Protein AF-0000000085928286 (afdb_homodimer)

Secondary structure (DSSP, 8-state):
---TTHHHHBSSS-B--GGGGSHHHHTT----SB-EEEE-HHHHGGGSTT----HHHHHHHHHHHHHHT-SEEEE-GGG-HHHHHHHHHHHHHT-SSEEEEEE-SSHHHHHHHHHTT-SEEEEEEE--HHHHHHHH---HHHHHHHHHHHHHHHHHTT-EEEEEEE-GGGS-HHHHHHHHHHHHHTT-SEEEEEETT----HHHHHHHHHHHHHHHTTSPEEEEEB-TTS-HHHHHHHHHHTT--EEEEBGGG-SSTT-B-BHHHHHHHIIIII--B-S--GGGHHHHHHHHHHHH--PPPTT-TTTSGGGGEE--HHHHHHHHHHHHTT-GGGGSSS-GGGGT---EE-B-TT--HHHHHHHHHHTT-----HHHHHHHHHHHHHHHHHHTS-B-HHHHHHHHHHHHHHTT-/---TTHHHHBSSS-B--GGGGSHHHHTT----SB-EEEE-HHHHGGGSTT----HHHHHHHHHHHHHHT-SEEEE-GGG-HHHHHHHHHHHHHT-SSEEEEEE-SSHHHHHHHHHTT-SEEEEEEE--HHHHHHHH---HHHHHHHHHHHHHHHHHTT-EEEEEEE-GGGS-HHHHHHHHHHHHHTT-SEEEEEETT----HHHHHHHHHHHHHHHTTSPEEEEEB-TTS-HHHHHHHHHHTT--EEEEBGGG-SSTT-B-BHHHHHHHIIIII--B-S--GGGHHHHHHHHHHHH--PPPTT-TTTSGGGGEE--HHHHHHHHHHHHTT-GGGGSSS-GGGGT---EE-B-TT--HHHHHHHHHHTT-----HHHHHHHHHHHHHHHHHHTS-B-HHHHHHHHHHHHHHTT-

pLDDT: mean 94.61, std 6.46, range [52.06, 98.94]

InterPro domains:
  IPR000891 Pyruvate carboxyltransferase [PF00682] (35-292)
  IPR000891 Pyruvate carboxyltransferase [PS50991] (35-286)
  IPR002034 Alpha-isopropylmalate/homocitrate synthase, conserved site [PS00816] (221-234)
  IPR013785 Aldolase-type TIM barrel [G3DSA:3.20.20.70] (26-298)

Organism: NCBI:txid2866384

Solvent-accessible surface area (backbone atoms only — not comparable to full-atom values): 39982 Å² total; per-residue (Å²): 132,93,54,72,63,44,78,67,26,50,54,98,52,22,39,46,37,50,52,48,59,35,66,88,34,44,73,75,49,56,54,49,70,53,43,46,45,33,33,27,40,75,34,43,20,39,49,16,74,29,26,44,69,49,33,69,54,44,48,52,51,51,50,50,39,41,76,33,30,42,49,28,40,36,38,37,40,86,79,40,70,39,36,34,52,29,47,46,53,50,57,72,65,65,64,88,30,45,46,25,29,55,23,53,66,49,65,67,47,52,48,49,32,55,75,52,62,47,58,20,34,35,39,37,44,75,36,22,51,68,57,34,31,63,75,68,69,38,52,62,67,52,45,45,49,46,50,35,52,36,46,36,54,44,46,74,69,68,34,46,34,34,39,31,35,38,37,33,47,68,25,61,65,69,57,47,41,52,44,42,39,47,38,50,74,43,62,45,61,30,41,33,47,16,32,61,41,16,61,61,43,62,58,25,38,33,53,52,42,40,54,43,46,63,54,30,59,86,45,45,36,26,40,37,32,15,19,45,52,46,27,20,51,46,40,50,53,37,29,26,29,43,54,35,36,28,38,42,24,8,63,82,19,36,12,51,33,21,5,28,18,33,36,60,39,43,56,49,43,33,41,62,58,70,65,24,42,62,62,59,44,48,44,46,42,36,60,51,41,50,54,49,29,67,65,45,65,52,69,75,31,47,43,34,41,75,65,14,71,23,49,47,35,46,23,39,26,69,56,53,52,50,44,51,43,27,44,74,71,72,40,47,30,77,76,36,74,43,44,43,58,60,36,49,46,63,81,41,80,46,45,20,51,55,30,35,51,67,44,48,50,51,52,33,41,76,70,70,42,81,72,82,51,66,68,59,40,46,52,39,32,50,52,49,23,50,47,8,49,72,65,39,23,55,46,51,69,70,55,50,51,48,50,44,49,54,52,32,51,76,70,74,89,131,95,55,71,64,45,80,69,25,49,54,97,51,22,41,45,36,50,51,48,59,35,66,88,35,43,72,76,49,55,54,48,71,54,43,48,46,34,34,28,39,77,34,43,20,40,49,16,75,27,24,44,71,49,32,69,54,44,48,51,51,50,50,51,40,39,74,34,29,42,50,27,41,35,39,37,39,86,79,40,70,39,37,34,52,30,48,46,54,51,56,73,66,64,62,86,32,45,46,25,29,54,23,52,65,49,66,69,46,52,50,50,32,57,74,52,63,47,60,21,34,35,40,37,44,75,36,20,50,69,55,35,31,64,76,69,69,38,51,62,66,53,46,45,49,47,52,35,52,36,46,36,55,43,45,75,70,68,36,46,35,35,40,30,36,38,36,34,48,68,26,61,64,69,57,47,40,52,42,42,40,48,38,51,72,43,63,47,62,30,40,31,47,16,32,64,42,17,62,60,44,64,58,24,38,32,53,52,42,39,54,44,45,61,53,31,60,86,45,45,37,26,41,38,33,16,20,45,53,44,27,20,50,46,40,49,52,37,30,26,31,42,53,34,37,27,38,43,24,8,62,84,19,35,12,52,33,21,6,28,18,34,36,61,39,44,57,50,43,32,43,61,58,69,64,25,44,63,64,59,45,48,43,45,42,37,58,51,41,51,53,48,28,67,66,45,65,50,68,75,31,47,44,33,40,74,65,14,71,24,48,47,34,44,23,39,26,69,56,53,52,51,44,50,42,26,46,74,71,73,40,45,30,75,75,35,72,44,44,42,57,60,35,49,45,63,81,42,78,47,46,19,52,54,31,34,50,68,44,49,50,51,51,33,41,76,73,71,43,80,72,82,51,65,68,59,40,46,52,38,29,48,50,48,23,49,46,8,49,70,63,39,22,55,46,51,67,69,54,48,51,49,49,43,51,53,52,31,52,75,70,74,90

Radius of gyration: 27.41 Å; Cα contacts (8 Å, |Δi|>4): 1819; chains: 2; bounding box: 52×85×77 Å

Foldseek 3Di:
DPQPPCVQQPDPWFRHDSVLPDCVNLVVFDFDQAFAEEEEAQPQLCQAPQFDFFLVLLLVLVVLCLVQQHAAYEFALVPDVRRVVSLLVVVVVPGNHAYEYEAELDPVSLVSCVVSVGQAYEYEFAQAQVCCCVPPNDHLVVRLVSLLVSLLVNVVVPHQYEYEHEPNVVHDLVSNLVSLLSVVVSVHQEYEYEQPQQPDDLVRLLVSLLVSCVSNPPRAYEYKYACNPPCQLVSRLSNSRSPHRYYYEYDLQRRNPSHTHHPLSNQCCCCNSVVHDYRGQQLCNLVSNVSSCVRRVPDRDLPDPLHRVCLQEDAAQVLVVVCVVCVVVVHSSVSHRTANSSRNGHHHYFHALRHDLVRLQVLCVVVVDHDDDSVLSRVLSVVLNVVRVVVVHTQDPVRSVVSSVVSCVVVVD/DPQPPCVQQPDPWFRHDSVLPDCVNLVVFDFDQAFAEEEEAQPQLCQAPQFDFFLVLLLVLVVLCLVQQHAAYEFALVPDVRRVVSLLVVVVVPGNHAYEYEDELDPVSLVSCVVSVGQAYEYEFAQAQVCCCVPPNDHLVVRLVSLLVSLLVNVVVPHQYEYEHEPNVVHDLVSNLVSLLSVVVSVHQEYEYEQPQQPDDLVRLLVSLLVSCVSNPPRAYEYKYACNPPCQLVSRLSNSRSPHRYYYEYDLQRRNPSHTHHPLSNQCCCCNSVVHDYRGQQLCNLVSNVSSCVRRVPDRDLPDPLHRVCLQEDAAQVLVVVCVVCVVVVHSSVSHRTANSSRNGHHHYFHALRHDLVRLQVLCVVVVDHDDDSVLSRVLSVVLNVVRVVVVHTQDPVNSVVSSVVSCVVVVD

Nearest PDB structures (foldseek):
  6ktq-assembly1_B  TM=9.173E-01  e=3.512E-33  Sulfolobus acidocaldarius DSM 639
  3bli-assembly1_A-2  TM=8.932E-01  e=7.908E-24  Leptospira interrogans
  3blf-assembly1_A-2  TM=8.910E-01  e=2.932E-23  Leptospira interrogans
  3ble-assembly1_A-2  TM=8.754E-01  e=2.205E-23  Leptospira interrogans
  3ivt-assembly1_A  TM=7.345E-01  e=5.182E-23  Schizosaccharomyces pombe

Structure (mmCIF, N/CA/C/O backbone):
data_AF-0000000085928286-model_v1
#
loop_
_entity.id
_entity.type
_entity.pdbx_description
1 polymer 'Pyruvate carboxyltransferase domain-containing protein'
#
loop_
_atom_site.group_PDB
_atom_site.id
_atom_site.type_symbol
_atom_site.label_atom_id
_atom_site.label_alt_id
_atom_site.label_comp_id
_atom_site.label_asym_id
_atom_site.label_entity_id
_atom_site.label_seq_id
_atom_site.pdbx_PDB_ins_code
_atom_site.Cartn_x
_atom_site.Cartn_y
_atom_site.Cartn_z
_atom_site.occupancy
_atom_site.B_iso_or_equiv
_atom_site.auth_seq_id
_atom_site.auth_comp_id
_atom_site.auth_asym_id
_atom_site.auth_atom_id
_atom_site.pdbx_PDB_model_num
ATOM 1 N N . MET A 1 1 ? -21.359 23.406 -2.891 1 52.06 1 MET A N 1
ATOM 2 C CA . MET A 1 1 ? -20.438 23.141 -3.99 1 52.06 1 MET A CA 1
ATOM 3 C C . MET A 1 1 ? -21.047 22.156 -4.98 1 52.06 1 MET A C 1
ATOM 5 O O . MET A 1 1 ? -21.359 21.016 -4.621 1 52.06 1 MET A O 1
ATOM 9 N N . ASP A 1 2 ? -21.703 22.75 -5.836 1 63.94 2 ASP A N 1
ATOM 10 C CA . ASP A 1 2 ? -22.422 21.984 -6.855 1 63.94 2 ASP A CA 1
ATOM 11 C C . ASP A 1 2 ? -21.453 21.328 -7.832 1 63.94 2 ASP A C 1
ATOM 13 O O . ASP A 1 2 ? -21.125 21.906 -8.875 1 63.94 2 ASP A O 1
ATOM 17 N N . LEU A 1 3 ? -20.719 20.312 -7.418 1 74.31 3 LEU A N 1
ATOM 18 C CA . LEU A 1 3 ? -19.844 19.547 -8.289 1 74.31 3 LEU A CA 1
ATOM 19 C C . LEU A 1 3 ? -20.609 18.422 -8.992 1 74.31 3 LEU A C 1
ATOM 21 O O . LEU A 1 3 ? -21.609 17.922 -8.461 1 74.31 3 LEU A O 1
ATOM 25 N N . PRO A 1 4 ? -20.375 18.219 -10.227 1 74.12 4 PRO A N 1
ATOM 26 C CA . PRO A 1 4 ? -21.125 17.203 -10.977 1 74.12 4 PRO A CA 1
ATOM 27 C C . PRO A 1 4 ? -21.016 15.82 -10.352 1 74.12 4 PRO A C 1
ATOM 29 O O . PRO A 1 4 ? -20.047 15.523 -9.641 1 74.12 4 PRO A O 1
ATOM 32 N N . ASN A 1 5 ? -22 15.062 -10.562 1 87.06 5 ASN A N 1
ATOM 33 C CA . ASN A 1 5 ? -22.016 13.664 -10.148 1 87.06 5 ASN A CA 1
ATOM 34 C C . ASN A 1 5 ? -21.891 13.523 -8.633 1 87.06 5 ASN A C 1
ATOM 36 O O . ASN A 1 5 ? -21.141 12.672 -8.148 1 87.06 5 ASN A O 1
ATOM 40 N N . LYS A 1 6 ? -22.531 14.406 -7.953 1 91.94 6 LYS A N 1
ATOM 41 C CA . LYS A 1 6 ? -22.453 14.461 -6.496 1 91.94 6 LYS A CA 1
ATOM 42 C C . LYS A 1 6 ? -22.828 13.117 -5.879 1 91.94 6 LYS A C 1
ATOM 44 O O . LYS A 1 6 ? -22.25 12.703 -4.871 1 91.94 6 LYS A O 1
ATOM 49 N N . GLU A 1 7 ? -23.766 12.422 -6.484 1 91.75 7 GLU A N 1
ATOM 50 C CA . GLU A 1 7 ? -24.25 11.148 -5.961 1 91.75 7 GLU A CA 1
ATOM 51 C C . GLU A 1 7 ? -23.156 10.086 -5.969 1 91.75 7 GLU A C 1
ATOM 53 O O . GLU A 1 7 ? -23.266 9.07 -5.281 1 91.75 7 GLU A O 1
ATOM 58 N N . LYS A 1 8 ? -22.094 10.32 -6.711 1 94.38 8 LYS A N 1
ATOM 59 C CA . LYS A 1 8 ? -21.031 9.328 -6.863 1 94.38 8 LYS A CA 1
ATOM 60 C C . LYS A 1 8 ? -19.969 9.492 -5.785 1 94.38 8 LYS A C 1
ATOM 62 O O . LYS A 1 8 ? -19.266 8.539 -5.445 1 94.38 8 LYS A O 1
ATOM 67 N N . TRP A 1 9 ? -19.859 10.703 -5.234 1 96 9 TRP A N 1
ATOM 68 C CA . TRP A 1 9 ? -18.734 10.93 -4.332 1 96 9 TRP A CA 1
ATOM 69 C C . TRP A 1 9 ? -19.219 11.492 -2.996 1 96 9 TRP A C 1
ATOM 71 O O . TRP A 1 9 ? -18.422 11.648 -2.064 1 96 9 TRP A O 1
ATOM 81 N N . ASP A 1 10 ? -20.422 11.836 -2.818 1 96.25 10 ASP A N 1
ATOM 82 C CA . ASP A 1 10 ? -21.031 12.344 -1.591 1 96.25 10 ASP A CA 1
ATOM 83 C C . ASP A 1 10 ? -22.281 11.555 -1.24 1 96.25 10 ASP A C 1
ATOM 85 O O . ASP A 1 10 ? -23.359 11.805 -1.797 1 96.25 10 ASP A O 1
ATOM 89 N N . THR A 1 11 ? -22.188 10.633 -0.357 1 96.25 11 THR A N 1
ATOM 90 C CA . THR A 1 11 ? -23.266 9.766 0.089 1 96.25 11 THR A CA 1
ATOM 91 C C . THR A 1 11 ? -23.328 9.719 1.613 1 96.25 11 THR A C 1
ATOM 93 O O . THR A 1 11 ? -22.609 10.461 2.293 1 96.25 11 THR A O 1
ATOM 96 N N . GLU A 1 12 ? -24.219 8.898 2.143 1 95 12 GLU A N 1
ATOM 97 C CA . GLU A 1 12 ? -24.297 8.688 3.584 1 95 12 GLU A CA 1
ATOM 98 C C . GLU A 1 12 ? -23.078 7.914 4.098 1 95 12 GLU A C 1
ATOM 100 O O . GLU A 1 12 ? -22.734 8.016 5.273 1 95 12 GLU A O 1
ATOM 105 N N . LYS A 1 13 ? -22.359 7.273 3.16 1 96.12 13 LYS A N 1
ATOM 106 C CA . LYS A 1 13 ? -21.25 6.41 3.551 1 96.12 13 LYS A CA 1
ATOM 107 C C . LYS A 1 13 ? -19.922 7.148 3.453 1 96.12 13 LYS A C 1
ATOM 109 O O . LYS A 1 13 ? -18.953 6.805 4.141 1 96.12 13 LYS A O 1
ATOM 114 N N . TYR A 1 14 ? -19.906 8.133 2.508 1 97.88 14 TYR A N 1
ATOM 115 C CA . TYR A 1 14 ? -18.609 8.773 2.289 1 97.88 14 TYR A CA 1
ATOM 116 C C . TYR A 1 14 ? -18.781 10.117 1.596 1 97.88 14 TYR A C 1
ATOM 118 O O . TYR A 1 14 ? -19.797 10.375 0.958 1 97.88 14 TYR A O 1
ATOM 126 N N . TRP A 1 15 ? -17.906 11.031 1.822 1 97.62 15 TRP A N 1
ATOM 127 C CA . TRP A 1 15 ? -17.594 12.195 1.004 1 97.62 15 TRP A CA 1
ATOM 128 C C . TRP A 1 15 ? -16.172 12.094 0.432 1 97.62 15 TRP A C 1
ATOM 130 O O . TRP A 1 15 ? -15.203 12.445 1.102 1 97.62 15 TRP A O 1
ATOM 140 N N . LEU A 1 16 ? -16.062 11.586 -0.811 1 98.25 16 LEU A N 1
ATOM 141 C CA . LEU A 1 16 ? -14.789 11.344 -1.485 1 98.25 16 LEU A CA 1
ATOM 142 C C . LEU A 1 16 ? -14.461 12.477 -2.453 1 98.25 16 LEU A C 1
ATOM 144 O O . LEU A 1 16 ? -15.266 13.391 -2.643 1 98.25 16 LEU A O 1
ATOM 148 N N . THR A 1 17 ? -13.242 12.43 -2.986 1 98.06 17 THR A N 1
ATOM 149 C CA . THR A 1 17 ? -12.844 13.484 -3.912 1 98.06 17 THR A CA 1
ATOM 150 C C . THR A 1 17 ? -13.75 13.5 -5.141 1 98.06 17 THR A C 1
ATOM 152 O O . THR A 1 17 ? -13.898 12.477 -5.816 1 98.06 17 THR A O 1
ATOM 155 N N . PRO A 1 18 ? -14.336 14.633 -5.48 1 97.25 18 PRO A N 1
ATOM 156 C CA . PRO A 1 18 ? -15.172 14.727 -6.68 1 97.25 18 PRO A CA 1
ATOM 157 C C . PRO A 1 18 ? -14.367 14.609 -7.973 1 97.25 18 PRO A C 1
ATOM 159 O O . PRO A 1 18 ? -14.938 14.414 -9.047 1 97.25 18 PRO A O 1
ATOM 162 N N . TYR A 1 19 ? -13.023 14.711 -7.855 1 97.62 19 TYR A N 1
ATOM 163 C CA . TYR A 1 19 ? -12.172 14.773 -9.039 1 97.62 19 TYR A CA 1
ATOM 164 C C . TYR A 1 19 ? -12.188 13.438 -9.781 1 97.62 19 TYR A C 1
ATOM 166 O O . TYR A 1 19 ? -11.906 13.391 -10.984 1 97.62 19 TYR A O 1
ATOM 174 N N . ASN A 1 20 ? -12.508 12.352 -9.102 1 97.75 20 ASN A N 1
ATOM 175 C CA . ASN A 1 20 ? -12.602 11.047 -9.742 1 97.75 20 ASN A CA 1
ATOM 176 C C . ASN A 1 20 ? -13.734 11 -10.758 1 97.75 20 ASN A C 1
ATOM 178 O O . ASN A 1 20 ? -13.781 10.102 -11.602 1 97.75 20 ASN A O 1
ATOM 182 N N . TRP A 1 21 ? -14.641 11.992 -10.711 1 96.75 21 TRP A N 1
ATOM 183 C CA . TRP A 1 21 ? -15.883 11.852 -11.453 1 96.75 21 TRP A CA 1
ATOM 184 C C . TRP A 1 21 ? -16.094 13.031 -12.398 1 96.75 21 TRP A C 1
ATOM 186 O O . TRP A 1 21 ? -17.141 13.148 -13.039 1 96.75 21 TRP A O 1
ATOM 196 N N . ILE A 1 22 ? -15.086 13.922 -12.445 1 95.38 22 ILE A N 1
ATOM 197 C CA . ILE A 1 22 ? -15.227 15.016 -13.406 1 95.38 22 ILE A CA 1
ATOM 198 C C . ILE A 1 22 ? -15.031 14.484 -14.82 1 95.38 22 ILE A C 1
ATOM 200 O O . ILE A 1 22 ? -14.359 13.469 -15.023 1 95.38 22 ILE A O 1
ATOM 204 N N . GLU A 1 23 ? -15.57 15.117 -15.789 1 94.5 23 GLU A N 1
ATOM 205 C CA . GLU A 1 23 ? -15.609 14.648 -17.172 1 94.5 23 GLU A CA 1
ATOM 206 C C . GLU A 1 23 ? -14.211 14.453 -17.734 1 94.5 23 GLU A C 1
ATOM 208 O O . GLU A 1 23 ? -13.938 13.469 -18.422 1 94.5 23 GLU A O 1
ATOM 213 N N . GLU A 1 24 ? -13.273 15.359 -17.406 1 94.06 24 GLU A N 1
ATOM 214 C CA . GLU A 1 24 ? -11.906 15.328 -17.922 1 94.06 24 GLU A CA 1
ATOM 215 C C . GLU A 1 24 ? -11.18 14.062 -17.484 1 94.06 24 GLU A C 1
ATOM 217 O O . GLU A 1 24 ? -10.266 13.594 -18.172 1 94.06 24 GLU A O 1
ATOM 222 N N . VAL A 1 25 ? -11.609 13.5 -16.359 1 94.88 25 VAL A N 1
ATOM 223 C CA . VAL A 1 25 ? -10.992 12.312 -15.797 1 94.88 25 VAL A CA 1
ATOM 224 C C . VAL A 1 25 ? -11.742 11.062 -16.266 1 94.88 25 VAL A C 1
ATOM 226 O O . VAL A 1 25 ? -11.133 10.133 -16.797 1 94.88 25 VAL A O 1
ATOM 229 N N . ARG A 1 26 ? -13.078 11.094 -16.188 1 94.44 26 ARG A N 1
ATOM 230 C CA . ARG A 1 26 ? -13.914 9.922 -16.438 1 94.44 26 ARG A CA 1
ATOM 231 C C . ARG A 1 26 ? -13.93 9.547 -17.906 1 94.44 26 ARG A C 1
ATOM 233 O O . ARG A 1 26 ? -14.055 8.375 -18.266 1 94.44 26 ARG A O 1
ATOM 240 N N . SER A 1 27 ? -13.734 10.516 -18.766 1 94.62 27 SER A N 1
ATOM 241 C CA . SER A 1 27 ? -13.797 10.273 -20.203 1 94.62 27 SER A CA 1
ATOM 242 C C . SER A 1 27 ? -12.578 9.5 -20.688 1 94.62 27 SER A C 1
ATOM 244 O O . SER A 1 27 ? -12.586 8.945 -21.781 1 94.62 27 SER A O 1
ATOM 246 N N . LYS A 1 28 ? -11.586 9.352 -19.812 1 91.88 28 LYS A N 1
ATOM 247 C CA . LYS A 1 28 ? -10.328 8.727 -20.203 1 91.88 28 LYS A CA 1
ATOM 248 C C . LYS A 1 28 ? -10.328 7.234 -19.906 1 91.88 28 LYS A C 1
ATOM 250 O O . LYS A 1 28 ? -9.422 6.508 -20.297 1 91.88 28 LYS A O 1
ATOM 255 N N . ILE A 1 29 ? -11.336 6.828 -19.156 1 92.56 29 ILE A N 1
ATOM 256 C CA . ILE A 1 29 ? -11.312 5.438 -18.719 1 92.56 29 ILE A CA 1
ATOM 257 C C . ILE A 1 29 ? -12.602 4.738 -19.141 1 92.56 29 ILE A C 1
ATOM 259 O O . ILE A 1 29 ? -13.602 5.398 -19.453 1 92.56 29 ILE A O 1
ATOM 263 N N . THR A 1 30 ? -12.547 3.381 -19.234 1 90.56 30 THR A N 1
ATOM 264 C CA . THR A 1 30 ? -13.68 2.553 -19.625 1 90.56 30 THR A CA 1
ATOM 265 C C . THR A 1 30 ? -13.805 1.34 -18.703 1 90.56 30 THR A C 1
ATOM 267 O O . THR A 1 30 ? -13.672 0.199 -19.156 1 90.56 30 THR A O 1
ATOM 270 N N . PRO A 1 31 ? -14.07 1.556 -17.453 1 94.25 31 PRO A N 1
ATOM 271 C CA . PRO A 1 31 ? -14.18 0.408 -16.547 1 94.25 31 PRO A CA 1
ATOM 272 C C . PRO A 1 31 ? -15.422 -0.444 -16.828 1 94.25 31 PRO A C 1
ATOM 274 O O . PRO A 1 31 ? -16.453 0.078 -17.266 1 94.25 31 PRO A O 1
ATOM 277 N N . PRO A 1 32 ? -15.32 -1.787 -16.641 1 96.25 32 PRO A N 1
ATOM 278 C CA . PRO A 1 32 ? -16.531 -2.615 -16.688 1 96.25 32 PRO A CA 1
ATOM 279 C C . PRO A 1 32 ? -17.5 -2.305 -15.562 1 96.25 32 PRO A C 1
ATOM 281 O O . PRO A 1 32 ? -17.172 -1.584 -14.625 1 96.25 32 PRO A O 1
ATOM 284 N N . GLU A 1 33 ? -18.703 -2.82 -15.719 1 96.06 33 GLU A N 1
ATOM 285 C CA . GLU A 1 33 ? -19.703 -2.625 -14.68 1 96.06 33 GLU A CA 1
ATOM 286 C C . GLU A 1 33 ? -19.375 -3.428 -13.43 1 96.06 33 GLU A C 1
ATOM 288 O O . GLU A 1 33 ? -19.641 -2.984 -12.305 1 96.06 33 GLU A O 1
ATOM 293 N N . ARG A 1 34 ? -18.812 -4.613 -13.711 1 97.5 34 ARG A N 1
ATOM 294 C CA . ARG A 1 34 ? -18.484 -5.527 -12.617 1 97.5 34 ARG A CA 1
ATOM 295 C C . ARG A 1 34 ? -17.172 -6.25 -12.875 1 97.5 34 ARG A C 1
ATOM 297 O O . ARG A 1 34 ? -16.766 -6.434 -14.031 1 97.5 34 ARG A O 1
ATOM 304 N N . VAL A 1 35 ? -16.531 -6.586 -11.836 1 98.19 35 VAL A N 1
ATOM 305 C CA . VAL A 1 35 ? -15.312 -7.375 -11.953 1 98.19 35 VAL A CA 1
ATOM 306 C C . VAL A 1 35 ? -15.398 -8.602 -11.047 1 98.19 35 VAL A C 1
ATOM 308 O O . VAL A 1 35 ? -16.031 -8.555 -9.984 1 98.19 35 VAL A O 1
ATOM 311 N N . VAL A 1 36 ? -14.773 -9.711 -11.5 1 98.62 36 VAL A N 1
ATOM 312 C CA . VAL A 1 36 ? -14.648 -10.945 -10.734 1 98.62 36 VAL A CA 1
ATOM 313 C C . VAL A 1 36 ? -13.461 -10.844 -9.773 1 98.62 36 VAL A C 1
ATOM 315 O O . VAL A 1 36 ? -12.375 -10.406 -10.164 1 98.62 36 VAL A O 1
ATOM 318 N N . LEU A 1 37 ? -13.734 -11.18 -8.5 1 98.94 37 LEU A N 1
ATOM 319 C CA . LEU A 1 37 ? -12.625 -11.289 -7.555 1 98.94 37 LEU A CA 1
ATOM 320 C C . LEU A 1 37 ? -12.312 -12.75 -7.258 1 98.94 37 LEU A C 1
ATOM 322 O O . LEU A 1 37 ? -13.172 -13.5 -6.785 1 98.94 37 LEU A O 1
ATOM 326 N N . HIS A 1 38 ? -11.117 -13.133 -7.613 1 98.88 38 HIS A N 1
ATOM 327 C CA . HIS A 1 38 ? -10.539 -14.461 -7.457 1 98.88 38 HIS A CA 1
ATOM 328 C C . HIS A 1 38 ? -9.602 -14.523 -6.258 1 98.88 38 HIS A C 1
ATOM 330 O O . HIS A 1 38 ? -8.531 -13.906 -6.273 1 98.88 38 HIS A O 1
ATOM 336 N N . ASP A 1 39 ? -9.969 -15.32 -5.215 1 98.94 39 ASP A N 1
ATOM 337 C CA . ASP A 1 39 ? -9.164 -15.312 -3.996 1 98.94 39 ASP A CA 1
ATOM 338 C C . ASP A 1 39 ? -8.164 -16.469 -3.986 1 98.94 39 ASP A C 1
ATOM 340 O O . ASP A 1 39 ? -8.539 -17.625 -4.219 1 98.94 39 ASP A O 1
ATOM 344 N N . ALA A 1 40 ? -6.969 -16.078 -3.684 1 98.88 40 ALA A N 1
ATOM 345 C CA . ALA A 1 40 ? -5.898 -17.062 -3.621 1 98.88 40 ALA A CA 1
ATOM 346 C C . ALA A 1 40 ? -5.312 -17.156 -2.213 1 98.88 40 ALA A C 1
ATOM 348 O O . ALA A 1 40 ? -4.152 -17.516 -2.041 1 98.88 40 ALA A O 1
ATOM 349 N N . THR A 1 41 ? -6.027 -16.859 -1.15 1 98.81 41 THR A N 1
ATOM 350 C CA . THR A 1 41 ? -5.547 -16.797 0.225 1 98.81 41 THR A CA 1
ATOM 351 C C . THR A 1 41 ? -5 -18.156 0.663 1 98.81 41 THR A C 1
ATOM 353 O O . THR A 1 41 ? -3.887 -18.234 1.189 1 98.81 41 THR A O 1
ATOM 356 N N . VAL A 1 42 ? -5.695 -19.219 0.398 1 97.94 42 VAL A N 1
ATOM 357 C CA . VAL A 1 42 ? -5.305 -20.516 0.939 1 97.94 42 VAL A CA 1
ATOM 358 C C . VAL A 1 42 ? -4.246 -21.156 0.044 1 97.94 42 VAL A C 1
ATOM 360 O O . VAL A 1 42 ? -3.561 -22.094 0.453 1 97.94 42 VAL A O 1
ATOM 363 N N . ARG A 1 43 ? -4.113 -20.609 -1.153 1 96.62 43 ARG A N 1
ATOM 364 C CA . ARG A 1 43 ? -3.086 -21.109 -2.061 1 96.62 43 ARG A CA 1
ATOM 365 C C . ARG A 1 43 ? -1.833 -20.25 -2.004 1 96.62 43 ARG A C 1
ATOM 367 O O . ARG A 1 43 ? -0.811 -20.656 -1.45 1 96.62 43 ARG A O 1
ATOM 374 N N . GLU A 1 44 ? -1.94 -18.984 -2.484 1 94.5 44 GLU A N 1
ATOM 375 C CA . GLU A 1 44 ? -0.829 -18.031 -2.529 1 94.5 44 GLU A CA 1
ATOM 376 C C . GLU A 1 44 ? -0.362 -17.656 -1.125 1 94.5 44 GLU A C 1
ATOM 378 O O . GLU A 1 44 ? 0.826 -17.422 -0.905 1 94.5 44 GLU A O 1
ATOM 383 N N . GLY A 1 45 ? -1.3 -17.594 -0.232 1 94.44 45 GLY A N 1
ATOM 384 C CA . GLY A 1 45 ? -0.968 -17.266 1.144 1 94.44 45 GLY A CA 1
ATOM 385 C C . GLY A 1 45 ? 0.036 -18.219 1.764 1 94.44 45 GLY A C 1
ATOM 386 O O . GLY A 1 45 ? 0.885 -17.812 2.557 1 94.44 45 GLY A O 1
ATOM 387 N N . GLN A 1 46 ? -0.032 -19.453 1.369 1 90.31 46 GLN A N 1
ATOM 388 C CA . GLN A 1 46 ? 0.837 -20.484 1.951 1 90.31 46 GLN A CA 1
ATOM 389 C C . GLN A 1 46 ? 2.248 -20.391 1.376 1 90.31 46 GLN A C 1
ATOM 391 O O . GLN A 1 46 ? 3.15 -21.109 1.818 1 90.31 46 GLN A O 1
ATOM 396 N N . GLN A 1 47 ? 2.42 -19.5 0.417 1 87.88 47 GLN A N 1
ATOM 397 C CA . GLN A 1 47 ? 3.766 -19.25 -0.089 1 87.88 47 GLN A CA 1
ATOM 398 C C . GLN A 1 47 ? 4.492 -18.219 0.771 1 87.88 47 GLN A C 1
ATOM 400 O O . GLN A 1 47 ? 5.688 -17.984 0.586 1 87.88 47 GLN A O 1
ATOM 405 N N . MET A 1 48 ? 3.789 -17.609 1.646 1 91.31 48 MET A N 1
ATOM 406 C CA . MET A 1 48 ? 4.418 -16.688 2.582 1 91.31 48 MET A CA 1
ATOM 407 C C . MET A 1 48 ? 5.18 -17.438 3.666 1 91.31 48 MET A C 1
ATOM 409 O O . MET A 1 48 ? 4.656 -18.391 4.25 1 91.31 48 MET A O 1
ATOM 413 N N . PRO A 1 49 ? 6.383 -16.984 3.934 1 87.75 49 PRO A N 1
ATOM 414 C CA . PRO A 1 49 ? 7.137 -17.656 5.004 1 87.75 49 PRO A CA 1
ATOM 415 C C . PRO A 1 49 ? 6.379 -17.672 6.332 1 87.75 49 PRO A C 1
ATOM 417 O O . PRO A 1 49 ? 5.891 -16.641 6.785 1 87.75 49 PRO A O 1
ATOM 420 N N . GLY A 1 50 ? 6.215 -18.859 6.84 1 84.31 50 GLY A N 1
ATOM 421 C CA . GLY A 1 50 ? 5.613 -19 8.156 1 84.31 50 GLY A CA 1
ATOM 422 C C . GLY A 1 50 ? 4.125 -19.281 8.102 1 84.31 50 GLY A C 1
ATOM 423 O O . GLY A 1 50 ? 3.498 -19.531 9.133 1 84.31 50 GLY A O 1
ATOM 424 N N . VAL A 1 51 ? 3.555 -19.297 6.941 1 91.06 51 VAL A N 1
ATOM 425 C CA . VAL A 1 51 ? 2.119 -19.516 6.816 1 91.06 51 VAL A CA 1
ATOM 426 C C . VAL A 1 51 ? 1.856 -20.953 6.355 1 91.06 51 VAL A C 1
ATOM 428 O O . VAL A 1 51 ? 2.416 -21.391 5.352 1 91.06 51 VAL A O 1
ATOM 431 N N . ALA A 1 52 ? 1.119 -21.641 7.113 1 89.94 52 ALA A N 1
ATOM 432 C CA . ALA A 1 52 ? 0.657 -22.984 6.82 1 89.94 52 ALA A CA 1
ATOM 433 C C . ALA A 1 52 ? -0.76 -23.203 7.34 1 89.94 52 ALA A C 1
ATOM 435 O O . ALA A 1 52 ? -1.089 -22.797 8.453 1 89.94 52 ALA A O 1
ATOM 436 N N . PHE A 1 53 ? -1.564 -23.781 6.484 1 93.19 53 PHE A N 1
ATOM 437 C CA . PHE A 1 53 ? -2.949 -24 6.887 1 93.19 53 PHE A CA 1
ATOM 438 C C . PHE A 1 53 ? -3.244 -25.5 7.012 1 93.19 53 PHE A C 1
ATOM 440 O O . PHE A 1 53 ? -2.822 -26.281 6.168 1 93.19 53 PHE A O 1
ATOM 447 N N . LYS A 1 54 ? -3.857 -25.859 8.062 1 92.19 54 LYS A N 1
ATOM 448 C CA . LYS A 1 54 ? -4.398 -27.203 8.211 1 92.19 54 LYS A CA 1
ATOM 449 C C . LYS A 1 54 ? -5.746 -27.344 7.508 1 92.19 54 LYS A C 1
ATOM 451 O O . LYS A 1 54 ? -6.344 -26.344 7.105 1 92.19 54 LYS A O 1
ATOM 456 N N . ARG A 1 55 ? -6.172 -28.547 7.395 1 95.19 55 ARG A N 1
ATOM 457 C CA . ARG A 1 55 ? -7.41 -28.844 6.684 1 95.19 55 ARG A CA 1
ATOM 458 C C . ARG A 1 55 ? -8.562 -28 7.215 1 95.19 55 ARG A C 1
ATOM 460 O O . ARG A 1 55 ? -9.227 -27.297 6.453 1 95.19 55 ARG A O 1
ATOM 467 N N . ASP A 1 56 ? -8.742 -27.953 8.562 1 95.5 56 ASP A N 1
ATOM 468 C CA . ASP A 1 56 ? -9.859 -27.25 9.172 1 95.5 56 ASP A CA 1
ATOM 469 C C . ASP A 1 56 ? -9.742 -25.75 8.961 1 95.5 56 ASP A C 1
ATOM 471 O O . ASP A 1 56 ? -10.75 -25.047 8.812 1 95.5 56 ASP A O 1
ATOM 475 N N . GLU A 1 57 ? -8.578 -25.281 8.977 1 96.25 57 GLU A N 1
ATOM 476 C CA . GLU A 1 57 ? -8.328 -23.859 8.789 1 96.25 57 GLU A CA 1
ATOM 477 C C . GLU A 1 57 ? -8.625 -23.438 7.352 1 96.25 57 GLU A C 1
ATOM 479 O O . GLU A 1 57 ? -9.195 -22.359 7.121 1 96.25 57 GLU A O 1
ATOM 484 N N . ILE A 1 58 ? -8.234 -24.312 6.391 1 97.94 58 ILE A N 1
ATOM 485 C CA . ILE A 1 58 ? -8.547 -24.047 4.988 1 97.94 58 ILE A CA 1
ATOM 486 C C . ILE A 1 58 ? -10.062 -23.969 4.805 1 97.94 58 ILE A C 1
ATOM 488 O O . ILE A 1 58 ? -10.562 -23.047 4.152 1 97.94 58 ILE A O 1
ATOM 492 N N . VAL A 1 59 ? -10.734 -24.859 5.383 1 98.12 59 VAL A N 1
ATOM 493 C CA . VAL A 1 59 ? -12.188 -24.922 5.266 1 98.12 59 VAL A CA 1
ATOM 494 C C . VAL A 1 59 ? -12.82 -23.688 5.91 1 98.12 59 VAL A C 1
ATOM 496 O O . VAL A 1 59 ? -13.742 -23.094 5.355 1 98.12 59 VAL A O 1
ATOM 499 N N . MET A 1 60 ? -12.273 -23.281 7.059 1 97.62 60 MET A N 1
ATOM 500 C CA . MET A 1 60 ? -12.789 -22.109 7.762 1 97.62 60 MET A CA 1
ATOM 501 C C . MET A 1 60 ? -12.609 -20.844 6.918 1 97.62 60 MET A C 1
ATOM 503 O O . MET A 1 60 ? -13.523 -20.031 6.816 1 97.62 60 MET A O 1
ATOM 507 N N . ILE A 1 61 ? -11.492 -20.688 6.309 1 98.69 61 ILE A N 1
ATOM 508 C CA . ILE A 1 61 ? -11.203 -19.516 5.473 1 98.69 61 ILE A CA 1
ATOM 509 C C . ILE A 1 61 ? -12.117 -19.531 4.246 1 98.69 61 ILE A C 1
ATOM 511 O O . ILE A 1 61 ? -12.703 -18.5 3.895 1 98.69 61 ILE A O 1
ATOM 515 N N . ALA A 1 62 ? -12.273 -20.719 3.652 1 98.75 62 ALA A N 1
ATOM 516 C CA . ALA A 1 62 ? -13.102 -20.828 2.453 1 98.75 62 ALA A CA 1
ATOM 517 C C . ALA A 1 62 ? -14.555 -20.453 2.75 1 98.75 62 ALA A C 1
ATOM 519 O O . ALA A 1 62 ? -15.195 -19.766 1.959 1 98.75 62 ALA A O 1
ATOM 520 N N . LYS A 1 63 ? -15.031 -20.891 3.855 1 98.38 63 LYS A N 1
ATOM 521 C CA . LYS A 1 63 ? -16.406 -20.578 4.246 1 98.38 63 LYS A CA 1
ATOM 522 C C . LYS A 1 63 ? -16.578 -19.078 4.48 1 98.38 63 LYS A C 1
ATOM 524 O O . LYS A 1 63 ? -17.578 -18.484 4.07 1 98.38 63 LYS A O 1
ATOM 529 N N . ALA A 1 64 ? -15.641 -18.484 5.16 1 98.44 64 ALA A N 1
ATOM 530 C CA . ALA A 1 64 ? -15.68 -17.047 5.406 1 98.44 64 ALA A CA 1
ATOM 531 C C . ALA A 1 64 ? -15.68 -16.266 4.094 1 98.44 64 ALA A C 1
ATOM 533 O O . ALA A 1 64 ? -16.406 -15.281 3.951 1 98.44 64 ALA A O 1
ATOM 534 N N . LEU A 1 65 ? -14.867 -16.734 3.152 1 98.88 65 LEU A N 1
ATOM 535 C CA . LEU A 1 65 ? -14.781 -16.094 1.843 1 98.88 65 LEU A CA 1
ATOM 536 C C . LEU A 1 65 ? -16.094 -16.25 1.079 1 98.88 65 LEU A C 1
ATOM 538 O O . LEU A 1 65 ? -16.531 -15.312 0.405 1 98.88 65 LEU A O 1
ATOM 542 N N . ASP A 1 66 ? -16.656 -17.422 1.169 1 98.81 66 ASP A N 1
ATOM 543 C CA . ASP A 1 66 ? -17.922 -17.672 0.506 1 98.81 66 ASP A CA 1
ATOM 544 C C . ASP A 1 66 ? -19.016 -16.75 1.055 1 98.81 66 ASP A C 1
ATOM 546 O O . ASP A 1 66 ? -19.797 -16.172 0.289 1 98.81 66 ASP A O 1
ATOM 550 N N . GLU A 1 67 ? -19.062 -16.625 2.344 1 98 67 GLU A N 1
ATOM 551 C CA . GLU A 1 67 ? -20.031 -15.75 2.992 1 98 67 GLU A CA 1
ATOM 552 C C . GLU A 1 67 ? -19.797 -14.289 2.617 1 98 67 GLU A C 1
ATOM 554 O O . GLU A 1 67 ? -20.734 -13.508 2.514 1 98 67 GLU A O 1
ATOM 559 N N . LEU A 1 68 ? -18.547 -13.961 2.406 1 98.81 68 LEU A N 1
ATOM 560 C CA . LEU A 1 68 ? -18.156 -12.609 2.025 1 98.81 68 LEU A CA 1
ATOM 561 C C . LEU A 1 68 ? -18.672 -12.273 0.627 1 98.81 68 LEU A C 1
ATOM 563 O O . LEU A 1 68 ? -18.938 -11.109 0.324 1 98.81 68 LEU A O 1
ATOM 567 N N . GLY A 1 69 ? -18.766 -13.242 -0.216 1 98.88 69 GLY A N 1
ATOM 568 C CA . GLY A 1 69 ? -19.266 -13.039 -1.563 1 98.88 69 GLY A CA 1
ATOM 569 C C . GLY A 1 69 ? -18.203 -13.195 -2.631 1 98.88 69 GLY A C 1
ATOM 570 O O . GLY A 1 69 ? -18.391 -12.758 -3.77 1 98.88 69 GLY A O 1
ATOM 571 N N . ILE A 1 70 ? -17.062 -13.883 -2.309 1 98.88 70 ILE A N 1
ATOM 572 C CA . ILE A 1 70 ? -16 -14.086 -3.279 1 98.88 70 ILE A CA 1
ATOM 573 C C . ILE A 1 70 ? -16.516 -14.93 -4.445 1 98.88 70 ILE A C 1
ATOM 575 O O . ILE A 1 70 ? -17.391 -15.773 -4.273 1 98.88 70 ILE A O 1
ATOM 579 N N . ASP A 1 71 ? -16.016 -14.617 -5.641 1 98.88 71 ASP A N 1
ATOM 580 C CA . ASP A 1 71 ? -16.5 -15.312 -6.824 1 98.88 71 ASP A CA 1
ATOM 581 C C . ASP A 1 71 ? -15.836 -16.672 -6.977 1 98.88 71 ASP A C 1
ATOM 583 O O . ASP A 1 71 ? -16.484 -17.656 -7.379 1 98.88 71 ASP A O 1
ATOM 587 N N . ARG A 1 72 ? -14.547 -16.719 -6.688 1 98.88 72 ARG A N 1
ATOM 588 C CA . ARG A 1 72 ? -13.766 -17.938 -6.891 1 98.88 72 ARG A CA 1
ATOM 589 C C . ARG A 1 72 ? -12.734 -18.125 -5.777 1 98.88 72 ARG A C 1
ATOM 591 O O . ARG A 1 72 ? -12.172 -17.141 -5.285 1 98.88 72 ARG A O 1
ATOM 598 N N . ILE A 1 73 ? -12.469 -19.328 -5.375 1 98.94 73 ILE A N 1
ATOM 599 C CA . ILE A 1 73 ? -11.445 -19.703 -4.402 1 98.94 73 ILE A CA 1
ATOM 600 C C . ILE A 1 73 ? -10.438 -20.641 -5.047 1 98.94 73 ILE A C 1
ATOM 602 O O . ILE A 1 73 ? -10.812 -21.672 -5.617 1 98.94 73 ILE A O 1
ATOM 606 N N . GLU A 1 74 ? -9.25 -20.297 -4.992 1 98.88 74 GLU A N 1
ATOM 607 C CA . GLU A 1 74 ? -8.156 -21.094 -5.535 1 98.88 74 GLU A CA 1
ATOM 608 C C . GLU A 1 74 ? -7.559 -22 -4.465 1 98.88 74 GLU A C 1
ATOM 610 O O . GLU A 1 74 ? -7.078 -21.531 -3.436 1 98.88 74 GLU A O 1
ATOM 615 N N . LEU A 1 75 ? -7.594 -23.234 -4.719 1 98.62 75 LEU A N 1
ATOM 616 C CA . LEU A 1 75 ? -7.027 -24.266 -3.84 1 98.62 75 LEU A CA 1
ATOM 617 C C . LEU A 1 75 ? -5.738 -24.828 -4.426 1 98.62 75 LEU A C 1
ATOM 619 O O . LEU A 1 75 ? -5.367 -24.5 -5.555 1 98.62 75 LEU A O 1
ATOM 623 N N . ILE A 1 76 ? -5.047 -25.609 -3.635 1 96.5 76 ILE A N 1
ATOM 624 C CA . ILE A 1 76 ? -3.824 -26.25 -4.102 1 96.5 76 ILE A CA 1
ATOM 625 C C . ILE A 1 76 ? -3.74 -27.672 -3.531 1 96.5 76 ILE A C 1
ATOM 627 O O . ILE A 1 76 ? -2.848 -27.969 -2.736 1 96.5 76 ILE A O 1
ATOM 631 N N . PRO A 1 77 ? -4.512 -28.562 -4.023 1 95.81 77 PRO A N 1
ATOM 632 C CA . PRO A 1 77 ? -4.664 -29.891 -3.424 1 95.81 77 PRO A CA 1
ATOM 633 C C . PRO A 1 77 ? -3.359 -30.688 -3.41 1 95.81 77 PRO A C 1
ATOM 635 O O . PRO A 1 77 ? -3.15 -31.516 -2.525 1 95.81 77 PRO A O 1
ATOM 638 N N . PHE A 1 78 ? -2.441 -30.469 -4.316 1 90.56 78 PHE A N 1
ATOM 639 C CA . PHE A 1 78 ? -1.245 -31.297 -4.422 1 90.56 78 PHE A CA 1
ATOM 640 C C . PHE A 1 78 ? -0.193 -30.859 -3.41 1 90.56 78 PHE A C 1
ATOM 642 O O . PHE A 1 78 ? 0.833 -31.531 -3.248 1 90.56 78 PHE A O 1
ATOM 649 N N . LEU A 1 79 ? -0.398 -29.719 -2.678 1 87.31 79 LEU A N 1
ATOM 650 C CA . LEU A 1 79 ? 0.609 -29.172 -1.776 1 87.31 79 LEU A CA 1
ATOM 651 C C . LEU A 1 79 ? 0.825 -30.094 -0.579 1 87.31 79 LEU A C 1
ATOM 653 O O . LEU A 1 79 ? 1.958 -30.281 -0.129 1 87.31 79 LEU A O 1
ATOM 657 N N . SER A 1 80 ? -0.23 -30.641 -0.022 1 86.56 80 SER A N 1
ATOM 658 C CA . SER A 1 80 ? -0.173 -31.516 1.144 1 86.56 80 SER A CA 1
ATOM 659 C C . SER A 1 80 ? -1.461 -32.312 1.296 1 86.56 80 SER A C 1
ATOM 661 O O . SER A 1 8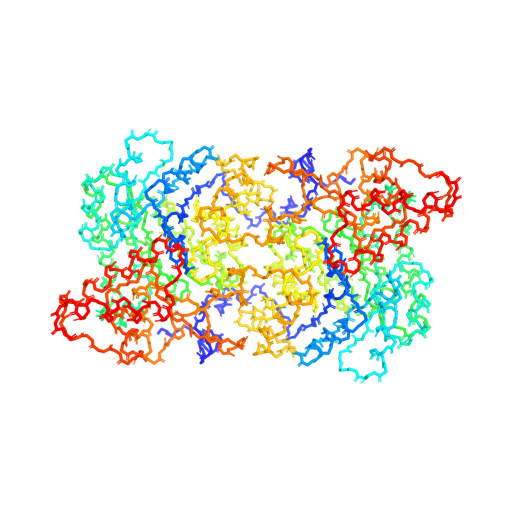0 ? -2.455 -32.031 0.621 1 86.56 80 SER A O 1
ATOM 663 N N . LYS A 1 81 ? -1.446 -33.281 2.203 1 91.06 81 LYS A N 1
ATOM 664 C CA . LYS A 1 81 ? -2.641 -34.062 2.494 1 91.06 81 LYS A CA 1
ATOM 665 C C . LYS A 1 81 ? -3.76 -33.188 3.039 1 91.06 81 LYS A C 1
ATOM 667 O O . LYS A 1 81 ? -4.93 -33.375 2.707 1 91.06 81 LYS A O 1
ATOM 672 N N . ASP A 1 82 ? -3.41 -32.219 3.883 1 92.44 82 ASP A N 1
ATOM 673 C CA . ASP A 1 82 ? -4.383 -31.266 4.414 1 92.44 82 ASP A CA 1
ATOM 674 C C . ASP A 1 82 ? -5.078 -30.5 3.289 1 92.44 82 ASP A C 1
ATOM 676 O O . ASP A 1 82 ? -6.297 -30.328 3.314 1 92.44 82 ASP A O 1
ATOM 680 N N . ASP A 1 83 ? -4.34 -30.156 2.326 1 94.94 83 ASP A N 1
ATOM 681 C CA . ASP A 1 83 ? -4.879 -29.391 1.205 1 94.94 83 ASP A CA 1
ATOM 682 C C . ASP A 1 83 ? -5.805 -30.25 0.35 1 94.94 83 ASP A C 1
ATOM 684 O O . ASP A 1 83 ? -6.863 -29.797 -0.085 1 94.94 83 ASP A O 1
ATOM 688 N N . GLU A 1 84 ? -5.355 -31.484 0.089 1 96.69 84 GLU A N 1
ATOM 689 C CA . GLU A 1 84 ? -6.168 -32.406 -0.703 1 96.69 84 GLU A CA 1
ATOM 690 C C . GLU A 1 84 ? -7.488 -32.688 -0.004 1 96.69 84 GLU A C 1
ATOM 692 O O . GLU A 1 84 ? -8.555 -32.656 -0.628 1 96.69 84 GLU A O 1
ATOM 697 N N . GLU A 1 85 ? -7.391 -32.969 1.276 1 97.56 85 GLU A N 1
ATOM 698 C CA . GLU A 1 85 ? -8.578 -33.312 2.061 1 97.56 85 GLU A CA 1
ATOM 699 C C . GLU A 1 85 ? -9.516 -32.125 2.164 1 97.56 85 GLU A C 1
ATOM 701 O O . GLU A 1 85 ? -10.742 -32.281 2.123 1 97.56 85 GLU A O 1
ATOM 706 N N . ALA A 1 86 ? -8.992 -30.953 2.344 1 97.88 86 ALA A N 1
ATOM 707 C CA . ALA A 1 86 ? -9.805 -29.75 2.385 1 97.88 86 ALA A CA 1
ATOM 708 C C . ALA A 1 86 ? -10.562 -29.547 1.076 1 97.88 86 ALA A C 1
ATOM 710 O O . ALA A 1 86 ? -11.75 -29.203 1.082 1 97.88 86 ALA A O 1
ATOM 711 N N . ALA A 1 87 ? -9.875 -29.797 -0.019 1 98.44 87 ALA A N 1
ATOM 712 C CA . ALA A 1 87 ? -10.516 -29.656 -1.326 1 98.44 87 ALA A CA 1
ATOM 713 C C . ALA A 1 87 ? -11.695 -30.609 -1.468 1 98.44 87 ALA A C 1
ATOM 715 O O . ALA A 1 87 ? -12.766 -30.219 -1.938 1 98.44 87 ALA A O 1
ATOM 716 N N . LYS A 1 88 ? -11.477 -31.828 -1.077 1 97.5 88 LYS A N 1
ATOM 717 C CA . LYS A 1 88 ? -12.539 -32.812 -1.132 1 97.5 88 LYS A CA 1
ATOM 718 C C . LYS A 1 88 ? -13.742 -32.406 -0.303 1 97.5 88 LYS A C 1
ATOM 720 O O . LYS A 1 88 ? -14.883 -32.469 -0.762 1 97.5 88 LYS A O 1
ATOM 725 N N . GLU A 1 89 ? -13.438 -31.953 0.858 1 97.88 89 GLU A N 1
ATOM 726 C CA . GLU A 1 89 ? -14.492 -31.531 1.768 1 97.88 89 GLU A CA 1
ATOM 727 C C . GLU A 1 89 ? -15.258 -30.328 1.207 1 97.88 89 GLU A C 1
ATOM 729 O O . GLU A 1 89 ? -16.484 -30.281 1.291 1 97.88 89 GLU A O 1
ATOM 734 N N . LEU A 1 90 ? -14.586 -29.391 0.671 1 98.56 90 LEU A N 1
ATOM 735 C CA . LEU A 1 90 ? -15.188 -28.172 0.161 1 98.56 90 LEU A CA 1
ATOM 736 C C . LEU A 1 90 ? -16.078 -28.453 -1.039 1 98.56 90 LEU A C 1
ATOM 738 O O . LEU A 1 90 ? -17.125 -27.828 -1.203 1 98.56 90 LEU A O 1
ATOM 742 N N . VAL A 1 91 ? -15.688 -29.375 -1.883 1 98.12 91 VAL A N 1
ATOM 743 C CA . VAL A 1 91 ? -16.484 -29.75 -3.041 1 98.12 91 VAL A CA 1
ATOM 744 C C . VAL A 1 91 ? -17.844 -30.297 -2.58 1 98.12 91 VAL A C 1
ATOM 746 O O . VAL A 1 91 ? -18.875 -30 -3.186 1 98.12 91 VAL A O 1
ATOM 749 N N . ASP A 1 92 ? -17.859 -30.984 -1.521 1 96.81 92 ASP A N 1
ATOM 750 C CA . ASP A 1 92 ? -19.062 -31.609 -0.997 1 96.81 92 ASP A CA 1
ATOM 751 C C . ASP A 1 92 ? -19.969 -30.578 -0.322 1 96.81 92 ASP A C 1
ATOM 753 O O . ASP A 1 92 ? -21.172 -30.828 -0.141 1 96.81 92 ASP A O 1
ATOM 757 N N . MET A 1 93 ? -19.5 -29.438 0.007 1 96.19 93 MET A N 1
ATOM 758 C CA . MET A 1 93 ? -20.234 -28.438 0.77 1 96.19 93 MET A CA 1
ATOM 759 C C . MET A 1 93 ? -21.141 -27.609 -0.145 1 96.19 93 MET A C 1
ATOM 761 O O . MET A 1 93 ? -22.094 -27 0.316 1 96.19 93 MET A O 1
ATOM 765 N N . GLY A 1 94 ? -20.812 -27.531 -1.417 1 93.69 94 GLY A N 1
ATOM 766 C CA . GLY A 1 94 ? -21.641 -26.781 -2.344 1 93.69 94 GLY A CA 1
ATOM 767 C C . GLY A 1 94 ? -21.578 -25.281 -2.121 1 93.69 94 GLY A C 1
ATOM 768 O O . GLY A 1 94 ? -22.625 -24.625 -2.037 1 93.69 94 GLY A O 1
ATOM 769 N N . LEU A 1 95 ? -20.453 -24.703 -1.966 1 97.44 95 LEU A N 1
ATOM 770 C CA . LEU A 1 95 ? -20.266 -23.266 -1.817 1 97.44 95 LEU A CA 1
ATOM 771 C C . LEU A 1 95 ? -20.766 -22.516 -3.051 1 97.44 95 LEU A C 1
ATOM 773 O O . LEU A 1 95 ? -20.922 -23.109 -4.117 1 97.44 95 LEU A O 1
ATOM 777 N N . ASN A 1 96 ? -21.109 -21.219 -2.871 1 98.31 96 ASN A N 1
ATOM 778 C CA . ASN A 1 96 ? -21.453 -20.375 -4.004 1 98.31 96 ASN A CA 1
ATOM 779 C C . ASN A 1 96 ? -20.234 -20.062 -4.875 1 98.31 96 ASN A C 1
ATOM 781 O O . ASN A 1 96 ? -20.344 -20 -6.102 1 98.31 96 ASN A O 1
ATOM 785 N N . ALA A 1 97 ? -19.078 -19.906 -4.254 1 98.69 97 ALA A N 1
ATOM 786 C CA . ALA A 1 97 ? -17.844 -19.609 -4.973 1 98.69 97 ALA A CA 1
ATOM 787 C C . ALA A 1 97 ? -17.391 -20.812 -5.789 1 98.69 97 ALA A C 1
ATOM 789 O O . ALA A 1 97 ? -17.5 -21.953 -5.336 1 98.69 97 ALA A O 1
ATOM 790 N N . LYS A 1 98 ? -16.906 -20.547 -6.941 1 98.62 98 LYS A N 1
ATOM 791 C CA . LYS A 1 98 ? -16.297 -21.594 -7.75 1 98.62 98 LYS A CA 1
ATOM 792 C C . LYS A 1 98 ? -14.961 -22.047 -7.16 1 98.62 98 LYS A C 1
ATOM 794 O O . LYS A 1 98 ? -14.141 -21.219 -6.766 1 98.62 98 LYS A O 1
ATOM 799 N N . LEU A 1 99 ? -14.789 -23.328 -7.074 1 98.81 99 LEU A N 1
ATOM 800 C CA . LEU A 1 99 ? -13.547 -23.875 -6.555 1 98.81 99 LEU A CA 1
ATOM 801 C C . LEU A 1 99 ? -12.609 -24.281 -7.691 1 98.81 99 LEU A C 1
ATOM 803 O O . LEU A 1 99 ? -12.977 -25.094 -8.547 1 98.81 99 LEU A O 1
ATOM 807 N N . LEU A 1 100 ? -11.43 -23.688 -7.719 1 98.88 100 LEU A N 1
ATOM 808 C CA . LEU A 1 100 ? -10.445 -23.969 -8.758 1 98.88 100 LEU A CA 1
ATOM 809 C C . LEU A 1 100 ? -9.164 -24.547 -8.164 1 98.88 100 LEU A C 1
ATOM 811 O O . LEU A 1 100 ? -8.75 -24.141 -7.074 1 98.88 100 LEU A O 1
ATOM 815 N N . SER A 1 101 ? -8.523 -25.422 -8.867 1 98.81 101 SER A N 1
ATOM 816 C CA . SER A 1 101 ? -7.25 -26 -8.453 1 98.81 101 SER A CA 1
ATOM 817 C C . SER A 1 101 ? -6.082 -25.312 -9.148 1 98.81 101 SER A C 1
ATOM 819 O O . SER A 1 101 ? -6.062 -25.203 -10.375 1 98.81 101 SER A O 1
ATOM 821 N N . PHE A 1 102 ? -5.184 -24.875 -8.367 1 98.56 102 PHE A N 1
ATOM 822 C CA . PHE A 1 102 ? -3.91 -24.422 -8.914 1 98.56 102 PHE A CA 1
ATOM 823 C C . PHE A 1 102 ? -3.129 -25.609 -9.492 1 98.56 102 PHE A C 1
ATOM 825 O O . PHE A 1 102 ? -2.883 -26.594 -8.797 1 98.56 102 PHE A O 1
ATOM 832 N N . VAL A 1 103 ? -2.684 -25.5 -10.742 1 98.12 103 VAL A N 1
ATOM 833 C CA . VAL A 1 103 ? -2.002 -26.625 -11.375 1 98.12 103 VAL A CA 1
ATOM 834 C C . VAL A 1 103 ? -0.857 -26.109 -12.242 1 98.12 103 VAL A C 1
ATOM 836 O O . VAL A 1 103 ? -0.919 -25 -12.766 1 98.12 103 VAL A O 1
ATOM 839 N N . SER A 1 104 ? 0.187 -26.891 -12.359 1 95.81 104 SER A N 1
ATOM 840 C CA . SER A 1 104 ? 1.205 -26.672 -13.383 1 95.81 104 SER A CA 1
ATOM 841 C C . SER A 1 104 ? 0.77 -27.234 -14.734 1 95.81 104 SER A C 1
ATOM 843 O O . SER A 1 104 ? -0.37 -27.688 -14.891 1 95.81 104 SER A O 1
ATOM 845 N N . TRP A 1 105 ? 1.635 -27.156 -15.742 1 95.12 105 TRP A N 1
ATOM 846 C CA . TRP A 1 105 ? 1.287 -27.672 -17.062 1 95.12 105 TRP A CA 1
ATOM 847 C C . TRP A 1 105 ? 1.486 -29.188 -17.125 1 95.12 105 TRP A C 1
ATOM 849 O O . TRP A 1 105 ? 1.343 -29.797 -18.188 1 95.12 105 TRP A O 1
ATOM 859 N N . LYS A 1 106 ? 1.766 -29.844 -15.945 1 93.56 106 LYS A N 1
ATOM 860 C CA . LYS A 1 106 ? 1.827 -31.297 -15.867 1 93.56 106 LYS A CA 1
ATOM 861 C C . LYS A 1 106 ? 0.428 -31.906 -15.844 1 93.56 106 LYS A C 1
ATOM 863 O O . LYS A 1 106 ? -0.425 -31.469 -15.062 1 93.56 106 LYS A O 1
ATOM 868 N N . LYS A 1 107 ? 0.294 -32.906 -16.562 1 95.69 107 LYS A N 1
ATOM 869 C CA . LYS A 1 107 ? -1.004 -33.562 -16.703 1 95.69 107 LYS A CA 1
ATOM 870 C C . LYS A 1 107 ? -1.498 -34.094 -15.359 1 95.69 107 LYS A C 1
ATOM 872 O O . LYS A 1 107 ? -2.699 -34.062 -15.078 1 95.69 107 LYS A O 1
ATOM 877 N N . GLU A 1 108 ? -0.625 -34.562 -14.539 1 95.81 108 GLU A N 1
ATOM 878 C CA . GLU A 1 108 ? -0.958 -35.156 -13.25 1 95.81 108 GLU A CA 1
ATOM 879 C C . GLU A 1 108 ? -1.674 -34.156 -12.336 1 95.81 108 GLU A C 1
ATOM 881 O O . GLU A 1 108 ? -2.535 -34.562 -11.547 1 95.81 108 GLU A O 1
ATOM 886 N N . ASP A 1 109 ? -1.308 -32.906 -12.406 1 95.5 109 ASP A N 1
ATOM 887 C CA . ASP A 1 109 ? -1.948 -31.891 -11.586 1 95.5 109 ASP A CA 1
ATOM 888 C C . ASP A 1 109 ? -3.404 -31.688 -12.008 1 95.5 109 ASP A C 1
ATOM 890 O O . ASP A 1 109 ? -4.285 -31.547 -11.156 1 95.5 109 ASP A O 1
ATOM 894 N N . THR A 1 110 ? -3.623 -31.656 -13.312 1 98 110 THR A N 1
ATOM 895 C CA . THR A 1 110 ? -4.977 -31.516 -13.836 1 98 110 THR A CA 1
ATOM 896 C C . THR A 1 110 ? -5.801 -32.781 -13.523 1 98 110 THR A C 1
ATOM 898 O O . THR A 1 110 ? -6.98 -32.656 -13.188 1 98 110 THR A O 1
ATOM 901 N N . ASP A 1 111 ? -5.16 -33.969 -13.609 1 98.44 111 ASP A N 1
ATOM 902 C CA . ASP A 1 111 ? -5.836 -35.219 -13.281 1 98.44 111 ASP A CA 1
ATOM 903 C C . ASP A 1 111 ? -6.324 -35.188 -11.828 1 98.44 111 ASP A C 1
ATOM 905 O O . ASP A 1 111 ? -7.402 -35.719 -11.531 1 98.44 111 ASP A O 1
ATOM 909 N N . LEU A 1 112 ? -5.523 -34.656 -10.945 1 98 112 LEU A N 1
ATOM 910 C CA . LEU A 1 112 ? -5.918 -34.594 -9.547 1 98 112 LEU A CA 1
ATOM 911 C C . LEU A 1 112 ? -7.137 -33.688 -9.375 1 98 112 LEU A C 1
ATOM 913 O O . LEU A 1 112 ? -8.031 -34 -8.586 1 98 112 LEU A O 1
ATOM 917 N N . ALA A 1 113 ? -7.156 -32.594 -10.062 1 98.31 113 ALA A N 1
ATOM 918 C CA . ALA A 1 113 ? -8.32 -31.703 -10.023 1 98.31 113 ALA A CA 1
ATOM 919 C C . ALA A 1 113 ? -9.578 -32.438 -10.477 1 98.31 113 ALA A C 1
ATOM 921 O O . ALA A 1 113 ? -10.641 -32.281 -9.875 1 98.31 113 ALA A O 1
ATOM 922 N N . LEU A 1 114 ? -9.438 -33.219 -11.57 1 98.5 114 LEU A N 1
ATOM 923 C CA . LEU A 1 114 ? -10.547 -34 -12.102 1 98.5 114 LEU A CA 1
ATOM 924 C C . LEU A 1 114 ? -11 -35.062 -11.086 1 98.5 114 LEU A C 1
ATOM 926 O O . LEU A 1 114 ? -12.195 -35.219 -10.844 1 98.5 114 LEU A O 1
ATOM 930 N N . LYS A 1 115 ? -10.039 -35.719 -10.508 1 98.25 115 LYS A N 1
ATOM 931 C CA . LYS A 1 115 ? -10.32 -36.75 -9.523 1 98.25 115 LYS A CA 1
ATOM 932 C C . LYS A 1 115 ? -11.094 -36.188 -8.336 1 98.25 115 LYS A C 1
ATOM 934 O O . LYS A 1 115 ? -11.953 -36.875 -7.766 1 98.25 115 LYS A O 1
ATOM 939 N N . LEU A 1 116 ? -10.828 -34.969 -7.957 1 98.12 116 LEU A N 1
ATOM 940 C CA . LEU A 1 116 ? -11.43 -34.312 -6.793 1 98.12 116 LEU A CA 1
ATOM 941 C C . LEU A 1 116 ? -12.734 -33.625 -7.168 1 98.12 116 LEU A C 1
ATOM 943 O O . LEU A 1 116 ? -13.375 -33 -6.324 1 98.12 116 LEU A O 1
ATOM 947 N N . ASP A 1 117 ? -13.094 -33.656 -8.461 1 97.88 117 ASP A N 1
ATOM 948 C CA . ASP A 1 117 ? -14.336 -33.094 -9 1 97.88 117 ASP A CA 1
ATOM 949 C C . ASP A 1 117 ? -14.367 -31.562 -8.82 1 97.88 117 ASP A C 1
ATOM 951 O O . ASP A 1 117 ? -15.406 -31 -8.469 1 97.88 117 ASP A O 1
ATOM 955 N N . LEU A 1 118 ? -13.242 -30.938 -8.867 1 98.31 118 LEU A N 1
ATOM 956 C CA . LEU A 1 118 ? -13.203 -29.469 -8.867 1 98.31 118 LEU A CA 1
ATOM 957 C C . LEU A 1 118 ? -13.75 -28.922 -10.18 1 98.31 118 LEU A C 1
ATOM 959 O O . LEU A 1 118 ? -13.719 -29.594 -11.211 1 98.31 118 LEU A O 1
ATOM 963 N N . GLU A 1 119 ? -14.242 -27.672 -10.156 1 97.88 119 GLU A N 1
ATOM 964 C CA . GLU A 1 119 ? -14.961 -27.078 -11.281 1 97.88 119 GLU A CA 1
ATOM 965 C C . GLU A 1 119 ? -14 -26.609 -12.367 1 97.88 119 GLU A C 1
ATOM 967 O O . GLU A 1 119 ? -14.375 -26.5 -13.531 1 97.88 119 GLU A O 1
ATOM 972 N N . GLY A 1 120 ? -12.797 -26.312 -11.945 1 98.69 120 GLY A N 1
ATOM 973 C CA . GLY A 1 120 ? -11.836 -25.781 -12.898 1 98.69 120 GLY A CA 1
ATOM 974 C C . GLY A 1 120 ? -10.422 -25.719 -12.352 1 98.69 120 GLY A C 1
ATOM 975 O O . GLY A 1 120 ? -10.133 -26.297 -11.297 1 98.69 120 GLY A O 1
ATOM 976 N N . ILE A 1 121 ? -9.531 -25.078 -13.156 1 98.88 121 ILE A N 1
ATOM 977 C CA . ILE A 1 121 ? -8.125 -25 -12.789 1 98.88 121 ILE A CA 1
ATOM 978 C C . ILE A 1 121 ? -7.59 -23.594 -13.07 1 98.88 121 ILE A C 1
ATOM 980 O O . ILE A 1 121 ? -8.148 -22.859 -13.898 1 98.88 121 ILE A O 1
ATOM 984 N N . VAL A 1 122 ? -6.664 -23.172 -12.281 1 98.94 122 VAL A N 1
ATOM 985 C CA . VAL A 1 122 ? -5.734 -22.109 -12.625 1 98.94 122 VAL A CA 1
ATOM 986 C C . VAL A 1 122 ? -4.438 -22.703 -13.172 1 98.94 122 VAL A C 1
ATOM 988 O O . VAL A 1 122 ? -3.641 -23.25 -12.414 1 98.94 122 VAL A O 1
ATOM 991 N N . LEU A 1 123 ? -4.254 -22.578 -14.445 1 98.88 123 LEU A N 1
ATOM 992 C CA . LEU A 1 123 ? -3.1 -23.172 -15.117 1 98.88 123 LEU A CA 1
ATOM 993 C C . LEU A 1 123 ? -1.902 -22.219 -15.062 1 98.88 123 LEU A C 1
ATOM 995 O O . LEU A 1 123 ? -1.855 -21.219 -15.789 1 98.88 123 LEU A O 1
ATOM 999 N N . ASP A 1 124 ? -1.006 -22.578 -14.242 1 98 124 ASP A N 1
ATOM 1000 C CA . ASP A 1 124 ? 0.187 -21.766 -14 1 98 124 ASP A CA 1
ATOM 1001 C C . ASP A 1 124 ? 1.38 -22.297 -14.789 1 98 124 ASP A C 1
ATOM 1003 O O . ASP A 1 124 ? 1.736 -23.469 -14.672 1 98 124 ASP A O 1
ATOM 1007 N N . PHE A 1 125 ? 2.006 -21.453 -15.555 1 97.69 125 PHE A N 1
ATOM 1008 C CA . PHE A 1 125 ? 3.195 -21.844 -16.312 1 97.69 125 PHE A CA 1
ATOM 1009 C C . PHE A 1 125 ? 4.039 -20.609 -16.641 1 97.69 125 PHE A C 1
ATOM 1011 O O . PHE A 1 125 ? 3.615 -19.484 -16.406 1 97.69 125 PHE A O 1
ATOM 1018 N N . VAL A 1 126 ? 5.262 -20.859 -17.109 1 97.44 126 VAL A N 1
ATOM 1019 C CA . VAL A 1 126 ? 6.23 -19.797 -17.328 1 97.44 126 VAL A CA 1
ATOM 1020 C C . VAL A 1 126 ? 5.766 -18.891 -18.469 1 97.44 126 VAL A C 1
ATOM 1022 O O . VAL A 1 126 ? 5.363 -19.391 -19.531 1 97.44 126 VAL A O 1
ATOM 1025 N N . GLY A 1 127 ? 5.695 -17.609 -18.234 1 97.56 127 GLY A N 1
ATOM 1026 C CA . GLY A 1 127 ? 5.293 -16.625 -19.234 1 97.56 127 GLY A CA 1
ATOM 1027 C C . GLY A 1 127 ? 6.438 -15.75 -19.688 1 97.56 127 GLY A C 1
ATOM 1028 O O . GLY A 1 127 ? 6.242 -14.852 -20.516 1 97.56 127 GLY A O 1
ATOM 1029 N N . ASN A 1 128 ? 7.621 -15.922 -19.188 1 97.5 128 ASN A N 1
ATOM 1030 C CA . ASN A 1 128 ? 8.836 -15.195 -19.531 1 97.5 128 ASN A CA 1
ATOM 1031 C C . ASN A 1 128 ? 9.852 -16.078 -20.234 1 97.5 128 ASN A C 1
ATOM 1033 O O . ASN A 1 128 ? 10.406 -17 -19.625 1 97.5 128 ASN A O 1
ATOM 1037 N N . PRO A 1 129 ? 10.172 -15.805 -21.516 1 97.38 129 PRO A N 1
ATOM 1038 C CA . PRO A 1 129 ? 11.047 -16.688 -22.297 1 97.38 129 PRO A CA 1
ATOM 1039 C C . PRO A 1 129 ? 12.43 -16.844 -21.672 1 97.38 129 PRO A C 1
ATOM 1041 O O . PRO A 1 129 ? 13.047 -17.906 -21.797 1 97.38 129 PRO A O 1
ATOM 1044 N N . TRP A 1 130 ? 12.961 -15.852 -21.031 1 96.69 130 TRP A N 1
ATOM 1045 C CA . TRP A 1 130 ? 14.25 -15.992 -20.359 1 96.69 130 TRP A CA 1
ATOM 1046 C C . TRP A 1 130 ? 14.188 -17.078 -19.281 1 96.69 130 TRP A C 1
ATOM 1048 O O . TRP A 1 130 ? 15.086 -17.922 -19.188 1 96.69 130 TRP A O 1
ATOM 1058 N N . GLN A 1 131 ? 13.148 -17.062 -18.516 1 97.75 131 GLN A N 1
ATOM 1059 C CA . GLN A 1 131 ? 12.984 -18.062 -17.469 1 97.75 131 GLN A CA 1
ATOM 1060 C C . GLN A 1 131 ? 12.797 -19.453 -18.062 1 97.75 131 GLN A C 1
ATOM 1062 O O . GLN A 1 131 ? 13.344 -20.438 -17.547 1 97.75 131 GLN A O 1
ATOM 1067 N N . GLY A 1 132 ? 11.969 -19.547 -19.141 1 97.94 132 GLY A N 1
ATOM 1068 C CA . GLY A 1 132 ? 11.797 -20.812 -19.812 1 97.94 132 GLY A CA 1
ATOM 1069 C C . GLY A 1 132 ? 13.109 -21.438 -20.266 1 97.94 132 GLY A C 1
ATOM 1070 O O . GLY A 1 132 ? 13.32 -22.641 -20.109 1 97.94 132 GLY A O 1
ATOM 1071 N N . LYS A 1 133 ? 13.938 -20.578 -20.781 1 97.81 133 LYS A N 1
ATOM 1072 C CA . LYS A 1 133 ? 15.25 -21.031 -21.219 1 97.81 133 LYS A CA 1
ATOM 1073 C C . LYS A 1 133 ? 16.125 -21.453 -20.031 1 97.81 133 LYS A C 1
ATOM 1075 O O . LYS A 1 133 ? 16.688 -22.531 -20.031 1 97.81 133 LYS A O 1
ATOM 1080 N N . VAL A 1 134 ? 16.188 -20.625 -19 1 97 134 VAL A N 1
ATOM 1081 C CA . VAL A 1 134 ? 17.078 -20.812 -17.875 1 97 134 VAL A CA 1
ATOM 1082 C C . VAL A 1 134 ? 16.656 -22.047 -17.062 1 97 134 VAL A C 1
ATOM 1084 O O . VAL A 1 134 ? 17.516 -22.812 -16.609 1 97 134 VAL A O 1
ATOM 1087 N N . PHE A 1 135 ? 15.352 -22.297 -16.938 1 95.94 135 PHE A N 1
ATOM 1088 C CA . PHE A 1 135 ? 14.867 -23.344 -16.047 1 95.94 135 PHE A CA 1
ATOM 1089 C C . PHE A 1 135 ? 14.719 -24.672 -16.797 1 95.94 135 PHE A C 1
ATOM 1091 O O . PHE A 1 135 ? 14.969 -25.734 -16.219 1 95.94 135 PHE A O 1
ATOM 1098 N N . TRP A 1 136 ? 14.336 -24.672 -18.109 1 95.94 136 TRP A N 1
ATOM 1099 C CA . TRP A 1 136 ? 13.977 -25.906 -18.797 1 95.94 136 TRP A CA 1
ATOM 1100 C C . TRP A 1 136 ? 14.57 -25.953 -20.188 1 95.94 136 TRP A C 1
ATOM 1102 O O . TRP A 1 136 ? 14.289 -26.875 -20.953 1 95.94 136 TRP A O 1
ATOM 1112 N N . ASN A 1 137 ? 15.367 -25.016 -20.531 1 97.38 137 ASN A N 1
ATOM 1113 C CA . ASN A 1 137 ? 15.984 -24.953 -21.844 1 97.38 137 ASN A CA 1
ATOM 1114 C C . ASN A 1 137 ? 14.938 -24.969 -22.953 1 97.38 137 ASN A C 1
ATOM 1116 O O . ASN A 1 137 ? 15.086 -25.688 -23.938 1 97.38 137 ASN A O 1
ATOM 1120 N N . LEU A 1 138 ? 13.938 -24.156 -22.781 1 98.12 138 LEU A N 1
ATOM 1121 C CA . LEU A 1 138 ? 12.852 -24.078 -23.75 1 98.12 138 LEU A CA 1
ATOM 1122 C C . LEU A 1 138 ? 13.023 -22.859 -24.656 1 98.12 138 LEU A C 1
ATOM 1124 O O . LEU A 1 138 ? 13.445 -21.797 -24.203 1 98.12 138 LEU A O 1
ATOM 1128 N N . LYS A 1 139 ? 12.617 -23.062 -25.891 1 97.81 139 LYS A N 1
ATOM 1129 C CA . LYS A 1 139 ? 12.43 -21.938 -26.797 1 97.81 139 LYS A CA 1
ATOM 1130 C C . LYS A 1 139 ? 11.078 -21.266 -26.562 1 97.81 139 LYS A C 1
ATOM 1132 O O . LYS A 1 139 ? 10.156 -21.891 -26.031 1 97.81 139 LYS A O 1
ATOM 1137 N N . PRO A 1 140 ? 10.992 -19.984 -26.953 1 97.62 140 PRO A N 1
ATOM 1138 C CA . PRO A 1 140 ? 9.727 -19.266 -26.75 1 97.62 140 PRO A CA 1
ATOM 1139 C C . PRO A 1 140 ? 8.531 -20.016 -27.328 1 97.62 140 PRO A C 1
ATOM 1141 O O . PRO A 1 140 ? 7.484 -20.109 -26.672 1 97.62 140 PRO A O 1
ATOM 1144 N N . GLU A 1 141 ? 8.688 -20.594 -28.453 1 97.94 141 GLU A N 1
ATOM 1145 C CA . GLU A 1 141 ? 7.586 -21.297 -29.109 1 97.94 141 GLU A CA 1
ATOM 1146 C C . GLU A 1 141 ? 7.184 -22.547 -28.328 1 97.94 141 GLU A C 1
ATOM 1148 O O . GLU A 1 141 ? 6.008 -22.906 -28.297 1 97.94 141 GLU A O 1
ATOM 1153 N N . GLU A 1 142 ? 8.102 -23.141 -27.719 1 98.31 142 GLU A N 1
ATOM 1154 C CA . GLU A 1 142 ? 7.828 -24.344 -26.938 1 98.31 142 GLU A CA 1
ATOM 1155 C C . GLU A 1 142 ? 7.043 -24 -25.672 1 98.31 142 GLU A C 1
ATOM 1157 O O . GLU A 1 142 ? 6.23 -24.797 -25.203 1 98.31 142 GLU A O 1
ATOM 1162 N N . ILE A 1 143 ? 7.32 -22.859 -25.078 1 98.38 143 ILE A N 1
ATOM 1163 C CA . ILE A 1 143 ? 6.57 -22.391 -23.922 1 98.38 143 ILE A CA 1
ATOM 1164 C C . ILE A 1 143 ? 5.094 -22.234 -24.281 1 98.38 143 ILE A C 1
ATOM 1166 O O . ILE A 1 143 ? 4.219 -22.734 -23.578 1 98.38 143 ILE A O 1
ATOM 1170 N N . ILE A 1 144 ? 4.875 -21.578 -25.422 1 98.5 144 ILE A N 1
ATOM 1171 C CA . ILE A 1 144 ? 3.516 -21.328 -25.875 1 98.5 144 ILE A CA 1
ATOM 1172 C C . ILE A 1 144 ? 2.82 -22.656 -26.172 1 98.5 144 ILE A C 1
ATOM 1174 O O . ILE A 1 144 ? 1.674 -22.875 -25.766 1 98.5 144 ILE A O 1
ATOM 1178 N N . GLU A 1 145 ? 3.523 -23.578 -26.812 1 98.12 145 GLU A N 1
ATOM 1179 C CA . GLU A 1 145 ? 2.971 -24.875 -27.172 1 98.12 145 GLU A CA 1
ATOM 1180 C C . GLU A 1 145 ? 2.6 -25.688 -25.938 1 98.12 145 GLU A C 1
ATOM 1182 O O . GLU A 1 145 ? 1.534 -26.312 -25.891 1 98.12 145 GLU A O 1
ATOM 1187 N N . ARG A 1 146 ? 3.412 -25.703 -24.984 1 97.56 146 ARG A N 1
ATOM 1188 C CA . ARG A 1 146 ? 3.162 -26.469 -23.75 1 97.56 146 ARG A CA 1
ATOM 1189 C C . ARG A 1 146 ? 1.953 -25.906 -23.016 1 97.56 146 ARG A C 1
ATOM 1191 O O . ARG A 1 146 ? 1.131 -26.672 -22.5 1 97.56 146 ARG A O 1
ATOM 1198 N N . GLY A 1 147 ? 1.893 -24.594 -22.891 1 97.81 147 GLY A N 1
ATOM 1199 C CA . GLY A 1 147 ? 0.725 -23.969 -22.281 1 97.81 147 GLY A CA 1
ATOM 1200 C C . GLY A 1 147 ? -0.565 -24.281 -23.016 1 97.81 147 GLY A C 1
ATOM 1201 O O . GLY A 1 147 ? -1.576 -24.609 -22.406 1 97.81 147 GLY A O 1
ATOM 1202 N N . LEU A 1 148 ? -0.483 -24.172 -24.328 1 98 148 LEU A N 1
ATOM 1203 C CA . LEU A 1 148 ? -1.628 -24.453 -25.188 1 98 148 LEU A CA 1
ATOM 1204 C C . LEU A 1 148 ? -2.1 -25.891 -25 1 98 148 LEU A C 1
ATOM 1206 O O . LEU A 1 148 ? -3.297 -26.141 -24.844 1 98 148 LEU A O 1
ATOM 1210 N N . ASN A 1 149 ? -1.19 -26.828 -25 1 98 149 ASN A N 1
ATOM 1211 C CA . ASN A 1 149 ? -1.522 -28.25 -24.859 1 98 149 ASN A CA 1
ATOM 1212 C C . ASN A 1 149 ? -2.146 -28.547 -23.5 1 98 149 ASN A C 1
ATOM 1214 O O . ASN A 1 149 ? -3.102 -29.312 -23.406 1 98 149 ASN A O 1
ATOM 1218 N N . ALA A 1 150 ? -1.579 -27.953 -22.484 1 98.38 150 ALA A N 1
ATOM 1219 C CA . ALA A 1 150 ? -2.129 -28.141 -21.141 1 98.38 150 ALA A CA 1
ATOM 1220 C C . ALA A 1 150 ? -3.543 -27.578 -21.047 1 98.38 150 ALA A C 1
ATOM 1222 O O . ALA A 1 150 ? -4.426 -28.188 -20.438 1 98.38 150 ALA A O 1
ATOM 1223 N N . ALA A 1 151 ? -3.781 -26.406 -21.625 1 98.69 151 ALA A N 1
ATOM 1224 C CA . ALA A 1 151 ? -5.102 -25.766 -21.641 1 98.69 151 ALA A CA 1
ATOM 1225 C C . ALA A 1 151 ? -6.113 -26.641 -22.391 1 98.69 151 ALA A C 1
ATOM 1227 O O . ALA A 1 151 ? -7.234 -26.844 -21.906 1 98.69 151 ALA A O 1
ATOM 1228 N N . LEU A 1 152 ? -5.691 -27.141 -23.531 1 98.5 152 LEU A N 1
ATOM 1229 C CA . LEU A 1 152 ? -6.566 -27.969 -24.344 1 98.5 152 LEU A CA 1
ATOM 1230 C C . LEU A 1 152 ? -6.945 -29.25 -23.609 1 98.5 152 LEU A C 1
ATOM 1232 O O . LEU A 1 152 ? -8.094 -29.688 -23.656 1 98.5 152 LEU A O 1
ATOM 1236 N N . TYR A 1 153 ? -5.965 -29.812 -22.953 1 98.44 153 TYR A N 1
ATOM 1237 C CA . TYR A 1 153 ? -6.234 -31.016 -22.172 1 98.44 153 TYR A CA 1
ATOM 1238 C C . TYR A 1 153 ? -7.312 -30.75 -21.125 1 98.44 153 TYR A C 1
ATOM 1240 O O . TYR A 1 153 ? -8.25 -31.547 -20.984 1 98.44 153 TYR A O 1
ATOM 1248 N N . ALA A 1 154 ? -7.164 -29.688 -20.375 1 98.62 154 ALA A N 1
ATOM 1249 C CA . ALA A 1 154 ? -8.133 -29.328 -19.344 1 98.62 154 ALA A CA 1
ATOM 1250 C C . ALA A 1 154 ? -9.508 -29.047 -19.953 1 98.62 154 ALA A C 1
ATOM 1252 O O . ALA A 1 154 ? -10.523 -29.531 -19.438 1 98.62 154 ALA A O 1
ATOM 1253 N N . LYS A 1 155 ? -9.555 -28.281 -21.062 1 98.5 155 LYS A N 1
ATOM 1254 C CA . LYS A 1 155 ? -10.805 -27.938 -21.734 1 98.5 155 LYS A CA 1
ATOM 1255 C C . LYS A 1 155 ? -11.5 -29.188 -22.281 1 98.5 155 LYS A C 1
ATOM 1257 O O . LYS A 1 155 ? -12.727 -29.312 -22.188 1 98.5 155 LYS A O 1
ATOM 1262 N N . ASP A 1 156 ? -10.719 -30.094 -22.812 1 98 156 ASP A N 1
ATOM 1263 C CA . ASP A 1 156 ? -11.25 -31.344 -23.375 1 98 156 ASP A CA 1
ATOM 1264 C C . ASP A 1 156 ? -11.922 -32.188 -22.297 1 98 156 ASP A C 1
ATOM 1266 O O . ASP A 1 156 ? -12.766 -33.031 -22.594 1 98 156 ASP A O 1
ATOM 1270 N N . HIS A 1 157 ? -11.57 -31.969 -21.125 1 98.19 157 HIS A N 1
ATOM 1271 C CA . HIS A 1 157 ? -12.141 -32.719 -20.031 1 98.19 157 HIS A CA 1
ATOM 1272 C C . HIS A 1 157 ? -13.227 -31.922 -19.312 1 98.19 157 HIS A C 1
ATOM 1274 O O . HIS A 1 157 ? -13.633 -32.281 -18.203 1 98.19 157 HIS A O 1
ATOM 1280 N N . GLY A 1 158 ? -13.602 -30.719 -19.844 1 98.12 158 GLY A N 1
ATOM 1281 C CA . GLY A 1 158 ? -14.773 -29.984 -19.391 1 98.12 158 GLY A CA 1
ATOM 1282 C C . GLY A 1 158 ? -14.484 -29.031 -18.266 1 98.12 158 GLY A C 1
ATOM 1283 O O . GLY A 1 158 ? -15.398 -28.484 -17.641 1 98.12 158 GLY A O 1
ATOM 1284 N N . LEU A 1 159 ? -13.234 -28.75 -17.969 1 98.69 159 LEU A N 1
ATOM 1285 C CA . LEU A 1 159 ? -12.867 -27.891 -16.844 1 98.69 159 LEU A CA 1
ATOM 1286 C C . LEU A 1 159 ? -12.945 -26.422 -17.234 1 98.69 159 LEU A C 1
ATOM 1288 O O . LEU A 1 159 ? -12.695 -26.062 -18.391 1 98.69 159 LEU A O 1
ATOM 1292 N N . TYR A 1 160 ? -13.398 -25.547 -16.281 1 98.81 160 TYR A N 1
ATOM 1293 C CA . TYR A 1 160 ? -13.211 -24.109 -16.375 1 98.81 160 TYR A CA 1
ATOM 1294 C C . TYR A 1 160 ? -11.734 -23.734 -16.25 1 98.81 160 TYR A C 1
ATOM 1296 O O . TYR A 1 160 ? -11.078 -24.094 -15.273 1 98.81 160 TYR A O 1
ATOM 1304 N N . VAL A 1 161 ? -11.148 -23.031 -17.25 1 98.94 161 VAL A N 1
ATOM 1305 C CA . VAL A 1 161 ? -9.703 -22.859 -17.281 1 98.94 161 VAL A CA 1
ATOM 1306 C C . VAL A 1 161 ? -9.359 -21.375 -17.172 1 98.94 161 VAL A C 1
ATOM 1308 O O . VAL A 1 161 ? -9.75 -20.578 -18.047 1 98.94 161 VAL A O 1
ATOM 1311 N N . VAL A 1 162 ? -8.703 -20.969 -16.125 1 98.94 162 VAL A N 1
ATOM 1312 C CA . VAL A 1 162 ? -8.008 -19.688 -16.016 1 98.94 162 VAL A CA 1
ATOM 1313 C C . VAL A 1 162 ? -6.523 -19.875 -16.312 1 98.94 162 VAL A C 1
ATOM 1315 O O . VAL A 1 162 ? -5.785 -20.422 -15.484 1 98.94 162 VAL A O 1
ATOM 1318 N N . ALA A 1 163 ? -6.055 -19.453 -17.453 1 98.94 163 ALA A N 1
ATOM 1319 C CA . ALA A 1 163 ? -4.645 -19.578 -17.812 1 98.94 163 ALA A CA 1
ATOM 1320 C C . ALA A 1 163 ? -3.83 -18.422 -17.219 1 98.94 163 ALA A C 1
ATOM 1322 O O . ALA A 1 163 ? -4.211 -17.266 -17.344 1 98.94 163 ALA A O 1
ATOM 1323 N N . MET A 1 164 ? -2.719 -18.734 -16.594 1 98.81 164 MET A N 1
ATOM 1324 C CA . MET A 1 164 ? -1.966 -17.719 -15.867 1 98.81 164 MET A CA 1
ATOM 1325 C C . MET A 1 164 ? -0.466 -17.891 -16.078 1 98.81 164 MET A C 1
ATOM 1327 O O . MET A 1 164 ? 0.235 -18.391 -15.203 1 98.81 164 MET A O 1
ATOM 1331 N N . PRO A 1 165 ? 0.039 -17.484 -17.25 1 98.56 165 PRO A N 1
ATOM 1332 C CA . PRO A 1 165 ? 1.495 -17.422 -17.391 1 98.56 165 PRO A CA 1
ATOM 1333 C C . PRO A 1 165 ? 2.131 -16.406 -16.422 1 98.56 165 PRO A C 1
ATOM 1335 O O . PRO A 1 165 ? 1.665 -15.273 -16.328 1 98.56 165 PRO A O 1
ATOM 1338 N N . TRP A 1 166 ? 3.141 -16.828 -15.719 1 96.94 166 TRP A N 1
ATOM 1339 C CA . TRP A 1 166 ? 3.689 -15.914 -14.719 1 96.94 166 TRP A CA 1
ATOM 1340 C C . TRP A 1 166 ? 4.824 -15.078 -15.312 1 96.94 166 TRP A C 1
ATOM 1342 O O . TRP A 1 166 ? 5.363 -15.414 -16.375 1 96.94 166 TRP A O 1
ATOM 1352 N N . ASP A 1 167 ? 5.098 -13.914 -14.742 1 97.75 167 ASP A N 1
ATOM 1353 C CA . ASP A 1 167 ? 6.188 -12.977 -15 1 97.75 167 ASP A CA 1
ATOM 1354 C C . ASP A 1 167 ? 6.043 -12.328 -16.375 1 97.75 167 ASP A C 1
ATOM 1356 O O . ASP A 1 167 ? 7.043 -12.055 -17.047 1 97.75 167 ASP A O 1
ATOM 1360 N N . ASP A 1 168 ? 4.836 -12.078 -16.781 1 98.38 168 ASP A N 1
ATOM 1361 C CA . ASP A 1 168 ? 4.531 -11.453 -18.062 1 98.38 168 ASP A CA 1
ATOM 1362 C C . ASP A 1 168 ? 5.16 -10.062 -18.172 1 98.38 168 ASP A C 1
ATOM 1364 O O . ASP A 1 168 ? 5.629 -9.664 -19.234 1 98.38 168 ASP A O 1
ATOM 1368 N N . PHE A 1 169 ? 5.234 -9.375 -17.125 1 98.06 169 PHE A N 1
ATOM 1369 C CA . PHE A 1 169 ? 5.625 -7.969 -17.156 1 98.06 169 PHE A CA 1
ATOM 1370 C C . PHE A 1 169 ? 7.133 -7.828 -17.312 1 98.06 169 PHE A C 1
ATOM 1372 O O . PHE A 1 169 ? 7.641 -6.734 -17.562 1 98.06 169 PHE A O 1
ATOM 1379 N N . LYS A 1 170 ? 7.871 -8.93 -17.234 1 96.25 170 LYS A N 1
ATOM 1380 C CA . LYS A 1 170 ? 9.297 -8.914 -17.547 1 96.25 170 LYS A CA 1
ATOM 1381 C C . LYS A 1 170 ? 9.57 -9.484 -18.938 1 96.25 170 LYS A C 1
ATOM 1383 O O . LYS A 1 170 ? 10.703 -9.445 -19.422 1 96.25 170 LYS A O 1
ATOM 1388 N N . ALA A 1 171 ? 8.586 -9.977 -19.578 1 96.88 171 ALA A N 1
ATOM 1389 C CA . ALA A 1 171 ? 8.727 -10.602 -20.891 1 96.88 171 ALA A CA 1
ATOM 1390 C C . ALA A 1 171 ? 8.562 -9.578 -22.016 1 96.88 171 ALA A C 1
ATOM 1392 O O . ALA A 1 171 ? 7.965 -8.516 -21.812 1 96.88 171 ALA A O 1
ATOM 1393 N N . PRO A 1 172 ? 9.141 -9.883 -23.25 1 96.12 172 PRO A N 1
ATOM 1394 C CA . PRO A 1 172 ? 8.805 -9.016 -24.391 1 96.12 172 PRO A CA 1
ATOM 1395 C C . PRO A 1 172 ? 7.309 -8.977 -24.672 1 96.12 172 PRO A C 1
ATOM 1397 O O . PRO A 1 172 ? 6.656 -10.023 -24.734 1 96.12 172 PRO A O 1
ATOM 1400 N N . LEU A 1 173 ? 6.797 -7.793 -24.828 1 96.94 173 LEU A N 1
ATOM 1401 C CA . LEU A 1 173 ? 5.355 -7.609 -24.938 1 96.94 173 LEU A CA 1
ATOM 1402 C C . LEU A 1 173 ? 4.805 -8.375 -26.141 1 96.94 173 LEU A C 1
ATOM 1404 O O . LEU A 1 173 ? 3.689 -8.891 -26.094 1 96.94 173 LEU A O 1
ATOM 1408 N N . ASP A 1 174 ? 5.559 -8.445 -27.234 1 96.75 174 ASP A N 1
ATOM 1409 C CA . ASP A 1 174 ? 5.129 -9.195 -28.422 1 96.75 174 ASP A CA 1
ATOM 1410 C C . ASP A 1 174 ? 4.957 -10.672 -28.094 1 96.75 174 ASP A C 1
ATOM 1412 O O . ASP A 1 174 ? 4.062 -11.336 -28.641 1 96.75 174 ASP A O 1
ATOM 1416 N N . PHE A 1 175 ? 5.871 -11.141 -27.266 1 97.69 175 PHE A N 1
ATOM 1417 C CA . PHE A 1 175 ? 5.754 -12.531 -26.844 1 97.69 175 PHE A CA 1
ATOM 1418 C C . PHE A 1 175 ? 4.496 -12.75 -26.016 1 97.69 175 PHE A C 1
ATOM 1420 O O . PHE A 1 175 ? 3.775 -13.727 -26.203 1 97.69 175 PHE A O 1
ATOM 1427 N N . VAL A 1 176 ? 4.223 -11.867 -25.047 1 98.56 176 VAL A N 1
ATOM 1428 C CA . VAL A 1 176 ? 3.041 -11.969 -24.203 1 98.56 176 VAL A CA 1
ATOM 1429 C C . VAL A 1 176 ? 1.782 -11.945 -25.062 1 98.56 176 VAL A C 1
ATOM 1431 O O . VAL A 1 176 ? 0.857 -12.727 -24.844 1 98.56 176 VAL A O 1
ATOM 1434 N N . GLU A 1 177 ? 1.77 -11.078 -26.016 1 98.5 177 GLU A N 1
ATOM 1435 C CA . GLU A 1 177 ? 0.636 -10.977 -26.938 1 98.5 177 GLU A CA 1
ATOM 1436 C C . GLU A 1 177 ? 0.426 -12.281 -27.703 1 98.5 177 GLU A C 1
ATOM 1438 O O . GLU A 1 177 ? -0.707 -12.734 -27.859 1 98.5 177 GLU A O 1
ATOM 1443 N N . LYS A 1 178 ? 1.501 -12.859 -28.25 1 98.5 178 LYS A N 1
ATOM 1444 C CA . LYS A 1 178 ? 1.424 -14.133 -28.953 1 98.5 178 LYS A CA 1
ATOM 1445 C C . LYS A 1 178 ? 0.865 -15.234 -28.062 1 98.5 178 LYS A C 1
ATOM 1447 O O . LYS A 1 178 ? 0.069 -16.062 -28.5 1 98.5 178 LYS A O 1
ATOM 1452 N N . ASN A 1 179 ? 1.353 -15.242 -26.859 1 98.69 179 ASN A N 1
ATOM 1453 C CA . ASN A 1 179 ? 0.867 -16.234 -25.906 1 98.69 179 ASN A CA 1
ATOM 1454 C C . ASN A 1 179 ? -0.626 -16.062 -25.625 1 98.69 179 ASN A C 1
ATOM 1456 O O . ASN A 1 179 ? -1.363 -17.047 -25.562 1 98.69 179 ASN A O 1
ATOM 1460 N N . VAL A 1 180 ? -1.09 -14.82 -25.438 1 98.81 180 VAL A N 1
ATOM 1461 C CA . VAL A 1 180 ? -2.5 -14.516 -25.203 1 98.81 180 VAL A CA 1
ATOM 1462 C C . VAL A 1 180 ? -3.334 -15.031 -26.375 1 98.81 180 VAL A C 1
ATOM 1464 O O . VAL A 1 180 ? -4.355 -15.688 -26.188 1 98.81 180 VAL A O 1
ATOM 1467 N N . LYS A 1 181 ? -2.906 -14.781 -27.594 1 98.69 181 LYS A N 1
ATOM 1468 C CA . LYS A 1 181 ? -3.629 -15.219 -28.797 1 98.69 181 LYS A CA 1
ATOM 1469 C C . LYS A 1 181 ? -3.709 -16.75 -28.859 1 98.69 181 LYS A C 1
ATOM 1471 O O . LYS A 1 181 ? -4.742 -17.297 -29.234 1 98.69 181 LYS A O 1
ATOM 1476 N N . ALA A 1 182 ? -2.631 -17.391 -28.5 1 98.56 182 ALA A N 1
ATOM 1477 C CA . ALA A 1 182 ? -2.619 -18.859 -28.484 1 98.56 182 ALA A CA 1
ATOM 1478 C C . ALA A 1 182 ? -3.629 -19.406 -27.469 1 98.56 182 ALA A C 1
ATOM 1480 O O . ALA A 1 182 ? -4.312 -20.391 -27.75 1 98.56 182 ALA A O 1
ATOM 1481 N N . LEU A 1 183 ? -3.717 -18.781 -26.344 1 98.75 183 LEU A N 1
ATOM 1482 C CA . LEU A 1 183 ? -4.625 -19.219 -25.281 1 98.75 183 LEU A CA 1
ATOM 1483 C C . LEU A 1 183 ? -6.078 -18.969 -25.688 1 98.75 183 LEU A C 1
ATOM 1485 O O . LEU A 1 183 ? -6.965 -19.75 -25.328 1 98.75 183 LEU A O 1
ATOM 1489 N N . VAL A 1 184 ? -6.316 -17.844 -26.375 1 98.56 184 VAL A N 1
ATOM 1490 C CA . VAL A 1 184 ? -7.645 -17.578 -26.938 1 98.56 184 VAL A CA 1
ATOM 1491 C C . VAL A 1 184 ? -8.039 -18.703 -27.891 1 98.56 184 VAL A C 1
ATOM 1493 O O . VAL A 1 184 ? -9.18 -19.172 -27.859 1 98.56 184 VAL A O 1
ATOM 1496 N N . GLU A 1 185 ? -7.082 -19.156 -28.672 1 96.31 185 GLU A N 1
ATOM 1497 C CA . GLU A 1 185 ? -7.328 -20.25 -29.625 1 96.31 185 GLU A CA 1
ATOM 1498 C C . GLU A 1 185 ? -7.645 -21.547 -28.891 1 96.31 185 GLU A C 1
ATOM 1500 O O . GLU A 1 185 ? -8.383 -22.391 -29.422 1 96.31 185 GLU A O 1
ATOM 1505 N N . ALA A 1 186 ? -7.102 -21.656 -27.734 1 97.12 186 ALA A N 1
ATOM 1506 C CA . ALA A 1 186 ? -7.359 -22.844 -26.922 1 97.12 186 ALA A CA 1
ATOM 1507 C C . ALA A 1 186 ? -8.711 -22.734 -26.219 1 97.12 186 ALA A C 1
ATOM 1509 O O . ALA A 1 186 ? -9.125 -23.672 -25.516 1 97.12 186 ALA A O 1
ATOM 1510 N N . HIS A 1 187 ? -9.406 -21.641 -26.344 1 97.62 187 HIS A N 1
ATOM 1511 C CA . HIS A 1 187 ? -10.734 -21.391 -25.812 1 97.62 187 HIS A CA 1
ATOM 1512 C C . HIS A 1 187 ? -10.734 -21.438 -24.281 1 97.62 187 HIS A C 1
ATOM 1514 O O . HIS A 1 187 ? -11.672 -21.953 -23.672 1 97.62 187 HIS A O 1
ATOM 1520 N N . VAL A 1 188 ? -9.641 -21 -23.656 1 98.81 188 VAL A N 1
ATOM 1521 C CA . VAL A 1 188 ? -9.641 -20.891 -22.203 1 98.81 188 VAL A CA 1
ATOM 1522 C C . VAL A 1 188 ? -10.734 -19.922 -21.766 1 98.81 188 VAL A C 1
ATOM 1524 O O . VAL A 1 188 ? -11.188 -19.078 -22.547 1 98.81 188 VAL A O 1
ATOM 1527 N N . ASP A 1 189 ? -11.203 -20.031 -20.531 1 98.88 189 ASP A N 1
ATOM 1528 C CA . ASP A 1 189 ? -12.305 -19.203 -20.047 1 98.88 189 ASP A CA 1
ATOM 1529 C C . ASP A 1 189 ? -11.812 -17.812 -19.656 1 98.88 189 ASP A C 1
ATOM 1531 O O . ASP A 1 189 ? -12.539 -16.828 -19.797 1 98.88 189 ASP A O 1
ATOM 1535 N N . ARG A 1 190 ? -10.625 -17.719 -19.078 1 98.81 190 ARG A N 1
ATOM 1536 C CA . ARG A 1 190 ? -9.992 -16.469 -18.672 1 98.81 190 ARG A CA 1
ATOM 1537 C C . ARG A 1 190 ? -8.484 -16.531 -18.891 1 98.81 190 ARG A C 1
ATOM 1539 O O . ARG A 1 190 ? -7.883 -17.609 -18.859 1 98.81 190 ARG A O 1
ATOM 1546 N N . ILE A 1 191 ? -7.879 -15.398 -19.109 1 98.94 191 ILE A N 1
ATOM 1547 C CA . ILE A 1 191 ? -6.426 -15.266 -19.156 1 98.94 191 ILE A CA 1
ATOM 1548 C C . ILE A 1 191 ? -5.961 -14.242 -18.125 1 98.94 191 ILE A C 1
ATOM 1550 O O . ILE A 1 191 ? -6.41 -13.094 -18.141 1 98.94 191 ILE A O 1
ATOM 1554 N N . THR A 1 192 ? -5.113 -14.656 -17.219 1 98.88 192 THR A N 1
ATOM 1555 C CA . THR A 1 192 ? -4.559 -13.789 -16.188 1 98.88 192 THR A CA 1
ATOM 1556 C C . THR A 1 192 ? -3.164 -13.312 -16.578 1 98.88 192 THR A C 1
ATOM 1558 O O . THR A 1 192 ? -2.277 -14.125 -16.844 1 98.88 192 THR A O 1
ATOM 1561 N N . ILE A 1 193 ? -2.988 -12.031 -16.625 1 98.94 193 ILE A N 1
ATOM 1562 C CA . ILE A 1 193 ? -1.672 -11.438 -16.844 1 98.94 193 ILE A CA 1
ATOM 1563 C C . ILE A 1 193 ? -0.993 -11.188 -15.5 1 98.94 193 ILE A C 1
ATOM 1565 O O . ILE A 1 193 ? -1.61 -10.664 -14.57 1 98.94 193 ILE A O 1
ATOM 1569 N N . CYS A 1 194 ? 0.286 -11.516 -15.398 1 98.81 194 CYS A N 1
ATOM 1570 C CA . CYS A 1 194 ? 0.949 -11.484 -14.102 1 98.81 194 CYS A CA 1
ATOM 1571 C C . CYS A 1 194 ? 2.01 -10.391 -14.062 1 98.81 194 CYS A C 1
ATOM 1573 O O . CYS A 1 194 ? 2.984 -10.438 -14.812 1 98.81 194 CYS A O 1
ATOM 1575 N N . ASP A 1 195 ? 1.787 -9.43 -13.258 1 98.62 195 ASP A N 1
ATOM 1576 C CA . ASP A 1 195 ? 2.863 -8.57 -12.781 1 98.62 195 ASP A CA 1
ATOM 1577 C C . ASP A 1 195 ? 3.488 -9.125 -11.508 1 98.62 195 ASP A C 1
ATOM 1579 O O . ASP A 1 195 ? 3.178 -8.664 -10.406 1 98.62 195 ASP A O 1
ATOM 1583 N N . THR A 1 196 ? 4.418 -9.969 -11.68 1 98.12 196 THR A N 1
ATOM 1584 C CA . THR A 1 196 ? 4.934 -10.844 -10.641 1 98.12 196 THR A CA 1
ATOM 1585 C C . THR A 1 196 ? 5.613 -10.039 -9.531 1 98.12 196 THR A C 1
ATOM 1587 O O . THR A 1 196 ? 5.656 -10.469 -8.383 1 98.12 196 THR A O 1
ATOM 1590 N N . TYR A 1 197 ? 6.094 -8.867 -9.844 1 98 197 TYR A N 1
ATOM 1591 C CA . TYR A 1 197 ? 6.824 -8.117 -8.828 1 98 197 TYR A CA 1
ATOM 1592 C C . TYR A 1 197 ? 6.148 -6.781 -8.539 1 98 197 TYR A C 1
ATOM 1594 O O . TYR A 1 197 ? 6.613 -6.012 -7.699 1 98 197 TYR A O 1
ATOM 1602 N N . GLY A 1 198 ? 5.02 -6.48 -9.227 1 98.5 198 GLY A N 1
ATOM 1603 C CA . GLY A 1 198 ? 4.262 -5.266 -8.969 1 98.5 198 GLY A CA 1
ATOM 1604 C C . GLY A 1 198 ? 5.059 -4 -9.227 1 98.5 198 GLY A C 1
ATOM 1605 O O . GLY A 1 198 ? 5.023 -3.062 -8.43 1 98.5 198 GLY A O 1
ATOM 1606 N N . ASP A 1 199 ? 5.875 -3.977 -10.367 1 98.44 199 ASP A N 1
ATOM 1607 C CA . ASP A 1 199 ? 6.766 -2.842 -10.578 1 98.44 199 ASP A CA 1
ATOM 1608 C C . ASP A 1 199 ? 6.34 -2.027 -11.797 1 98.44 199 ASP A C 1
ATOM 1610 O O . ASP A 1 199 ? 7.09 -1.18 -12.281 1 98.44 199 ASP A O 1
ATOM 1614 N N . ALA A 1 200 ? 5.125 -2.268 -12.352 1 98.69 200 ALA A N 1
ATOM 1615 C CA . ALA A 1 200 ? 4.621 -1.449 -13.453 1 98.69 200 ALA A CA 1
ATOM 1616 C C . ALA A 1 200 ? 4.07 -0.123 -12.938 1 98.69 200 ALA A C 1
ATOM 1618 O O . ALA A 1 200 ? 3.27 -0.097 -12 1 98.69 200 ALA A O 1
ATOM 1619 N N . LEU A 1 201 ? 4.5 0.928 -13.555 1 98.38 201 LEU A N 1
ATOM 1620 C CA . LEU A 1 201 ? 3.875 2.223 -13.312 1 98.38 201 LEU A CA 1
ATOM 1621 C C . LEU A 1 201 ? 2.453 2.252 -13.867 1 98.38 201 LEU A C 1
ATOM 1623 O O . LEU A 1 201 ? 2.111 1.467 -14.75 1 98.38 201 LEU A O 1
ATOM 1627 N N . PRO A 1 202 ? 1.6 3.176 -13.367 1 98.06 202 PRO A N 1
ATOM 1628 C CA . PRO A 1 202 ? 0.205 3.236 -13.812 1 98.06 202 PRO A CA 1
ATOM 1629 C C . PRO A 1 202 ? 0.073 3.365 -15.328 1 98.06 202 PRO A C 1
ATOM 1631 O O . PRO A 1 202 ? -0.758 2.688 -15.938 1 98.06 202 PRO A O 1
ATOM 1634 N N . TRP A 1 203 ? 0.937 4.113 -16.031 1 97.81 203 TRP A N 1
ATOM 1635 C CA . TRP A 1 203 ? 0.852 4.32 -17.469 1 97.81 203 TRP A CA 1
ATOM 1636 C C . TRP A 1 203 ? 1.26 3.061 -18.219 1 97.81 203 TRP A C 1
ATOM 1638 O O . TRP A 1 203 ? 0.704 2.756 -19.281 1 97.81 203 TRP A O 1
ATOM 1648 N N . ALA A 1 204 ? 2.25 2.414 -17.656 1 98.25 204 ALA A N 1
ATOM 1649 C CA . ALA A 1 204 ? 2.674 1.155 -18.266 1 98.25 204 ALA A CA 1
ATOM 1650 C C . ALA A 1 204 ? 1.581 0.096 -18.141 1 98.25 204 ALA A C 1
ATOM 1652 O O . ALA A 1 204 ? 1.294 -0.615 -19.109 1 98.25 204 ALA A O 1
ATOM 1653 N N . MET A 1 205 ? 0.991 -0.007 -17 1 98.69 205 MET A N 1
ATOM 1654 C CA . MET A 1 205 ? -0.115 -0.937 -16.781 1 98.69 205 MET A CA 1
ATOM 1655 C C . MET A 1 205 ? -1.253 -0.661 -17.75 1 98.69 205 MET A C 1
ATOM 1657 O O . MET A 1 205 ? -1.782 -1.584 -18.375 1 98.69 205 MET A O 1
ATOM 1661 N N . GLU A 1 206 ? -1.621 0.609 -17.875 1 98 206 GLU A N 1
ATOM 1662 C CA . GLU A 1 206 ? -2.686 1.001 -18.797 1 98 206 GLU A CA 1
ATOM 1663 C C . GLU A 1 206 ? -2.365 0.578 -20.219 1 98 206 GLU A C 1
ATOM 1665 O O . GLU A 1 206 ? -3.186 -0.057 -20.891 1 98 206 GLU A O 1
ATOM 1670 N N . TYR A 1 207 ? -1.188 0.913 -20.672 1 97.88 207 TYR A N 1
ATOM 1671 C CA . TYR A 1 207 ? -0.785 0.623 -22.047 1 97.88 207 TYR A CA 1
ATOM 1672 C C . TYR A 1 207 ? -0.798 -0.877 -22.312 1 97.88 207 TYR A C 1
ATOM 1674 O O . TYR A 1 207 ? -1.36 -1.331 -23.312 1 97.88 207 TYR A O 1
ATOM 1682 N N . VAL A 1 208 ? -0.186 -1.624 -21.406 1 98.31 208 VAL A N 1
ATOM 1683 C CA . VAL A 1 208 ? -0.018 -3.062 -21.578 1 98.31 208 VAL A CA 1
ATOM 1684 C C . VAL A 1 208 ? -1.383 -3.748 -21.562 1 98.31 208 VAL A C 1
ATOM 1686 O O . VAL A 1 208 ? -1.68 -4.574 -22.422 1 98.31 208 VAL A O 1
ATOM 1689 N N . MET A 1 209 ? -2.223 -3.4 -20.609 1 98.38 209 MET A N 1
ATOM 1690 C CA . MET A 1 209 ? -3.502 -4.09 -20.484 1 98.38 209 MET A CA 1
ATOM 1691 C C . MET A 1 209 ? -4.422 -3.77 -21.656 1 98.38 209 MET A C 1
ATOM 1693 O O . MET A 1 209 ? -5.176 -4.633 -22.109 1 98.38 209 MET A O 1
ATOM 1697 N N . LYS A 1 210 ? -4.391 -2.543 -22.172 1 97.81 210 LYS A N 1
ATOM 1698 C CA . LYS A 1 210 ? -5.191 -2.199 -23.344 1 97.81 210 LYS A CA 1
ATOM 1699 C C . LYS A 1 210 ? -4.746 -2.994 -24.562 1 97.81 210 LYS A C 1
ATOM 1701 O O . LYS A 1 210 ? -5.578 -3.506 -25.312 1 97.81 210 LYS A O 1
ATOM 1706 N N . ARG A 1 211 ? -3.469 -3.082 -24.703 1 98.19 211 ARG A N 1
ATOM 1707 C CA . ARG A 1 211 ? -2.928 -3.84 -25.828 1 98.19 211 ARG A CA 1
ATOM 1708 C C . ARG A 1 211 ? -3.312 -5.312 -25.734 1 98.19 211 ARG A C 1
ATOM 1710 O O . ARG A 1 211 ? -3.709 -5.922 -26.719 1 98.19 211 ARG A O 1
ATOM 1717 N N . LEU A 1 212 ? -3.148 -5.855 -24.562 1 98.69 212 LEU A N 1
ATOM 1718 C CA . LEU A 1 212 ? -3.424 -7.277 -24.375 1 98.69 212 LEU A CA 1
ATOM 1719 C C . LEU A 1 212 ? -4.922 -7.555 -24.453 1 98.69 212 LEU A C 1
ATOM 1721 O O . LEU A 1 212 ? -5.34 -8.633 -24.875 1 98.69 212 LEU A O 1
ATOM 1725 N N . LYS A 1 213 ? -5.766 -6.59 -24.031 1 97.94 213 LYS A N 1
ATOM 1726 C CA . LYS A 1 213 ? -7.211 -6.73 -24.172 1 97.94 213 LYS A CA 1
ATOM 1727 C C . LYS A 1 213 ? -7.613 -6.848 -25.625 1 97.94 213 LYS A C 1
ATOM 1729 O O . LYS A 1 213 ? -8.5 -7.633 -25.969 1 97.94 213 LYS A O 1
ATOM 1734 N N . GLU A 1 214 ? -7.012 -6.059 -26.453 1 97.88 214 GLU A N 1
ATOM 1735 C CA . GLU A 1 214 ? -7.254 -6.156 -27.891 1 97.88 214 GLU A CA 1
ATOM 1736 C C . GLU A 1 214 ? -6.879 -7.535 -28.422 1 97.88 214 GLU A C 1
ATOM 1738 O O . GLU A 1 214 ? -7.613 -8.117 -29.234 1 97.88 214 GLU A O 1
ATOM 1743 N N . ALA A 1 215 ? -5.785 -8.039 -27.969 1 98.44 215 ALA A N 1
ATOM 1744 C CA . ALA A 1 215 ? -5.305 -9.344 -28.406 1 98.44 215 ALA A CA 1
ATOM 1745 C C . ALA A 1 215 ? -6.234 -10.461 -27.922 1 98.44 215 ALA A C 1
ATOM 1747 O O . ALA A 1 215 ? -6.414 -11.469 -28.609 1 98.44 215 ALA A O 1
ATOM 1748 N N . ALA A 1 216 ? -6.781 -10.289 -26.75 1 98.56 216 ALA A N 1
ATOM 1749 C CA . ALA A 1 216 ? -7.602 -11.32 -26.125 1 98.56 216 ALA A CA 1
ATOM 1750 C C . ALA A 1 216 ? -8.992 -11.375 -26.75 1 98.56 216 ALA A C 1
ATOM 1752 O O . ALA A 1 216 ? -9.695 -12.383 -26.625 1 98.56 216 ALA A O 1
ATOM 1753 N N . GLY A 1 217 ? -9.469 -10.242 -27.391 1 97.25 217 GLY A N 1
ATOM 1754 C CA . GLY A 1 217 ? -10.805 -10.195 -27.969 1 97.25 217 GLY A CA 1
ATOM 1755 C C . GLY A 1 217 ? -11.906 -10.359 -26.953 1 97.25 217 GLY A C 1
ATOM 1756 O O . GLY A 1 217 ? -11.984 -9.602 -25.984 1 97.25 217 GLY A O 1
ATOM 1757 N N . LYS A 1 218 ? -12.656 -11.391 -27.078 1 97.31 218 LYS A N 1
ATOM 1758 C CA . LYS A 1 218 ? -13.82 -11.602 -26.219 1 97.31 218 LYS A CA 1
ATOM 1759 C C . LYS A 1 218 ? -13.43 -12.359 -24.953 1 97.31 218 LYS A C 1
ATOM 1761 O O . LYS A 1 218 ? -14.195 -12.406 -23.984 1 97.31 218 LYS A O 1
ATOM 1766 N N . THR A 1 219 ? -12.305 -12.992 -24.969 1 98.56 219 THR A N 1
ATOM 1767 C CA . THR A 1 219 ? -11.859 -13.711 -23.766 1 98.56 219 THR A CA 1
ATOM 1768 C C . THR A 1 219 ? -11.508 -12.734 -22.656 1 98.56 219 THR A C 1
ATOM 1770 O O . THR A 1 219 ? -10.656 -11.859 -22.828 1 98.56 219 THR A O 1
ATOM 1773 N N . PRO A 1 220 ? -12.148 -12.828 -21.469 1 98.56 220 PRO A N 1
ATOM 1774 C CA . PRO A 1 220 ? -11.867 -11.891 -20.375 1 98.56 220 PRO A CA 1
ATOM 1775 C C . PRO A 1 220 ? -10.43 -11.984 -19.875 1 98.56 220 PRO A C 1
ATOM 1777 O O . PRO A 1 220 ? -9.875 -13.086 -19.781 1 98.56 220 PRO A O 1
ATOM 1780 N N . LEU A 1 221 ? -9.828 -10.844 -19.5 1 98.62 221 LEU A N 1
ATOM 1781 C CA . LEU A 1 221 ? -8.508 -10.773 -18.891 1 98.62 221 LEU A CA 1
ATOM 1782 C C . LEU A 1 221 ? -8.625 -10.562 -17.391 1 98.62 221 LEU A C 1
ATOM 1784 O O . LEU A 1 221 ? -9.578 -9.945 -16.906 1 98.62 221 LEU A O 1
ATOM 1788 N N . GLU A 1 222 ? -7.719 -11.102 -16.703 1 98.81 222 GLU A N 1
ATOM 1789 C CA . GLU A 1 222 ? -7.555 -10.883 -15.273 1 98.81 222 GLU A CA 1
ATOM 1790 C C . GLU A 1 222 ? -6.137 -10.43 -14.938 1 98.81 222 GLU A C 1
ATOM 1792 O O . GLU A 1 222 ? -5.254 -10.461 -15.797 1 98.81 222 GLU A O 1
ATOM 1797 N N . LEU A 1 223 ? -5.941 -9.906 -13.75 1 98.94 223 LEU A N 1
ATOM 1798 C CA . LEU A 1 223 ? -4.625 -9.453 -13.312 1 98.94 223 LEU A CA 1
ATOM 1799 C C . LEU A 1 223 ? -4.223 -10.133 -12.008 1 98.94 223 LEU A C 1
ATOM 1801 O O . LEU A 1 223 ? -5.027 -10.234 -11.078 1 98.94 223 LEU A O 1
ATOM 1805 N N . HIS A 1 224 ? -3.062 -10.719 -11.969 1 98.94 224 HIS A N 1
ATOM 1806 C CA . HIS A 1 224 ? -2.332 -11.195 -10.797 1 98.94 224 HIS A CA 1
ATOM 1807 C C . HIS A 1 224 ? -1.105 -10.328 -10.523 1 98.94 224 HIS A C 1
ATOM 1809 O O . HIS A 1 224 ? -0.116 -10.398 -11.258 1 98.94 224 HIS A O 1
ATOM 1815 N N . ILE A 1 225 ? -1.188 -9.531 -9.469 1 98.88 225 ILE A N 1
ATOM 1816 C CA . ILE A 1 225 ? -0.15 -8.531 -9.242 1 98.88 225 ILE A CA 1
ATOM 1817 C C . ILE A 1 225 ? 0.317 -8.586 -7.793 1 98.88 225 ILE A C 1
ATOM 1819 O O . ILE A 1 225 ? -0.502 -8.633 -6.871 1 98.88 225 ILE A O 1
ATOM 1823 N N . HIS A 1 226 ? 1.615 -8.664 -7.582 1 98.69 226 HIS A N 1
ATOM 1824 C CA . HIS A 1 226 ? 2.178 -8.609 -6.238 1 98.69 226 HIS A CA 1
ATOM 1825 C C . HIS A 1 226 ? 2.465 -7.172 -5.82 1 98.69 226 HIS A C 1
ATOM 1827 O O . HIS A 1 226 ? 2.371 -6.254 -6.637 1 98.69 226 HIS A O 1
ATOM 1833 N N . ASN A 1 227 ? 2.83 -6.945 -4.555 1 98.75 227 ASN A N 1
ATOM 1834 C CA . ASN A 1 227 ? 2.84 -5.605 -3.98 1 98.75 227 ASN A CA 1
ATOM 1835 C C . ASN A 1 227 ? 4.254 -5.168 -3.602 1 98.75 227 ASN A C 1
ATOM 1837 O O . ASN A 1 227 ? 4.43 -4.305 -2.74 1 98.75 227 ASN A O 1
ATOM 1841 N N . ASP A 1 228 ? 5.285 -5.637 -4.238 1 98.69 228 ASP A N 1
ATOM 1842 C CA . ASP A 1 228 ? 6.676 -5.465 -3.83 1 98.69 228 ASP A CA 1
ATOM 1843 C C . ASP A 1 228 ? 7.059 -3.988 -3.787 1 98.69 228 ASP A C 1
ATOM 1845 O O . ASP A 1 228 ? 7.961 -3.596 -3.043 1 98.69 228 ASP A O 1
ATOM 1849 N N . PHE A 1 229 ? 6.359 -3.137 -4.555 1 98.81 229 PHE A N 1
ATOM 1850 C CA . PHE A 1 229 ? 6.695 -1.718 -4.578 1 98.81 229 PHE A CA 1
ATOM 1851 C C . PHE A 1 229 ? 5.543 -0.879 -4.039 1 98.81 229 PHE A C 1
ATOM 1853 O O . PHE A 1 229 ? 5.543 0.346 -4.168 1 98.81 229 PHE A O 1
ATOM 1860 N N . GLY A 1 230 ? 4.504 -1.543 -3.482 1 98.5 230 GLY A N 1
ATOM 1861 C CA . GLY A 1 230 ? 3.361 -0.821 -2.943 1 98.5 230 GLY A CA 1
ATOM 1862 C C . GLY A 1 230 ? 2.418 -0.312 -4.016 1 98.5 230 GLY A C 1
ATOM 1863 O O . GLY A 1 230 ? 1.736 0.697 -3.822 1 98.5 230 GLY A O 1
ATOM 1864 N N . LEU A 1 231 ? 2.344 -0.974 -5.188 1 98.81 231 LEU A N 1
ATOM 1865 C CA . LEU A 1 231 ? 1.6 -0.434 -6.32 1 98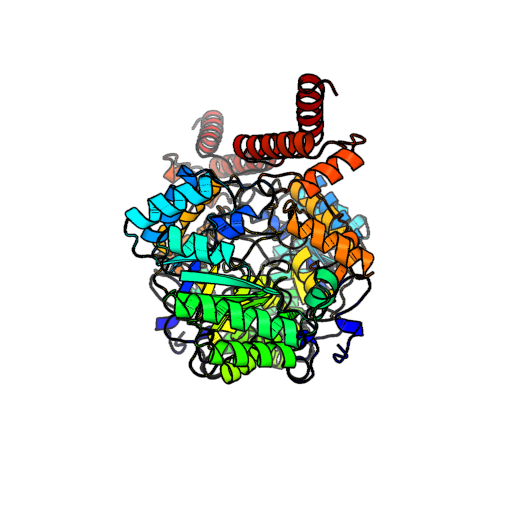.81 231 LEU A CA 1
ATOM 1866 C C . LEU A 1 231 ? 0.452 -1.361 -6.707 1 98.81 231 LEU A C 1
ATOM 1868 O O . LEU A 1 231 ? -0.272 -1.091 -7.672 1 98.81 231 LEU A O 1
ATOM 1872 N N . ALA A 1 232 ? 0.225 -2.434 -5.957 1 98.88 232 ALA A N 1
ATOM 1873 C CA . ALA A 1 232 ? -0.713 -3.471 -6.375 1 98.88 232 ALA A CA 1
ATOM 1874 C C . ALA A 1 232 ? -2.127 -2.914 -6.504 1 98.88 232 ALA A C 1
ATOM 1876 O O . ALA A 1 232 ? -2.807 -3.152 -7.508 1 98.88 232 ALA A O 1
ATOM 1877 N N . THR A 1 233 ? -2.602 -2.135 -5.52 1 98.88 233 THR A N 1
ATOM 1878 C CA . THR A 1 233 ? -3.963 -1.614 -5.539 1 98.88 233 THR A CA 1
ATOM 1879 C C . THR A 1 233 ? -4.156 -0.648 -6.707 1 98.88 233 THR A C 1
ATOM 1881 O O . THR A 1 233 ? -5.129 -0.758 -7.457 1 98.88 233 THR A O 1
ATOM 1884 N N . ALA A 1 234 ? -3.236 0.277 -6.871 1 98.88 234 ALA A N 1
ATOM 1885 C CA . ALA A 1 234 ? -3.328 1.229 -7.973 1 98.88 234 ALA A CA 1
ATOM 1886 C C . ALA A 1 234 ? -3.254 0.515 -9.32 1 98.88 234 ALA A C 1
ATOM 1888 O O . ALA A 1 234 ? -4 0.841 -10.242 1 98.88 234 ALA A O 1
ATOM 1889 N N . GLY A 1 235 ? -2.281 -0.465 -9.445 1 98.88 235 GLY A N 1
ATOM 1890 C CA . GLY A 1 235 ? -2.18 -1.243 -10.664 1 98.88 235 GLY A CA 1
ATOM 1891 C C . GLY A 1 235 ? -3.469 -1.955 -11.031 1 98.88 235 GLY A C 1
ATOM 1892 O O . GLY A 1 235 ? -3.875 -1.961 -12.195 1 98.88 235 GLY A O 1
ATOM 1893 N N . ALA A 1 236 ? -4.086 -2.529 -10.055 1 98.94 236 ALA A N 1
ATOM 1894 C CA . ALA A 1 236 ? -5.348 -3.238 -10.266 1 98.94 236 ALA A CA 1
ATOM 1895 C C . ALA A 1 236 ? -6.441 -2.283 -10.727 1 98.94 236 ALA A C 1
ATOM 1897 O O . ALA A 1 236 ? -7.215 -2.605 -11.633 1 98.94 236 ALA A O 1
ATOM 1898 N N . LEU A 1 237 ? -6.551 -1.098 -10.086 1 98.88 237 LEU A N 1
ATOM 1899 C CA . LEU A 1 237 ? -7.551 -0.109 -10.477 1 98.88 237 LEU A CA 1
ATOM 1900 C C . LEU A 1 237 ? -7.336 0.337 -11.922 1 98.88 237 LEU A C 1
ATOM 1902 O O . LEU A 1 237 ? -8.297 0.463 -12.688 1 98.88 237 LEU A O 1
ATOM 1906 N N . VAL A 1 238 ? -6.102 0.546 -12.297 1 98.69 238 VAL A N 1
ATOM 1907 C CA . VAL A 1 238 ? -5.77 0.966 -13.656 1 98.69 238 VAL A CA 1
ATOM 1908 C C . VAL A 1 238 ? -6.113 -0.149 -14.641 1 98.69 238 VAL A C 1
ATOM 1910 O O . VAL A 1 238 ? -6.652 0.111 -15.719 1 98.69 238 VAL A O 1
ATOM 1913 N N . ALA A 1 239 ? -5.781 -1.382 -14.25 1 98.81 239 ALA A N 1
ATOM 1914 C CA . ALA A 1 239 ? -6.098 -2.518 -15.109 1 98.81 239 ALA A CA 1
ATOM 1915 C C . ALA A 1 239 ? -7.602 -2.615 -15.359 1 98.81 239 ALA A C 1
ATOM 1917 O O . ALA A 1 239 ? -8.039 -2.77 -16.5 1 98.81 239 ALA A O 1
ATOM 1918 N N . VAL A 1 240 ? -8.391 -2.461 -14.336 1 98.81 240 VAL A N 1
ATOM 1919 C CA . VAL A 1 240 ? -9.844 -2.545 -14.445 1 98.81 240 VAL A CA 1
ATOM 1920 C C . VAL A 1 240 ? -10.359 -1.389 -15.297 1 98.81 240 VAL A C 1
ATOM 1922 O O . VAL A 1 240 ? -11.203 -1.586 -16.172 1 98.81 240 VAL A O 1
ATOM 1925 N N . ALA A 1 241 ? -9.836 -0.218 -15.023 1 98.25 241 ALA A N 1
ATOM 1926 C CA . ALA A 1 241 ? -10.227 0.949 -15.812 1 98.25 241 ALA A CA 1
ATOM 1927 C C . ALA A 1 241 ? -9.875 0.762 -17.281 1 98.25 241 ALA A C 1
ATOM 1929 O O . ALA A 1 241 ? -10.438 1.43 -18.156 1 98.25 241 ALA A O 1
ATOM 1930 N N . SER A 1 242 ? -8.93 -0.168 -17.578 1 97 242 SER A N 1
ATOM 1931 C CA . SER A 1 242 ? -8.469 -0.432 -18.938 1 97 242 SER A CA 1
ATOM 1932 C C . SER A 1 242 ? -9.203 -1.62 -19.547 1 97 242 SER A C 1
ATOM 1934 O O . SER A 1 242 ? -8.844 -2.092 -20.625 1 97 242 SER A O 1
ATOM 1936 N N . GLY A 1 243 ? -10.164 -2.176 -18.828 1 96.38 243 GLY A N 1
ATOM 1937 C CA . GLY A 1 243 ? -11.039 -3.178 -19.422 1 96.38 243 GLY A CA 1
ATOM 1938 C C . GLY A 1 243 ? -10.859 -4.559 -18.812 1 96.38 243 GLY A C 1
ATOM 1939 O O . GLY A 1 243 ? -11.555 -5.504 -19.203 1 96.38 243 GLY A O 1
ATOM 1940 N N . VAL A 1 244 ? -9.953 -4.715 -17.891 1 98.12 244 VAL A N 1
ATOM 1941 C CA . VAL A 1 244 ? -9.711 -5.996 -17.234 1 98.12 244 VAL A CA 1
ATOM 1942 C C . VAL A 1 244 ? -10.938 -6.402 -16.438 1 98.12 244 VAL A C 1
ATOM 1944 O O . VAL A 1 244 ? -11.578 -5.562 -15.789 1 98.12 244 VAL A O 1
ATOM 1947 N N . GLU A 1 245 ? -11.242 -7.691 -16.375 1 98.44 245 GLU A N 1
ATOM 1948 C CA . GLU A 1 245 ? -12.539 -8.133 -15.875 1 98.44 245 GLU A CA 1
ATOM 1949 C C . GLU A 1 245 ? -12.391 -8.977 -14.609 1 98.44 245 GLU A C 1
ATOM 1951 O O . GLU A 1 245 ? -13.383 -9.383 -14 1 98.44 245 GLU A O 1
ATOM 1956 N N . GLY A 1 246 ? -11.172 -9.242 -14.203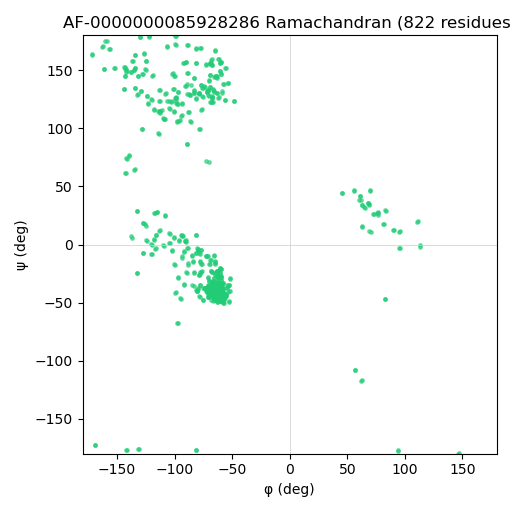 1 98.81 246 GLY A N 1
ATOM 1957 C CA . GLY A 1 246 ? -10.953 -10.023 -12.992 1 98.81 246 GLY A CA 1
ATOM 1958 C C . GLY A 1 246 ? -9.648 -9.688 -12.289 1 98.81 246 GLY A C 1
ATOM 1959 O O . GLY A 1 246 ? -8.695 -9.25 -12.93 1 98.81 246 GLY A O 1
ATOM 1960 N N . LEU A 1 247 ? -9.664 -9.891 -11 1 98.94 247 LEU A N 1
ATOM 1961 C CA . LEU A 1 247 ? -8.484 -9.633 -10.172 1 98.94 247 LEU A CA 1
ATOM 1962 C C . LEU A 1 247 ? -8.234 -10.781 -9.211 1 98.94 247 LEU A C 1
ATOM 1964 O O . LEU A 1 247 ? -9.172 -11.336 -8.633 1 98.94 247 LEU A O 1
ATOM 1968 N N . HIS A 1 248 ? -6.996 -11.211 -9.094 1 98.94 248 HIS A N 1
ATOM 1969 C CA . HIS A 1 248 ? -6.582 -12.164 -8.07 1 98.94 248 HIS A CA 1
ATOM 1970 C C . HIS A 1 248 ? -6.207 -11.445 -6.777 1 98.94 248 HIS A C 1
ATOM 1972 O O . HIS A 1 248 ? -5.418 -10.5 -6.789 1 98.94 248 HIS A O 1
ATOM 1978 N N . VAL A 1 249 ? -6.789 -11.883 -5.668 1 98.94 249 VAL A N 1
ATOM 1979 C CA . VAL A 1 249 ? -6.617 -11.18 -4.402 1 98.94 249 VAL A CA 1
ATOM 1980 C C . VAL A 1 249 ? -6.309 -12.18 -3.289 1 98.94 249 VAL A C 1
ATOM 1982 O O . VAL A 1 249 ? -6.492 -13.391 -3.463 1 98.94 249 VAL A O 1
ATOM 1985 N N . THR A 1 250 ? -5.812 -11.711 -2.217 1 98.94 250 THR A N 1
ATOM 1986 C CA . THR A 1 250 ? -5.727 -12.445 -0.958 1 98.94 250 THR A CA 1
ATOM 1987 C C . THR A 1 250 ? -6.164 -11.562 0.209 1 98.94 250 THR A C 1
ATOM 1989 O O . THR A 1 250 ? -5.996 -10.344 0.172 1 98.94 250 THR A O 1
ATOM 1992 N N . VAL A 1 251 ? -6.699 -12.18 1.208 1 98.88 251 VAL A N 1
ATOM 1993 C CA . VAL A 1 251 ? -7.062 -11.469 2.428 1 98.88 251 VAL A CA 1
ATOM 1994 C C . VAL A 1 251 ? -5.801 -10.961 3.121 1 98.88 251 VAL A C 1
ATOM 1996 O O . VAL A 1 251 ? -4.809 -11.688 3.23 1 98.88 251 VAL A O 1
ATOM 1999 N N . ASN A 1 252 ? -5.805 -9.719 3.533 1 98.62 252 ASN A N 1
ATOM 2000 C CA . ASN A 1 252 ? -4.711 -9.07 4.254 1 98.62 252 ASN A CA 1
ATOM 2001 C C . ASN A 1 252 ? -3.439 -9.016 3.412 1 98.62 252 ASN A C 1
ATOM 2003 O O . ASN A 1 252 ? -2.348 -8.82 3.945 1 98.62 252 ASN A O 1
ATOM 2007 N N . GLY A 1 253 ? -3.539 -9.25 2.104 1 98.38 253 GLY A N 1
ATOM 2008 C CA . GLY A 1 253 ? -2.383 -9.188 1.224 1 98.38 253 GLY A CA 1
ATOM 2009 C C . GLY A 1 253 ? -1.394 -10.312 1.463 1 98.38 253 GLY A C 1
ATOM 2010 O O . GLY A 1 253 ? -0.181 -10.109 1.372 1 98.38 253 GLY A O 1
ATOM 2011 N N . LEU A 1 254 ? -1.807 -11.492 1.809 1 98.12 254 LEU A N 1
ATOM 2012 C CA . LEU A 1 254 ? -0.916 -12.633 1.994 1 98.12 254 LEU A CA 1
ATOM 2013 C C . LEU A 1 254 ? -0.312 -13.07 0.664 1 98.12 254 LEU A C 1
ATOM 2015 O O . LEU A 1 254 ? -0.899 -12.836 -0.396 1 98.12 254 LEU A O 1
ATOM 2019 N N . GLY A 1 255 ? 0.858 -13.703 0.759 1 96.56 255 GLY A N 1
ATOM 2020 C CA . GLY A 1 255 ? 1.468 -14.25 -0.44 1 96.56 255 GLY A CA 1
ATOM 2021 C C . GLY A 1 255 ? 2.984 -14.203 -0.417 1 96.56 255 GLY A C 1
ATOM 2022 O O . GLY A 1 255 ? 3.578 -13.734 0.555 1 96.56 255 GLY A O 1
ATOM 2023 N N . GLU A 1 256 ? 3.572 -14.672 -1.459 1 94.06 256 GLU A N 1
ATOM 2024 C CA . GLU A 1 256 ? 5.023 -14.68 -1.606 1 94.06 256 GLU A CA 1
ATOM 2025 C C . GLU A 1 256 ? 5.609 -13.281 -1.403 1 94.06 256 GLU A C 1
ATOM 2027 O O . GLU A 1 256 ? 5.039 -12.289 -1.868 1 94.06 256 GLU A O 1
ATOM 2032 N N . ARG A 1 257 ? 6.809 -13.258 -0.653 1 95.62 257 ARG A N 1
ATOM 2033 C CA . ARG A 1 257 ? 7.473 -12 -0.323 1 95.62 257 ARG A CA 1
ATOM 2034 C C . ARG A 1 257 ? 6.531 -11.07 0.434 1 95.62 257 ARG A C 1
ATOM 2036 O O . ARG A 1 257 ? 6.238 -11.297 1.609 1 95.62 257 ARG A O 1
ATOM 2043 N N . VAL A 1 258 ? 6.02 -9.938 -0.24 1 96.88 258 VAL A N 1
ATOM 2044 C CA . VAL A 1 258 ? 5.184 -8.984 0.48 1 96.88 258 VAL A CA 1
ATOM 2045 C C . VAL A 1 258 ? 3.725 -9.156 0.075 1 96.88 258 VAL A C 1
ATOM 2047 O O . VAL A 1 258 ? 2.871 -8.344 0.432 1 96.88 258 VAL A O 1
ATOM 2050 N N . GLY A 1 259 ? 3.441 -10.203 -0.647 1 97.12 259 GLY A N 1
ATOM 2051 C CA . GLY A 1 259 ? 2.068 -10.641 -0.848 1 97.12 259 GLY A CA 1
ATOM 2052 C C . GLY A 1 259 ? 1.447 -10.094 -2.119 1 97.12 259 GLY A C 1
ATOM 2053 O O . GLY A 1 259 ? 2.131 -9.461 -2.926 1 97.12 259 GLY A O 1
ATOM 2054 N N . LEU A 1 260 ? 0.152 -10.438 -2.305 1 98.12 260 LEU A N 1
ATOM 2055 C CA . LEU A 1 260 ? -0.648 -10.117 -3.482 1 98.12 260 LEU A CA 1
ATOM 2056 C C . LEU A 1 260 ? -1.531 -8.898 -3.225 1 98.12 260 LEU A C 1
ATOM 2058 O O . LEU A 1 260 ? -1.454 -8.289 -2.158 1 98.12 260 LEU A O 1
ATOM 2062 N N . LEU A 1 261 ? -2.256 -8.531 -4.211 1 98.81 261 LEU A N 1
ATOM 2063 C CA . LEU A 1 261 ? -3.316 -7.539 -4.121 1 98.81 261 LEU A CA 1
ATOM 2064 C C . LEU A 1 261 ? -4.238 -7.832 -2.941 1 98.81 261 LEU A C 1
ATOM 2066 O O . LEU A 1 261 ? -4.781 -8.93 -2.834 1 98.81 261 LEU A O 1
ATOM 2070 N N . SER A 1 262 ? -4.355 -6.848 -2.068 1 98.81 262 SER A N 1
ATOM 2071 C CA . SER A 1 262 ? -5.195 -6.973 -0.88 1 98.81 262 SER A CA 1
ATOM 2072 C C . SER A 1 262 ? -6.676 -6.98 -1.244 1 98.81 262 SER A C 1
ATOM 2074 O O . SER A 1 262 ? -7.164 -6.051 -1.891 1 98.81 262 SER A O 1
ATOM 2076 N N . LEU A 1 263 ? -7.375 -7.965 -0.769 1 98.94 263 LEU A N 1
ATOM 2077 C CA . LEU A 1 263 ? -8.797 -8.102 -1.062 1 98.94 263 LEU A CA 1
ATOM 2078 C C . LEU A 1 263 ? -9.586 -6.914 -0.516 1 98.94 263 LEU A C 1
ATOM 2080 O O . LEU A 1 263 ? -10.375 -6.301 -1.238 1 98.94 263 LEU A O 1
ATOM 2084 N N . GLU A 1 264 ? -9.367 -6.57 0.772 1 98.81 264 GLU A N 1
ATOM 2085 C CA . GLU A 1 264 ? -10.148 -5.52 1.416 1 98.81 264 GLU A CA 1
ATOM 2086 C C . GLU A 1 264 ? -9.891 -4.16 0.773 1 98.81 264 GLU A C 1
ATOM 2088 O O . GLU A 1 264 ? -10.812 -3.369 0.574 1 98.81 264 GLU A O 1
ATOM 2093 N N . GLU A 1 265 ? -8.617 -3.904 0.405 1 98.81 265 GLU A N 1
ATOM 2094 C CA . GLU A 1 265 ? -8.273 -2.623 -0.207 1 98.81 265 GLU A CA 1
ATOM 2095 C C . GLU A 1 265 ? -8.945 -2.465 -1.569 1 98.81 265 GLU A C 1
ATOM 2097 O O . GLU A 1 265 ? -9.594 -1.453 -1.832 1 98.81 265 GLU A O 1
ATOM 2102 N N . ILE A 1 266 ? -8.859 -3.502 -2.379 1 98.94 266 ILE A N 1
ATOM 2103 C CA . ILE A 1 266 ? -9.312 -3.342 -3.758 1 98.94 266 ILE A CA 1
ATOM 2104 C C . ILE A 1 266 ? -10.836 -3.398 -3.811 1 98.94 266 ILE A C 1
ATOM 2106 O O . ILE A 1 266 ? -11.461 -2.715 -4.625 1 98.94 266 ILE A O 1
ATOM 2110 N N . ALA A 1 267 ? -11.484 -4.211 -2.959 1 98.88 267 ALA A N 1
ATOM 2111 C CA . ALA A 1 267 ? -12.938 -4.277 -2.941 1 98.88 267 ALA A CA 1
ATOM 2112 C C . ALA A 1 267 ? -13.547 -2.912 -2.633 1 98.88 267 ALA A C 1
ATOM 2114 O O . ALA A 1 267 ? -14.477 -2.473 -3.312 1 98.88 267 ALA A O 1
ATOM 2115 N N . VAL A 1 268 ? -13.008 -2.221 -1.651 1 98.88 268 VAL A N 1
ATOM 2116 C CA . VAL A 1 268 ? -13.516 -0.911 -1.258 1 98.88 268 VAL A CA 1
ATOM 2117 C C . VAL A 1 268 ? -13.195 0.115 -2.342 1 98.88 268 VAL A C 1
ATOM 2119 O O . VAL A 1 268 ? -14.055 0.911 -2.727 1 98.88 268 VAL A O 1
ATOM 2122 N N . ALA A 1 269 ? -11.977 0.097 -2.877 1 98.88 269 ALA A N 1
ATOM 2123 C CA . ALA A 1 269 ? -11.555 1.08 -3.871 1 98.88 269 ALA A CA 1
ATOM 2124 C C . ALA A 1 269 ? -12.375 0.95 -5.152 1 98.88 269 ALA A C 1
ATOM 2126 O O . ALA A 1 269 ? -12.742 1.954 -5.766 1 98.88 269 ALA A O 1
ATOM 2127 N N . LEU A 1 270 ? -12.656 -0.285 -5.582 1 98.81 270 LEU A N 1
ATOM 2128 C CA . LEU A 1 270 ? -13.453 -0.499 -6.781 1 98.81 270 LEU A CA 1
ATOM 2129 C C . LEU A 1 270 ? -14.836 0.137 -6.637 1 98.81 270 LEU A C 1
ATOM 2131 O O . LEU A 1 270 ? -15.273 0.879 -7.516 1 98.81 270 LEU A O 1
ATOM 2135 N N . GLU A 1 271 ? -15.469 -0.103 -5.535 1 98.19 271 GLU A N 1
ATOM 2136 C CA . GLU A 1 271 ? -16.828 0.366 -5.336 1 98.19 271 GLU A CA 1
ATOM 2137 C C . GLU A 1 271 ? -16.875 1.864 -5.051 1 98.19 271 GLU A C 1
ATOM 2139 O O . GLU A 1 271 ? -17.656 2.6 -5.652 1 98.19 271 GLU A O 1
ATOM 2144 N N . PHE A 1 272 ? -16.031 2.344 -4.148 1 98.31 272 PHE A N 1
ATOM 2145 C CA . PHE A 1 272 ? -16.125 3.709 -3.645 1 98.31 272 PHE A CA 1
ATOM 2146 C C . PHE A 1 272 ? -15.484 4.695 -4.613 1 98.31 272 PHE A C 1
ATOM 2148 O O . PHE A 1 272 ? -15.992 5.801 -4.812 1 98.31 272 PHE A O 1
ATOM 2155 N N . LEU A 1 273 ? -14.359 4.34 -5.219 1 98.38 273 LEU A N 1
ATOM 2156 C CA . LEU A 1 273 ? -13.57 5.312 -5.977 1 98.38 273 LEU A CA 1
ATOM 2157 C C . LEU A 1 273 ? -13.852 5.188 -7.473 1 98.38 273 LEU A C 1
ATOM 2159 O O . LEU A 1 273 ? -13.961 6.195 -8.172 1 98.38 273 LEU A O 1
ATOM 2163 N N . LEU A 1 274 ? -13.953 3.928 -7.949 1 98.12 274 LEU A N 1
ATOM 2164 C CA . LEU A 1 274 ? -14.055 3.695 -9.383 1 98.12 274 LEU A CA 1
ATOM 2165 C C . LEU A 1 274 ? -15.5 3.449 -9.797 1 98.12 274 LEU A C 1
ATOM 2167 O O . LEU A 1 274 ? -15.836 3.539 -10.984 1 98.12 274 LEU A O 1
ATOM 2171 N N . GLY A 1 275 ? -16.422 3.113 -8.828 1 97.25 275 GLY A N 1
ATOM 2172 C CA . GLY A 1 275 ? -17.828 2.848 -9.125 1 97.25 275 GLY A CA 1
ATOM 2173 C C . GLY A 1 275 ? -18.047 1.518 -9.82 1 97.25 275 GLY A C 1
ATOM 2174 O O . GLY A 1 275 ? -18.969 1.374 -10.617 1 97.25 275 GLY A O 1
ATOM 2175 N N . VAL A 1 276 ? -17.156 0.551 -9.625 1 98.44 276 VAL A N 1
ATOM 2176 C CA . VAL A 1 276 ? -17.25 -0.787 -10.195 1 98.44 276 VAL A CA 1
ATOM 2177 C C . VAL A 1 276 ? -17.781 -1.763 -9.141 1 98.44 276 VAL A C 1
ATOM 2179 O O . VAL A 1 276 ? -17.281 -1.795 -8.016 1 98.44 276 VAL A O 1
ATOM 2182 N N . LYS A 1 277 ? -18.703 -2.578 -9.453 1 97.75 277 LYS A N 1
ATOM 2183 C CA . LYS A 1 277 ? -19.359 -3.469 -8.508 1 97.75 277 LYS A CA 1
ATOM 2184 C C . LYS A 1 277 ? -18.625 -4.801 -8.398 1 97.75 277 LYS A C 1
ATOM 2186 O O . LYS A 1 277 ? -17.953 -5.219 -9.336 1 97.75 277 LYS A O 1
ATOM 2191 N N . THR A 1 278 ? -18.672 -5.359 -7.266 1 98.38 278 THR A N 1
ATOM 2192 C CA . THR A 1 278 ? -18.266 -6.727 -6.969 1 98.38 278 THR A CA 1
ATOM 2193 C C . THR A 1 278 ? -19.359 -7.449 -6.188 1 98.38 278 THR A C 1
ATOM 2195 O O . THR A 1 278 ? -20.422 -6.883 -5.93 1 98.38 278 THR A O 1
ATOM 2198 N N . ASN A 1 279 ? -19.188 -8.656 -5.871 1 98.56 279 ASN A N 1
ATOM 2199 C CA . ASN A 1 279 ? -20.141 -9.398 -5.062 1 98.56 279 ASN A CA 1
ATOM 2200 C C . ASN A 1 279 ? -19.781 -9.352 -3.58 1 98.56 279 ASN A C 1
ATOM 2202 O O . ASN A 1 279 ? -20.453 -9.969 -2.752 1 98.56 279 ASN A O 1
ATOM 2206 N N . ILE A 1 280 ? -18.812 -8.578 -3.254 1 98.88 280 ILE A N 1
ATOM 2207 C CA . ILE A 1 280 ? -18.266 -8.578 -1.899 1 98.88 280 ILE A CA 1
ATOM 2208 C C . ILE A 1 280 ? -19.188 -7.773 -0.979 1 98.88 280 ILE A C 1
ATOM 2210 O O . ILE A 1 280 ? -19.578 -6.648 -1.309 1 98.88 280 ILE A O 1
ATOM 2214 N N . LYS A 1 281 ? -19.531 -8.359 0.123 1 98.81 281 LYS A N 1
ATOM 2215 C CA . LYS A 1 281 ? -20.188 -7.645 1.216 1 98.81 281 LYS A CA 1
ATOM 2216 C C . LYS A 1 281 ? -19.172 -6.848 2.031 1 98.81 281 LYS A C 1
ATOM 2218 O O . LYS A 1 281 ? -18.609 -7.359 3.004 1 98.81 281 LYS A O 1
ATOM 2223 N N . LEU A 1 282 ? -19.094 -5.609 1.771 1 98.75 282 LEU A N 1
ATOM 2224 C CA . LEU A 1 282 ? -18.016 -4.785 2.32 1 98.75 282 LEU A CA 1
ATOM 2225 C C . LEU A 1 282 ? -18.094 -4.746 3.844 1 98.75 282 LEU A C 1
ATOM 2227 O O . LEU A 1 282 ? -17.047 -4.699 4.516 1 98.75 282 LEU A O 1
ATOM 2231 N N . GLU A 1 283 ? -19.25 -4.754 4.438 1 98.31 283 GLU A N 1
ATOM 2232 C CA . GLU A 1 283 ? -19.438 -4.629 5.879 1 98.31 283 GLU A CA 1
ATOM 2233 C C . GLU A 1 283 ? -18.859 -5.836 6.617 1 98.31 283 GLU A C 1
ATOM 2235 O O . GLU A 1 283 ? -18.703 -5.805 7.84 1 98.31 283 GLU A O 1
ATOM 2240 N N . LYS A 1 284 ? -18.469 -6.898 5.871 1 98.31 284 LYS A N 1
ATOM 2241 C CA . LYS A 1 284 ? -17.953 -8.109 6.484 1 98.31 284 LYS A CA 1
ATOM 2242 C C . LYS A 1 284 ? -16.422 -8.195 6.328 1 98.31 284 LYS A C 1
ATOM 2244 O O . LYS A 1 284 ? -15.797 -9.133 6.82 1 98.31 284 LYS A O 1
ATOM 2249 N N . LEU A 1 285 ? -15.836 -7.199 5.715 1 98.81 285 LEU A N 1
ATOM 2250 C CA . LEU A 1 285 ? -14.422 -7.238 5.379 1 98.81 285 LEU A CA 1
ATOM 2251 C C . LEU A 1 285 ? -13.562 -7.34 6.637 1 98.81 285 LEU A C 1
ATOM 2253 O O . LEU A 1 285 ? -12.609 -8.117 6.68 1 98.81 285 LEU A O 1
ATOM 2257 N N . TYR A 1 286 ? -13.891 -6.566 7.66 1 98.38 286 TYR A N 1
ATOM 2258 C CA . TYR A 1 286 ? -13.07 -6.551 8.867 1 98.38 286 TYR A CA 1
ATOM 2259 C C . TYR A 1 286 ? -13.109 -7.898 9.57 1 98.38 286 TYR A C 1
ATOM 2261 O O . TYR A 1 286 ? -12.078 -8.398 10.023 1 98.38 286 TYR A O 1
ATOM 2269 N N . GLU A 1 287 ? -14.266 -8.477 9.625 1 96.81 287 GLU A N 1
ATOM 2270 C CA . GLU A 1 287 ? -14.43 -9.781 10.25 1 96.81 287 GLU A CA 1
ATOM 2271 C C . GLU A 1 287 ? -13.578 -10.844 9.555 1 96.81 287 GLU A C 1
ATOM 2273 O O . GLU A 1 287 ? -12.867 -11.602 10.203 1 96.81 287 GLU A O 1
ATOM 2278 N N . VAL A 1 288 ? -13.594 -10.867 8.25 1 98.5 288 VAL A N 1
ATOM 2279 C CA . VAL A 1 288 ? -12.844 -11.844 7.477 1 98.5 288 VAL A CA 1
ATOM 2280 C C . VAL A 1 288 ? -11.344 -11.602 7.637 1 98.5 288 VAL A C 1
ATOM 2282 O O . VAL A 1 288 ? -10.562 -12.547 7.754 1 98.5 288 VAL A O 1
ATOM 2285 N N . SER A 1 289 ? -10.945 -10.328 7.641 1 98.69 289 SER A N 1
ATOM 2286 C CA . SER A 1 289 ? -9.555 -9.969 7.887 1 98.69 289 SER A CA 1
ATOM 2287 C C . SER A 1 289 ? -9.062 -10.547 9.211 1 98.69 289 SER A C 1
ATOM 2289 O O . SER A 1 289 ? -7.973 -11.125 9.281 1 98.69 289 SER A O 1
ATOM 2291 N N . LYS A 1 290 ? -9.844 -10.445 10.242 1 97.12 290 LYS A N 1
ATOM 2292 C CA . LYS A 1 290 ? -9.461 -10.914 11.578 1 97.12 290 LYS A CA 1
ATOM 2293 C C . LYS A 1 290 ? -9.383 -12.438 11.625 1 97.12 290 LYS A C 1
ATOM 2295 O O . LYS A 1 290 ? -8.492 -12.992 12.266 1 97.12 290 LYS A O 1
ATOM 2300 N N . ILE A 1 291 ? -10.297 -13.109 10.961 1 97.62 291 ILE A N 1
ATOM 2301 C CA . ILE A 1 291 ? -10.273 -14.562 10.891 1 97.62 291 ILE A CA 1
ATOM 2302 C C . ILE A 1 291 ? -8.961 -15.031 10.273 1 97.62 291 ILE A C 1
ATOM 2304 O O . ILE A 1 291 ? -8.266 -15.883 10.828 1 97.62 291 ILE A O 1
ATOM 2308 N N . VAL A 1 292 ? -8.562 -14.422 9.195 1 98.31 292 VAL A N 1
ATOM 2309 C CA . VAL A 1 292 ? -7.371 -14.844 8.469 1 98.31 292 VAL A CA 1
ATOM 2310 C C . VAL A 1 292 ? -6.121 -14.461 9.25 1 98.31 292 VAL A C 1
ATOM 2312 O O . VAL A 1 292 ? -5.129 -15.188 9.242 1 98.31 292 VAL A O 1
ATOM 2315 N N . GLU A 1 293 ? -6.164 -13.281 9.898 1 97.44 293 GLU A N 1
ATOM 2316 C CA . GLU A 1 293 ? -5.055 -12.883 10.766 1 97.44 293 GLU A CA 1
ATOM 2317 C C . GLU A 1 293 ? -4.801 -13.93 11.844 1 97.44 293 GLU A C 1
ATOM 2319 O O . GLU A 1 293 ? -3.656 -14.32 12.086 1 97.44 293 GLU A O 1
ATOM 2324 N N . GLU A 1 294 ? -5.855 -14.391 12.469 1 94.5 294 GLU A N 1
ATOM 2325 C CA . GLU A 1 294 ? -5.742 -15.352 13.562 1 94.5 294 GLU A CA 1
ATOM 2326 C C . GLU A 1 294 ? -5.238 -16.703 13.055 1 94.5 294 GLU A C 1
ATOM 2328 O O . GLU A 1 294 ? -4.414 -17.344 13.703 1 94.5 294 GLU A O 1
ATOM 2333 N N . ILE A 1 295 ? -5.691 -17.078 11.906 1 93.88 295 ILE A N 1
ATOM 2334 C CA . ILE A 1 295 ? -5.375 -18.406 11.375 1 93.88 295 ILE A CA 1
ATOM 2335 C C . ILE A 1 295 ? -3.961 -18.406 10.797 1 93.88 295 ILE A C 1
ATOM 2337 O O . ILE A 1 295 ? -3.186 -19.328 11.031 1 93.88 295 ILE A O 1
ATOM 2341 N N . SER A 1 296 ? -3.586 -17.375 10.031 1 95.62 296 SER A N 1
ATOM 2342 C CA . SER A 1 296 ? -2.295 -17.297 9.359 1 95.62 296 SER A CA 1
ATOM 2343 C C . SER A 1 296 ? -1.185 -16.906 10.328 1 95.62 296 SER A C 1
ATOM 2345 O O . SER A 1 296 ? -0.003 -17.109 10.039 1 95.62 296 SER A O 1
ATOM 2347 N N . LYS A 1 297 ? -1.557 -16.203 11.414 1 92.69 297 LYS A N 1
ATOM 2348 C CA . LYS A 1 297 ? -0.651 -15.688 12.438 1 92.69 297 LYS A CA 1
ATOM 2349 C C . LYS A 1 297 ? 0.184 -14.531 11.891 1 92.69 297 LYS A C 1
ATOM 2351 O O . LYS A 1 297 ? 1.159 -14.117 12.516 1 92.69 297 LYS A O 1
ATOM 2356 N N . VAL A 1 298 ? -0.193 -14.086 10.75 1 95.62 298 VAL A N 1
ATOM 2357 C CA . VAL A 1 298 ? 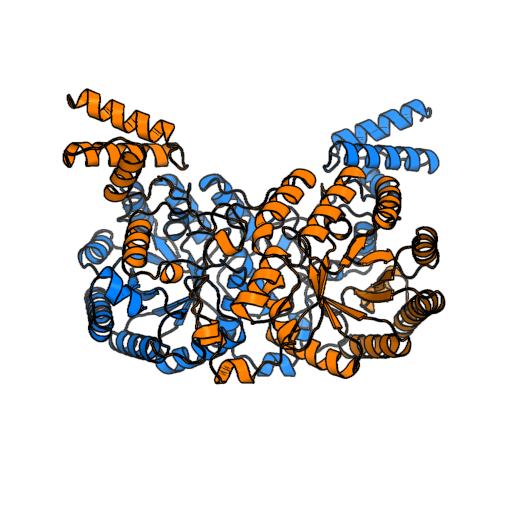0.423 -12.875 10.219 1 95.62 298 VAL A CA 1
ATOM 2358 C C . VAL A 1 298 ? -0.33 -11.648 10.727 1 95.62 298 VAL A C 1
ATOM 2360 O O . VAL A 1 298 ? -1.47 -11.398 10.328 1 95.62 298 VAL A O 1
ATOM 2363 N N . LYS A 1 299 ? 0.331 -10.891 11.516 1 96.06 299 LYS A N 1
ATOM 2364 C CA . LYS A 1 299 ? -0.317 -9.742 12.148 1 96.06 299 LYS A CA 1
ATOM 2365 C C . LYS A 1 299 ? -0.593 -8.641 11.133 1 96.06 299 LYS A C 1
ATOM 2367 O O . LYS A 1 299 ? 0.283 -8.281 10.344 1 96.06 299 LYS A O 1
ATOM 2372 N N . VAL A 1 300 ? -1.796 -8.141 11.156 1 97.25 300 VAL A N 1
ATOM 2373 C CA . VAL A 1 300 ? -2.17 -6.992 10.344 1 97.25 300 VAL A CA 1
ATOM 2374 C C . VAL A 1 300 ? -1.596 -5.715 10.953 1 97.25 300 VAL A C 1
ATOM 2376 O O . VAL A 1 300 ? -1.743 -5.473 12.156 1 97.25 300 VAL A O 1
ATOM 2379 N N . ALA A 1 301 ? -0.893 -4.957 10.148 1 97.12 301 ALA A N 1
ATOM 2380 C CA . ALA A 1 301 ? -0.332 -3.697 10.641 1 97.12 301 ALA A CA 1
ATOM 2381 C C . ALA A 1 301 ? -1.432 -2.764 11.133 1 97.12 301 ALA A C 1
ATOM 2383 O O . ALA A 1 301 ? -2.502 -2.676 10.531 1 97.12 301 ALA A O 1
ATOM 2384 N N . VAL A 1 302 ? -1.164 -1.963 12.141 1 96.38 302 VAL A N 1
ATOM 2385 C CA . VAL A 1 302 ? -2.164 -1.067 12.711 1 96.38 302 VAL A CA 1
ATOM 2386 C C . VAL A 1 302 ? -2.52 0.02 11.703 1 96.38 302 VAL A C 1
ATOM 2388 O O . VAL A 1 302 ? -3.617 0.582 11.742 1 96.38 302 VAL A O 1
ATOM 2391 N N . ASN A 1 303 ? -1.594 0.263 10.781 1 97.44 303 ASN A N 1
ATOM 2392 C CA . ASN A 1 303 ? -1.817 1.305 9.781 1 97.44 303 ASN A CA 1
ATOM 2393 C C . ASN A 1 303 ? -2.078 0.711 8.398 1 97.44 303 ASN A C 1
ATOM 2395 O O . ASN A 1 303 ? -1.767 1.336 7.383 1 97.44 303 ASN A O 1
ATOM 2399 N N . LYS A 1 304 ? -2.559 -0.52 8.32 1 98.12 304 LYS A N 1
ATOM 2400 C CA . LYS A 1 304 ? -3.002 -1.068 7.043 1 98.12 304 LYS A CA 1
ATOM 2401 C C . LYS A 1 304 ? -4.27 -0.37 6.559 1 98.12 304 LYS A C 1
ATOM 2403 O O . LYS A 1 304 ? -5.211 -0.17 7.328 1 98.12 304 LYS A O 1
ATOM 2408 N N . PRO A 1 305 ? -4.371 -0.006 5.297 1 98.62 305 PRO A N 1
ATOM 2409 C CA . PRO A 1 305 ? -5.594 0.604 4.766 1 98.62 305 PRO A CA 1
ATOM 2410 C C . PRO A 1 305 ? -6.824 -0.281 4.953 1 98.62 305 PRO A C 1
ATOM 2412 O O . PRO A 1 305 ? -6.738 -1.502 4.801 1 98.62 305 PRO A O 1
ATOM 2415 N N . ILE A 1 306 ? -7.973 0.248 5.328 1 98.69 306 ILE A N 1
ATOM 2416 C CA . ILE A 1 306 ? -9.312 -0.328 5.398 1 98.69 306 ILE A CA 1
ATOM 2417 C C . ILE A 1 306 ? -9.469 -1.104 6.703 1 98.69 306 ILE A C 1
ATOM 2419 O O . ILE A 1 306 ? -10.406 -0.856 7.469 1 98.69 306 ILE A O 1
ATOM 2423 N N . VAL A 1 307 ? -8.445 -1.995 7.07 1 98.31 307 VAL A N 1
ATOM 2424 C CA . VAL A 1 307 ? -8.75 -2.934 8.148 1 98.31 307 VAL A CA 1
ATOM 2425 C C . VAL A 1 307 ? -7.777 -2.723 9.305 1 98.31 307 VAL A C 1
ATOM 2427 O O . VAL A 1 307 ? -7.918 -3.342 10.359 1 98.31 307 VAL A O 1
ATOM 2430 N N . GLY A 1 308 ? -6.746 -1.894 9.141 1 97.88 308 GLY A N 1
ATOM 2431 C CA . GLY A 1 308 ? -5.855 -1.606 10.258 1 97.88 308 GLY A CA 1
ATOM 2432 C C . GLY A 1 308 ? -6.559 -0.961 11.438 1 97.88 308 GLY A C 1
ATOM 2433 O O . GLY A 1 308 ? -7.477 -0.16 11.25 1 97.88 308 GLY A O 1
ATOM 2434 N N . GLU A 1 309 ? -6.066 -1.229 12.562 1 95.38 309 GLU A N 1
ATOM 2435 C CA . GLU A 1 309 ? -6.703 -0.773 13.797 1 95.38 309 GLU A CA 1
ATOM 2436 C C . GLU A 1 309 ? -6.801 0.749 13.836 1 95.38 309 GLU A C 1
ATOM 2438 O O . GLU A 1 309 ? -7.746 1.302 14.398 1 95.38 309 GLU A O 1
ATOM 2443 N N . ASN A 1 310 ? -5.93 1.415 13.195 1 95.62 310 ASN A N 1
ATOM 2444 C CA . ASN A 1 310 ? -5.836 2.865 13.32 1 95.62 310 ASN A CA 1
ATOM 2445 C C . ASN A 1 310 ? -6.672 3.574 12.258 1 95.62 310 ASN A C 1
ATOM 2447 O O . ASN A 1 310 ? -6.816 4.797 12.289 1 95.62 310 ASN A O 1
ATOM 2451 N N . GLN A 1 311 ? -7.254 2.848 11.32 1 96.75 311 GLN A N 1
ATOM 2452 C CA . GLN A 1 311 ? -7.996 3.434 10.211 1 96.75 311 GLN A CA 1
ATOM 2453 C C . GLN A 1 311 ? -9.062 4.402 10.711 1 96.75 311 GLN A C 1
ATOM 2455 O O . GLN A 1 311 ? -9.328 5.426 10.078 1 96.75 311 GLN A O 1
ATOM 2460 N N . PHE A 1 312 ? -9.695 4.133 11.875 1 95.75 312 PHE A N 1
ATOM 2461 C CA . PHE A 1 312 ? -10.789 4.941 12.414 1 95.75 312 PHE A CA 1
ATOM 2462 C C . PHE A 1 312 ? -10.562 5.242 13.891 1 95.75 312 PHE A C 1
ATOM 2464 O O . PHE A 1 312 ? -11.523 5.383 14.648 1 95.75 312 PHE A O 1
ATOM 2471 N N . LYS A 1 313 ? -9.352 5.293 14.273 1 92.56 313 LYS A N 1
ATOM 2472 C CA . LYS A 1 313 ? -8.953 5.637 15.633 1 92.56 313 LYS A CA 1
ATOM 2473 C C . LYS A 1 313 ? -8.32 7.023 15.688 1 92.56 313 LYS A C 1
ATOM 2475 O O . LYS A 1 313 ? -7.398 7.32 14.922 1 92.56 313 LYS A O 1
ATOM 2480 N N . TYR A 1 314 ? -8.812 7.82 16.609 1 89.56 314 TYR A N 1
ATOM 2481 C CA . TYR A 1 314 ? -8.352 9.203 16.672 1 89.56 314 TYR A CA 1
ATOM 2482 C C . TYR A 1 314 ? -7.988 9.586 18.109 1 89.56 314 TYR A C 1
ATOM 2484 O O . TYR A 1 314 ? -8.617 9.117 19.062 1 89.56 314 TYR A O 1
ATOM 2492 N N . THR A 1 315 ? -6.992 10.398 18.219 1 81.19 315 THR A N 1
ATOM 2493 C CA . THR A 1 315 ? -6.527 10.773 19.547 1 81.19 315 THR A CA 1
ATOM 2494 C C . THR A 1 315 ? -6.344 12.289 19.641 1 81.19 315 THR A C 1
ATOM 2496 O O . THR A 1 315 ? -6.34 12.852 20.75 1 81.19 315 THR A O 1
ATOM 2499 N N . ALA A 1 316 ? -6.125 12.953 18.562 1 71.44 316 ALA A N 1
ATOM 2500 C CA . ALA A 1 316 ? -5.832 14.383 18.594 1 71.44 316 ALA A CA 1
ATOM 2501 C C . ALA A 1 316 ? -7.082 15.188 18.953 1 71.44 316 ALA A C 1
ATOM 2503 O O . ALA A 1 316 ? -8.148 14.969 18.375 1 71.44 316 ALA A O 1
ATOM 2504 N N . GLY A 1 317 ? -6.898 16.062 19.875 1 74 317 GLY A N 1
ATOM 2505 C CA . GLY A 1 317 ? -8 16.875 20.359 1 74 317 GLY A CA 1
ATOM 2506 C C . GLY A 1 317 ? -8.656 17.703 19.266 1 74 317 GLY A C 1
ATOM 2507 O O . GLY A 1 317 ? -9.883 17.766 19.172 1 74 317 GLY A O 1
ATOM 2508 N N . TRP A 1 318 ? -7.824 18.203 18.422 1 80.5 318 TRP A N 1
ATOM 2509 C CA . TRP A 1 318 ? -8.344 19.062 17.359 1 80.5 318 TRP A CA 1
ATOM 2510 C C . TRP A 1 318 ? -9.188 18.234 16.375 1 80.5 318 TRP A C 1
ATOM 2512 O O . TRP A 1 318 ? -10.203 18.719 15.875 1 80.5 318 TRP A O 1
ATOM 2522 N N . ILE A 1 319 ? -8.867 17.062 16.156 1 85.38 319 ILE A N 1
ATOM 2523 C CA . ILE A 1 319 ? -9.594 16.219 15.219 1 85.38 319 ILE A CA 1
ATOM 2524 C C . ILE A 1 319 ? -10.945 15.836 15.812 1 85.38 319 ILE A C 1
ATOM 2526 O O . ILE A 1 319 ? -11.961 15.82 15.102 1 85.38 319 ILE A O 1
ATOM 2530 N N . THR A 1 320 ? -10.93 15.555 17.062 1 81.12 320 THR A N 1
ATOM 2531 C CA . THR A 1 320 ? -12.188 15.211 17.703 1 81.12 320 THR A CA 1
ATOM 2532 C C . THR A 1 320 ? -13.141 16.406 17.703 1 81.12 320 THR A C 1
ATOM 2534 O O . THR A 1 320 ? -14.352 16.25 17.547 1 81.12 320 THR A O 1
ATOM 2537 N N . TRP A 1 321 ? -12.586 17.594 18 1 86 321 TRP A N 1
ATOM 2538 C CA . TRP A 1 321 ? -13.375 18.812 17.875 1 86 321 TRP A CA 1
ATOM 2539 C C . TRP A 1 321 ? -13.938 18.969 16.469 1 86 321 TRP A C 1
ATOM 2541 O O . TRP A 1 321 ? -15.125 19.266 16.297 1 86 321 TRP A O 1
ATOM 2551 N N . MET A 1 322 ? -13.148 18.719 15.461 1 93.31 322 MET A N 1
ATOM 2552 C CA . MET A 1 322 ? -13.57 18.828 14.07 1 93.31 322 MET A CA 1
ATOM 2553 C C . MET A 1 322 ? -14.664 17.812 13.758 1 93.31 322 MET A C 1
ATOM 2555 O O . MET A 1 322 ? -15.625 18.125 13.047 1 93.31 322 MET A O 1
ATOM 2559 N N . HIS A 1 323 ? -14.508 16.594 14.305 1 93.12 323 HIS A N 1
ATOM 2560 C CA . HIS A 1 323 ? -15.523 15.562 14.102 1 93.12 323 HIS A CA 1
ATOM 2561 C C . HIS A 1 323 ? -16.859 15.992 14.711 1 93.12 323 HIS A C 1
ATOM 2563 O O . HIS A 1 323 ? -17.922 15.758 14.117 1 93.12 323 HIS A O 1
ATOM 2569 N N . ARG A 1 324 ? -16.797 16.594 15.883 1 90.31 324 ARG A N 1
ATOM 2570 C CA . ARG A 1 324 ? -18 17.062 16.531 1 90.31 324 ARG A CA 1
ATOM 2571 C C . ARG A 1 324 ? -18.688 18.141 15.695 1 90.31 324 ARG A C 1
ATOM 2573 O O . ARG A 1 324 ? -19.906 18.094 15.492 1 90.31 324 ARG A O 1
ATOM 2580 N N . LYS A 1 325 ? -17.922 19.078 15.242 1 94.75 325 LYS A N 1
ATOM 2581 C CA . LYS A 1 325 ? -18.469 20.156 14.414 1 94.75 325 LYS A CA 1
ATOM 2582 C C . LYS A 1 325 ? -19.062 19.594 13.125 1 94.75 325 LYS A C 1
ATOM 2584 O O . LYS A 1 325 ? -20.125 20.031 12.68 1 94.75 325 LYS A O 1
ATOM 2589 N N . ALA A 1 326 ? -18.406 18.656 12.547 1 96.06 326 ALA A N 1
ATOM 2590 C CA . ALA A 1 326 ? -18.906 18.016 11.32 1 96.06 326 ALA A CA 1
ATOM 2591 C C . ALA A 1 326 ? -20.203 17.281 11.578 1 96.06 326 ALA A C 1
ATOM 2593 O O . ALA A 1 326 ? -21.125 17.328 10.75 1 96.06 326 ALA A O 1
ATOM 2594 N N . ARG A 1 327 ? -20.281 16.609 12.711 1 94.19 327 ARG A N 1
ATOM 2595 C CA . ARG A 1 327 ? -21.516 15.906 13.094 1 94.19 327 ARG A CA 1
ATOM 2596 C C . ARG A 1 327 ? -22.672 16.891 13.273 1 94.19 327 ARG A C 1
ATOM 2598 O O . ARG A 1 327 ? -23.781 16.609 12.836 1 94.19 327 ARG A O 1
ATOM 2605 N N . GLU A 1 328 ? -22.375 17.938 13.953 1 95.5 328 GLU A N 1
ATOM 2606 C CA . GLU A 1 328 ? -23.375 18.969 14.18 1 95.5 328 GLU A CA 1
ATOM 2607 C C . GLU A 1 328 ? -23.891 19.547 12.859 1 95.5 328 GLU A C 1
ATOM 2609 O O . GLU A 1 328 ? -25.062 19.891 12.742 1 95.5 328 GLU A O 1
ATOM 2614 N N . ALA A 1 329 ? -23 19.609 11.969 1 96.12 329 ALA A N 1
ATOM 2615 C CA . ALA A 1 329 ? -23.359 20.109 10.648 1 96.12 329 ALA A CA 1
ATOM 2616 C C . ALA A 1 329 ? -24.047 19.031 9.812 1 96.12 329 ALA A C 1
ATOM 2618 O O . ALA A 1 329 ? -24.453 19.297 8.68 1 96.12 329 ALA A O 1
ATOM 2619 N N . GLY A 1 330 ? -24.156 17.797 10.312 1 94.81 330 GLY A N 1
ATOM 2620 C CA . GLY A 1 330 ? -24.844 16.703 9.656 1 94.81 330 GLY A CA 1
ATOM 2621 C C . GLY A 1 330 ? -24 16.016 8.594 1 94.81 330 GLY A C 1
ATOM 2622 O O . GLY A 1 330 ? -24.531 15.352 7.707 1 94.81 330 GLY A O 1
ATOM 2623 N N . LYS A 1 331 ? -22.688 16.234 8.641 1 96.62 331 LYS A N 1
ATOM 2624 C CA . LYS A 1 331 ? -21.844 15.727 7.559 1 96.62 331 LYS A CA 1
ATOM 2625 C C . LYS A 1 331 ? -20.5 15.227 8.094 1 96.62 331 LYS A C 1
ATOM 2627 O O . LYS A 1 331 ? -19.453 15.688 7.664 1 96.62 331 LYS A O 1
ATOM 2632 N N . LEU A 1 332 ? -20.547 14.203 8.977 1 96.69 332 LEU A N 1
ATOM 2633 C CA . LEU A 1 332 ? -19.344 13.609 9.555 1 96.69 332 LEU A CA 1
ATOM 2634 C C . LEU A 1 332 ? -18.438 13.039 8.461 1 96.69 332 LEU A C 1
ATOM 2636 O O . LEU A 1 332 ? -17.219 13.008 8.617 1 96.69 332 LEU A O 1
ATOM 2640 N N . THR A 1 333 ? -19.062 12.633 7.301 1 97.19 333 THR A N 1
ATOM 2641 C CA . THR A 1 333 ? -18.328 12.07 6.18 1 97.19 333 THR A CA 1
ATOM 2642 C C . THR A 1 333 ? -17.297 13.07 5.66 1 97.19 333 THR A C 1
ATOM 2644 O O . THR A 1 333 ? -16.297 12.68 5.047 1 97.19 333 THR A O 1
ATOM 2647 N N . GLY A 1 334 ? -17.484 14.328 5.953 1 96.56 334 GLY A N 1
ATOM 2648 C CA . GLY A 1 334 ? -16.547 15.352 5.52 1 96.56 334 GLY A CA 1
ATOM 2649 C C . GLY A 1 334 ? -15.227 15.312 6.258 1 96.56 334 GLY A C 1
ATOM 2650 O O . GLY A 1 334 ? -14.25 15.93 5.824 1 96.56 334 GLY A O 1
ATOM 2651 N N . MET A 1 335 ? -15.156 14.5 7.328 1 96.62 335 MET A N 1
ATOM 2652 C CA . MET A 1 335 ? -13.953 14.453 8.148 1 96.62 335 MET A CA 1
ATOM 2653 C C . MET A 1 335 ? -13.461 13.016 8.312 1 96.62 335 MET A C 1
ATOM 2655 O O . MET A 1 335 ? -12.758 12.703 9.273 1 96.62 335 MET A O 1
ATOM 2659 N N . LEU A 1 336 ? -13.93 12.125 7.422 1 97.25 336 LEU A N 1
ATOM 2660 C CA . LEU A 1 336 ? -13.531 10.719 7.406 1 97.25 336 LEU A CA 1
ATOM 2661 C C . LEU A 1 336 ? -13.211 10.258 5.988 1 97.25 336 LEU A C 1
ATOM 2663 O O . LEU A 1 336 ? -13.695 10.844 5.02 1 97.25 336 LEU A O 1
ATOM 2667 N N . PRO A 1 337 ? -12.297 9.242 5.863 1 97.88 337 PRO A N 1
ATOM 2668 C CA . PRO A 1 337 ? -12.18 8.641 4.535 1 97.88 337 PRO A CA 1
ATOM 2669 C C . PRO A 1 337 ? -13.492 8.023 4.047 1 97.88 337 PRO A C 1
ATOM 2671 O O . PRO A 1 337 ? -13.844 8.156 2.873 1 97.88 337 PRO A O 1
ATOM 2674 N N . PHE A 1 338 ? -14.211 7.395 4.918 1 98.44 338 PHE A N 1
ATOM 2675 C CA . PHE A 1 338 ? -15.555 6.848 4.785 1 98.44 338 PHE A CA 1
ATOM 2676 C C . PHE A 1 338 ? -16.078 6.379 6.133 1 98.44 338 PHE A C 1
ATOM 2678 O O . PHE A 1 338 ? -15.328 6.273 7.102 1 98.44 338 PHE A O 1
ATOM 2685 N N . MET A 1 339 ? -17.375 6.18 6.191 1 97.94 339 MET A N 1
ATOM 2686 C CA . MET A 1 339 ? -17.969 5.73 7.449 1 97.94 339 MET A CA 1
ATOM 2687 C C . MET A 1 339 ? -17.484 4.328 7.809 1 97.94 339 MET A C 1
ATOM 2689 O O . MET A 1 339 ? -17.484 3.43 6.965 1 97.94 339 MET A O 1
ATOM 2693 N N . PRO A 1 340 ? -17.031 4.113 9.055 1 97.88 340 PRO A N 1
ATOM 2694 C CA . PRO A 1 340 ? -16.438 2.836 9.453 1 97.88 340 PRO A CA 1
ATOM 2695 C C . PRO A 1 340 ? -17.391 1.659 9.281 1 97.88 340 PRO A C 1
ATOM 2697 O O . PRO A 1 340 ? -16.969 0.546 8.969 1 97.88 340 PRO A O 1
ATOM 2700 N N . GLU A 1 341 ? -18.719 1.861 9.422 1 97.31 341 GLU A N 1
ATOM 2701 C CA . GLU A 1 341 ? -19.703 0.795 9.32 1 97.31 341 GLU A CA 1
ATOM 2702 C C . GLU A 1 341 ? -19.719 0.175 7.93 1 97.31 341 GLU A C 1
ATOM 2704 O O . GLU A 1 341 ? -20.109 -0.981 7.762 1 97.31 341 GLU A O 1
ATOM 2709 N N . ALA A 1 342 ? -19.25 0.931 6.977 1 98 342 ALA A N 1
ATOM 2710 C CA . ALA A 1 342 ? -19.219 0.454 5.594 1 98 342 ALA A CA 1
ATOM 2711 C C . ALA A 1 342 ? -18.328 -0.778 5.457 1 98 342 ALA A C 1
ATOM 2713 O O . ALA A 1 342 ? -18.5 -1.572 4.531 1 98 342 ALA A O 1
ATOM 2714 N N . VAL A 1 343 ? -17.375 -0.989 6.387 1 98.31 343 VAL A N 1
ATOM 2715 C CA . VAL A 1 343 ? -16.484 -2.137 6.297 1 98.31 343 VAL A CA 1
ATOM 2716 C C . VAL A 1 343 ? -16.531 -2.938 7.598 1 98.31 343 VAL A C 1
ATOM 2718 O O . VAL A 1 343 ? -15.594 -3.67 7.922 1 98.31 343 VAL A O 1
ATOM 2721 N N . GLY A 1 344 ? -17.547 -2.705 8.375 1 97.38 344 GLY A N 1
ATOM 2722 C CA . GLY A 1 344 ? -17.781 -3.488 9.578 1 97.38 344 GLY A CA 1
ATOM 2723 C C . GLY A 1 344 ? -16.969 -3.006 10.773 1 97.38 344 GLY A C 1
ATOM 2724 O O . GLY A 1 344 ? -16.578 -3.803 11.633 1 97.38 344 GLY A O 1
ATOM 2725 N N . ARG A 1 345 ? -16.688 -1.716 10.781 1 96.94 345 ARG A N 1
ATOM 2726 C CA . ARG A 1 345 ? -15.898 -1.145 11.859 1 96.94 345 ARG A CA 1
ATOM 2727 C C . ARG A 1 345 ? -16.656 -0.032 12.57 1 96.94 345 ARG A C 1
ATOM 2729 O O . ARG A 1 345 ? -17.844 0.188 12.305 1 96.94 345 ARG A O 1
ATOM 2736 N N . LYS A 1 346 ? -16.016 0.562 13.609 1 93.5 346 LYS A N 1
ATOM 2737 C CA . LYS A 1 346 ? -16.594 1.678 14.352 1 93.5 346 LYS A CA 1
ATOM 2738 C C . LYS A 1 346 ? -15.555 2.756 14.625 1 93.5 346 LYS A C 1
ATOM 2740 O O . LYS A 1 346 ? -14.352 2.496 14.539 1 93.5 346 LYS A O 1
ATOM 2745 N N . LEU A 1 347 ? -16.031 3.941 14.867 1 92.62 347 LEU A N 1
ATOM 2746 C CA . LEU A 1 347 ? -15.156 5.043 15.258 1 92.62 347 LEU A CA 1
ATOM 2747 C C . LEU A 1 347 ? -14.688 4.883 16.703 1 92.62 347 LEU A C 1
ATOM 2749 O O . LEU A 1 347 ? -15.469 4.5 17.578 1 92.62 347 LEU A O 1
ATOM 2753 N N . GLU A 1 348 ? -13.414 5.125 16.891 1 88.94 348 GLU A N 1
ATOM 2754 C CA . GLU A 1 348 ? -12.844 5.043 18.234 1 88.94 348 GLU A CA 1
ATOM 2755 C C . GLU A 1 348 ? -12.047 6.301 18.562 1 88.94 348 GLU A C 1
ATOM 2757 O O . GLU A 1 348 ? -11.25 6.773 17.75 1 88.94 348 GLU A O 1
ATOM 2762 N N . TYR A 1 349 ? -12.32 6.828 19.734 1 86.56 349 TYR A N 1
ATOM 2763 C CA . TYR A 1 349 ? -11.547 7.941 20.266 1 86.56 349 TYR A CA 1
ATOM 2764 C C . TYR A 1 349 ? -10.75 7.508 21.484 1 86.56 349 TYR A C 1
ATOM 2766 O O . TYR A 1 349 ? -11.305 6.965 22.438 1 86.56 349 TYR A O 1
ATOM 2774 N N . VAL A 1 350 ? -9.484 7.715 21.391 1 84.19 350 VAL A N 1
ATOM 2775 C CA . VAL A 1 350 ? -8.617 7.281 22.484 1 84.19 350 VAL A CA 1
ATOM 2776 C C . VAL A 1 350 ? -7.773 8.461 22.969 1 84.19 350 VAL A C 1
ATOM 2778 O O . VAL A 1 350 ? -7.516 9.398 22.219 1 84.19 350 VAL A O 1
ATOM 2781 N N . VAL A 1 351 ? -7.453 8.367 24.234 1 81.19 351 VAL A N 1
ATOM 2782 C CA . VAL A 1 351 ? -6.652 9.438 24.828 1 81.19 351 VAL A CA 1
ATOM 2783 C C . VAL A 1 351 ? -5.168 9.125 24.656 1 81.19 351 VAL A C 1
ATOM 2785 O O . VAL A 1 351 ? -4.73 7.996 24.906 1 81.19 351 VAL A O 1
ATOM 2788 N N . SER A 1 352 ? -4.449 10.094 24.141 1 81.62 352 SER A N 1
ATOM 2789 C CA . SER A 1 352 ? -3.008 9.977 23.922 1 81.62 352 SER A CA 1
ATOM 2790 C C . SER A 1 352 ? -2.295 11.297 24.219 1 81.62 352 SER A C 1
ATOM 2792 O O . SER A 1 352 ? -2.898 12.227 24.766 1 81.62 352 SER A O 1
ATOM 2794 N N . LYS A 1 353 ? -0.935 11.312 23.984 1 75.5 353 LYS A N 1
ATOM 2795 C CA . LYS A 1 353 ? -0.097 12.484 24.219 1 75.5 353 LYS A CA 1
ATOM 2796 C C . LYS A 1 353 ? -0.671 13.719 23.516 1 75.5 353 LYS A C 1
ATOM 2798 O O . LYS A 1 353 ? -0.595 14.828 24.047 1 75.5 353 LYS A O 1
ATOM 2803 N N . GLY A 1 354 ? -1.354 13.516 22.453 1 71.44 354 GLY A N 1
ATOM 2804 C CA . GLY A 1 354 ? -1.845 14.625 21.656 1 71.44 354 GLY A CA 1
ATOM 2805 C C . GLY A 1 354 ? -3.256 15.047 22.016 1 71.44 354 GLY A C 1
ATOM 2806 O O . GLY A 1 354 ? -3.803 15.984 21.422 1 71.44 354 GLY A O 1
ATOM 2807 N N . SER A 1 355 ? -3.758 14.484 23.062 1 78.38 355 SER A N 1
ATOM 2808 C CA . SER A 1 355 ? -5.129 14.805 23.438 1 78.38 355 SER A CA 1
ATOM 2809 C C . SER A 1 355 ? -5.199 16.125 24.219 1 78.38 355 SER A C 1
ATOM 2811 O O . SER A 1 355 ? -4.469 16.312 25.188 1 78.38 355 SER A O 1
ATOM 2813 N N . GLY A 1 356 ? -6.02 17 23.75 1 76.38 356 GLY A N 1
ATOM 2814 C CA . GLY A 1 356 ? -6.203 18.281 24.422 1 76.38 356 GLY A CA 1
ATOM 2815 C C . GLY A 1 356 ? -7.078 18.188 25.656 1 76.38 356 GLY A C 1
ATOM 2816 O O . GLY A 1 356 ? -7.73 17.156 25.875 1 76.38 356 GLY A O 1
ATOM 2817 N N . THR A 1 357 ? -7.09 19.219 26.375 1 81.56 357 THR A N 1
ATOM 2818 C CA . THR A 1 357 ? -7.836 19.297 27.625 1 81.56 357 THR A CA 1
ATOM 2819 C C . THR A 1 357 ? -9.328 19.062 27.375 1 81.56 357 THR A C 1
ATOM 2821 O O . THR A 1 357 ? -9.977 18.328 28.125 1 81.56 357 THR A O 1
ATOM 2824 N N . SER A 1 358 ? -9.812 19.609 26.328 1 79.94 358 SER A N 1
ATOM 2825 C CA . SER A 1 358 ? -11.234 19.484 26.031 1 79.94 358 SER A CA 1
ATOM 2826 C C . SER A 1 358 ? -11.602 18.031 25.703 1 79.94 358 SER A C 1
ATOM 2828 O O . SER A 1 358 ? -12.664 17.562 26.109 1 79.94 358 SER A O 1
ATOM 2830 N N . PHE A 1 359 ? -10.805 17.422 25.109 1 83.12 359 PHE A N 1
ATOM 2831 C CA . PHE A 1 359 ? -11.062 16.031 24.734 1 83.12 359 PHE A CA 1
ATOM 2832 C C . PHE A 1 359 ? -11.031 15.125 25.969 1 83.12 359 PHE A C 1
ATOM 2834 O O . PHE A 1 359 ? -11.875 14.242 26.125 1 83.12 359 PHE A O 1
ATOM 2841 N N . VAL A 1 360 ? -10.062 15.352 26.75 1 85.56 360 VAL A N 1
ATOM 2842 C CA . VAL A 1 360 ? -9.961 14.57 27.984 1 85.56 360 VAL A CA 1
ATOM 2843 C C . VAL A 1 360 ? -11.211 14.781 28.828 1 85.56 360 VAL A C 1
ATOM 2845 O O . VAL A 1 360 ? -11.75 13.82 29.391 1 85.56 360 VAL A O 1
ATOM 2848 N N . ALA A 1 361 ? -11.648 15.969 28.844 1 85.19 361 ALA A N 1
ATOM 2849 C CA . ALA A 1 361 ? -12.852 16.297 29.609 1 85.19 361 ALA A CA 1
ATOM 2850 C C . ALA A 1 361 ? -14.062 15.562 29.047 1 85.19 361 ALA A C 1
ATOM 2852 O O . ALA A 1 361 ? -14.883 15.023 29.797 1 85.19 361 ALA A O 1
ATOM 2853 N N . GLU A 1 362 ? -14.156 15.562 27.766 1 82.69 362 GLU A N 1
ATOM 2854 C CA . GLU A 1 362 ? -15.273 14.898 27.109 1 82.69 362 GLU A CA 1
ATOM 2855 C C . GLU A 1 362 ? -15.242 13.391 27.375 1 82.69 362 GLU A C 1
ATOM 2857 O O . GLU A 1 362 ? -16.281 12.773 27.609 1 82.69 362 GLU A O 1
ATOM 2862 N N . ARG A 1 363 ? -14.086 12.914 27.281 1 85.5 363 ARG A N 1
ATOM 2863 C CA . ARG A 1 363 ? -13.938 11.477 27.516 1 85.5 363 ARG A CA 1
ATOM 2864 C C . ARG A 1 363 ? -14.305 11.117 28.953 1 85.5 363 ARG A C 1
ATOM 2866 O O . ARG A 1 363 ? -14.945 10.094 29.188 1 85.5 363 ARG A O 1
ATOM 2873 N N . LEU A 1 364 ? -13.883 11.891 29.812 1 88.88 364 LEU A N 1
ATOM 2874 C CA . LEU A 1 364 ? -14.203 11.664 31.219 1 88.88 364 LEU A CA 1
ATOM 2875 C C . LEU A 1 364 ? -15.703 11.758 31.469 1 88.88 364 LEU A C 1
ATOM 2877 O O . LEU A 1 364 ? -16.266 10.953 32.219 1 88.88 364 LEU A O 1
ATOM 2881 N N . THR A 1 365 ? -16.297 12.672 30.812 1 87.06 365 THR A N 1
ATOM 2882 C CA . THR A 1 365 ? -17.75 12.82 30.953 1 87.06 365 THR A CA 1
ATOM 2883 C C . THR A 1 365 ? -18.469 11.578 30.438 1 87.06 365 THR A C 1
ATOM 2885 O O . THR A 1 365 ? -19.422 11.102 31.062 1 87.06 365 THR A O 1
ATOM 2888 N N . GLU A 1 366 ? -17.969 11.094 29.344 1 83.31 366 GLU A N 1
ATOM 2889 C CA . GLU A 1 366 ? -18.547 9.867 28.797 1 83.31 366 GLU A CA 1
ATOM 2890 C C . GLU A 1 366 ? -18.391 8.695 29.75 1 83.31 366 GLU A C 1
ATOM 2892 O O . GLU A 1 366 ? -19.172 7.75 29.734 1 83.31 366 GLU A O 1
ATOM 2897 N N . LEU A 1 367 ? -17.328 8.828 30.516 1 87.25 367 LEU A N 1
ATOM 2898 C CA . LEU A 1 367 ? -17.047 7.762 31.453 1 87.25 367 LEU A CA 1
ATOM 2899 C C . LEU A 1 367 ? -17.719 8.031 32.812 1 87.25 367 LEU A C 1
ATOM 2901 O O . LEU A 1 367 ? -17.5 7.305 33.781 1 87.25 367 LEU A O 1
ATOM 2905 N N . GLY A 1 368 ? -18.438 9.102 32.844 1 87.69 368 GLY A N 1
ATOM 2906 C CA . GLY A 1 368 ? -19.25 9.383 34.031 1 87.69 368 GLY A CA 1
ATOM 2907 C C . GLY A 1 368 ? -18.562 10.297 35.031 1 87.69 368 GLY A C 1
ATOM 2908 O O . GLY A 1 368 ? -18.984 10.406 36.188 1 87.69 368 GLY A O 1
ATOM 2909 N N . ILE A 1 369 ? -17.469 10.891 34.656 1 90.44 369 ILE A N 1
ATOM 2910 C CA . ILE A 1 369 ? -16.734 11.797 35.531 1 90.44 369 ILE A CA 1
ATOM 2911 C C . ILE A 1 369 ? -16.812 13.219 34.969 1 90.44 369 ILE A C 1
ATOM 2913 O O . ILE A 1 369 ? -16.297 13.5 33.906 1 90.44 369 ILE A O 1
ATOM 2917 N N . THR A 1 370 ? -17.438 14.062 35.688 1 89.38 370 THR A N 1
ATOM 2918 C CA . THR A 1 370 ? -17.516 15.461 35.281 1 89.38 370 THR A CA 1
ATOM 2919 C C . THR A 1 370 ? -16.609 16.328 36.156 1 89.38 370 THR A C 1
ATOM 2921 O O . THR A 1 370 ? -16.688 16.297 37.375 1 89.38 370 THR A O 1
ATOM 2924 N N . VAL A 1 371 ? -15.75 17 35.469 1 89.94 371 VAL A N 1
ATOM 2925 C CA . VAL A 1 371 ? -14.836 17.922 36.125 1 89.94 371 VAL A CA 1
ATOM 2926 C C . VAL A 1 371 ? -15.219 19.359 35.812 1 89.94 371 VAL A C 1
ATOM 2928 O O . VAL A 1 371 ? -14.953 19.844 34.719 1 89.94 371 VAL A O 1
ATOM 2931 N N . GLU A 1 372 ? -15.734 20.031 36.75 1 86.06 372 GLU A N 1
ATOM 2932 C CA . GLU A 1 372 ? -16.281 21.375 36.531 1 86.06 372 GLU A CA 1
ATOM 2933 C C . GLU A 1 372 ? -15.18 22.438 36.625 1 86.06 372 GLU A C 1
ATOM 2935 O O . GLU A 1 372 ? -15.188 23.406 35.875 1 86.06 372 GLU A O 1
ATOM 2940 N N . ASP A 1 373 ? -14.234 22.234 37.469 1 90.62 373 ASP A N 1
ATOM 2941 C CA . ASP A 1 373 ? -13.164 23.203 37.688 1 90.62 373 ASP A CA 1
ATOM 2942 C C . ASP A 1 373 ? -12.133 23.156 36.562 1 90.62 373 ASP A C 1
ATOM 2944 O O . ASP A 1 373 ? -11.43 22.156 36.406 1 90.62 373 ASP A O 1
ATOM 2948 N N . PRO A 1 374 ? -11.992 24.203 35.812 1 90.88 374 PRO A N 1
ATOM 2949 C CA . PRO A 1 374 ? -11.078 24.219 34.688 1 90.88 374 PRO A CA 1
ATOM 2950 C C . PRO A 1 374 ? -9.625 23.984 35.094 1 90.88 374 PRO A C 1
ATOM 2952 O O . PRO A 1 374 ? -8.852 23.391 34.312 1 90.88 374 PRO A O 1
ATOM 2955 N N . GLU A 1 375 ? -9.328 24.438 36.219 1 91.19 375 GLU A N 1
ATOM 2956 C CA . GLU A 1 375 ? -7.957 24.25 36.688 1 91.19 375 GLU A CA 1
ATOM 2957 C C . GLU A 1 375 ? -7.664 22.781 37 1 91.19 375 GLU A C 1
ATOM 2959 O O . GLU A 1 375 ? -6.574 22.297 36.688 1 91.19 375 GLU A O 1
ATOM 2964 N N . VAL A 1 376 ? -8.609 22.172 37.656 1 91.88 376 VAL A N 1
ATOM 2965 C CA . VAL A 1 376 ? -8.461 20.75 37.969 1 91.88 376 VAL A CA 1
ATOM 2966 C C . VAL A 1 376 ? -8.422 19.953 36.656 1 91.88 376 VAL A C 1
ATOM 2968 O O . VAL A 1 376 ? -7.629 19.016 36.531 1 91.88 376 VAL A O 1
ATOM 2971 N N . MET A 1 377 ? -9.25 20.359 35.719 1 91.5 377 MET A N 1
ATOM 2972 C CA . MET A 1 377 ? -9.281 19.672 34.438 1 91.5 377 MET A CA 1
ATOM 2973 C C . MET A 1 377 ? -7.945 19.797 33.719 1 91.5 377 MET A C 1
ATOM 2975 O O . MET A 1 377 ? -7.488 18.844 33.062 1 91.5 377 MET A O 1
ATOM 2979 N N . ARG A 1 378 ? -7.348 20.891 33.781 1 90.94 378 ARG A N 1
ATOM 2980 C CA . ARG A 1 378 ? -6.039 21.109 33.156 1 90.94 378 ARG A CA 1
ATOM 2981 C C . ARG A 1 378 ? -4.988 20.203 33.781 1 90.94 378 ARG A C 1
ATOM 2983 O O . ARG A 1 378 ? -4.121 19.672 33.094 1 90.94 378 ARG A O 1
ATOM 2990 N N . LYS A 1 379 ? -5.043 20.078 35.094 1 91.12 379 LYS A N 1
ATOM 2991 C CA . LYS A 1 379 ? -4.113 19.203 35.812 1 91.12 379 LYS A CA 1
ATOM 2992 C C . LYS A 1 379 ? -4.301 17.75 35.375 1 91.12 379 LYS A C 1
ATOM 2994 O O . LYS A 1 379 ? -3.322 17.016 35.188 1 91.12 379 LYS A O 1
ATOM 2999 N N . ILE A 1 380 ? -5.512 17.406 35.281 1 91.5 380 ILE A N 1
ATOM 3000 C CA . ILE A 1 380 ? -5.828 16.062 34.844 1 91.5 380 ILE A CA 1
ATOM 3001 C C . ILE A 1 380 ? -5.301 15.836 33.438 1 91.5 380 ILE A C 1
ATOM 3003 O O . ILE A 1 380 ? -4.629 14.836 33.156 1 91.5 380 ILE A O 1
ATOM 3007 N N . ALA A 1 381 ? -5.594 16.766 32.562 1 89.5 381 ALA A N 1
ATOM 3008 C CA . ALA A 1 381 ? -5.168 16.672 31.188 1 89.5 381 ALA A CA 1
ATOM 3009 C C . ALA A 1 381 ? -3.65 16.578 31.078 1 89.5 381 ALA A C 1
ATOM 3011 O O . ALA A 1 381 ? -3.121 15.828 30.25 1 89.5 381 ALA A O 1
ATOM 3012 N N . TYR A 1 382 ? -3.045 17.312 31.875 1 87.88 382 TYR A N 1
ATOM 3013 C CA . TYR A 1 382 ? -1.586 17.297 31.891 1 87.88 382 TYR A CA 1
ATOM 3014 C C . TYR A 1 382 ? -1.051 15.938 32.312 1 87.88 382 TYR A C 1
ATOM 3016 O O . TYR A 1 382 ? -0.141 15.391 31.688 1 87.88 382 TYR A O 1
ATOM 3024 N N . LYS A 1 383 ? -1.608 15.445 33.375 1 88.25 383 LYS A N 1
ATOM 3025 C CA . LYS A 1 383 ? -1.181 14.141 33.875 1 88.25 383 LYS A CA 1
ATOM 3026 C C . LYS A 1 383 ? -1.454 13.039 32.844 1 88.25 383 LYS A C 1
ATOM 3028 O O . LYS A 1 383 ? -0.67 12.094 32.719 1 88.25 383 LYS A O 1
ATOM 3033 N N . VAL A 1 384 ? -2.537 13.195 32.25 1 86.69 384 VAL A N 1
ATOM 3034 C CA . VAL A 1 384 ? -2.91 12.227 31.234 1 86.69 384 VAL A CA 1
ATOM 3035 C C . VAL A 1 384 ? -1.893 12.258 30.094 1 86.69 384 VAL A C 1
ATOM 3037 O O . VAL A 1 384 ? -1.454 11.203 29.625 1 86.69 384 VAL A O 1
ATOM 3040 N N . LYS A 1 385 ? -1.514 13.391 29.656 1 82.62 385 LYS A N 1
ATOM 3041 C CA . LYS A 1 385 ? -0.517 13.547 28.594 1 82.62 385 LYS A CA 1
ATOM 3042 C C . LYS A 1 385 ? 0.827 12.961 29.016 1 82.62 385 LYS A C 1
ATOM 3044 O O . LYS A 1 385 ? 1.502 12.305 28.219 1 82.62 385 LYS A O 1
ATOM 3049 N N . GLU A 1 386 ? 1.144 13.195 30.219 1 84.12 386 GLU A N 1
ATOM 3050 C CA . GLU A 1 386 ? 2.395 12.664 30.75 1 84.12 386 GLU A CA 1
ATOM 3051 C C . GLU A 1 386 ? 2.373 11.141 30.797 1 84.12 386 GLU A C 1
ATOM 3053 O O . GLU A 1 386 ? 3.389 10.492 30.531 1 84.12 386 GLU A O 1
ATOM 3058 N N . THR A 1 387 ? 1.28 10.719 31.203 1 84.38 387 THR A N 1
ATOM 3059 C CA . THR A 1 387 ? 1.116 9.273 31.281 1 84.38 387 THR A CA 1
ATOM 3060 C C . THR A 1 387 ? 1.202 8.641 29.906 1 84.38 387 THR A C 1
ATOM 3062 O O . THR A 1 387 ? 1.858 7.613 29.719 1 84.38 387 THR A O 1
ATOM 3065 N N . ALA A 1 388 ? 0.59 9.25 29 1 81.75 388 ALA A N 1
ATOM 3066 C CA . ALA A 1 388 ? 0.646 8.758 27.625 1 81.75 388 ALA A CA 1
ATOM 3067 C C . ALA A 1 388 ? 2.078 8.758 27.094 1 81.75 388 ALA A C 1
ATOM 3069 O O . ALA A 1 388 ? 2.496 7.824 26.406 1 81.75 388 ALA A O 1
ATOM 3070 N N . ASN A 1 389 ? 2.73 9.773 27.391 1 79.81 389 ASN A N 1
ATOM 3071 C CA . ASN A 1 389 ? 4.125 9.898 26.984 1 79.81 389 ASN A CA 1
ATOM 3072 C C . ASN A 1 389 ? 4.992 8.812 27.609 1 79.81 389 ASN A C 1
ATOM 3074 O O . ASN A 1 389 ? 5.887 8.273 26.953 1 79.81 389 ASN A O 1
ATOM 3078 N N . THR A 1 390 ? 4.656 8.539 28.844 1 78.5 390 THR A N 1
ATOM 3079 C CA . THR A 1 390 ? 5.418 7.535 29.578 1 78.5 390 THR A CA 1
ATOM 3080 C C . THR A 1 390 ? 5.121 6.137 29.047 1 78.5 390 THR A C 1
ATOM 3082 O O . THR A 1 390 ? 6.035 5.324 28.875 1 78.5 390 THR A O 1
ATOM 3085 N N . LEU A 1 391 ? 3.889 5.941 28.781 1 74.44 391 LEU A N 1
ATOM 3086 C CA . LEU A 1 391 ? 3.445 4.625 28.328 1 74.44 391 LEU A CA 1
ATOM 3087 C C . LEU A 1 391 ? 3.793 4.414 26.859 1 74.44 391 LEU A C 1
ATOM 3089 O O . LEU A 1 391 ? 3.818 3.277 26.391 1 74.44 391 LEU A O 1
ATOM 3093 N N . LYS A 1 392 ? 4.102 5.59 26.344 1 70.62 392 LYS A N 1
ATOM 3094 C CA . LYS A 1 392 ? 4.227 5.551 24.891 1 70.62 392 LYS A CA 1
ATOM 3095 C C . LYS A 1 392 ? 3.064 4.781 24.25 1 70.62 392 LYS A C 1
ATOM 3097 O O . LYS A 1 392 ? 3.279 3.867 23.453 1 70.62 392 LYS A O 1
ATOM 3102 N N . SER A 1 393 ? 1.947 5.02 24.672 1 76.62 393 SER A N 1
ATOM 3103 C CA . SER A 1 393 ? 0.707 4.379 24.25 1 76.62 393 SER A CA 1
ATOM 3104 C C . SER A 1 393 ? -0.504 5.242 24.578 1 76.62 393 SER A C 1
ATOM 3106 O O . SER A 1 393 ? -0.357 6.352 25.094 1 76.62 393 SER A O 1
ATOM 3108 N N . THR A 1 394 ? -1.627 4.77 24.141 1 82.5 394 THR A N 1
ATOM 3109 C CA . THR A 1 394 ? -2.869 5.406 24.562 1 82.5 394 THR A CA 1
ATOM 3110 C C . THR A 1 394 ? -3.127 5.156 26.047 1 82.5 394 THR A C 1
ATOM 3112 O O . THR A 1 394 ? -2.535 4.258 26.641 1 82.5 394 THR A O 1
ATOM 3115 N N . VAL A 1 395 ? -3.879 6.027 26.609 1 83.62 395 VAL A N 1
ATOM 3116 C CA . VAL A 1 395 ? -4.266 5.871 28 1 83.62 395 VAL A CA 1
ATOM 3117 C C . VAL A 1 395 ? -5.609 5.156 28.094 1 83.62 395 VAL A C 1
ATOM 3119 O O . VAL A 1 395 ? -6.641 5.707 27.703 1 83.62 395 VAL A O 1
ATOM 3122 N N . PRO A 1 396 ? -5.543 3.943 28.609 1 83.75 396 PRO A N 1
ATOM 3123 C CA . PRO A 1 396 ? -6.816 3.234 28.719 1 83.75 396 PRO A CA 1
ATOM 3124 C C . PRO A 1 396 ? -7.801 3.939 29.656 1 83.75 396 PRO A C 1
ATOM 3126 O O . PRO A 1 396 ? -7.383 4.691 30.547 1 83.75 396 PRO A O 1
ATOM 3129 N N . ASP A 1 397 ? -9.039 3.609 29.469 1 85.31 397 ASP A N 1
ATOM 3130 C CA . ASP A 1 397 ? -10.109 4.242 30.25 1 85.31 397 ASP A CA 1
ATOM 3131 C C . ASP A 1 397 ? -9.898 4.039 31.734 1 85.31 397 ASP A C 1
ATOM 3133 O O . ASP A 1 397 ? -10.141 4.953 32.531 1 85.31 397 ASP A O 1
ATOM 3137 N N . SER A 1 398 ? -9.422 2.898 32.094 1 86.25 398 SER A N 1
ATOM 3138 C CA . SER A 1 398 ? -9.211 2.6 33.5 1 86.25 398 SER A CA 1
ATOM 3139 C C . SER A 1 398 ? -8.156 3.521 34.125 1 86.25 398 SER A C 1
ATOM 3141 O O . SER A 1 398 ? -8.32 4 35.25 1 86.25 398 SER A O 1
ATOM 3143 N N . LEU A 1 399 ? -7.172 3.748 33.344 1 87.75 399 LEU A N 1
ATOM 3144 C CA . LEU A 1 399 ? -6.102 4.617 33.812 1 87.75 399 LEU A CA 1
ATOM 3145 C C . LEU A 1 399 ? -6.543 6.078 33.812 1 87.75 399 LEU A C 1
ATOM 3147 O O . LEU A 1 399 ? -6.164 6.852 34.688 1 87.75 399 LEU A O 1
ATOM 3151 N N . LEU A 1 400 ? -7.285 6.41 32.844 1 89.44 400 LEU A N 1
ATOM 3152 C CA . LEU A 1 400 ? -7.836 7.758 32.75 1 89.44 400 LEU A CA 1
ATOM 3153 C C . LEU A 1 400 ? -8.68 8.078 33.969 1 89.44 400 LEU A C 1
ATOM 3155 O O . LEU A 1 400 ? -8.531 9.148 34.562 1 89.44 400 LEU A O 1
ATOM 3159 N N . ILE A 1 401 ? -9.508 7.16 34.344 1 88.5 401 ILE A N 1
ATOM 3160 C CA . ILE A 1 401 ? -10.375 7.301 35.5 1 88.5 401 ILE A CA 1
ATOM 3161 C C . ILE A 1 401 ? -9.531 7.414 36.781 1 88.5 401 ILE A C 1
ATOM 3163 O O . ILE A 1 401 ? -9.789 8.266 37.625 1 88.5 401 ILE A O 1
ATOM 3167 N N . LYS A 1 402 ? -8.555 6.594 36.812 1 89.69 402 LYS A N 1
ATOM 3168 C CA . LYS A 1 402 ? -7.688 6.594 38 1 89.69 402 LYS A CA 1
ATOM 3169 C C . LYS A 1 402 ? -6.984 7.934 38.156 1 89.69 402 LYS A C 1
ATOM 3171 O O . LYS A 1 402 ? -6.91 8.469 39.281 1 89.69 402 LYS A O 1
ATOM 3176 N N . ILE A 1 403 ? -6.449 8.438 37.062 1 91.94 403 ILE A N 1
ATOM 3177 C CA . ILE A 1 403 ? -5.75 9.719 37.094 1 91.94 403 ILE A CA 1
ATOM 3178 C C . ILE A 1 403 ? -6.703 10.82 37.531 1 91.94 403 ILE A C 1
ATOM 3180 O O . ILE A 1 403 ? -6.363 11.641 38.375 1 91.94 403 ILE A O 1
ATOM 3184 N N . ALA A 1 404 ? -7.887 10.852 36.969 1 91.81 404 ALA A N 1
ATOM 3185 C CA . ALA A 1 404 ? -8.875 11.883 37.281 1 91.81 404 ALA A CA 1
ATOM 3186 C C . ALA A 1 404 ? -9.281 11.828 38.75 1 91.81 404 ALA A C 1
ATOM 3188 O O . ALA A 1 404 ? -9.32 12.859 39.438 1 91.81 404 ALA A O 1
ATOM 3189 N N . ARG A 1 405 ? -9.516 10.68 39.25 1 90.44 405 ARG A N 1
ATOM 3190 C CA . ARG A 1 405 ? -9.961 10.508 40.625 1 90.44 405 ARG A CA 1
ATOM 3191 C C . ARG A 1 405 ? -8.859 10.906 41.594 1 90.44 405 ARG A C 1
ATOM 3193 O O . ARG A 1 405 ? -9.133 11.523 42.625 1 90.44 405 ARG A O 1
ATOM 3200 N N . GLU A 1 406 ? -7.66 10.516 41.281 1 91.56 406 GLU A N 1
ATOM 3201 C CA . GLU A 1 406 ? -6.531 10.852 42.125 1 91.56 406 GLU A CA 1
ATOM 3202 C C . GLU A 1 406 ? -6.355 12.367 42.25 1 91.56 406 GLU A C 1
ATOM 3204 O O . GLU A 1 406 ? -6.086 12.883 43.344 1 91.56 406 GLU A O 1
ATOM 3209 N N . ILE A 1 407 ? -6.469 13.023 41.156 1 91.94 407 ILE A N 1
ATOM 3210 C CA . ILE A 1 407 ? -6.273 14.469 41.156 1 91.94 407 ILE A CA 1
ATOM 3211 C C . ILE A 1 407 ? -7.469 15.156 41.812 1 91.94 407 ILE A C 1
ATOM 3213 O O . ILE A 1 407 ? -7.305 16.141 42.531 1 91.94 407 ILE A O 1
ATOM 3217 N N . LEU A 1 408 ? -8.672 14.648 41.562 1 90.12 408 LEU A N 1
ATOM 3218 C CA . LEU A 1 408 ? -9.867 15.211 42.188 1 90.12 408 LEU A CA 1
ATOM 3219 C C . LEU A 1 408 ? -9.812 15.047 43.719 1 90.12 408 LEU A C 1
ATOM 3221 O O . LEU A 1 408 ? -10.18 15.969 44.438 1 90.12 408 LEU A O 1
ATOM 3225 N N . GLU A 1 409 ? -9.375 13.93 44.125 1 87.06 409 GLU A N 1
ATOM 3226 C CA . GLU A 1 409 ? -9.234 13.68 45.562 1 87.06 409 GLU A CA 1
ATOM 3227 C C . GLU A 1 409 ? -8.211 14.625 46.188 1 87.06 409 GLU A C 1
ATOM 3229 O O . GLU A 1 409 ? -8.422 15.133 47.281 1 87.06 409 GLU A O 1
ATOM 3234 N N . LYS A 1 410 ? -7.07 14.883 45.594 1 90 410 LYS A N 1
ATOM 3235 C CA . LYS A 1 410 ? -6.012 15.758 46.062 1 90 410 LYS A CA 1
ATOM 3236 C C . LYS A 1 410 ? -6.48 17.203 46.156 1 90 410 LYS A C 1
ATOM 3238 O O . LYS A 1 410 ? -5.965 17.984 46.938 1 90 410 LYS A O 1
ATOM 3243 N N . GLU A 1 411 ? -7.398 17.469 45.188 1 87.19 411 GLU A N 1
ATOM 3244 C CA . GLU A 1 411 ? -7.891 18.844 45.125 1 87.19 411 GLU A CA 1
ATOM 3245 C C . GLU A 1 411 ? -9.141 19.016 46 1 87.19 411 GLU A C 1
ATOM 3247 O O . GLU A 1 411 ? -9.711 20.109 46.062 1 87.19 411 GLU A O 1
ATOM 3252 N N . GLY A 1 412 ? -9.562 18 46.719 1 75.31 412 GLY A N 1
ATOM 3253 C CA . GLY A 1 412 ? -10.688 18.062 47.656 1 75.31 412 GLY A CA 1
ATOM 3254 C C . GLY A 1 412 ? -12.031 18.062 46.938 1 75.31 412 GLY A C 1
ATOM 3255 O O . GLY A 1 412 ? -12.961 18.75 47.375 1 75.31 412 GLY A O 1
ATOM 3256 N N . LYS A 1 413 ? -11.914 17.453 45.781 1 70.56 413 LYS A N 1
ATOM 3257 C CA . LYS A 1 413 ? -13.156 17.391 45.031 1 70.56 413 LYS A CA 1
ATOM 3258 C C . LYS A 1 413 ? -13.648 15.945 44.875 1 70.56 413 LYS A C 1
ATOM 3260 O O . LYS A 1 413 ? -12.844 15.008 44.875 1 70.56 413 LYS A O 1
ATOM 3265 N N . MET B 1 1 ? 16.703 -10.414 -25.031 1 53.78 1 MET B N 1
ATOM 3266 C CA . MET B 1 1 ? 15.57 -9.562 -25.391 1 53.78 1 MET B CA 1
ATOM 3267 C C . MET B 1 1 ? 16 -8.109 -25.5 1 53.78 1 MET B C 1
ATOM 3269 O O . MET B 1 1 ? 16.578 -7.555 -24.562 1 53.78 1 MET B O 1
ATOM 3273 N N . ASP B 1 2 ? 16.25 -7.805 -26.672 1 65.06 2 ASP B N 1
ATOM 3274 C CA . ASP B 1 2 ? 16.703 -6.457 -26.984 1 65.06 2 ASP B CA 1
ATOM 3275 C C . ASP B 1 2 ? 15.57 -5.441 -26.859 1 65.06 2 ASP B C 1
ATOM 3277 O O . ASP B 1 2 ? 14.875 -5.145 -27.828 1 65.06 2 ASP B O 1
ATOM 3281 N N . LEU B 1 3 ? 15.164 -5.156 -25.625 1 74.5 3 LEU B N 1
ATOM 3282 C CA . LEU B 1 3 ? 14.164 -4.129 -25.359 1 74.5 3 LEU B CA 1
ATOM 3283 C C . LEU B 1 3 ? 14.82 -2.764 -25.172 1 74.5 3 LEU B C 1
ATOM 3285 O O . LEU B 1 3 ? 15.977 -2.676 -24.75 1 74.5 3 LEU B O 1
ATOM 3289 N N . PRO B 1 4 ? 14.258 -1.762 -25.703 1 73.5 4 PRO B N 1
ATOM 3290 C CA . PRO B 1 4 ? 14.859 -0.43 -25.625 1 73.5 4 PRO B CA 1
ATOM 3291 C C . PRO B 1 4 ? 15.141 0.006 -24.188 1 73.5 4 PRO B C 1
ATOM 3293 O O . PRO B 1 4 ? 14.469 -0.458 -23.25 1 73.5 4 PRO B O 1
ATOM 3296 N N . ASN B 1 5 ? 16.094 0.801 -24.047 1 86.88 5 ASN B N 1
ATOM 3297 C CA . ASN B 1 5 ? 16.422 1.42 -22.766 1 86.88 5 ASN B CA 1
ATOM 3298 C C . ASN B 1 5 ? 16.766 0.374 -21.703 1 86.88 5 ASN B C 1
ATOM 3300 O O . ASN B 1 5 ? 16.312 0.464 -20.562 1 86.88 5 ASN B O 1
ATOM 3304 N N . LYS B 1 6 ? 17.438 -0.628 -22.141 1 91.94 6 LYS B N 1
ATOM 3305 C CA . LYS B 1 6 ? 17.797 -1.753 -21.281 1 91.94 6 LYS B CA 1
ATOM 3306 C C . LYS B 1 6 ? 18.516 -1.275 -20.016 1 91.94 6 LYS B C 1
ATOM 3308 O O . LYS B 1 6 ? 18.312 -1.828 -18.938 1 91.94 6 LYS B O 1
ATOM 3313 N N . GLU B 1 7 ? 19.312 -0.241 -20.141 1 91.81 7 GLU B N 1
ATOM 3314 C CA . GLU B 1 7 ? 20.109 0.271 -19.031 1 91.81 7 GLU B CA 1
ATOM 3315 C C . GLU B 1 7 ? 19.219 0.828 -17.922 1 91.81 7 GLU B C 1
ATOM 3317 O O . GLU B 1 7 ? 19.656 1.002 -16.781 1 91.81 7 GLU B O 1
ATOM 3322 N N . LYS B 1 8 ? 17.938 1.074 -18.234 1 94.44 8 LYS B N 1
ATOM 3323 C CA . LYS B 1 8 ? 17.031 1.696 -17.281 1 94.44 8 LYS B CA 1
ATOM 3324 C C . LYS B 1 8 ? 16.312 0.644 -16.438 1 94.44 8 LYS B C 1
ATOM 3326 O O . LYS B 1 8 ? 15.883 0.926 -15.312 1 94.44 8 LYS B O 1
ATOM 3331 N N . TRP B 1 9 ? 16.219 -0.567 -16.984 1 96 9 TRP B N 1
ATOM 3332 C CA . TRP B 1 9 ? 15.383 -1.533 -16.281 1 96 9 TRP B CA 1
ATOM 3333 C C . TRP B 1 9 ? 16.141 -2.832 -16.031 1 96 9 TRP B C 1
ATOM 3335 O O . TRP B 1 9 ? 15.633 -3.734 -15.359 1 96 9 TRP B O 1
ATOM 3345 N N . ASP B 1 10 ? 17.281 -3.043 -16.516 1 96.31 10 ASP B N 1
ATOM 3346 C CA . ASP B 1 10 ? 18.141 -4.203 -16.328 1 96.31 10 ASP B CA 1
ATOM 3347 C C . ASP B 1 10 ? 19.547 -3.781 -15.898 1 96.31 10 ASP B C 1
ATOM 3349 O O . ASP B 1 10 ? 20.359 -3.387 -16.734 1 96.31 10 ASP B O 1
ATOM 3353 N N . THR B 1 11 ? 19.828 -3.848 -14.656 1 96.31 11 THR B N 1
ATOM 3354 C CA . THR B 1 11 ? 21.094 -3.467 -14.055 1 96.31 11 THR B CA 1
ATOM 3355 C C . THR B 1 11 ? 21.594 -4.559 -13.117 1 96.31 11 THR B C 1
ATOM 3357 O O . THR B 1 11 ? 21.016 -5.648 -13.055 1 96.31 11 THR B O 1
ATOM 3360 N N . GLU B 1 12 ? 22.703 -4.301 -12.445 1 94.94 12 GLU B N 1
ATOM 3361 C CA . GLU B 1 12 ? 23.219 -5.227 -11.438 1 94.94 12 GLU B CA 1
ATOM 3362 C C . GLU B 1 12 ? 22.328 -5.262 -10.203 1 94.94 12 GLU B C 1
ATOM 3364 O O . GLU B 1 12 ? 22.328 -6.246 -9.461 1 94.94 12 GLU B O 1
ATOM 3369 N N . LYS B 1 13 ? 21.469 -4.246 -10.086 1 96.06 13 LYS B N 1
ATOM 3370 C CA . LYS B 1 13 ? 20.641 -4.121 -8.891 1 96.06 13 LYS B CA 1
ATOM 3371 C C . LYS B 1 13 ? 19.25 -4.703 -9.109 1 96.06 13 LYS B C 1
ATOM 3373 O O . LYS B 1 13 ? 18.578 -5.109 -8.164 1 96.06 13 LYS B O 1
ATOM 3378 N N . TYR B 1 14 ? 18.844 -4.652 -10.414 1 97.94 14 TYR B N 1
ATOM 3379 C CA . TYR B 1 14 ? 17.453 -5.078 -10.648 1 97.94 14 TYR B CA 1
ATOM 3380 C C . TYR B 1 14 ? 17.234 -5.422 -12.117 1 97.94 14 TYR B C 1
ATOM 3382 O O . TYR B 1 14 ? 17.984 -4.977 -12.984 1 97.94 14 TYR B O 1
ATOM 3390 N N . TRP B 1 15 ? 16.344 -6.301 -12.398 1 97.62 15 TRP B N 1
ATOM 3391 C CA . TRP B 1 15 ? 15.656 -6.496 -13.672 1 97.62 15 TRP B CA 1
ATOM 3392 C C . TRP B 1 15 ? 14.172 -6.191 -13.531 1 97.62 15 TRP B C 1
ATOM 3394 O O . TRP B 1 15 ? 13.391 -7.051 -13.109 1 97.62 15 TRP B O 1
ATOM 3404 N N . LEU B 1 16 ? 13.766 -4.949 -13.875 1 98.25 16 LEU B N 1
ATOM 3405 C CA . LEU B 1 16 ? 12.398 -4.457 -13.727 1 98.25 16 LEU B CA 1
ATOM 3406 C C . LEU B 1 16 ? 11.656 -4.52 -15.055 1 98.25 16 LEU B C 1
ATOM 3408 O O . LEU B 1 16 ? 12.242 -4.863 -16.078 1 98.25 16 LEU B O 1
ATOM 3412 N N . THR B 1 17 ? 10.359 -4.246 -14.992 1 98 17 THR B N 1
ATOM 3413 C CA . THR B 1 17 ? 9.57 -4.305 -16.219 1 98 17 THR B CA 1
ATOM 3414 C C . THR B 1 17 ? 10.07 -3.275 -17.234 1 98 17 THR B C 1
ATOM 3416 O O . THR B 1 17 ? 10.148 -2.084 -16.922 1 98 17 THR B O 1
ATOM 3419 N N . PRO B 1 18 ? 10.383 -3.688 -18.438 1 97.19 18 PRO B N 1
ATOM 3420 C CA . PRO B 1 18 ? 10.812 -2.744 -19.484 1 97.19 18 PRO B CA 1
ATOM 3421 C C . PRO B 1 18 ? 9.688 -1.816 -19.938 1 97.19 18 PRO B C 1
ATOM 3423 O O . PRO B 1 18 ? 9.945 -0.813 -20.609 1 97.19 18 PRO B O 1
ATOM 3426 N N . TYR B 1 19 ? 8.438 -2.145 -19.562 1 97.62 19 TYR B N 1
ATOM 3427 C CA . TYR B 1 19 ? 7.281 -1.416 -20.078 1 97.62 19 TYR B CA 1
ATOM 3428 C C . TYR B 1 19 ? 7.254 0.009 -19.531 1 97.62 19 TYR B C 1
ATOM 3430 O O . TYR B 1 19 ? 6.652 0.898 -20.141 1 97.62 19 TYR B O 1
ATOM 3438 N N . ASN B 1 20 ? 7.898 0.251 -18.406 1 97.75 20 ASN B N 1
ATOM 3439 C CA . ASN B 1 20 ? 7.969 1.597 -17.844 1 97.75 20 ASN B CA 1
ATOM 3440 C C . ASN B 1 20 ? 8.758 2.541 -18.75 1 97.75 20 ASN B C 1
ATOM 3442 O O . ASN B 1 20 ? 8.68 3.76 -18.594 1 97.75 20 ASN B O 1
ATOM 3446 N N . TRP B 1 21 ? 9.508 1.969 -19.719 1 96.75 21 TRP B N 1
ATOM 3447 C CA . TRP B 1 21 ? 10.492 2.781 -20.422 1 96.75 21 TRP B CA 1
ATOM 3448 C C . TRP B 1 21 ? 10.25 2.742 -21.938 1 96.75 21 TRP B C 1
ATOM 3450 O O . TRP B 1 21 ? 11.039 3.289 -22.703 1 96.75 21 TRP B O 1
ATOM 3460 N N . ILE B 1 22 ? 9.172 2.053 -22.328 1 95.38 22 ILE B N 1
ATOM 3461 C CA . ILE B 1 22 ? 8.883 2.072 -23.766 1 95.38 22 ILE B CA 1
ATOM 3462 C C . ILE B 1 22 ? 8.352 3.449 -24.156 1 95.38 22 ILE B C 1
ATOM 3464 O O . ILE B 1 22 ? 7.793 4.168 -23.328 1 95.38 22 ILE B O 1
ATOM 3468 N N . GLU B 1 23 ? 8.508 3.832 -25.359 1 94.56 23 GLU B N 1
ATOM 3469 C CA . GLU B 1 23 ? 8.219 5.172 -25.859 1 94.56 23 GLU B CA 1
ATOM 3470 C C . GLU B 1 23 ? 6.746 5.531 -25.656 1 94.56 23 GLU B C 1
ATOM 3472 O O . GLU B 1 23 ? 6.43 6.652 -25.25 1 94.56 23 GLU B O 1
ATOM 3477 N N . GLU B 1 24 ? 5.832 4.578 -25.859 1 94.19 24 GLU B N 1
ATOM 3478 C CA . GLU B 1 24 ? 4.395 4.805 -25.75 1 94.19 24 GLU B CA 1
ATOM 3479 C C . GLU B 1 24 ? 4 5.199 -24.344 1 94.19 24 GLU B C 1
ATOM 3481 O O . GLU B 1 24 ? 2.998 5.887 -24.125 1 94.19 24 GLU B O 1
ATOM 3486 N N . VAL B 1 25 ? 4.812 4.781 -23.375 1 95 25 VAL B N 1
ATOM 3487 C CA . VAL B 1 25 ? 4.539 5.047 -21.969 1 95 25 VAL B CA 1
ATOM 3488 C C . VAL B 1 25 ? 5.285 6.309 -21.516 1 95 25 VAL B C 1
ATOM 3490 O O . VAL B 1 25 ? 4.68 7.234 -20.969 1 95 25 VAL B O 1
ATOM 3493 N N . ARG B 1 26 ? 6.566 6.418 -21.875 1 94.5 26 ARG B N 1
ATOM 3494 C CA . ARG B 1 26 ? 7.449 7.473 -21.391 1 94.5 26 ARG B CA 1
ATOM 3495 C C . ARG B 1 26 ? 7.082 8.82 -22 1 94.5 26 ARG B C 1
ATOM 3497 O O . ARG B 1 26 ? 7.258 9.867 -21.375 1 94.5 26 ARG B O 1
ATOM 3504 N N . SER B 1 27 ? 6.527 8.812 -23.188 1 94.62 27 SER B N 1
ATOM 3505 C CA . SER B 1 27 ? 6.207 10.055 -23.875 1 94.62 27 SER B CA 1
ATOM 3506 C C . SER B 1 27 ? 5.012 10.75 -23.234 1 94.62 27 SER B C 1
ATOM 3508 O O . SER B 1 27 ? 4.77 11.938 -23.484 1 94.62 27 SER B O 1
ATOM 3510 N N . LYS B 1 28 ? 4.348 10.055 -22.328 1 91.94 28 LYS B N 1
ATOM 3511 C CA . LYS B 1 28 ? 3.123 10.586 -21.734 1 91.94 28 LYS B CA 1
ATOM 3512 C C . LYS B 1 28 ? 3.416 11.328 -20.438 1 91.94 28 LYS B C 1
ATOM 3514 O O . LYS B 1 28 ? 2.527 11.969 -19.875 1 91.94 28 LYS B O 1
ATOM 3519 N N . ILE B 1 29 ? 4.633 11.188 -19.984 1 92.56 29 ILE B N 1
ATOM 3520 C CA . ILE B 1 29 ? 4.926 11.773 -18.672 1 92.56 29 ILE B CA 1
ATOM 3521 C C . ILE B 1 29 ? 6.113 12.727 -18.797 1 92.56 29 ILE B C 1
ATOM 3523 O O . ILE B 1 29 ? 6.879 12.656 -19.75 1 92.56 29 ILE B O 1
ATOM 3527 N N . THR B 1 30 ? 6.199 13.672 -17.828 1 90.5 30 THR B N 1
ATOM 3528 C CA . THR B 1 30 ? 7.273 14.656 -17.781 1 90.5 30 THR B CA 1
ATOM 3529 C C . THR B 1 30 ? 7.82 14.781 -16.359 1 90.5 30 THR B C 1
ATOM 3531 O O . THR B 1 30 ? 7.723 15.844 -15.742 1 90.5 30 THR B O 1
ATOM 3534 N N . PRO B 1 31 ? 8.414 13.75 -15.844 1 94.25 31 PRO B N 1
ATOM 3535 C CA . PRO B 1 31 ? 8.938 13.836 -14.484 1 94.25 31 PRO B CA 1
ATOM 3536 C C . PRO B 1 31 ? 10.141 14.773 -14.375 1 94.25 31 PRO B C 1
ATOM 3538 O O . PRO B 1 31 ? 10.914 14.898 -15.32 1 94.25 31 PRO B O 1
ATOM 3541 N N . PRO B 1 32 ? 10.281 15.492 -13.227 1 96.25 32 PRO B N 1
ATOM 3542 C CA . PRO B 1 32 ? 11.523 16.234 -12.992 1 96.25 32 PRO B CA 1
ATOM 3543 C C . PRO B 1 32 ? 12.742 15.336 -12.836 1 96.25 32 PRO B C 1
ATOM 3545 O O . PRO B 1 32 ? 12.594 14.117 -12.703 1 96.25 32 PRO B O 1
ATOM 3548 N N . GLU B 1 33 ? 13.883 15.945 -12.891 1 96 33 GLU B N 1
ATOM 3549 C CA . GLU B 1 33 ? 15.117 15.18 -12.703 1 96 33 GLU B CA 1
ATOM 3550 C C . GLU B 1 33 ? 15.273 14.734 -11.25 1 96 33 GLU B C 1
ATOM 3552 O O . GLU B 1 33 ? 15.789 13.648 -10.984 1 96 33 GLU B O 1
ATOM 3557 N N . ARG B 1 34 ? 14.805 15.633 -10.375 1 97.5 34 ARG B N 1
ATOM 3558 C CA . ARG B 1 34 ? 14.938 15.375 -8.945 1 97.5 34 ARG B CA 1
ATOM 3559 C C . ARG B 1 34 ? 13.711 15.867 -8.18 1 97.5 34 ARG B C 1
ATOM 3561 O O . ARG B 1 34 ? 13.039 16.797 -8.617 1 97.5 34 ARG B O 1
ATOM 3568 N N . VAL B 1 35 ? 13.453 15.219 -7.125 1 98.19 35 VAL B N 1
ATOM 3569 C CA . VAL B 1 35 ? 12.375 15.656 -6.25 1 98.19 35 VAL B CA 1
ATOM 3570 C C . VAL B 1 35 ? 12.883 15.797 -4.82 1 98.19 35 VAL B C 1
ATOM 3572 O O . VAL B 1 35 ? 13.789 15.07 -4.402 1 98.19 35 VAL B O 1
ATOM 3575 N N . VAL B 1 36 ? 12.305 16.781 -4.086 1 98.62 36 VAL B N 1
ATOM 3576 C CA . VAL B 1 36 ? 12.578 17 -2.672 1 98.62 36 VAL B CA 1
ATOM 3577 C C . VAL B 1 36 ? 11.727 16.062 -1.828 1 98.62 36 VAL B C 1
ATOM 3579 O O . VAL B 1 36 ? 10.523 15.922 -2.066 1 98.62 36 VAL B O 1
ATOM 3582 N N . LEU B 1 37 ? 12.391 15.367 -0.893 1 98.94 37 LEU B N 1
ATOM 3583 C CA . LEU B 1 37 ? 11.633 14.586 0.079 1 98.94 37 LEU B CA 1
ATOM 3584 C C . LEU B 1 37 ? 11.609 15.281 1.437 1 98.94 37 LEU B C 1
ATOM 3586 O O . LEU B 1 37 ? 12.664 15.531 2.025 1 98.94 37 LEU B O 1
ATOM 3590 N N . HIS B 1 38 ? 10.43 15.641 1.854 1 98.88 38 HIS B N 1
ATOM 3591 C CA . HIS B 1 38 ? 10.109 16.312 3.105 1 98.88 38 HIS B CA 1
ATOM 3592 C C . HIS B 1 38 ? 9.578 15.336 4.141 1 98.88 38 HIS B C 1
ATOM 3594 O O . HIS B 1 38 ? 8.477 14.797 3.986 1 98.88 38 HIS B O 1
ATOM 3600 N N . ASP B 1 39 ? 10.328 15.133 5.262 1 98.94 39 ASP B N 1
ATOM 3601 C CA . ASP B 1 39 ? 9.922 14.117 6.223 1 98.94 39 ASP B CA 1
ATOM 3602 C C . ASP B 1 39 ? 9.133 14.727 7.379 1 98.94 39 ASP B C 1
ATOM 3604 O O . ASP B 1 39 ? 9.57 15.703 7.988 1 98.94 39 ASP B O 1
ATOM 3608 N N . ALA B 1 40 ? 8.039 14.078 7.613 1 98.88 40 ALA B N 1
ATOM 3609 C CA . ALA B 1 40 ? 7.176 14.539 8.695 1 98.88 40 ALA B CA 1
ATOM 3610 C C . ALA B 1 40 ? 7.039 13.469 9.781 1 98.88 40 ALA B C 1
ATOM 3612 O O . ALA B 1 40 ? 6.035 13.422 10.492 1 98.88 40 ALA B O 1
ATOM 3613 N N . THR B 1 41 ? 7.98 12.578 9.992 1 98.75 41 THR B N 1
ATOM 3614 C CA . THR B 1 41 ? 7.918 11.453 10.914 1 98.75 41 THR B CA 1
ATOM 3615 C C . THR B 1 41 ? 7.703 11.938 12.352 1 98.75 41 THR B C 1
ATOM 3617 O O . THR B 1 41 ? 6.816 11.445 13.047 1 98.75 41 THR B O 1
ATOM 3620 N N . VAL B 1 42 ? 8.438 12.93 12.781 1 97.94 42 VAL B N 1
ATOM 3621 C CA . VAL B 1 42 ? 8.398 13.32 14.188 1 97.94 42 VAL B CA 1
ATOM 3622 C C . VAL B 1 42 ? 7.215 14.266 14.43 1 97.94 42 VAL B C 1
ATOM 3624 O O . VAL B 1 42 ? 6.812 14.484 15.57 1 97.94 42 VAL B O 1
ATOM 3627 N N . ARG B 1 43 ? 6.668 14.773 13.336 1 96.62 43 ARG B N 1
ATOM 3628 C CA . ARG B 1 43 ? 5.5 15.641 13.461 1 96.62 43 ARG B CA 1
ATOM 3629 C C . ARG B 1 43 ? 4.215 14.867 13.211 1 96.62 43 ARG B C 1
ATOM 3631 O O . ARG B 1 43 ? 3.463 14.578 14.148 1 96.62 43 ARG B O 1
ATOM 3638 N N . GLU B 1 44 ? 4.004 14.406 11.953 1 94.44 44 GLU B N 1
ATOM 3639 C CA . GLU B 1 44 ? 2.812 13.672 11.547 1 94.44 44 GLU B CA 1
ATOM 3640 C C . GLU B 1 44 ? 2.727 12.32 12.258 1 94.44 44 GLU B C 1
ATOM 3642 O O . GLU B 1 44 ? 1.63 11.836 12.555 1 94.44 44 GLU B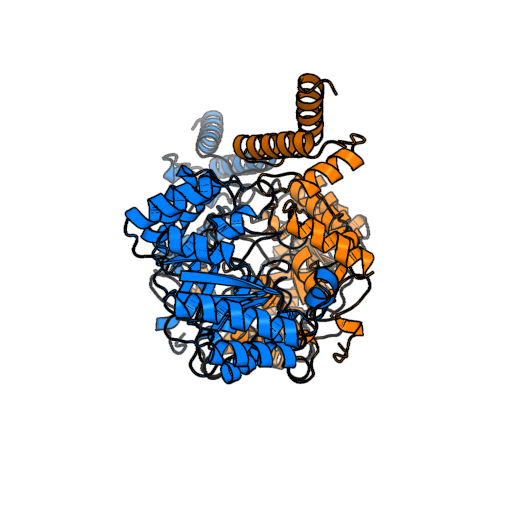 O 1
ATOM 3647 N N . GLY B 1 45 ? 3.867 11.742 12.477 1 94.44 45 GLY B N 1
ATOM 3648 C CA . GLY B 1 45 ? 3.904 10.461 13.156 1 94.44 45 GLY B CA 1
ATOM 3649 C C . GLY B 1 45 ? 3.26 10.492 14.531 1 94.44 45 GLY B C 1
ATOM 3650 O O . GLY B 1 45 ? 2.627 9.516 14.945 1 94.44 45 GLY B O 1
ATOM 3651 N N . GLN B 1 46 ? 3.377 11.609 15.195 1 90.31 46 GLN B N 1
ATOM 3652 C CA . GLN B 1 46 ? 2.857 11.727 16.562 1 90.31 46 GLN B CA 1
ATOM 3653 C C . GLN B 1 46 ? 1.341 11.898 16.547 1 90.31 46 GLN B C 1
ATOM 3655 O O . GLN B 1 46 ? 0.708 11.914 17.609 1 90.31 46 GLN B O 1
ATOM 3660 N N . GLN B 1 47 ? 0.78 12.016 15.367 1 87.88 47 GLN B N 1
ATOM 3661 C CA . GLN B 1 47 ? -0.675 12.047 15.258 1 87.88 47 GLN B CA 1
ATOM 3662 C C . GLN B 1 47 ? -1.254 10.633 15.219 1 87.88 47 GLN B C 1
ATOM 3664 O O . GLN B 1 47 ? -2.473 10.453 15.273 1 87.88 47 GLN B O 1
ATOM 3669 N N . MET B 1 48 ? -0.42 9.672 15.102 1 91.31 48 MET B N 1
ATOM 3670 C CA . MET B 1 48 ? -0.871 8.281 15.156 1 91.31 48 MET B CA 1
ATOM 3671 C C . MET B 1 48 ? -1.18 7.871 16.594 1 91.31 48 MET B C 1
ATOM 3673 O O . MET B 1 48 ? -0.393 8.133 17.5 1 91.31 48 MET B O 1
ATOM 3677 N N . PRO B 1 49 ? -2.289 7.211 16.766 1 87.62 49 PRO B N 1
ATOM 3678 C CA . PRO B 1 49 ? -2.609 6.75 18.125 1 87.62 49 PRO B CA 1
ATOM 3679 C C . PRO B 1 49 ? -1.504 5.887 18.719 1 87.62 49 PRO B C 1
ATOM 3681 O O . PRO B 1 49 ? -1.05 4.926 18.094 1 87.62 49 PRO B O 1
ATOM 3684 N N . GLY B 1 50 ? -1.051 6.316 19.859 1 84.31 50 GLY B N 1
ATOM 3685 C CA . GLY B 1 50 ? -0.082 5.52 20.594 1 84.31 50 GLY B CA 1
ATOM 3686 C C . GLY B 1 50 ? 1.354 5.938 20.328 1 84.31 50 GLY B C 1
ATOM 3687 O O . GLY B 1 50 ? 2.279 5.422 20.969 1 84.31 50 GLY B O 1
ATOM 3688 N N . VAL B 1 51 ? 1.563 6.875 19.469 1 91.06 51 VAL B N 1
ATOM 3689 C CA . VAL B 1 51 ? 2.92 7.305 19.141 1 91.06 51 VAL B CA 1
ATOM 3690 C C . VAL B 1 51 ? 3.232 8.617 19.859 1 91.06 51 VAL B C 1
ATOM 3692 O O . VAL B 1 51 ? 2.473 9.586 19.75 1 91.06 51 VAL B O 1
ATOM 3695 N N . ALA B 1 52 ? 4.246 8.609 20.609 1 90 52 ALA B N 1
ATOM 3696 C CA . ALA B 1 52 ? 4.785 9.773 21.297 1 90 52 ALA B CA 1
ATOM 3697 C C . ALA B 1 52 ? 6.309 9.719 21.359 1 90 52 ALA B C 1
ATOM 3699 O O . ALA B 1 52 ? 6.891 8.664 21.625 1 90 52 ALA B O 1
ATOM 3700 N N . PHE B 1 53 ? 6.895 10.836 21.031 1 93.12 53 PHE B N 1
ATOM 3701 C CA . PHE B 1 53 ? 8.352 10.875 21.047 1 93.12 53 PHE B CA 1
ATOM 3702 C C . PHE B 1 53 ? 8.867 11.797 22.141 1 93.12 53 PHE B C 1
ATOM 3704 O O . PHE B 1 53 ? 8.336 12.891 22.344 1 93.12 53 PHE B O 1
ATOM 3711 N N . LYS B 1 54 ? 9.805 11.336 22.875 1 92.12 54 LYS B N 1
ATOM 3712 C CA . LYS B 1 54 ? 10.539 12.18 23.797 1 92.12 54 LYS B CA 1
ATOM 3713 C C . LYS B 1 54 ? 11.633 12.969 23.094 1 92.12 54 LYS B C 1
ATOM 3715 O O . LYS B 1 54 ? 11.945 12.688 21.922 1 92.12 54 LYS B O 1
ATOM 3720 N N . ARG B 1 55 ? 12.172 13.898 23.797 1 95.06 55 ARG B N 1
ATOM 3721 C CA . ARG B 1 55 ? 13.18 14.789 23.234 1 95.06 55 ARG B CA 1
ATOM 3722 C C . ARG B 1 55 ? 14.305 13.992 22.594 1 95.06 55 ARG B C 1
ATOM 3724 O O . ARG B 1 55 ? 14.625 14.188 21.406 1 95.06 55 ARG B O 1
ATOM 3731 N N . ASP B 1 56 ? 14.859 13 23.328 1 95.38 56 ASP B N 1
ATOM 3732 C CA . ASP B 1 56 ? 16 12.234 22.844 1 95.38 56 ASP B CA 1
ATOM 3733 C C . ASP B 1 56 ? 15.625 11.383 21.641 1 95.38 56 ASP B C 1
ATOM 3735 O O . ASP B 1 56 ? 16.438 11.172 20.734 1 95.38 56 ASP B O 1
ATOM 3739 N N . GLU B 1 57 ? 14.469 10.914 21.625 1 96.06 57 GLU B N 1
ATOM 3740 C CA . GLU B 1 57 ? 13.984 10.086 20.531 1 96.06 57 GLU B CA 1
ATOM 3741 C C . GLU B 1 57 ? 13.789 10.914 19.266 1 96.06 57 GLU B C 1
ATOM 3743 O O . GLU B 1 57 ? 14.125 10.461 18.156 1 96.06 57 GLU B O 1
ATOM 3748 N N . ILE B 1 58 ? 13.258 12.148 19.438 1 97.88 58 ILE B N 1
ATOM 3749 C CA . ILE B 1 58 ? 13.109 13.062 18.312 1 97.88 58 ILE B CA 1
ATOM 3750 C C . ILE B 1 58 ? 14.477 13.352 17.703 1 97.88 58 ILE B C 1
ATOM 3752 O O . ILE B 1 58 ? 14.648 13.297 16.484 1 97.88 58 ILE B O 1
ATOM 3756 N N . VAL B 1 59 ? 15.414 13.602 18.516 1 98.06 59 VAL B N 1
ATOM 3757 C CA . VAL B 1 59 ? 16.766 13.93 18.078 1 98.06 59 VAL B CA 1
ATOM 3758 C C . VAL B 1 59 ? 17.375 12.727 17.375 1 98.06 59 VAL B C 1
ATOM 3760 O O . VAL B 1 59 ? 18.016 12.875 16.328 1 98.06 59 VAL B O 1
ATOM 3763 N N . MET B 1 60 ? 17.141 11.516 17.906 1 97.5 60 MET B N 1
ATOM 3764 C CA . MET B 1 60 ? 17.672 10.297 17.312 1 97.5 60 MET B CA 1
ATOM 3765 C C . MET B 1 60 ? 17.094 10.078 15.914 1 97.5 60 MET B C 1
ATOM 3767 O O . MET B 1 60 ? 17.828 9.742 14.984 1 97.5 60 MET B O 1
ATOM 3771 N N . ILE B 1 61 ? 15.836 10.273 15.758 1 98.62 61 ILE B N 1
ATOM 3772 C CA . ILE B 1 61 ? 15.164 10.094 14.469 1 98.62 61 ILE B CA 1
ATOM 3773 C C . ILE B 1 61 ? 15.672 11.133 13.477 1 98.62 61 ILE B C 1
ATOM 3775 O O . ILE B 1 61 ? 15.984 10.797 12.328 1 98.62 61 ILE B O 1
ATOM 3779 N N . ALA B 1 62 ? 15.812 12.375 13.945 1 98.75 62 ALA B N 1
ATOM 3780 C CA . ALA B 1 62 ? 16.266 13.453 13.07 1 98.75 62 ALA B CA 1
ATOM 3781 C C . ALA B 1 62 ? 17.672 13.188 12.555 1 98.75 62 ALA B C 1
ATOM 3783 O O . ALA B 1 62 ? 17.953 13.406 11.375 1 98.75 62 ALA B O 1
ATOM 3784 N N . LYS B 1 63 ? 18.516 12.719 13.398 1 98.31 63 LYS B N 1
ATOM 3785 C CA . LYS B 1 63 ? 19.875 12.398 13 1 98.31 63 LYS B CA 1
ATOM 3786 C C . LYS B 1 63 ? 19.906 11.266 11.977 1 98.31 63 LYS B C 1
ATOM 3788 O O . LYS B 1 63 ? 20.656 11.32 11.008 1 98.31 63 LYS B O 1
ATOM 3793 N N . ALA B 1 64 ? 19.141 10.258 12.227 1 98.38 64 ALA B N 1
ATOM 3794 C CA . ALA B 1 64 ? 19.047 9.133 11.297 1 98.38 64 ALA B CA 1
ATOM 3795 C C . ALA B 1 64 ? 18.562 9.594 9.922 1 98.38 64 ALA B C 1
ATOM 3797 O O . ALA B 1 64 ? 19.078 9.148 8.898 1 98.38 64 ALA B O 1
ATOM 3798 N N . LEU B 1 65 ? 17.578 10.484 9.93 1 98.88 65 LEU B N 1
ATOM 3799 C CA . LEU B 1 65 ? 17.047 11.023 8.695 1 98.88 65 LEU B CA 1
ATOM 3800 C C . LEU B 1 65 ? 18.078 11.867 7.969 1 98.88 65 LEU B C 1
ATOM 3802 O O . LEU B 1 65 ? 18.188 11.82 6.738 1 98.88 65 LEU B O 1
ATOM 3806 N N . ASP B 1 66 ? 18.797 12.656 8.734 1 98.81 66 ASP B N 1
ATOM 3807 C CA . ASP B 1 66 ? 19.844 13.484 8.148 1 98.81 66 ASP B CA 1
ATOM 3808 C C . ASP B 1 66 ? 20.906 12.625 7.484 1 98.81 66 ASP B C 1
ATOM 3810 O O . ASP B 1 66 ? 21.344 12.922 6.371 1 98.81 66 ASP B O 1
ATOM 3814 N N . GLU B 1 67 ? 21.312 11.586 8.156 1 97.88 67 GLU B N 1
ATOM 3815 C CA . GLU B 1 67 ? 22.312 10.664 7.609 1 97.88 67 GLU B CA 1
ATOM 3816 C C . GLU B 1 67 ? 21.781 9.953 6.367 1 97.88 67 GLU B C 1
ATOM 3818 O O . GLU B 1 67 ? 22.547 9.648 5.449 1 97.88 67 GLU B O 1
ATOM 3823 N N . LEU B 1 68 ? 20.5 9.727 6.359 1 98.75 68 LEU B N 1
ATOM 3824 C CA . LEU B 1 68 ? 19.828 9.07 5.234 1 98.75 68 LEU B CA 1
ATOM 3825 C C . LEU B 1 68 ? 19.875 9.961 3.992 1 98.75 68 LEU B C 1
ATOM 3827 O O . LEU B 1 68 ? 19.875 9.461 2.865 1 98.75 68 LEU B O 1
ATOM 3831 N N . GLY B 1 69 ? 19.844 11.242 4.184 1 98.88 69 GLY B N 1
ATOM 3832 C CA . GLY B 1 69 ? 19.906 12.18 3.074 1 98.88 69 GLY B CA 1
ATOM 3833 C C . GLY B 1 69 ? 18.609 12.93 2.848 1 98.88 69 GLY B C 1
ATOM 3834 O O . GLY B 1 69 ? 18.391 13.516 1.784 1 98.88 69 GLY B O 1
ATOM 3835 N N . ILE B 1 70 ? 17.719 12.992 3.885 1 98.88 70 ILE B N 1
ATOM 3836 C CA . ILE B 1 70 ? 16.438 13.695 3.76 1 98.88 70 ILE B CA 1
ATOM 3837 C C . ILE B 1 70 ? 16.703 15.188 3.529 1 98.88 70 ILE B C 1
ATOM 3839 O O . ILE B 1 70 ? 17.703 15.727 4.012 1 98.88 70 ILE B O 1
ATOM 3843 N N . ASP B 1 71 ? 15.852 15.812 2.734 1 98.88 71 ASP B N 1
ATOM 3844 C CA . ASP B 1 71 ? 16.062 17.219 2.396 1 98.88 71 ASP B CA 1
ATOM 3845 C C . ASP B 1 71 ? 15.57 18.125 3.514 1 98.88 71 ASP B C 1
ATOM 3847 O O . ASP B 1 71 ? 16.188 19.156 3.809 1 98.88 71 ASP B O 1
ATOM 3851 N N . ARG B 1 72 ? 14.438 17.766 4.098 1 98.88 72 ARG B N 1
ATOM 3852 C CA . ARG B 1 72 ? 13.805 18.609 5.105 1 98.88 72 ARG B CA 1
ATOM 3853 C C . ARG B 1 72 ? 13.172 17.766 6.203 1 98.88 72 ARG B C 1
ATOM 3855 O O . ARG B 1 72 ? 12.648 16.672 5.938 1 98.88 72 ARG B O 1
ATOM 3862 N N . ILE B 1 73 ? 13.195 18.219 7.426 1 98.94 73 ILE B N 1
ATOM 3863 C CA . ILE B 1 73 ? 12.562 17.594 8.578 1 98.94 73 ILE B CA 1
ATOM 3864 C C . ILE B 1 73 ? 11.539 18.562 9.188 1 98.94 73 ILE B C 1
ATOM 3866 O O . ILE B 1 73 ? 11.867 19.703 9.492 1 98.94 73 ILE B O 1
ATOM 3870 N N . GLU B 1 74 ? 10.383 18.125 9.305 1 98.88 74 GLU B N 1
ATOM 3871 C CA . GLU B 1 74 ? 9.305 18.906 9.891 1 98.88 74 GLU B CA 1
ATOM 3872 C C . GLU B 1 74 ? 9.164 18.625 11.383 1 98.88 74 GLU B C 1
ATOM 3874 O O . GLU B 1 74 ? 8.945 17.484 11.789 1 98.88 74 GLU B O 1
ATOM 3879 N N . LEU B 1 75 ? 9.289 19.641 12.141 1 98.62 75 LEU B N 1
ATOM 3880 C CA . LEU B 1 75 ? 9.148 19.578 13.594 1 98.62 75 LEU B CA 1
ATOM 3881 C C . LEU B 1 75 ? 7.832 20.203 14.031 1 98.62 75 LEU B C 1
ATOM 3883 O O . LEU B 1 75 ? 7.113 20.797 13.219 1 98.62 75 LEU B O 1
ATOM 3887 N N . ILE B 1 76 ? 7.508 20.031 15.289 1 96.5 76 ILE B N 1
ATOM 3888 C CA . ILE B 1 76 ? 6.301 20.641 15.844 1 96.5 76 ILE B CA 1
ATOM 3889 C C . ILE B 1 76 ? 6.574 21.125 17.266 1 96.5 76 ILE B C 1
ATOM 3891 O O . ILE B 1 76 ? 5.996 20.625 18.234 1 96.5 76 ILE B O 1
ATOM 3895 N N . PRO B 1 77 ? 7.281 22.188 17.406 1 95.81 77 PRO B N 1
ATOM 3896 C CA . PRO B 1 77 ? 7.781 22.625 18.719 1 95.81 77 PRO B CA 1
ATOM 3897 C C . PRO B 1 77 ? 6.656 22.953 19.688 1 95.81 77 PRO B C 1
ATOM 3899 O O . PRO B 1 77 ? 6.828 22.812 20.906 1 95.81 77 PRO B O 1
ATOM 3902 N N . PHE B 1 78 ? 5.496 23.375 19.25 1 90.5 78 PHE B N 1
ATOM 3903 C CA . PHE B 1 78 ? 4.441 23.828 20.156 1 90.5 78 PHE B CA 1
ATOM 3904 C C . PHE B 1 78 ? 3.678 22.656 20.734 1 90.5 78 PHE B C 1
ATOM 3906 O O . PHE B 1 78 ? 2.84 22.828 21.625 1 90.5 78 PHE B O 1
ATOM 3913 N N . LEU B 1 79 ? 3.932 21.391 20.266 1 87.19 79 LEU B N 1
ATOM 3914 C CA . LEU B 1 79 ? 3.168 20.219 20.703 1 87.19 79 LEU B CA 1
ATOM 3915 C C . LEU B 1 79 ? 3.436 19.906 22.172 1 87.19 79 LEU B C 1
ATOM 3917 O O . LEU B 1 79 ? 2.52 19.531 22.906 1 87.19 79 LEU B O 1
ATOM 3921 N N . SER B 1 80 ? 4.672 19.984 22.609 1 86.56 80 SER B N 1
ATOM 3922 C CA . SER B 1 80 ? 5.074 19.688 23.969 1 86.56 80 SER B CA 1
ATOM 3923 C C . SER B 1 80 ? 6.445 20.281 24.281 1 86.56 80 SER B C 1
ATOM 3925 O O . SER B 1 80 ? 7.156 20.734 23.391 1 86.56 80 SER B O 1
ATOM 3927 N N . LYS B 1 81 ? 6.828 20.234 25.562 1 90.94 81 LYS B N 1
ATOM 3928 C CA . LYS B 1 81 ? 8.148 20.688 25.984 1 90.94 81 LYS B CA 1
ATOM 3929 C C . LYS B 1 81 ? 9.25 19.859 25.328 1 90.94 81 LYS B C 1
ATOM 3931 O O . LYS B 1 81 ? 10.289 20.391 24.938 1 90.94 81 LYS B O 1
ATOM 3936 N N . ASP B 1 82 ? 9.031 18.547 25.219 1 92.44 82 ASP B N 1
ATOM 3937 C CA . ASP B 1 82 ? 9.977 17.672 24.547 1 92.44 82 ASP B CA 1
ATOM 3938 C C . ASP B 1 82 ? 10.203 18.094 23.109 1 92.44 82 ASP B C 1
ATOM 3940 O O . ASP B 1 82 ? 11.344 18.125 22.625 1 92.44 82 ASP B O 1
ATOM 3944 N N . ASP B 1 83 ? 9.18 18.484 22.484 1 94.88 83 ASP B N 1
ATOM 3945 C CA . ASP B 1 83 ? 9.258 18.891 21.078 1 94.88 83 ASP B CA 1
ATOM 3946 C C . ASP B 1 83 ? 10.008 20.203 20.938 1 94.88 83 ASP B C 1
ATOM 3948 O O . ASP B 1 83 ? 10.82 20.375 20.031 1 94.88 83 ASP B O 1
ATOM 3952 N N . GLU B 1 84 ? 9.672 21.156 21.812 1 96.62 84 GLU B N 1
ATOM 3953 C CA . GLU B 1 84 ? 10.336 22.453 21.781 1 96.62 84 GLU B CA 1
ATOM 3954 C C . GLU B 1 84 ? 11.836 22.312 22.047 1 96.62 84 GLU B C 1
ATOM 3956 O O . GLU B 1 84 ? 12.656 22.891 21.344 1 96.62 84 GLU B O 1
ATOM 3961 N N . GLU B 1 85 ? 12.148 21.516 23.062 1 97.5 85 GLU B N 1
ATOM 3962 C CA . GLU B 1 85 ? 13.547 21.312 23.422 1 97.5 85 GLU B CA 1
ATOM 3963 C C . GLU B 1 85 ? 14.305 20.578 22.328 1 97.5 85 GLU B C 1
ATOM 3965 O O . GLU B 1 85 ? 15.477 20.875 22.062 1 97.5 85 GLU B O 1
ATOM 3970 N N . ALA B 1 86 ? 13.703 19.609 21.734 1 97.88 86 ALA B N 1
ATOM 3971 C CA . ALA B 1 86 ? 14.328 18.906 20.609 1 97.88 86 ALA B CA 1
ATOM 3972 C C . ALA B 1 86 ? 14.641 19.844 19.469 1 97.88 86 ALA B C 1
ATOM 3974 O O . ALA B 1 86 ? 15.711 19.766 18.859 1 97.88 86 ALA B O 1
ATOM 3975 N N . ALA B 1 87 ? 13.695 20.734 19.188 1 98.44 87 ALA B N 1
ATOM 3976 C CA . ALA B 1 87 ? 13.898 21.703 18.109 1 98.44 87 ALA B CA 1
ATOM 3977 C C . ALA B 1 87 ? 15.109 22.594 18.391 1 98.44 87 ALA B C 1
ATOM 3979 O O . ALA B 1 87 ? 15.93 22.828 17.516 1 98.44 87 ALA B O 1
ATOM 3980 N N . LYS B 1 88 ? 15.188 23.062 19.594 1 97.5 88 LYS B N 1
ATOM 3981 C CA . LYS B 1 88 ? 16.312 23.906 19.984 1 97.5 88 LYS B CA 1
ATOM 3982 C C . LYS B 1 88 ? 17.641 23.172 19.828 1 97.5 88 LYS B C 1
ATOM 3984 O O . LYS B 1 88 ? 18.594 23.719 19.281 1 97.5 88 LYS B O 1
ATOM 3989 N N . GLU B 1 89 ? 17.625 21.984 20.281 1 97.88 89 GLU B N 1
ATOM 3990 C CA . GLU B 1 89 ? 18.828 21.172 20.203 1 97.88 89 GLU B CA 1
ATOM 3991 C C . GLU B 1 89 ? 19.234 20.906 18.766 1 97.88 89 GLU B C 1
ATOM 3993 O O . GLU B 1 89 ? 20.406 20.969 18.406 1 97.88 89 GLU B O 1
ATOM 3998 N N . LEU B 1 90 ? 18.297 20.594 17.938 1 98.56 90 LEU B N 1
ATOM 3999 C CA . LEU B 1 90 ? 18.562 20.25 16.547 1 98.56 90 LEU B CA 1
ATOM 4000 C C . LEU B 1 90 ? 19.094 21.453 15.773 1 98.56 90 LEU B C 1
ATOM 4002 O O . LEU B 1 90 ? 19.953 21.312 14.898 1 98.56 90 LEU B O 1
ATOM 4006 N N . VAL B 1 91 ? 18.609 22.625 16.062 1 98.12 91 VAL B N 1
ATOM 4007 C CA . VAL B 1 91 ? 19.078 23.844 15.406 1 98.12 91 VAL B CA 1
ATOM 4008 C C . VAL B 1 91 ? 20.562 24.047 15.695 1 98.12 91 VAL B C 1
ATOM 4010 O O . VAL B 1 91 ? 21.328 24.438 14.805 1 98.12 91 VAL B O 1
ATOM 4013 N N . ASP B 1 92 ? 20.984 23.703 16.828 1 96.81 92 ASP B N 1
ATOM 4014 C CA . ASP B 1 92 ? 22.375 23.891 17.266 1 96.81 92 ASP B CA 1
ATOM 4015 C C . ASP B 1 92 ? 23.281 22.844 16.656 1 96.81 92 ASP B C 1
ATOM 4017 O O . ASP B 1 92 ? 24.5 23.031 16.594 1 96.81 92 ASP B O 1
ATOM 4021 N N . MET B 1 93 ? 22.781 21.781 16.141 1 96.19 93 MET B N 1
ATOM 4022 C CA . MET B 1 93 ? 23.562 20.672 15.633 1 96.19 93 MET B CA 1
ATOM 4023 C C . MET B 1 93 ? 24.047 20.922 14.211 1 96.19 93 MET B C 1
ATOM 4025 O O . MET B 1 93 ? 25 20.312 13.75 1 96.19 93 MET B O 1
ATOM 4029 N N . GLY B 1 94 ? 23.359 21.781 13.477 1 93.69 94 GLY B N 1
ATOM 4030 C CA . GLY B 1 94 ? 23.781 22.078 12.117 1 93.69 94 GLY B CA 1
ATOM 4031 C C . GLY B 1 94 ? 23.578 20.922 11.156 1 93.69 94 GLY B C 1
ATOM 4032 O O . GLY B 1 94 ? 24.5 20.562 10.414 1 93.69 94 GLY B O 1
ATOM 4033 N N . LEU B 1 95 ? 22.484 20.281 11.156 1 97.44 95 LEU B N 1
ATOM 4034 C CA . LEU B 1 95 ? 22.141 19.203 10.234 1 97.44 95 LEU B CA 1
ATOM 4035 C C . LEU B 1 95 ? 22.156 19.688 8.789 1 97.44 95 LEU B C 1
ATOM 4037 O O . LEU B 1 95 ? 22.078 20.891 8.539 1 97.44 95 LEU B O 1
ATOM 4041 N N . ASN B 1 96 ? 22.359 18.75 7.828 1 98.31 96 ASN B N 1
ATOM 4042 C CA . ASN B 1 96 ? 22.25 19.078 6.41 1 98.31 96 ASN B CA 1
ATOM 4043 C C . ASN B 1 96 ? 20.812 19.359 6.012 1 98.31 96 ASN B C 1
ATOM 4045 O O . ASN B 1 96 ? 20.547 20.25 5.191 1 98.31 96 ASN B O 1
ATOM 4049 N N . ALA B 1 97 ? 19.859 18.641 6.613 1 98.69 97 ALA B N 1
ATOM 4050 C CA . ALA B 1 97 ? 18.453 18.828 6.316 1 98.69 97 ALA B CA 1
ATOM 4051 C C . ALA B 1 97 ? 17.938 20.156 6.855 1 98.69 97 ALA B C 1
ATOM 4053 O O . ALA B 1 97 ? 18.328 20.578 7.945 1 98.69 97 ALA B O 1
ATOM 4054 N N . LYS B 1 98 ? 17.109 20.766 6.098 1 98.62 98 LYS B N 1
ATOM 4055 C CA . LYS B 1 98 ? 16.438 21.984 6.57 1 98.62 98 LYS B CA 1
ATOM 4056 C C . LYS B 1 98 ? 15.406 21.656 7.645 1 98.62 98 LYS B C 1
ATOM 4058 O O . LYS B 1 98 ? 14.633 20.719 7.5 1 98.62 98 LYS B O 1
ATOM 4063 N N . LEU B 1 99 ? 15.438 22.406 8.703 1 98.81 99 LEU B N 1
ATOM 4064 C CA . LEU B 1 99 ? 14.484 22.219 9.789 1 98.81 99 LEU B CA 1
ATOM 4065 C C . LEU B 1 99 ? 13.32 23.203 9.664 1 98.81 99 LEU B C 1
ATOM 4067 O O . LEU B 1 99 ? 13.531 24.422 9.648 1 98.81 99 LEU B O 1
ATOM 4071 N N . LEU B 1 100 ? 12.117 22.672 9.562 1 98.88 100 LEU B N 1
ATOM 4072 C CA . LEU B 1 100 ? 10.922 23.484 9.414 1 98.88 100 LEU B CA 1
ATOM 4073 C C . LEU B 1 100 ? 9.953 23.25 10.57 1 98.88 100 LEU B C 1
ATOM 4075 O O . LEU B 1 100 ? 9.828 22.125 11.062 1 98.88 100 LEU B O 1
ATOM 4079 N N . SER B 1 101 ? 9.258 24.266 11 1 98.81 101 SER B N 1
ATOM 4080 C CA . SER B 1 101 ? 8.25 24.172 12.047 1 98.81 101 SER B CA 1
ATOM 4081 C C . SER B 1 101 ? 6.848 24.078 11.453 1 98.81 101 SER B C 1
ATOM 4083 O O . SER B 1 101 ? 6.461 24.906 10.625 1 98.81 101 SER B O 1
ATOM 4085 N N . PHE B 1 102 ? 6.164 23.078 11.859 1 98.5 102 PHE B N 1
ATOM 4086 C CA . PHE B 1 102 ? 4.738 23.031 11.562 1 98.5 102 PHE B CA 1
ATOM 4087 C C . PHE B 1 102 ? 3.986 24.109 12.32 1 98.5 102 PHE B C 1
ATOM 4089 O O . PHE B 1 102 ? 4.082 24.203 13.539 1 98.5 102 PHE B O 1
ATOM 4096 N N . VAL B 1 103 ? 3.199 24.922 11.609 1 98.12 103 VAL B N 1
ATOM 4097 C CA . VAL B 1 103 ? 2.52 26.031 12.258 1 98.12 103 VAL B CA 1
ATOM 4098 C C . VAL B 1 103 ? 1.113 26.188 11.688 1 98.12 103 VAL B C 1
ATOM 4100 O O . VAL B 1 103 ? 0.87 25.859 10.523 1 98.12 103 VAL B O 1
ATOM 4103 N N . SER B 1 104 ? 0.188 26.656 12.5 1 95.75 104 SER B N 1
ATOM 4104 C CA . SER B 1 104 ? -1.103 27.141 12.016 1 95.75 104 SER B CA 1
ATOM 4105 C C . SER B 1 104 ? -1.005 28.562 11.492 1 95.75 104 SER B C 1
ATOM 4107 O O . SER B 1 104 ? 0.091 29.125 11.398 1 95.75 104 SER B O 1
ATOM 4109 N N . TRP B 1 105 ? -2.129 29.156 11.078 1 95.12 105 TRP B N 1
ATOM 4110 C CA . TRP B 1 105 ? -2.111 30.516 10.562 1 95.12 105 TRP B CA 1
ATOM 4111 C C . TRP B 1 105 ? -2.113 31.531 11.711 1 95.12 105 TRP B C 1
ATOM 4113 O O . TRP B 1 105 ? -2.199 32.75 11.477 1 95.12 105 TRP B O 1
ATOM 4123 N N . LYS B 1 106 ? -1.947 31.031 12.984 1 93.62 106 LYS B N 1
ATOM 4124 C CA . LYS B 1 106 ? -1.788 31.922 14.125 1 93.62 106 LYS B CA 1
ATOM 4125 C C . LYS B 1 106 ? -0.372 32.5 14.195 1 93.62 106 LYS B C 1
ATOM 4127 O O . LYS B 1 106 ? 0.605 31.75 14.102 1 93.62 106 LYS B O 1
ATOM 4132 N N . LYS B 1 107 ? -0.322 33.688 14.469 1 95.69 107 LYS B N 1
ATOM 4133 C CA . LYS B 1 107 ? 0.956 34.406 14.492 1 95.69 107 LYS B CA 1
ATOM 4134 C C . LYS B 1 107 ? 1.885 33.812 15.555 1 95.69 107 LYS B C 1
ATOM 4136 O O . LYS B 1 107 ? 3.1 33.75 15.352 1 95.69 107 LYS B O 1
ATOM 4141 N N . GLU B 1 108 ? 1.362 33.406 16.656 1 95.88 108 GLU B N 1
ATOM 4142 C CA . GLU B 1 108 ? 2.133 32.906 17.781 1 95.88 108 GLU B CA 1
ATOM 4143 C C . GLU B 1 108 ? 2.939 31.656 17.391 1 95.88 108 GLU B C 1
ATOM 4145 O O . GLU B 1 108 ? 4.039 31.438 17.906 1 95.88 108 GLU B O 1
ATOM 4150 N N . ASP B 1 109 ? 2.396 30.844 16.516 1 95.5 109 ASP B N 1
ATOM 4151 C CA . ASP B 1 109 ? 3.104 29.641 16.062 1 95.5 109 ASP B CA 1
ATOM 4152 C C . ASP B 1 109 ? 4.336 30.016 15.234 1 95.5 109 ASP B C 1
ATOM 4154 O O . ASP B 1 109 ? 5.398 29.422 15.391 1 95.5 109 ASP B O 1
ATOM 4158 N N . THR B 1 110 ? 4.16 31 14.359 1 98 110 THR B N 1
ATOM 4159 C CA . THR B 1 110 ? 5.277 31.484 13.555 1 98 110 THR B CA 1
ATOM 4160 C C . THR B 1 110 ? 6.312 32.188 14.438 1 98 110 THR B C 1
ATOM 4162 O O . THR B 1 110 ? 7.516 32.031 14.227 1 98 110 THR B O 1
ATOM 4165 N N . ASP B 1 111 ? 5.848 32.938 15.453 1 98.44 111 ASP B N 1
ATOM 4166 C CA . ASP B 1 111 ? 6.75 33.594 16.391 1 98.44 111 ASP B CA 1
ATOM 4167 C C . ASP B 1 111 ? 7.633 32.594 17.109 1 98.44 111 ASP B C 1
ATOM 4169 O O . ASP B 1 111 ? 8.805 32.844 17.375 1 98.44 111 ASP B O 1
ATOM 4173 N N . LEU B 1 112 ? 7.047 31.469 17.484 1 98 112 LEU B N 1
ATOM 4174 C CA . LEU B 1 112 ? 7.82 30.422 18.156 1 98 112 LEU B CA 1
ATOM 4175 C C . LEU B 1 112 ? 8.906 29.875 17.234 1 98 112 LEU B C 1
ATOM 4177 O O . LEU B 1 112 ? 10.023 29.609 17.688 1 98 112 LEU B O 1
ATOM 4181 N N . ALA B 1 113 ? 8.57 29.672 15.992 1 98.31 113 ALA B N 1
ATOM 4182 C CA . ALA B 1 113 ? 9.562 29.219 15.023 1 98.31 113 ALA B CA 1
ATOM 4183 C C . ALA B 1 113 ? 10.727 30.203 14.93 1 98.31 113 ALA B C 1
ATOM 4185 O O . ALA B 1 113 ? 11.891 29.797 14.883 1 98.31 113 ALA B O 1
ATOM 4186 N N . LEU B 1 114 ? 10.398 31.516 14.898 1 98.5 114 LEU B N 1
ATOM 4187 C CA . LEU B 1 114 ? 11.398 32.562 14.852 1 98.5 114 LEU B CA 1
ATOM 4188 C C . LEU B 1 114 ? 12.258 32.562 16.109 1 98.5 114 LEU B C 1
ATOM 4190 O O . LEU B 1 114 ? 13.484 32.656 16.031 1 98.5 114 LEU B O 1
ATOM 4194 N N . LYS B 1 115 ? 11.602 32.438 17.234 1 98.25 115 LYS B N 1
ATOM 4195 C CA . LYS B 1 115 ? 12.289 32.406 18.516 1 98.25 115 LYS B CA 1
ATOM 4196 C C . LYS B 1 115 ? 13.297 31.266 18.594 1 98.25 115 LYS B C 1
ATOM 4198 O O . LYS B 1 115 ? 14.359 31.406 19.188 1 98.25 115 LYS B O 1
ATOM 4203 N N . LEU B 1 116 ? 12.992 30.156 17.969 1 98.12 116 LEU B N 1
ATOM 4204 C CA . LEU B 1 116 ? 13.82 28.953 18.016 1 98.12 116 LEU B CA 1
ATOM 4205 C C . LEU B 1 116 ? 14.852 28.938 16.906 1 98.12 116 LEU B C 1
ATOM 4207 O O . LEU B 1 116 ? 15.617 28 16.766 1 98.12 116 LEU B O 1
ATOM 4211 N N . ASP B 1 117 ? 14.82 29.969 16.031 1 97.88 117 ASP B N 1
ATOM 4212 C CA . ASP B 1 117 ? 15.766 30.156 14.938 1 97.88 117 ASP B CA 1
ATOM 4213 C C . ASP B 1 117 ? 15.648 29.047 13.906 1 97.88 117 ASP B C 1
ATOM 4215 O O . ASP B 1 117 ? 16.656 28.547 13.391 1 97.88 117 ASP B O 1
ATOM 4219 N N . LEU B 1 118 ? 14.469 28.516 13.727 1 98.31 118 LEU B N 1
ATOM 4220 C CA . LEU B 1 118 ? 14.234 27.562 12.648 1 98.31 118 LEU B CA 1
ATOM 4221 C C . LEU B 1 118 ? 14.297 28.25 11.289 1 98.31 118 LEU B C 1
ATOM 4223 O O . LEU B 1 118 ? 14.062 29.453 11.18 1 98.31 118 LEU B O 1
ATOM 4227 N N . GLU B 1 119 ? 14.602 27.469 10.234 1 97.88 119 GLU B N 1
ATOM 4228 C CA . GLU B 1 119 ? 14.875 28.016 8.906 1 97.88 119 GLU B CA 1
ATOM 4229 C C . GLU B 1 119 ? 13.586 28.391 8.18 1 97.88 119 GLU B C 1
ATOM 4231 O O . GLU B 1 119 ? 13.594 29.234 7.281 1 97.88 119 GLU B O 1
ATOM 4236 N N . GLY B 1 120 ? 12.531 27.719 8.555 1 98.69 120 GLY B N 1
ATOM 4237 C CA . GLY B 1 120 ? 11.273 27.953 7.863 1 98.69 120 GLY B CA 1
ATOM 4238 C C . GLY B 1 120 ? 10.086 27.312 8.562 1 98.69 120 GLY B C 1
ATOM 4239 O O . GLY B 1 120 ? 10.203 26.859 9.703 1 98.69 120 GLY B O 1
ATOM 4240 N N . ILE B 1 121 ? 8.922 27.375 7.852 1 98.88 121 ILE B N 1
ATOM 4241 C CA . ILE B 1 121 ? 7.688 26.859 8.43 1 98.88 121 ILE B CA 1
ATOM 4242 C C . ILE B 1 121 ? 6.914 26.078 7.367 1 98.88 121 ILE B C 1
ATOM 4244 O O . ILE B 1 121 ? 7.102 26.297 6.168 1 98.88 121 ILE B O 1
ATOM 4248 N N . VAL B 1 122 ? 6.211 25.094 7.801 1 98.94 122 VAL B N 1
ATOM 4249 C CA . VAL B 1 122 ? 5.09 24.516 7.066 1 98.94 122 VAL B CA 1
ATOM 4250 C C . VAL B 1 122 ? 3.779 25.125 7.555 1 98.94 122 VAL B C 1
ATOM 4252 O O . VAL B 1 122 ? 3.316 24.828 8.656 1 98.94 122 VAL B O 1
ATOM 4255 N N . LEU B 1 123 ? 3.219 25.984 6.75 1 98.88 123 LEU B N 1
ATOM 4256 C CA . LEU B 1 123 ? 2.008 26.703 7.113 1 98.88 123 LEU B CA 1
ATOM 4257 C C . LEU B 1 123 ? 0.763 25.891 6.793 1 98.88 123 LEU B C 1
ATOM 4259 O O . LEU B 1 123 ? 0.372 25.781 5.629 1 98.88 123 LEU B O 1
ATOM 4263 N N . ASP B 1 124 ? 0.191 25.375 7.805 1 98 124 ASP B N 1
ATOM 4264 C CA . ASP B 1 124 ? -0.977 24.5 7.699 1 98 124 ASP B CA 1
ATOM 4265 C C . ASP B 1 124 ? -2.266 25.281 7.961 1 98 124 ASP B C 1
ATOM 4267 O O . ASP B 1 124 ? -2.412 25.922 9.008 1 98 124 ASP B O 1
ATOM 4271 N N . PHE B 1 125 ? -3.182 25.219 7.059 1 97.69 125 PHE B N 1
ATOM 4272 C CA . PHE B 1 125 ? -4.477 25.875 7.23 1 97.69 125 PHE B CA 1
ATOM 4273 C C . PHE B 1 125 ? -5.535 25.203 6.363 1 97.69 125 PHE B C 1
ATOM 4275 O O . PHE B 1 125 ? -5.219 24.344 5.535 1 97.69 125 PHE B O 1
ATOM 4282 N N . VAL B 1 126 ? -6.801 25.547 6.621 1 97.44 126 VAL B N 1
ATOM 4283 C CA . VAL B 1 126 ? -7.926 24.891 5.973 1 97.44 126 VAL B CA 1
ATOM 4284 C C . VAL B 1 126 ? -7.938 25.219 4.484 1 97.44 126 VAL B C 1
ATOM 4286 O O . VAL B 1 126 ? -7.801 26.375 4.098 1 97.44 126 VAL B O 1
ATOM 4289 N N . GLY B 1 127 ? -7.977 24.188 3.645 1 97.56 127 GLY B N 1
ATOM 4290 C CA . GLY B 1 127 ? -8.016 24.359 2.199 1 97.56 127 GLY B CA 1
ATOM 4291 C C . GLY B 1 127 ? -9.359 23.984 1.593 1 97.56 127 GLY B C 1
ATOM 4292 O O . GLY B 1 127 ? -9.539 24.062 0.376 1 97.56 127 GLY B O 1
ATOM 4293 N N . ASN B 1 128 ? -10.305 23.547 2.373 1 97.5 128 ASN B N 1
ATOM 4294 C CA . ASN B 1 128 ? -11.648 23.156 1.973 1 97.5 128 ASN B CA 1
ATOM 4295 C C . ASN B 1 128 ? -12.695 24.141 2.502 1 97.5 128 ASN B C 1
ATOM 4297 O O . ASN B 1 128 ? -12.922 24.219 3.711 1 97.5 128 ASN B O 1
ATOM 4301 N N . PRO B 1 129 ? -13.414 24.859 1.607 1 97.44 129 PRO B N 1
ATOM 4302 C CA . PRO B 1 129 ? -14.344 25.906 2.045 1 97.44 129 PRO B CA 1
ATOM 4303 C C . PRO B 1 129 ? -15.453 25.359 2.941 1 97.44 129 PRO B C 1
ATOM 4305 O O . PRO B 1 129 ? -15.938 26.062 3.834 1 97.44 129 PRO B O 1
ATOM 4308 N N . TRP B 1 130 ? -15.898 24.156 2.74 1 96.69 130 TRP B N 1
ATOM 4309 C CA . TRP B 1 130 ? -16.906 23.578 3.621 1 96.69 130 TRP B CA 1
ATOM 4310 C C . TRP B 1 130 ? -16.406 23.484 5.055 1 96.69 130 TRP B C 1
ATOM 4312 O O . TRP B 1 130 ? -17.109 23.859 5.996 1 96.69 130 TRP B O 1
ATOM 4322 N N . GLN B 1 131 ? -15.188 23.047 5.215 1 97.75 131 GLN B N 1
ATOM 4323 C CA . GLN B 1 131 ? -14.602 22.938 6.543 1 97.75 131 GLN B CA 1
ATOM 4324 C C . GLN B 1 131 ? -14.406 24.328 7.164 1 97.75 131 GLN B C 1
ATOM 4326 O O . GLN B 1 131 ? -14.641 24.516 8.359 1 97.75 131 GLN B O 1
ATOM 4331 N N . GLY B 1 132 ? -13.922 25.297 6.34 1 97.94 132 GLY B N 1
ATOM 4332 C CA . GLY B 1 132 ? -13.781 26.656 6.836 1 97.94 132 GLY B CA 1
ATOM 4333 C C . GLY B 1 132 ? -15.078 27.219 7.406 1 97.94 132 GLY B C 1
ATOM 4334 O O . GLY B 1 132 ? -15.07 27.875 8.453 1 97.94 132 GLY B O 1
ATOM 4335 N N . LYS B 1 133 ? -16.125 26.938 6.691 1 97.81 133 LYS B N 1
ATOM 4336 C CA . LYS B 1 133 ? -17.438 27.375 7.141 1 97.81 133 LYS B CA 1
ATOM 4337 C C . LYS B 1 133 ? -17.859 26.656 8.414 1 97.81 133 LYS B C 1
ATOM 4339 O O . LYS B 1 133 ? -18.266 27.297 9.391 1 97.81 133 LYS B O 1
ATOM 4344 N N . VAL B 1 134 ? -17.734 25.344 8.445 1 97 134 VAL B N 1
ATOM 4345 C CA . VAL B 1 134 ? -18.234 24.5 9.516 1 97 134 VAL B CA 1
ATOM 4346 C C . VAL B 1 134 ? -17.438 24.766 10.797 1 97 134 VAL B C 1
ATOM 4348 O O . VAL B 1 134 ? -18.016 24.797 11.891 1 97 134 VAL B O 1
ATOM 4351 N N . PHE B 1 135 ? -16.141 25 10.695 1 95.94 135 PHE B N 1
ATOM 4352 C CA . PHE B 1 135 ? -15.281 25.094 11.867 1 95.94 135 PHE B CA 1
ATOM 4353 C C . PHE B 1 135 ? -15.172 26.531 12.359 1 95.94 135 PHE B C 1
ATOM 4355 O O . PHE B 1 135 ? -15.102 26.766 13.562 1 95.94 135 PHE B O 1
ATOM 4362 N N . TRP B 1 136 ? -15.18 27.578 11.453 1 95.94 136 TRP B N 1
ATOM 4363 C CA . TRP B 1 136 ? -14.867 28.938 11.867 1 95.94 136 TRP B CA 1
ATOM 4364 C C . TRP B 1 136 ? -15.82 29.938 11.227 1 95.94 136 TRP B C 1
ATOM 4366 O O . TRP B 1 136 ? -15.656 31.141 11.375 1 95.94 136 TRP B O 1
ATOM 4376 N N . ASN B 1 137 ? -16.812 29.453 10.562 1 97.38 137 ASN B N 1
ATOM 4377 C CA . ASN B 1 137 ? -17.797 30.312 9.891 1 97.38 137 ASN B CA 1
ATOM 4378 C C . ASN B 1 137 ? -17.125 31.281 8.93 1 97.38 137 ASN B C 1
ATOM 4380 O O . ASN B 1 137 ? -17.453 32.469 8.914 1 97.38 137 ASN B O 1
ATOM 4384 N N . LEU B 1 138 ? -16.219 30.766 8.148 1 98.12 138 LEU B N 1
ATOM 4385 C CA . LEU B 1 138 ? -15.484 31.578 7.191 1 98.12 138 LEU B CA 1
ATOM 4386 C C . LEU B 1 138 ? -16.078 31.422 5.789 1 98.12 138 LEU B C 1
ATOM 4388 O O . LEU B 1 138 ? -16.484 30.328 5.398 1 98.12 138 LEU B O 1
ATOM 4392 N N . LYS B 1 139 ? -16.016 32.531 5.09 1 97.81 139 LYS B N 1
ATOM 4393 C CA . LYS B 1 139 ? -16.25 32.5 3.65 1 97.81 139 LYS B CA 1
ATOM 4394 C C . LYS B 1 139 ? -15 32.062 2.896 1 97.81 139 LYS B C 1
ATOM 4396 O O . LYS B 1 139 ? -13.883 32.219 3.41 1 97.81 139 LYS B O 1
ATOM 4401 N N . PRO B 1 140 ? -15.203 31.516 1.677 1 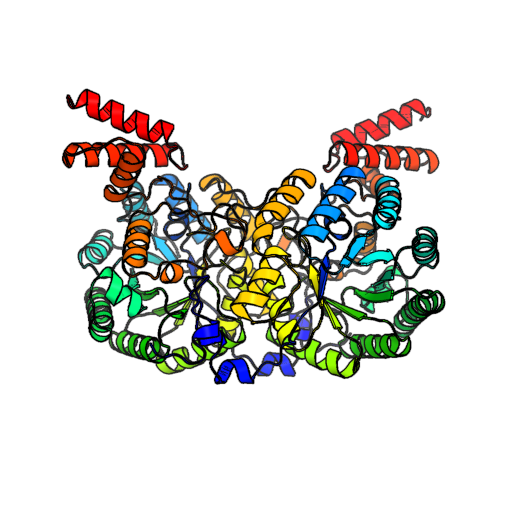97.62 140 PRO B N 1
ATOM 4402 C CA . PRO B 1 140 ? -14.047 31.078 0.903 1 97.62 140 PRO B CA 1
ATOM 4403 C C . PRO B 1 140 ? -12.977 32.156 0.766 1 97.62 140 PRO B C 1
ATOM 4405 O O . PRO B 1 140 ? -11.781 31.875 0.928 1 97.62 140 PRO B O 1
ATOM 4408 N N . GLU B 1 141 ? -13.367 33.344 0.564 1 97.88 141 GLU B N 1
ATOM 4409 C CA . GLU B 1 141 ? -12.422 34.438 0.377 1 97.88 141 GLU B CA 1
ATOM 4410 C C . GLU B 1 141 ? -11.641 34.719 1.659 1 97.88 141 GLU B C 1
ATOM 4412 O O . GLU B 1 141 ? -10.469 35.125 1.608 1 97.88 141 GLU B O 1
ATOM 4417 N N . GLU B 1 142 ? -12.258 34.562 2.742 1 98.31 142 GLU B N 1
ATOM 4418 C CA . GLU B 1 142 ? -11.617 34.781 4.031 1 98.31 142 GLU B CA 1
ATOM 4419 C C . GLU B 1 142 ? -10.547 33.719 4.312 1 98.31 142 GLU B C 1
ATOM 4421 O O . GLU B 1 142 ? -9.539 34.031 4.953 1 98.31 142 GLU B O 1
ATOM 4426 N N . ILE B 1 143 ? -10.805 32.5 3.889 1 98.38 143 ILE B N 1
ATOM 4427 C CA . ILE B 1 143 ? -9.82 31.438 4.023 1 98.38 143 ILE B CA 1
ATOM 4428 C C . ILE B 1 143 ? -8.547 31.812 3.264 1 98.38 143 ILE B C 1
ATOM 4430 O O . ILE B 1 143 ? -7.441 31.734 3.811 1 98.38 143 ILE B O 1
ATOM 4434 N N . ILE B 1 144 ? -8.742 32.25 2.031 1 98.5 144 ILE B N 1
ATOM 4435 C CA . ILE B 1 144 ? -7.625 32.625 1.172 1 98.5 144 ILE B CA 1
ATOM 4436 C C . ILE B 1 144 ? -6.871 33.812 1.78 1 98.5 144 ILE B C 1
ATOM 4438 O O . ILE B 1 144 ? -5.641 33.781 1.85 1 98.5 144 ILE B O 1
ATOM 4442 N N . GLU B 1 145 ? -7.594 34.781 2.285 1 98.12 145 GLU B N 1
ATOM 4443 C CA . GLU B 1 145 ? -7.004 35.969 2.871 1 98.12 145 GLU B CA 1
ATOM 4444 C C . GLU B 1 145 ? -6.184 35.625 4.113 1 98.12 145 GLU B C 1
ATOM 4446 O O . GLU B 1 145 ? -5.078 36.156 4.297 1 98.12 145 GLU B O 1
ATOM 4451 N N . ARG B 1 146 ? -6.672 34.812 4.949 1 97.56 146 ARG B N 1
ATOM 4452 C CA . ARG B 1 146 ? -5.98 34.438 6.172 1 97.56 146 ARG B CA 1
ATOM 4453 C C . ARG B 1 146 ? -4.691 33.688 5.859 1 97.56 146 ARG B C 1
ATOM 4455 O O . ARG B 1 146 ? -3.662 33.906 6.496 1 97.56 146 ARG B O 1
ATOM 4462 N N . GLY B 1 147 ? -4.793 32.75 4.926 1 97.81 147 GLY B N 1
ATOM 4463 C CA . GLY B 1 147 ? -3.594 32.031 4.492 1 97.81 147 GLY B CA 1
ATOM 4464 C C . GLY B 1 147 ? -2.541 32.969 3.908 1 97.81 147 GLY B C 1
ATOM 4465 O O . GLY B 1 147 ? -1.358 32.875 4.238 1 97.81 147 GLY B O 1
ATOM 4466 N N . LEU B 1 148 ? -3.01 33.875 3.064 1 98 148 LEU B N 1
ATOM 4467 C CA . LEU B 1 148 ? -2.135 34.844 2.432 1 98 148 LEU B CA 1
ATOM 4468 C C . LEU B 1 148 ? -1.438 35.719 3.48 1 98 148 LEU B C 1
ATOM 4470 O O . LEU B 1 148 ? -0.224 35.906 3.416 1 98 148 LEU B O 1
ATOM 4474 N N . ASN B 1 149 ? -2.18 36.188 4.441 1 98 149 ASN B N 1
ATOM 4475 C CA . ASN B 1 149 ? -1.635 37.062 5.48 1 98 149 ASN B CA 1
ATOM 4476 C C . ASN B 1 149 ? -0.61 36.344 6.344 1 98 149 ASN B C 1
ATOM 4478 O O . ASN B 1 149 ? 0.426 36.906 6.699 1 98 149 ASN B O 1
ATOM 4482 N N . ALA B 1 150 ? -0.927 35.125 6.676 1 98.38 150 ALA B N 1
ATOM 4483 C CA . ALA B 1 150 ? 0.007 34.312 7.465 1 98.38 150 ALA B CA 1
ATOM 4484 C C . ALA B 1 150 ? 1.299 34.062 6.695 1 98.38 150 ALA B C 1
ATOM 4486 O O . ALA B 1 150 ? 2.393 34.125 7.262 1 98.38 150 ALA B O 1
ATOM 4487 N N . ALA B 1 151 ? 1.194 33.75 5.402 1 98.69 151 ALA B N 1
ATOM 4488 C CA . ALA B 1 151 ? 2.355 33.531 4.547 1 98.69 151 ALA B CA 1
ATOM 4489 C C . ALA B 1 151 ? 3.213 34.781 4.445 1 98.69 151 ALA B C 1
ATOM 4491 O O . ALA B 1 151 ? 4.441 34.719 4.555 1 98.69 151 ALA B O 1
ATOM 4492 N N . LEU B 1 152 ? 2.547 35.906 4.25 1 98.5 152 LEU B N 1
ATOM 4493 C CA . LEU B 1 152 ? 3.256 37.188 4.125 1 98.5 152 LEU B CA 1
ATOM 4494 C C . LEU B 1 152 ? 3.998 37.531 5.414 1 98.5 152 LEU B C 1
ATOM 4496 O O . LEU B 1 152 ? 5.137 38 5.375 1 98.5 152 LEU B O 1
ATOM 4500 N N . TYR B 1 153 ? 3.348 37.25 6.523 1 98.44 153 TYR B N 1
ATOM 4501 C CA . TYR B 1 153 ? 3.99 37.5 7.809 1 98.44 153 TYR B CA 1
ATOM 4502 C C . TYR B 1 153 ? 5.281 36.719 7.934 1 98.44 153 TYR B C 1
ATOM 4504 O O . TYR B 1 153 ? 6.316 37.25 8.336 1 98.44 153 TYR B O 1
ATOM 4512 N N . ALA B 1 154 ? 5.211 35.438 7.625 1 98.62 154 ALA B N 1
ATOM 4513 C CA . ALA B 1 154 ? 6.379 34.562 7.699 1 98.62 154 ALA B CA 1
ATOM 4514 C C . ALA B 1 154 ? 7.469 35 6.73 1 98.62 154 ALA B C 1
ATOM 4516 O O . ALA B 1 154 ? 8.641 35.094 7.098 1 98.62 154 ALA B O 1
ATOM 4517 N N . LYS B 1 155 ? 7.082 35.375 5.477 1 98.5 155 LYS B N 1
ATOM 4518 C CA . LYS B 1 155 ? 8.023 35.812 4.457 1 98.5 155 LYS B CA 1
ATOM 4519 C C . LYS B 1 155 ? 8.695 37.125 4.852 1 98.5 155 LYS B C 1
ATOM 4521 O O . LYS B 1 155 ? 9.898 37.281 4.645 1 98.5 155 LYS B O 1
ATOM 4526 N N . ASP B 1 156 ? 7.922 38 5.43 1 98 156 ASP B N 1
ATOM 4527 C CA . ASP B 1 156 ? 8.43 39.312 5.863 1 98 156 ASP B CA 1
ATOM 4528 C C . ASP B 1 156 ? 9.492 39.156 6.949 1 98 156 ASP B C 1
ATOM 4530 O O . ASP B 1 156 ? 10.32 40.031 7.152 1 98 156 ASP B O 1
ATOM 4534 N N . HIS B 1 157 ? 9.461 38.094 7.59 1 98.19 157 HIS B N 1
ATOM 4535 C CA . HIS B 1 157 ? 10.43 37.844 8.656 1 98.19 157 HIS B CA 1
ATOM 4536 C C . HIS B 1 157 ? 11.562 36.938 8.172 1 98.19 157 HIS B C 1
ATOM 4538 O O . HIS B 1 157 ? 12.312 36.375 8.984 1 98.19 157 HIS B O 1
ATOM 4544 N N . GLY B 1 158 ? 11.602 36.594 6.84 1 98.12 158 GLY B N 1
ATOM 4545 C CA . GLY B 1 158 ? 12.75 35.938 6.227 1 98.12 158 GLY B CA 1
ATOM 4546 C C . GLY B 1 158 ? 12.664 34.438 6.281 1 98.12 158 GLY B C 1
ATOM 4547 O O . GLY B 1 158 ? 13.641 33.75 5.977 1 98.12 158 GLY B O 1
ATOM 4548 N N . LEU B 1 159 ? 11.531 33.844 6.621 1 98.69 159 LEU B N 1
ATOM 4549 C CA . LEU B 1 159 ? 11.398 32.406 6.762 1 98.69 159 LEU B CA 1
ATOM 4550 C C . LEU B 1 159 ? 11.164 31.75 5.41 1 98.69 159 LEU B C 1
ATOM 4552 O O . LEU B 1 159 ? 10.539 32.344 4.523 1 98.69 159 LEU B O 1
ATOM 4556 N N . TYR B 1 160 ? 11.75 30.531 5.211 1 98.81 160 TYR B N 1
ATOM 4557 C CA . TYR B 1 160 ? 11.352 29.625 4.141 1 98.81 160 TYR B CA 1
ATOM 4558 C C . TYR B 1 160 ? 9.938 29.094 4.367 1 98.81 160 TYR B C 1
ATOM 4560 O O . TYR B 1 160 ? 9.648 28.516 5.414 1 98.81 160 TYR B O 1
ATOM 4568 N N . VAL B 1 161 ? 9 29.297 3.408 1 98.94 161 VAL B N 1
ATOM 4569 C CA . VAL B 1 161 ? 7.594 29 3.674 1 98.94 161 VAL B CA 1
ATOM 4570 C C . VAL B 1 161 ? 7.105 27.906 2.725 1 98.94 161 VAL B C 1
ATOM 4572 O O . VAL B 1 161 ? 7.117 28.094 1.505 1 98.94 161 VAL B O 1
ATOM 4575 N N . VAL B 1 162 ? 6.73 26.781 3.254 1 98.94 162 VAL B N 1
ATOM 4576 C CA . VAL B 1 162 ? 5.938 25.766 2.574 1 98.94 162 VAL B CA 1
ATOM 4577 C C . VAL B 1 162 ? 4.469 25.906 2.965 1 98.94 162 VAL B C 1
ATOM 4579 O O . VAL B 1 162 ? 4.078 25.547 4.078 1 98.94 162 VAL B O 1
ATOM 4582 N N . ALA B 1 163 ? 3.633 26.422 2.094 1 98.94 163 ALA B N 1
ATOM 4583 C CA . ALA B 1 163 ? 2.209 26.578 2.379 1 98.94 163 ALA B CA 1
ATOM 4584 C C . ALA B 1 163 ? 1.455 25.266 2.113 1 98.94 163 ALA B C 1
ATOM 4586 O O . ALA B 1 163 ? 1.623 24.656 1.059 1 98.94 163 ALA B O 1
ATOM 4587 N N . MET B 1 164 ? 0.618 24.859 3.041 1 98.81 164 MET B N 1
ATOM 4588 C CA . MET B 1 164 ? -0.02 23.547 2.939 1 98.81 164 MET B CA 1
ATOM 4589 C C . MET B 1 164 ? -1.479 23.625 3.377 1 98.81 164 MET B C 1
ATOM 4591 O O . MET B 1 164 ? -1.82 23.203 4.488 1 98.81 164 MET B O 1
ATOM 4595 N N . PRO B 1 165 ? -2.348 24.156 2.521 1 98.56 165 PRO B N 1
ATOM 4596 C CA . PRO B 1 165 ? -3.775 24.016 2.809 1 98.56 165 PRO B CA 1
ATOM 4597 C C . PRO B 1 165 ? -4.234 22.562 2.816 1 98.56 165 PRO B C 1
ATOM 4599 O O . PRO B 1 165 ? -3.916 21.797 1.896 1 98.56 165 PRO B O 1
ATOM 4602 N N . TRP B 1 166 ? -4.934 22.172 3.844 1 96.81 166 TRP B N 1
ATOM 4603 C CA . TRP B 1 166 ? -5.285 20.75 3.92 1 96.81 166 TRP B CA 1
ATOM 4604 C C . TRP B 1 166 ? -6.645 20.5 3.277 1 96.81 166 TRP B C 1
ATOM 4606 O O . TRP B 1 166 ? -7.422 21.422 3.061 1 96.81 166 TRP B O 1
ATOM 4616 N N . ASP B 1 167 ? -6.891 19.281 2.834 1 97.69 167 ASP B N 1
ATOM 4617 C CA . ASP B 1 167 ? -8.125 18.703 2.297 1 97.69 167 ASP B CA 1
ATOM 4618 C C . ASP B 1 167 ? -8.469 19.328 0.944 1 97.69 167 ASP B C 1
ATOM 4620 O O . ASP B 1 167 ? -9.648 19.516 0.624 1 97.69 167 ASP B O 1
ATOM 4624 N N . ASP B 1 168 ? -7.48 19.641 0.159 1 98.38 168 ASP B N 1
ATOM 4625 C CA . ASP B 1 168 ? -7.641 20.219 -1.17 1 98.38 168 ASP B CA 1
ATOM 4626 C C . ASP B 1 168 ? -8.453 19.297 -2.076 1 98.38 168 ASP B C 1
ATOM 4628 O O . ASP B 1 168 ? -9.258 19.766 -2.891 1 98.38 168 ASP B O 1
ATOM 4632 N N . PHE B 1 169 ? -8.32 18.047 -1.936 1 98.06 169 PHE B N 1
ATOM 4633 C CA . PHE B 1 169 ? -8.891 17.109 -2.887 1 98.06 169 PHE B CA 1
ATOM 4634 C C . PHE B 1 169 ? -10.383 16.922 -2.645 1 98.06 169 PHE B C 1
ATOM 4636 O O . PHE B 1 169 ? -11.086 16.328 -3.469 1 98.06 169 PHE B O 1
ATOM 4643 N N . LYS B 1 170 ? -10.914 17.484 -1.576 1 96.25 170 LYS B N 1
ATOM 4644 C CA . LYS B 1 170 ? -12.359 17.516 -1.362 1 96.25 170 LYS B CA 1
ATOM 4645 C C . LYS B 1 170 ? -12.938 18.891 -1.697 1 96.25 170 LYS B C 1
ATOM 4647 O O . LYS B 1 170 ? -14.156 19.062 -1.706 1 96.25 170 LYS B O 1
ATOM 4652 N N . ALA B 1 171 ? -12.125 19.828 -2.006 1 96.94 171 ALA B N 1
ATOM 4653 C CA . ALA B 1 171 ? -12.555 21.188 -2.293 1 96.94 171 ALA B CA 1
ATOM 4654 C C . ALA B 1 171 ? -12.859 21.359 -3.777 1 96.94 171 ALA B C 1
ATOM 4656 O O . ALA B 1 171 ? -12.375 20.594 -4.613 1 96.94 171 ALA B O 1
ATOM 4657 N N . PRO B 1 172 ? -13.734 22.406 -4.133 1 96.12 172 PRO B N 1
ATOM 4658 C CA . PRO B 1 172 ? -13.859 22.734 -5.555 1 96.12 172 PRO B CA 1
ATOM 4659 C C . PRO B 1 172 ? -12.531 23.125 -6.191 1 96.12 172 PRO B C 1
ATOM 4661 O O . PRO B 1 172 ? -11.789 23.938 -5.641 1 96.12 172 PRO B O 1
ATOM 4664 N N . LEU B 1 173 ? -12.242 22.516 -7.312 1 97 173 LEU B N 1
ATOM 4665 C CA . LEU B 1 173 ? -10.938 22.672 -7.938 1 97 173 LEU B CA 1
ATOM 4666 C C . LEU B 1 173 ? -10.656 24.141 -8.258 1 97 173 LEU B C 1
ATOM 4668 O O . LEU B 1 173 ? -9.516 24.594 -8.164 1 97 173 LEU B O 1
ATOM 4672 N N . ASP B 1 174 ? -11.672 24.906 -8.648 1 96.75 174 ASP B N 1
ATOM 4673 C CA . ASP B 1 174 ? -11.508 26.328 -8.922 1 96.75 174 ASP B CA 1
ATOM 4674 C C . ASP B 1 174 ? -11.055 27.094 -7.68 1 96.75 174 ASP B C 1
ATOM 4676 O O . ASP B 1 174 ? -10.281 28.031 -7.773 1 96.75 174 ASP B O 1
ATOM 4680 N N . PHE B 1 175 ? -11.617 26.656 -6.559 1 97.69 175 PHE B N 1
ATOM 4681 C CA . PHE B 1 175 ? -11.203 27.281 -5.309 1 97.69 175 PHE B CA 1
ATOM 4682 C C . PHE B 1 175 ? -9.742 26.969 -5.008 1 97.69 175 PHE B C 1
ATOM 4684 O O . PHE B 1 175 ? -8.984 27.859 -4.605 1 97.69 175 PHE B O 1
ATOM 4691 N N . VAL B 1 176 ? -9.328 25.703 -5.164 1 98.56 176 VAL B N 1
ATOM 4692 C CA . VAL B 1 176 ? -7.949 25.297 -4.922 1 98.56 176 VAL B CA 1
ATOM 4693 C C . VAL B 1 176 ? -7.008 26.094 -5.82 1 98.56 176 VAL B C 1
ATOM 4695 O O . VAL B 1 176 ? -5.965 26.578 -5.371 1 98.56 176 VAL B O 1
ATOM 4698 N N . GLU B 1 177 ? -7.383 26.234 -7.051 1 98.5 177 GLU B N 1
ATOM 4699 C CA . GLU B 1 177 ? -6.586 27 -8.008 1 98.5 177 GLU B CA 1
ATOM 4700 C C . GLU B 1 177 ? -6.438 28.453 -7.562 1 98.5 177 GLU B C 1
ATOM 4702 O O . GLU B 1 177 ? -5.348 29.031 -7.641 1 98.5 177 GLU B O 1
ATOM 4707 N N . LYS B 1 178 ? -7.535 29.094 -7.137 1 98.44 178 LYS B N 1
ATOM 4708 C CA . LYS B 1 178 ? -7.496 30.469 -6.641 1 98.44 178 LYS B CA 1
ATOM 4709 C C . LYS B 1 178 ? -6.562 30.594 -5.441 1 98.44 178 LYS B C 1
ATOM 4711 O O . LYS B 1 178 ? -5.824 31.578 -5.324 1 98.44 178 LYS B O 1
ATOM 4716 N N . ASN B 1 179 ? -6.68 29.656 -4.57 1 98.69 179 ASN B N 1
ATOM 4717 C CA . ASN B 1 179 ? -5.809 29.641 -3.4 1 98.69 179 ASN B CA 1
ATOM 4718 C C . ASN B 1 179 ? -4.34 29.531 -3.795 1 98.69 179 ASN B C 1
ATOM 4720 O O . ASN B 1 179 ? -3.488 30.234 -3.234 1 98.69 179 ASN B O 1
ATOM 4724 N N . VAL B 1 180 ? -4.012 28.641 -4.738 1 98.81 180 VAL B N 1
ATOM 4725 C CA . VAL B 1 180 ? -2.648 28.469 -5.23 1 98.81 180 VAL B CA 1
ATOM 4726 C C . VAL B 1 180 ? -2.129 29.781 -5.801 1 98.81 180 VAL B C 1
ATOM 4728 O O . VAL B 1 180 ? -1.013 30.203 -5.488 1 98.81 180 VAL B O 1
ATOM 4731 N N . LYS B 1 181 ? -2.916 30.469 -6.59 1 98.69 181 LYS B N 1
ATOM 4732 C CA . LYS B 1 181 ? -2.518 31.75 -7.191 1 98.69 181 LYS B CA 1
ATOM 4733 C C . LYS B 1 181 ? -2.256 32.812 -6.125 1 98.69 181 LYS B C 1
ATOM 4735 O O . LYS B 1 181 ? -1.312 33.594 -6.238 1 98.69 181 LYS B O 1
ATOM 4740 N N . ALA B 1 182 ? -3.086 32.812 -5.102 1 98.5 182 ALA B N 1
ATOM 4741 C CA . ALA B 1 182 ? -2.896 33.75 -4 1 98.5 182 ALA B CA 1
ATOM 4742 C C . ALA B 1 182 ? -1.575 33.5 -3.281 1 98.5 182 ALA B C 1
ATOM 4744 O O . ALA B 1 182 ? -0.874 34.438 -2.904 1 98.5 182 ALA B O 1
ATOM 4745 N N . LEU B 1 183 ? -1.246 32.25 -3.086 1 98.69 183 LEU B N 1
ATOM 4746 C CA . LEU B 1 183 ? -0.021 31.891 -2.387 1 98.69 183 LEU B CA 1
ATOM 4747 C C . LEU B 1 183 ? 1.206 32.219 -3.23 1 98.69 183 LEU B C 1
ATOM 4749 O O . LEU B 1 183 ? 2.258 32.562 -2.693 1 98.69 183 LEU B O 1
ATOM 4753 N N . VAL B 1 184 ? 1.086 32.031 -4.559 1 98.56 184 VAL B N 1
ATOM 4754 C CA . VAL B 1 184 ? 2.152 32.438 -5.469 1 98.56 184 VAL B CA 1
ATOM 4755 C C . VAL B 1 184 ? 2.4 33.938 -5.324 1 98.56 184 VAL B C 1
ATOM 4757 O O . VAL B 1 184 ? 3.551 34.375 -5.293 1 98.56 184 VAL B O 1
ATOM 4760 N N . GLU B 1 185 ? 1.328 34.688 -5.184 1 96.19 185 GLU B N 1
ATOM 4761 C CA . GLU B 1 185 ? 1.43 36.125 -5.023 1 96.19 185 GLU B CA 1
ATOM 4762 C C . GLU B 1 185 ? 2.113 36.5 -3.711 1 96.19 185 GLU B C 1
ATOM 4764 O O . GLU B 1 185 ? 2.777 37.531 -3.615 1 96.19 185 GLU B O 1
ATOM 4769 N N . ALA B 1 186 ? 1.947 35.625 -2.766 1 97.12 186 ALA B N 1
ATOM 4770 C CA . ALA B 1 186 ? 2.586 35.844 -1.47 1 97.12 186 ALA B CA 1
ATOM 4771 C C . ALA B 1 186 ? 4.055 35.438 -1.509 1 97.12 186 ALA B C 1
ATOM 4773 O O . ALA B 1 186 ? 4.773 35.594 -0.517 1 97.12 186 ALA B O 1
ATOM 4774 N N . HIS B 1 187 ? 4.531 34.906 -2.609 1 97.62 187 HIS B N 1
ATOM 4775 C CA . HIS B 1 187 ? 5.914 34.531 -2.857 1 97.62 187 HIS B CA 1
ATOM 4776 C C . HIS B 1 187 ? 6.363 33.438 -1.903 1 97.62 187 HIS B C 1
ATOM 4778 O O . HIS B 1 187 ? 7.496 33.438 -1.416 1 97.62 187 HIS B O 1
ATOM 4784 N N . VAL B 1 188 ? 5.438 32.531 -1.532 1 98.81 188 VAL B N 1
ATOM 4785 C CA . VAL B 1 188 ? 5.848 31.375 -0.74 1 98.81 188 VAL B CA 1
ATOM 4786 C C . VAL B 1 188 ? 6.883 30.562 -1.514 1 98.81 188 VAL B C 1
ATOM 4788 O O . VAL B 1 188 ? 6.973 30.656 -2.74 1 98.81 188 VAL B O 1
ATOM 4791 N N . ASP B 1 189 ? 7.695 29.781 -0.829 1 98.88 189 ASP B N 1
ATOM 4792 C CA . ASP B 1 189 ? 8.773 29.016 -1.464 1 98.88 189 ASP B CA 1
ATOM 4793 C C . ASP B 1 189 ? 8.227 27.75 -2.125 1 98.88 189 ASP B C 1
ATOM 4795 O O . ASP B 1 189 ? 8.75 27.312 -3.15 1 98.88 189 ASP B O 1
ATOM 4799 N N . ARG B 1 190 ? 7.266 27.109 -1.5 1 98.81 190 ARG B N 1
ATOM 4800 C CA . ARG B 1 190 ? 6.613 25.906 -1.995 1 98.81 190 ARG B CA 1
ATOM 4801 C C . ARG B 1 190 ? 5.129 25.906 -1.654 1 98.81 190 ARG B C 1
ATOM 4803 O O . ARG B 1 190 ? 4.711 26.5 -0.663 1 98.81 190 ARG B O 1
ATOM 4810 N N . ILE B 1 191 ? 4.336 25.234 -2.447 1 98.94 191 ILE B N 1
ATOM 4811 C CA . ILE B 1 191 ? 2.928 24.984 -2.16 1 98.94 191 ILE B CA 1
ATOM 4812 C C . ILE B 1 191 ? 2.648 23.484 -2.164 1 98.94 191 ILE B C 1
ATOM 4814 O O . ILE B 1 191 ? 2.916 22.797 -3.154 1 98.94 191 ILE B O 1
ATOM 4818 N N . THR B 1 192 ? 2.162 22.969 -1.06 1 98.88 192 THR B N 1
ATOM 4819 C CA . THR B 1 192 ? 1.82 21.562 -0.924 1 98.88 192 THR B CA 1
ATOM 4820 C C . THR B 1 192 ? 0.321 21.344 -1.107 1 98.88 192 THR B C 1
ATOM 4822 O O . THR B 1 192 ? -0.489 21.953 -0.405 1 98.88 192 THR B O 1
ATOM 4825 N N . ILE B 1 193 ? -0.035 20.531 -2.047 1 98.94 193 ILE B N 1
ATOM 4826 C CA . ILE B 1 193 ? -1.424 20.125 -2.236 1 98.94 193 ILE B CA 1
ATOM 4827 C C . ILE B 1 193 ? -1.713 18.859 -1.415 1 98.94 193 ILE B C 1
ATOM 4829 O O . ILE B 1 193 ? -0.93 17.922 -1.429 1 98.94 193 ILE B O 1
ATOM 4833 N N . CYS B 1 194 ? -2.848 18.828 -0.738 1 98.81 194 CYS B N 1
ATOM 4834 C CA . CYS B 1 194 ? -3.104 17.766 0.213 1 98.81 194 CYS B CA 1
ATOM 4835 C C . CYS B 1 194 ? -4.242 16.859 -0.268 1 98.81 194 CYS B C 1
ATOM 4837 O O . CYS B 1 194 ? -5.379 17.328 -0.404 1 98.81 194 CYS B O 1
ATOM 4839 N N . ASP B 1 195 ? -3.93 15.68 -0.566 1 98.62 195 ASP B N 1
ATOM 4840 C CA . ASP B 1 195 ? -4.926 14.609 -0.612 1 98.62 195 ASP B CA 1
ATOM 4841 C C . ASP B 1 195 ? -5.074 13.938 0.752 1 98.62 195 ASP B C 1
ATOM 4843 O O . ASP B 1 195 ? -4.523 12.867 0.983 1 98.62 195 ASP B O 1
ATOM 4847 N N . THR B 1 196 ? -5.898 14.5 1.544 1 98.12 196 THR B N 1
ATOM 4848 C CA . THR B 1 196 ? -5.969 14.234 2.977 1 98.12 196 THR B CA 1
ATOM 4849 C C . THR B 1 196 ? -6.406 12.789 3.236 1 98.12 196 THR B C 1
ATOM 4851 O O . THR B 1 196 ? -6.066 12.211 4.27 1 98.12 196 THR B O 1
ATOM 4854 N N . TYR B 1 197 ? -7.102 12.18 2.32 1 97.94 197 TYR B N 1
ATOM 4855 C CA . TYR B 1 197 ? -7.602 10.836 2.588 1 97.94 197 TYR B CA 1
ATOM 4856 C C . TYR B 1 197 ? -7.059 9.844 1.57 1 97.94 197 TYR B C 1
ATOM 4858 O O . TYR B 1 197 ? -7.359 8.648 1.638 1 97.94 197 TYR B O 1
ATOM 4866 N N . GLY B 1 198 ? -6.223 10.305 0.603 1 98.5 198 GLY B N 1
ATOM 4867 C CA . GLY B 1 198 ? -5.598 9.422 -0.364 1 98.5 198 GLY B CA 1
ATOM 4868 C C . GLY B 1 198 ? -6.598 8.68 -1.231 1 98.5 198 GLY B C 1
ATOM 4869 O O . GLY B 1 198 ? -6.469 7.473 -1.447 1 98.5 198 GLY B O 1
ATOM 4870 N N . ASP B 1 199 ? -7.695 9.406 -1.701 1 98.5 199 ASP B N 1
ATOM 4871 C CA . ASP B 1 199 ? -8.758 8.711 -2.414 1 98.5 199 ASP B CA 1
ATOM 4872 C C . ASP B 1 199 ? -8.812 9.141 -3.877 1 98.5 199 ASP B C 1
ATOM 4874 O O . ASP B 1 199 ? -9.781 8.836 -4.582 1 98.5 199 ASP B O 1
ATOM 4878 N N . ALA B 1 200 ? -7.797 9.875 -4.383 1 98.69 200 ALA B N 1
ATOM 4879 C CA . ALA B 1 200 ? -7.75 10.227 -5.801 1 98.69 200 ALA B CA 1
ATOM 4880 C C . ALA B 1 200 ? -7.254 9.055 -6.637 1 98.69 200 ALA B C 1
ATOM 4882 O O . ALA B 1 200 ? -6.223 8.453 -6.328 1 98.69 200 ALA B O 1
ATOM 4883 N N . LEU B 1 201 ? -7.988 8.758 -7.672 1 98.38 201 LEU B N 1
ATOM 4884 C CA . LEU B 1 201 ? -7.5 7.816 -8.672 1 98.38 201 LEU B CA 1
ATOM 4885 C C . LEU B 1 201 ? -6.316 8.398 -9.438 1 98.38 201 LEU B C 1
ATOM 4887 O O . LEU B 1 201 ? -6.145 9.617 -9.492 1 98.38 201 LEU B O 1
ATOM 4891 N N . PRO B 1 202 ? -5.488 7.535 -10.078 1 98 202 PRO B N 1
ATOM 4892 C CA . PRO B 1 202 ? -4.305 8.008 -10.797 1 98 202 PRO B CA 1
ATOM 4893 C C . PRO B 1 202 ? -4.633 9.07 -11.844 1 98 202 PRO B C 1
ATOM 4895 O O . PRO B 1 202 ? -3.93 10.078 -11.953 1 98 202 PRO B O 1
ATOM 4898 N N . TRP B 1 203 ? -5.742 8.984 -12.562 1 97.81 203 TRP B N 1
ATOM 4899 C CA . TRP B 1 203 ? -6.109 9.938 -13.609 1 97.81 203 TRP B CA 1
ATOM 4900 C C . TRP B 1 203 ? -6.543 11.266 -13.008 1 97.81 203 TRP B C 1
ATOM 4902 O O . TRP B 1 203 ? -6.277 12.328 -13.578 1 97.81 203 TRP B O 1
ATOM 4912 N N . ALA B 1 204 ? -7.227 11.133 -11.898 1 98.25 204 ALA B N 1
ATOM 4913 C CA . ALA B 1 204 ? -7.637 12.352 -11.203 1 98.25 204 ALA B CA 1
ATOM 4914 C C . ALA B 1 204 ? -6.422 13.109 -10.656 1 98.25 204 ALA B C 1
ATOM 4916 O O . ALA B 1 204 ? -6.336 14.328 -10.797 1 98.25 204 ALA B O 1
ATOM 4917 N N . MET B 1 205 ? -5.52 12.398 -10.062 1 98.69 205 MET B N 1
ATOM 4918 C CA . MET B 1 205 ? -4.285 12.992 -9.562 1 98.69 205 MET B CA 1
ATOM 4919 C C . MET B 1 205 ? -3.525 13.695 -10.688 1 98.69 205 MET B C 1
ATOM 4921 O O . MET B 1 205 ? -3.08 14.828 -10.523 1 98.69 205 MET B O 1
ATOM 4925 N N . GLU B 1 206 ? -3.377 13 -11.805 1 98 206 GLU B N 1
ATOM 4926 C CA . GLU B 1 206 ? -2.688 13.57 -12.961 1 98 206 GLU B CA 1
ATOM 4927 C C . GLU B 1 206 ? -3.35 14.867 -13.414 1 98 206 GLU B C 1
ATOM 4929 O O . GLU B 1 206 ? -2.678 15.891 -13.578 1 98 206 GLU B O 1
ATOM 4934 N N . TYR B 1 207 ? -4.641 14.828 -13.594 1 97.81 207 TYR B N 1
ATOM 4935 C CA . TYR B 1 207 ? -5.379 15.984 -14.086 1 97.81 207 TYR B CA 1
ATOM 4936 C C . TYR B 1 207 ? -5.242 17.172 -13.133 1 97.81 207 TYR B C 1
ATOM 4938 O O . TYR B 1 207 ? -4.938 18.281 -13.562 1 97.81 207 TYR B O 1
ATOM 4946 N N . VAL B 1 208 ? -5.461 16.891 -11.859 1 98.31 208 VAL B N 1
ATOM 4947 C CA . VAL B 1 208 ? -5.48 17.938 -10.844 1 98.31 208 VAL B CA 1
ATOM 4948 C C . VAL B 1 208 ? -4.09 18.562 -10.711 1 98.31 208 VAL B C 1
ATOM 4950 O O . VAL B 1 208 ? -3.949 19.781 -10.703 1 98.31 208 VAL B O 1
ATOM 4953 N N . MET B 1 209 ? -3.068 17.75 -10.648 1 98.38 209 MET B N 1
ATOM 4954 C CA . MET B 1 209 ? -1.724 18.266 -10.422 1 98.38 209 MET B CA 1
ATOM 4955 C C . MET B 1 209 ? -1.229 19.047 -11.625 1 98.38 209 MET B C 1
ATOM 4957 O O . MET B 1 209 ? -0.528 20.047 -11.477 1 98.38 209 MET B O 1
ATOM 4961 N N . LYS B 1 210 ? -1.574 18.641 -12.844 1 97.81 210 LYS B N 1
ATOM 4962 C CA . LYS B 1 210 ? -1.198 19.391 -14.039 1 97.81 210 LYS B CA 1
ATOM 4963 C C . LYS B 1 210 ? -1.867 20.766 -14.062 1 97.81 210 LYS B C 1
ATOM 4965 O O . LYS B 1 210 ? -1.226 21.766 -14.375 1 97.81 210 LYS B O 1
ATOM 4970 N N . ARG B 1 211 ? -3.105 20.75 -13.711 1 98.19 211 ARG B N 1
ATOM 4971 C CA . ARG B 1 211 ? -3.838 22.016 -13.672 1 98.19 211 ARG B CA 1
ATOM 4972 C C . ARG B 1 211 ? -3.252 22.953 -12.625 1 98.19 211 ARG B C 1
ATOM 4974 O O . ARG B 1 211 ? -3.082 24.141 -12.883 1 98.19 211 ARG B O 1
ATOM 4981 N N . LEU B 1 212 ? -2.996 22.406 -11.461 1 98.69 212 LEU B N 1
ATOM 4982 C CA . LEU B 1 212 ? -2.49 23.234 -10.375 1 98.69 212 LEU B CA 1
ATOM 4983 C C . LEU B 1 212 ? -1.055 23.672 -10.648 1 98.69 212 LEU B C 1
ATOM 4985 O O . LEU B 1 212 ? -0.637 24.75 -10.219 1 98.69 212 LEU B O 1
ATOM 4989 N N . LYS B 1 213 ? -0.263 22.844 -11.359 1 98 213 LYS B N 1
ATOM 4990 C CA . LYS B 1 213 ? 1.087 23.234 -11.75 1 98 213 LYS B CA 1
ATOM 4991 C C . LYS B 1 213 ? 1.062 24.453 -12.672 1 98 213 LYS B C 1
ATOM 4993 O O . LYS B 1 213 ? 1.907 25.344 -12.555 1 98 213 LYS B O 1
ATOM 4998 N N . GLU B 1 214 ? 0.15 24.469 -13.586 1 97.94 214 GLU B N 1
ATOM 4999 C CA . GLU B 1 214 ? -0.023 25.641 -14.453 1 97.94 214 GLU B CA 1
ATOM 5000 C C . GLU B 1 214 ? -0.344 26.891 -13.641 1 97.94 214 GLU B C 1
ATOM 5002 O O . GLU B 1 214 ? 0.2 27.953 -13.906 1 97.94 214 GLU B O 1
ATOM 5007 N N . ALA B 1 215 ? -1.187 26.719 -12.672 1 98.44 215 ALA B N 1
ATOM 5008 C CA . ALA B 1 215 ? -1.589 27.844 -11.82 1 98.44 215 ALA B CA 1
ATOM 5009 C C . ALA B 1 215 ? -0.419 28.328 -10.969 1 98.44 215 ALA B C 1
ATOM 5011 O O . ALA B 1 215 ? -0.307 29.531 -10.688 1 98.44 215 ALA B O 1
ATOM 5012 N N . ALA B 1 216 ? 0.405 27.422 -10.547 1 98.56 216 ALA B N 1
ATOM 5013 C CA . ALA B 1 216 ? 1.503 27.734 -9.641 1 98.56 216 ALA B CA 1
ATOM 5014 C C . ALA B 1 216 ? 2.65 28.422 -10.375 1 98.56 216 ALA B C 1
ATOM 5016 O O . ALA B 1 216 ? 3.486 29.094 -9.758 1 98.56 216 ALA B O 1
ATOM 5017 N N . GLY B 1 217 ? 2.764 28.234 -11.75 1 97.31 217 GLY B N 1
ATOM 5018 C CA . GLY B 1 217 ? 3.855 28.812 -12.523 1 97.31 217 GLY B CA 1
ATOM 5019 C C . GLY B 1 217 ? 5.219 28.297 -12.094 1 97.31 217 GLY B C 1
ATOM 5020 O O . GLY B 1 217 ? 5.469 27.094 -12.094 1 97.31 217 GLY B O 1
ATOM 5021 N N . LYS B 1 218 ? 6.035 29.172 -11.625 1 97.31 218 LYS B N 1
ATOM 5022 C CA . LYS B 1 218 ? 7.41 28.812 -11.281 1 97.31 218 LYS B CA 1
ATOM 5023 C C . LYS B 1 218 ? 7.512 28.328 -9.844 1 97.31 218 LYS B C 1
ATOM 5025 O O . LYS B 1 218 ? 8.523 27.734 -9.453 1 97.31 218 LYS B O 1
ATOM 5030 N N . THR B 1 219 ? 6.52 28.594 -9.055 1 98.56 219 THR B N 1
ATOM 5031 C CA . THR B 1 219 ? 6.543 28.125 -7.676 1 98.56 219 THR B CA 1
ATOM 5032 C C . THR B 1 219 ? 6.402 26.609 -7.625 1 98.56 219 THR B C 1
ATOM 5034 O O . THR B 1 219 ? 5.426 26.047 -8.133 1 98.56 219 THR B O 1
ATOM 5037 N N . PRO B 1 220 ? 7.352 25.891 -7.016 1 98.56 220 PRO B N 1
ATOM 5038 C CA . PRO B 1 220 ? 7.273 24.422 -6.98 1 98.56 220 PRO B CA 1
ATOM 5039 C C . PRO B 1 220 ? 6.07 23.922 -6.188 1 98.56 220 PRO B C 1
ATOM 5041 O O . PRO B 1 220 ? 5.723 24.484 -5.156 1 98.56 220 PRO B O 1
ATOM 5044 N N . LEU B 1 221 ? 5.461 22.812 -6.645 1 98.62 221 LEU B N 1
ATOM 5045 C CA . LEU B 1 221 ? 4.379 22.125 -5.945 1 98.62 221 LEU B CA 1
ATOM 5046 C C . LEU B 1 221 ? 4.898 20.891 -5.23 1 98.62 221 LEU B C 1
ATOM 5048 O O . LEU B 1 221 ? 5.855 20.25 -5.684 1 98.62 221 LEU B O 1
ATOM 5052 N N . GLU B 1 222 ? 4.309 20.609 -4.156 1 98.81 222 GLU B N 1
ATOM 5053 C CA . GLU B 1 222 ? 4.539 19.391 -3.402 1 98.81 222 GLU B CA 1
ATOM 5054 C C . GLU B 1 222 ? 3.229 18.656 -3.127 1 98.81 222 GLU B C 1
ATOM 5056 O O . GLU B 1 222 ? 2.146 19.188 -3.367 1 98.81 222 GLU B O 1
ATOM 5061 N N . LEU B 1 223 ? 3.318 17.391 -2.744 1 98.94 223 LEU B N 1
ATOM 5062 C CA . LEU B 1 223 ? 2.137 16.594 -2.434 1 98.94 223 LEU B CA 1
ATOM 5063 C C . LEU B 1 223 ? 2.225 16.016 -1.024 1 98.94 223 LEU B C 1
ATOM 5065 O O . LEU B 1 223 ? 3.27 15.5 -0.626 1 98.94 223 LEU B O 1
ATOM 5069 N N . HIS B 1 224 ? 1.213 16.219 -0.23 1 98.94 224 HIS B N 1
ATOM 5070 C CA . HIS B 1 224 ? 0.925 15.562 1.041 1 98.94 224 HIS B CA 1
ATOM 5071 C C . HIS B 1 224 ? -0.273 14.625 0.92 1 98.94 224 HIS B C 1
ATOM 5073 O O . HIS B 1 224 ? -1.414 15.078 0.821 1 98.94 224 HIS B O 1
ATOM 5079 N N . ILE B 1 225 ? 0.004 13.328 0.939 1 98.88 225 ILE B N 1
ATOM 5080 C CA . ILE B 1 225 ? -1.051 12.367 0.628 1 98.88 225 ILE B CA 1
ATOM 5081 C C . ILE B 1 225 ? -1.066 11.258 1.677 1 98.88 225 ILE B C 1
ATOM 5083 O O . ILE B 1 225 ? -0.017 10.719 2.031 1 98.88 225 ILE B O 1
ATOM 5087 N N . HIS B 1 226 ? -2.232 10.984 2.244 1 98.69 226 HIS B N 1
ATOM 5088 C CA . HIS B 1 226 ? -2.387 9.867 3.172 1 98.69 226 HIS B CA 1
ATOM 5089 C C . HIS B 1 226 ? -2.729 8.578 2.432 1 98.69 226 HIS B C 1
ATOM 5091 O O . HIS B 1 226 ? -2.99 8.602 1.228 1 98.69 226 HIS B O 1
ATOM 5097 N N . ASN B 1 227 ? -2.74 7.441 3.129 1 98.75 227 ASN B N 1
ATOM 5098 C CA . ASN B 1 227 ? -2.762 6.137 2.477 1 98.75 227 ASN B CA 1
ATOM 5099 C C . ASN B 1 227 ? -4.051 5.375 2.785 1 98.75 227 ASN B C 1
ATOM 5101 O O . ASN B 1 227 ? -4.082 4.145 2.711 1 98.75 227 ASN B O 1
ATOM 5105 N N . ASP B 1 228 ? -5.148 6.016 3.047 1 98.69 228 ASP B N 1
ATOM 5106 C CA . ASP B 1 228 ? -6.371 5.41 3.57 1 98.69 228 ASP B CA 1
ATOM 5107 C C . ASP B 1 228 ? -6.918 4.359 2.607 1 98.69 228 ASP B C 1
ATOM 5109 O O . ASP B 1 228 ? -7.605 3.424 3.025 1 98.69 228 ASP B O 1
ATOM 5113 N N . PHE B 1 229 ? -6.598 4.473 1.315 1 98.81 229 PHE B N 1
ATOM 5114 C CA . PHE B 1 229 ? -7.113 3.518 0.341 1 98.81 229 PHE B CA 1
ATOM 5115 C C . PHE B 1 229 ? -5.977 2.721 -0.289 1 98.81 229 PHE B C 1
ATOM 5117 O O . PHE B 1 229 ? -6.18 2.016 -1.279 1 98.81 229 PHE B O 1
ATOM 5124 N N . GLY B 1 230 ? -4.742 2.875 0.235 1 98.5 230 GLY B N 1
ATOM 5125 C CA . GLY B 1 230 ? -3.6 2.154 -0.308 1 98.5 230 GLY B CA 1
ATOM 5126 C C . GLY B 1 230 ? -3.08 2.746 -1.604 1 98.5 230 GLY B C 1
ATOM 5127 O O . GLY B 1 230 ? -2.508 2.035 -2.432 1 98.5 230 GLY B O 1
ATOM 5128 N N . LEU B 1 231 ? -3.264 4.066 -1.837 1 98.81 231 LEU B N 1
ATOM 5129 C CA . LEU B 1 231 ? -2.955 4.656 -3.135 1 98.81 231 LEU B CA 1
ATOM 5130 C C . LEU B 1 231 ? -1.855 5.707 -3.01 1 98.81 231 LEU B C 1
ATOM 5132 O O . LEU B 1 231 ? -1.483 6.344 -3.996 1 98.81 231 LEU B O 1
ATOM 5136 N N . ALA B 1 232 ? -1.274 5.875 -1.827 1 98.88 232 ALA B N 1
ATOM 5137 C CA . ALA B 1 232 ? -0.367 6.992 -1.577 1 98.88 232 ALA B CA 1
ATOM 5138 C C . ALA B 1 232 ? 0.863 6.91 -2.477 1 98.88 232 ALA B C 1
ATOM 5140 O O . ALA B 1 232 ? 1.25 7.902 -3.1 1 98.88 232 ALA B O 1
ATOM 5141 N N . THR B 1 233 ? 1.492 5.727 -2.596 1 98.88 233 THR B N 1
ATOM 5142 C CA . THR B 1 233 ? 2.707 5.582 -3.389 1 98.88 233 THR B CA 1
ATOM 5143 C C . THR B 1 233 ? 2.424 5.844 -4.867 1 98.88 233 THR B C 1
ATOM 5145 O O . THR B 1 233 ? 3.145 6.605 -5.516 1 98.88 233 THR B O 1
ATOM 5148 N N . ALA B 1 234 ? 1.379 5.242 -5.383 1 98.88 234 ALA B N 1
ATOM 5149 C CA . ALA B 1 234 ? 1.018 5.453 -6.785 1 98.88 234 ALA B CA 1
ATOM 5150 C C . ALA B 1 234 ? 0.652 6.91 -7.043 1 98.88 234 ALA B C 1
ATOM 5152 O O . ALA B 1 234 ? 1.046 7.484 -8.062 1 98.88 234 ALA B O 1
ATOM 5153 N N . GLY B 1 235 ? -0.166 7.512 -6.105 1 98.88 235 GLY B N 1
ATOM 5154 C CA . GLY B 1 235 ? -0.515 8.914 -6.234 1 98.88 235 GLY B CA 1
ATOM 5155 C C . GLY B 1 235 ? 0.697 9.828 -6.297 1 98.88 235 GLY B C 1
ATOM 5156 O O . GLY B 1 235 ? 0.745 10.75 -7.113 1 98.88 235 GLY B O 1
ATOM 5157 N N . ALA B 1 236 ? 1.641 9.562 -5.469 1 98.94 236 ALA B N 1
ATOM 5158 C CA . ALA B 1 236 ? 2.869 10.352 -5.43 1 98.94 236 ALA B CA 1
ATOM 5159 C C . ALA B 1 236 ? 3.646 10.211 -6.738 1 98.94 236 ALA B C 1
ATOM 5161 O O . ALA B 1 236 ? 4.16 11.203 -7.266 1 98.94 236 ALA B O 1
ATOM 5162 N N . LEU B 1 237 ? 3.777 8.977 -7.262 1 98.88 237 LEU B N 1
ATOM 5163 C CA . LEU B 1 237 ? 4.477 8.758 -8.523 1 98.88 237 LEU B CA 1
ATOM 5164 C C . LEU B 1 237 ? 3.797 9.508 -9.664 1 98.88 237 LEU B C 1
ATOM 5166 O O . LEU B 1 237 ? 4.469 10.117 -10.492 1 98.88 237 LEU B O 1
ATOM 5170 N N . VAL B 1 238 ? 2.49 9.492 -9.688 1 98.69 238 VAL B N 1
ATOM 5171 C CA . VAL B 1 238 ? 1.729 10.18 -10.727 1 98.69 238 VAL B CA 1
ATOM 5172 C C . VAL B 1 238 ? 1.919 11.688 -10.586 1 98.69 238 VAL B C 1
ATOM 5174 O O . VAL B 1 238 ? 2.082 12.391 -11.586 1 98.69 238 VAL B O 1
ATOM 5177 N N . ALA B 1 239 ? 1.876 12.164 -9.336 1 98.81 239 ALA B N 1
ATOM 5178 C CA . ALA B 1 239 ? 2.08 13.586 -9.109 1 98.81 239 ALA B CA 1
ATOM 5179 C C . ALA B 1 239 ? 3.447 14.039 -9.617 1 98.81 239 ALA B C 1
ATOM 5181 O O . ALA B 1 239 ? 3.555 15.047 -10.32 1 98.81 239 ALA B O 1
ATOM 5182 N N . VAL B 1 240 ? 4.469 13.273 -9.336 1 98.81 240 VAL B N 1
ATOM 5183 C CA . VAL B 1 240 ? 5.824 13.609 -9.766 1 98.81 240 VAL B CA 1
ATOM 5184 C C . VAL B 1 240 ? 5.914 13.555 -11.289 1 98.81 240 VAL B C 1
ATOM 5186 O O . VAL B 1 240 ? 6.488 14.445 -11.914 1 98.81 240 VAL B O 1
ATOM 5189 N N . ALA B 1 241 ? 5.348 12.516 -11.844 1 98.25 241 ALA B N 1
ATOM 5190 C CA . ALA B 1 241 ? 5.332 12.383 -13.297 1 98.25 241 ALA B CA 1
ATOM 5191 C C . ALA B 1 241 ? 4.598 13.555 -13.945 1 98.25 241 ALA B C 1
ATOM 5193 O O . ALA B 1 241 ? 4.793 13.836 -15.133 1 98.25 241 ALA B O 1
ATOM 5194 N N . SER B 1 242 ? 3.746 14.258 -13.164 1 97 242 SER B N 1
ATOM 5195 C CA . SER B 1 242 ? 2.955 15.383 -13.656 1 97 242 SER B CA 1
ATOM 5196 C C . SER B 1 242 ? 3.637 16.719 -13.359 1 97 242 SER B C 1
ATOM 5198 O O . SER B 1 242 ? 3.047 17.781 -13.555 1 97 242 SER B O 1
ATOM 5200 N N . GLY B 1 243 ? 4.824 16.672 -12.781 1 96.44 243 GLY B N 1
ATOM 5201 C CA . GLY B 1 243 ? 5.621 17.875 -12.648 1 96.44 243 GLY B CA 1
ATOM 5202 C C . GLY B 1 243 ? 5.801 18.312 -11.203 1 96.44 243 GLY B C 1
ATOM 5203 O O . GLY B 1 243 ? 6.477 19.312 -10.93 1 96.44 243 GLY B O 1
ATOM 5204 N N . VAL B 1 244 ? 5.227 17.594 -10.266 1 98.12 244 VAL B N 1
ATOM 5205 C CA . VAL B 1 244 ? 5.359 17.922 -8.852 1 98.12 244 VAL B CA 1
ATOM 5206 C C . VAL B 1 244 ? 6.812 17.75 -8.414 1 98.12 244 VAL B C 1
ATOM 5208 O O . VAL B 1 244 ? 7.488 16.812 -8.828 1 98.12 244 VAL B O 1
ATOM 5211 N N . GLU B 1 245 ? 7.285 18.609 -7.512 1 98.5 245 GLU B N 1
ATOM 5212 C CA . GLU B 1 245 ? 8.719 18.703 -7.254 1 98.5 245 GLU B CA 1
ATOM 5213 C C . GLU B 1 245 ? 9.047 18.297 -5.824 1 98.5 245 GLU B C 1
ATOM 5215 O O . GLU B 1 245 ? 10.219 18.25 -5.438 1 98.5 245 GLU B O 1
ATOM 5220 N N . GLY B 1 246 ? 8.047 17.984 -5.027 1 98.81 246 GLY B N 1
ATOM 5221 C CA . GLY B 1 246 ? 8.297 17.578 -3.656 1 98.81 246 GLY B CA 1
ATOM 5222 C C . GLY B 1 246 ? 7.227 16.656 -3.102 1 98.81 246 GLY B C 1
ATOM 5223 O O . GLY B 1 246 ? 6.07 16.719 -3.531 1 98.81 246 GLY B O 1
ATOM 5224 N N . LEU B 1 247 ? 7.637 15.836 -2.182 1 98.94 247 LEU B N 1
ATOM 5225 C CA . LEU B 1 247 ? 6.73 14.891 -1.538 1 98.94 247 LEU B CA 1
ATOM 5226 C C . LEU B 1 247 ? 6.922 14.898 -0.025 1 98.94 247 LEU B C 1
ATOM 5228 O O . LEU B 1 247 ? 8.055 14.953 0.46 1 98.94 247 LEU B O 1
ATOM 5232 N N . HIS B 1 248 ? 5.84 14.93 0.723 1 98.94 248 HIS B N 1
ATOM 5233 C CA . HIS B 1 248 ? 5.875 14.734 2.168 1 98.94 248 HIS B CA 1
ATOM 5234 C C . HIS B 1 248 ? 5.797 13.258 2.525 1 98.94 248 HIS B C 1
ATOM 5236 O O . HIS B 1 248 ? 4.914 12.539 2.043 1 98.94 248 HIS B O 1
ATOM 5242 N N . VAL B 1 249 ? 6.723 12.789 3.357 1 98.94 249 VAL B N 1
ATOM 5243 C CA . VAL B 1 249 ? 6.836 11.367 3.643 1 98.94 249 VAL B CA 1
ATOM 5244 C C . VAL B 1 249 ? 7 11.148 5.145 1 98.94 249 VAL B C 1
ATOM 5246 O O . VAL B 1 249 ? 7.281 12.094 5.887 1 98.94 249 VAL B O 1
ATOM 5249 N N . THR B 1 250 ? 6.777 9.977 5.582 1 98.94 250 THR B N 1
ATOM 5250 C CA . THR B 1 250 ? 7.156 9.508 6.91 1 98.94 250 THR B CA 1
ATOM 5251 C C . THR B 1 250 ? 7.793 8.125 6.832 1 98.94 250 THR B C 1
ATOM 5253 O O . THR B 1 250 ? 7.457 7.328 5.949 1 98.94 250 THR B O 1
ATOM 5256 N N . VAL B 1 251 ? 8.664 7.859 7.738 1 98.88 251 VAL B N 1
ATOM 5257 C CA . VAL B 1 251 ? 9.266 6.531 7.832 1 98.88 251 VAL B CA 1
ATOM 5258 C C . VAL B 1 251 ? 8.203 5.516 8.242 1 98.88 251 VAL B C 1
ATOM 5260 O O . VAL B 1 251 ? 7.395 5.777 9.133 1 98.88 251 VAL B O 1
ATOM 5263 N N . ASN B 1 252 ? 8.156 4.395 7.566 1 98.62 252 ASN B N 1
ATOM 5264 C CA . ASN B 1 252 ? 7.246 3.287 7.836 1 98.62 252 ASN B CA 1
ATOM 5265 C C . ASN B 1 252 ? 5.789 3.705 7.66 1 98.62 252 ASN B C 1
ATOM 5267 O O . ASN B 1 252 ? 4.883 3.031 8.148 1 98.62 252 ASN B O 1
ATOM 5271 N N . GLY B 1 253 ? 5.531 4.836 7.008 1 98.44 253 GLY B N 1
ATOM 5272 C CA . GLY B 1 253 ? 4.172 5.293 6.773 1 98.44 253 GLY B CA 1
ATOM 5273 C C . GLY B 1 253 ? 3.457 5.723 8.039 1 98.44 253 GLY B C 1
ATOM 5274 O O . GLY B 1 253 ? 2.254 5.5 8.188 1 98.44 253 GLY B O 1
ATOM 5275 N N . LEU B 1 254 ? 4.109 6.297 9.008 1 98.12 254 LEU B N 1
ATOM 5276 C CA . LEU B 1 254 ? 3.477 6.789 10.227 1 98.12 254 LEU B CA 1
ATOM 5277 C C . LEU B 1 254 ? 2.576 7.98 9.93 1 98.12 254 LEU B C 1
ATOM 5279 O O . LEU B 1 254 ? 2.785 8.695 8.938 1 98.12 254 LEU B O 1
ATOM 5283 N N . GLY B 1 255 ? 1.575 8.172 10.797 1 96.56 255 GLY B N 1
ATOM 5284 C CA . GLY B 1 255 ? 0.722 9.344 10.656 1 96.56 255 GLY B CA 1
ATOM 5285 C C . GLY B 1 255 ? -0.716 9.086 11.07 1 96.56 255 GLY B C 1
ATOM 5286 O O . GLY B 1 255 ? -1.061 7.973 11.477 1 96.56 255 GLY B O 1
ATOM 5287 N N . GLU B 1 256 ? -1.506 10.086 10.961 1 94.06 256 GLU B N 1
ATOM 5288 C CA . GLU B 1 256 ? -2.924 10 11.297 1 94.06 256 GLU B CA 1
ATOM 5289 C C . GLU B 1 256 ? -3.605 8.859 10.547 1 94.06 256 GLU B C 1
ATOM 5291 O O . GLU B 1 256 ? -3.336 8.641 9.367 1 94.06 256 GLU B O 1
ATOM 5296 N N . ARG B 1 257 ? -4.535 8.125 11.328 1 95.62 257 ARG B N 1
ATOM 5297 C CA . ARG B 1 257 ? -5.238 6.969 10.781 1 95.62 257 ARG B CA 1
ATOM 5298 C C . ARG B 1 257 ? -4.254 5.922 10.273 1 95.62 257 ARG B C 1
ATOM 5300 O O . ARG B 1 257 ? -3.604 5.234 11.062 1 95.62 257 ARG B O 1
ATOM 5307 N N . VAL B 1 258 ? -4.117 5.746 8.875 1 96.94 258 VAL B N 1
ATOM 5308 C CA . VAL B 1 258 ? -3.248 4.699 8.352 1 96.94 258 VAL B CA 1
ATOM 5309 C C . VAL B 1 258 ? -1.951 5.316 7.832 1 96.94 258 VAL B C 1
ATOM 5311 O O . VAL B 1 258 ? -1.139 4.633 7.207 1 96.94 258 VAL B O 1
ATOM 5314 N N . GLY B 1 259 ? -1.748 6.582 8.094 1 97.19 259 GLY B N 1
ATOM 5315 C CA . GLY B 1 259 ? -0.449 7.207 7.902 1 97.19 259 GLY B CA 1
ATOM 5316 C C . GLY B 1 259 ? -0.3 7.875 6.547 1 97.19 259 GLY B C 1
ATOM 5317 O O . GLY B 1 259 ? -1.268 7.977 5.793 1 97.19 259 GLY B O 1
ATOM 5318 N N . LEU B 1 260 ? 0.919 8.406 6.309 1 98.06 260 LEU B N 1
ATOM 5319 C CA . LEU B 1 260 ? 1.292 9.18 5.129 1 98.06 260 LEU B CA 1
ATOM 5320 C C . LEU B 1 260 ? 2.039 8.312 4.121 1 98.06 260 LEU B C 1
ATOM 5322 O O . LEU B 1 260 ? 2.199 7.105 4.336 1 98.06 260 LEU B O 1
ATOM 5326 N N . LEU B 1 261 ? 2.391 8.898 3.047 1 98.81 261 LEU B N 1
ATOM 5327 C CA . LEU B 1 261 ? 3.291 8.328 2.053 1 98.81 261 LEU B CA 1
ATOM 5328 C C . LEU B 1 261 ? 4.547 7.77 2.717 1 98.81 261 LEU B C 1
ATOM 5330 O O . LEU B 1 261 ? 5.238 8.484 3.445 1 98.81 261 LEU B O 1
ATOM 5334 N N . SER B 1 262 ? 4.781 6.492 2.475 1 98.81 262 SER B N 1
ATOM 5335 C CA . SER B 1 262 ? 5.938 5.805 3.043 1 98.81 262 SER B CA 1
ATOM 5336 C 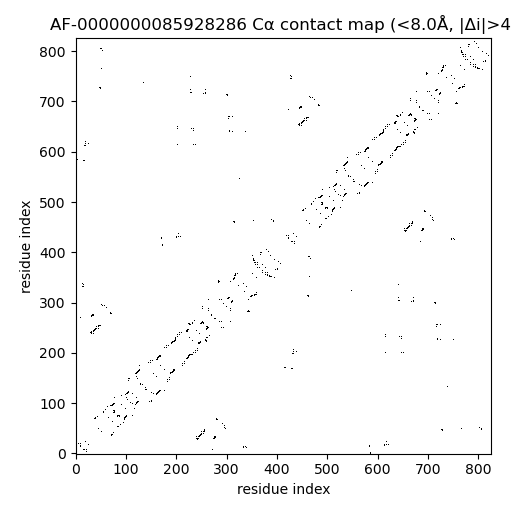C . SER B 1 262 ? 7.234 6.277 2.398 1 98.81 262 SER B C 1
ATOM 5338 O O . SER B 1 262 ? 7.387 6.215 1.178 1 98.81 262 SER B O 1
ATOM 5340 N N . LEU B 1 263 ? 8.18 6.656 3.219 1 98.94 263 LEU B N 1
ATOM 5341 C CA . LEU B 1 263 ? 9.453 7.16 2.73 1 98.94 263 LEU B CA 1
ATOM 5342 C C . LEU B 1 263 ? 10.203 6.082 1.948 1 98.94 263 LEU B C 1
ATOM 5344 O O . LEU B 1 263 ? 10.648 6.32 0.826 1 98.94 263 LEU B O 1
ATOM 5348 N N . GLU B 1 264 ? 10.328 4.867 2.529 1 98.81 264 GLU B N 1
ATOM 5349 C CA . GLU B 1 264 ? 11.117 3.805 1.908 1 98.81 264 GLU B CA 1
ATOM 5350 C C . GLU B 1 264 ? 10.492 3.355 0.59 1 98.81 264 GLU B C 1
ATOM 5352 O O . GLU B 1 264 ? 11.203 3.109 -0.386 1 98.81 264 GLU B O 1
ATOM 5357 N N . GLU B 1 265 ? 9.148 3.299 0.549 1 98.81 265 GLU B N 1
ATOM 5358 C CA . GLU B 1 265 ? 8.469 2.869 -0.671 1 98.81 265 GLU B CA 1
ATOM 5359 C C . GLU B 1 265 ? 8.688 3.869 -1.804 1 98.81 265 GLU B C 1
ATOM 5361 O O . GLU B 1 265 ? 9.094 3.49 -2.904 1 98.81 265 GLU B O 1
ATOM 5366 N N . ILE B 1 266 ? 8.508 5.137 -1.5 1 98.94 266 ILE B N 1
ATOM 5367 C CA . ILE B 1 266 ? 8.516 6.117 -2.58 1 98.94 266 ILE B CA 1
ATOM 5368 C C . ILE B 1 266 ? 9.953 6.398 -3.012 1 98.94 266 ILE B C 1
ATOM 5370 O O . ILE B 1 266 ? 10.219 6.641 -4.191 1 98.94 266 ILE B O 1
ATOM 5374 N N . ALA B 1 267 ? 10.922 6.391 -2.088 1 98.88 267 ALA B N 1
ATOM 5375 C CA . ALA B 1 267 ? 12.32 6.617 -2.451 1 98.88 267 ALA B CA 1
ATOM 5376 C C . ALA B 1 267 ? 12.805 5.574 -3.455 1 98.88 267 ALA B C 1
ATOM 5378 O O . ALA B 1 267 ? 13.43 5.914 -4.461 1 98.88 267 ALA B O 1
ATOM 5379 N N . VAL B 1 268 ? 12.484 4.309 -3.219 1 98.88 268 VAL B N 1
ATOM 5380 C CA . VAL B 1 268 ? 12.906 3.229 -4.102 1 98.88 268 VAL B CA 1
ATOM 5381 C C . VAL B 1 268 ? 12.148 3.32 -5.43 1 98.88 268 VAL B C 1
ATOM 5383 O O . VAL B 1 268 ? 12.75 3.201 -6.5 1 98.88 268 VAL B O 1
ATOM 5386 N N . ALA B 1 269 ? 10.844 3.566 -5.379 1 98.88 269 ALA B N 1
ATOM 5387 C CA . ALA B 1 269 ? 10.023 3.605 -6.59 1 98.88 269 ALA B CA 1
ATOM 5388 C C . ALA B 1 269 ? 10.445 4.754 -7.5 1 98.88 269 ALA B C 1
ATOM 5390 O O . ALA B 1 269 ? 10.484 4.602 -8.727 1 98.88 269 ALA B O 1
ATOM 5391 N N . LEU B 1 270 ? 10.742 5.926 -6.922 1 98.81 270 LEU B N 1
ATOM 5392 C CA . LEU B 1 270 ? 11.188 7.066 -7.719 1 98.81 270 LEU B CA 1
ATOM 5393 C C . LEU B 1 270 ? 12.453 6.723 -8.5 1 98.81 270 LEU B C 1
ATOM 5395 O O . LEU B 1 270 ? 12.516 6.953 -9.711 1 98.81 270 LEU B O 1
ATOM 5399 N N . GLU B 1 271 ? 13.406 6.148 -7.844 1 98.19 271 GLU B N 1
ATOM 5400 C CA . GLU B 1 271 ? 14.695 5.879 -8.469 1 98.19 271 GLU B CA 1
ATOM 5401 C C . GLU B 1 271 ? 14.609 4.688 -9.422 1 98.19 271 GLU B C 1
ATOM 5403 O O . GLU B 1 271 ? 15.078 4.762 -10.555 1 98.19 271 GLU B O 1
ATOM 5408 N N . PHE B 1 272 ? 14.016 3.592 -8.992 1 98.31 272 PHE B N 1
ATOM 5409 C CA . PHE B 1 272 ? 14.07 2.336 -9.734 1 98.31 272 PHE B CA 1
ATOM 5410 C C . PHE B 1 272 ? 13.055 2.326 -10.867 1 98.31 272 PHE B C 1
ATOM 5412 O O . PHE B 1 272 ? 13.336 1.821 -11.953 1 98.31 272 PHE B O 1
ATOM 5419 N N . LEU B 1 273 ? 11.844 2.854 -10.633 1 98.38 273 LEU B N 1
ATOM 5420 C CA . LEU B 1 273 ? 10.758 2.678 -11.586 1 98.38 273 LEU B CA 1
ATOM 5421 C C . LEU B 1 273 ? 10.609 3.906 -12.477 1 98.38 273 LEU B C 1
ATOM 5423 O O . LEU B 1 273 ? 10.367 3.781 -13.68 1 98.38 273 LEU B O 1
ATOM 5427 N N . LEU B 1 274 ? 10.75 5.102 -11.859 1 98.12 274 LEU B N 1
ATOM 5428 C CA . LEU B 1 274 ? 10.453 6.336 -12.578 1 98.12 274 LEU B CA 1
ATOM 5429 C C . LEU B 1 274 ? 11.734 7 -13.062 1 98.12 274 LEU B C 1
ATOM 5431 O O . LEU B 1 274 ? 11.695 7.871 -13.938 1 98.12 274 LEU B O 1
ATOM 5435 N N . GLY B 1 275 ? 12.938 6.617 -12.508 1 97.25 275 GLY B N 1
ATOM 5436 C CA . GLY B 1 275 ? 14.211 7.207 -12.891 1 97.25 275 GLY B CA 1
ATOM 5437 C C . GLY B 1 275 ? 14.391 8.625 -12.383 1 97.25 275 GLY B C 1
ATOM 5438 O O . GLY B 1 275 ? 15.055 9.438 -13.023 1 97.25 275 GLY B O 1
ATOM 5439 N N . VAL B 1 276 ? 13.727 8.984 -11.281 1 98.44 276 VAL B N 1
ATOM 5440 C CA . VAL B 1 276 ? 13.836 10.305 -10.656 1 98.44 276 VAL B CA 1
ATOM 5441 C C . VAL B 1 276 ? 14.766 10.227 -9.445 1 98.44 276 VAL B C 1
ATOM 5443 O O . VAL B 1 276 ? 14.617 9.352 -8.594 1 98.44 276 VAL B O 1
ATOM 5446 N N . LYS B 1 277 ? 15.664 11.117 -9.305 1 97.75 277 LYS B N 1
ATOM 5447 C CA . LYS B 1 277 ? 16.688 11.086 -8.266 1 97.75 277 LYS B CA 1
ATOM 5448 C C . LYS B 1 277 ? 16.188 11.766 -6.988 1 97.75 277 LYS B C 1
ATOM 5450 O O . LYS B 1 277 ? 15.328 12.641 -7.039 1 97.75 277 LYS B O 1
ATOM 5455 N N . THR B 1 278 ? 16.641 11.289 -5.902 1 98.31 278 THR B N 1
ATOM 5456 C CA . THR B 1 278 ? 16.531 11.914 -4.586 1 98.31 278 THR B CA 1
ATOM 5457 C C . THR B 1 278 ? 17.891 11.953 -3.895 1 98.31 278 THR B C 1
ATOM 5459 O O . THR B 1 278 ? 18.891 11.539 -4.469 1 98.31 278 THR B O 1
ATOM 5462 N N . ASN B 1 279 ? 17.969 12.484 -2.766 1 98.56 279 ASN B N 1
ATOM 5463 C CA . ASN B 1 279 ? 19.219 12.5 -2.002 1 98.56 279 ASN B CA 1
ATOM 5464 C C . ASN B 1 279 ? 19.297 11.328 -1.035 1 98.56 279 ASN B C 1
ATOM 5466 O O . ASN B 1 279 ? 20.266 11.203 -0.281 1 98.56 279 ASN B O 1
ATOM 5470 N N . ILE B 1 280 ? 18.375 10.445 -1.138 1 98.88 280 ILE B N 1
ATOM 5471 C CA . ILE B 1 280 ? 18.25 9.367 -0.161 1 98.88 280 ILE B CA 1
ATOM 5472 C C . ILE B 1 280 ? 19.281 8.281 -0.468 1 98.88 280 ILE B C 1
ATOM 5474 O O . ILE B 1 280 ? 19.406 7.84 -1.614 1 98.88 280 ILE B O 1
ATOM 5478 N N . LYS B 1 281 ? 20.016 7.891 0.526 1 98.81 281 LYS B N 1
ATOM 5479 C CA . LYS B 1 281 ? 20.844 6.695 0.464 1 98.81 281 LYS B CA 1
ATOM 5480 C C . LYS B 1 281 ? 20.016 5.43 0.658 1 98.81 281 LYS B C 1
ATOM 5482 O O . LYS B 1 281 ? 19.844 4.965 1.785 1 98.81 281 LYS B O 1
ATOM 5487 N N . LEU B 1 282 ? 19.703 4.805 -0.399 1 98.75 282 LEU B N 1
ATOM 5488 C CA . LEU B 1 282 ? 18.734 3.711 -0.371 1 98.75 282 LEU B CA 1
ATOM 5489 C C . LEU B 1 282 ? 19.234 2.562 0.497 1 98.75 282 LEU B C 1
ATOM 5491 O O . LEU B 1 282 ? 18.438 1.891 1.163 1 98.75 282 LEU B O 1
ATOM 5495 N N . GLU B 1 283 ? 20.5 2.277 0.519 1 98.31 283 GLU B N 1
ATOM 5496 C CA . GLU B 1 283 ? 21.078 1.149 1.241 1 98.31 283 GLU B CA 1
ATOM 5497 C C . GLU B 1 283 ? 20.922 1.312 2.748 1 98.31 283 GLU B C 1
ATOM 5499 O O . GLU B 1 283 ? 21.109 0.361 3.508 1 98.31 283 GLU B O 1
ATOM 5504 N N . LYS B 1 284 ? 20.469 2.508 3.201 1 98.25 284 LYS B N 1
ATOM 5505 C CA . LYS B 1 284 ? 20.312 2.771 4.629 1 98.25 284 LYS B CA 1
ATOM 5506 C C . LYS B 1 284 ? 18.844 2.738 5.031 1 98.25 284 LYS B C 1
ATOM 5508 O O . LYS B 1 284 ? 18.516 2.906 6.207 1 98.25 284 LYS B O 1
ATOM 5513 N N . LEU B 1 285 ? 17.969 2.467 4.098 1 98.75 285 LEU B N 1
ATOM 5514 C CA . LEU B 1 285 ? 16.531 2.555 4.332 1 98.75 285 LEU B CA 1
ATOM 5515 C C . LEU B 1 285 ? 16.094 1.57 5.414 1 98.75 285 LEU B C 1
ATOM 5517 O O . LEU B 1 285 ? 15.312 1.92 6.297 1 98.75 285 LEU B O 1
ATOM 5521 N N . TYR B 1 286 ? 16.594 0.345 5.355 1 98.31 286 TYR B N 1
ATOM 5522 C CA . TYR B 1 286 ? 16.172 -0.675 6.305 1 98.31 286 TYR B CA 1
ATOM 5523 C C . TYR B 1 286 ? 16.594 -0.311 7.723 1 98.31 286 TYR B C 1
ATOM 5525 O O . TYR B 1 286 ? 15.812 -0.459 8.664 1 98.31 286 TYR B O 1
ATOM 5533 N N . GLU B 1 287 ? 17.781 0.173 7.859 1 96.56 287 GLU B N 1
ATOM 5534 C CA . GLU B 1 287 ? 18.297 0.588 9.156 1 96.56 287 GLU B CA 1
ATOM 5535 C C . GLU B 1 287 ? 17.438 1.685 9.773 1 96.56 287 GLU B C 1
ATOM 5537 O O . GLU B 1 287 ? 17.047 1.602 10.938 1 96.56 287 GLU B O 1
ATOM 5542 N N . VAL B 1 288 ? 17.062 2.676 9 1 98.44 288 VAL B N 1
ATOM 5543 C CA . VAL B 1 288 ? 16.266 3.797 9.484 1 98.44 288 VAL B CA 1
ATOM 5544 C C . VAL B 1 288 ? 14.859 3.316 9.828 1 98.44 288 VAL B C 1
ATOM 5546 O O . VAL B 1 288 ? 14.281 3.746 10.828 1 98.44 288 VAL B O 1
ATOM 5549 N N . SER B 1 289 ? 14.312 2.43 9 1 98.69 289 SER B N 1
ATOM 5550 C CA . SER B 1 289 ? 13.016 1.824 9.289 1 98.69 289 SER B CA 1
ATOM 5551 C C . SER B 1 289 ? 13.008 1.147 10.656 1 98.69 289 SER B C 1
ATOM 5553 O O . SER B 1 289 ? 12.078 1.33 11.438 1 98.69 289 SER B O 1
ATOM 5555 N N . LYS B 1 290 ? 14.031 0.422 10.977 1 96.88 290 LYS B N 1
ATOM 5556 C CA . LYS B 1 290 ? 14.117 -0.315 12.234 1 96.88 290 LYS B CA 1
ATOM 5557 C C . LYS B 1 290 ? 14.258 0.636 13.422 1 96.88 290 LYS B C 1
ATOM 5559 O O . LYS B 1 290 ? 13.68 0.404 14.477 1 96.88 290 LYS B O 1
ATOM 5564 N N . ILE B 1 291 ? 15.023 1.686 13.258 1 97.44 291 ILE B N 1
ATOM 5565 C CA . ILE B 1 291 ? 15.18 2.688 14.305 1 97.44 291 ILE B CA 1
ATOM 5566 C C . ILE B 1 291 ? 13.82 3.283 14.656 1 97.44 291 ILE B C 1
ATOM 5568 O O . ILE B 1 291 ? 13.445 3.332 15.836 1 97.44 291 ILE B O 1
ATOM 5572 N N . VAL B 1 292 ? 13.055 3.623 13.68 1 98.25 292 VAL B N 1
ATOM 5573 C CA . VAL B 1 292 ? 11.773 4.285 13.898 1 98.25 292 VAL B CA 1
ATOM 5574 C C . VAL B 1 292 ? 10.758 3.283 14.445 1 98.25 292 VAL B C 1
ATOM 5576 O O . VAL B 1 292 ? 9.914 3.631 15.273 1 98.25 292 VAL B O 1
ATOM 5579 N N . GLU B 1 293 ? 10.828 2.037 13.945 1 97.31 293 GLU B N 1
ATOM 5580 C CA . GLU B 1 293 ? 9.969 0.989 14.492 1 97.31 293 GLU B CA 1
ATOM 5581 C C . GLU B 1 293 ? 10.188 0.83 15.992 1 97.31 293 GLU B C 1
ATOM 5583 O O . GLU B 1 293 ? 9.227 0.755 16.766 1 97.31 293 GLU B O 1
ATOM 5588 N N . GLU B 1 294 ? 11.43 0.8 16.406 1 94.25 294 GLU B N 1
ATOM 5589 C CA . GLU B 1 294 ? 11.773 0.606 17.812 1 94.25 294 GLU B CA 1
ATOM 5590 C C . GLU B 1 294 ? 11.32 1.796 18.656 1 94.25 294 GLU B C 1
ATOM 5592 O O . GLU B 1 294 ? 10.812 1.62 19.766 1 94.25 294 GLU B O 1
ATOM 5597 N N . ILE B 1 295 ? 11.469 2.963 18.125 1 93.62 295 ILE B N 1
ATOM 5598 C CA . ILE B 1 295 ? 11.195 4.18 18.875 1 93.62 295 ILE B CA 1
ATOM 5599 C C . ILE B 1 295 ? 9.688 4.422 18.938 1 93.62 295 ILE B C 1
ATOM 5601 O O . ILE B 1 295 ? 9.148 4.754 20 1 93.62 295 ILE B O 1
ATOM 5605 N N . SER B 1 296 ? 8.977 4.266 17.812 1 95.62 296 SER B N 1
ATOM 5606 C CA . SER B 1 296 ? 7.543 4.547 17.734 1 95.62 296 SER B CA 1
ATOM 5607 C C . SER B 1 296 ? 6.719 3.424 18.344 1 95.62 296 SER B C 1
ATOM 5609 O O . SER B 1 296 ? 5.543 3.609 18.656 1 95.62 296 SER B O 1
ATOM 5611 N N . LYS B 1 297 ? 7.289 2.213 18.391 1 92.62 297 LYS B N 1
ATOM 5612 C CA . LYS B 1 297 ? 6.652 0.993 18.875 1 92.62 297 LYS B CA 1
ATOM 5613 C C . LYS B 1 297 ? 5.551 0.53 17.938 1 92.62 297 LYS B C 1
ATOM 5615 O O . LYS B 1 297 ? 4.746 -0.335 18.281 1 92.62 297 LYS B O 1
ATOM 5620 N N . VAL B 1 298 ? 5.527 1.129 16.797 1 95.62 298 VAL B N 1
ATOM 5621 C CA . VAL B 1 298 ? 4.625 0.647 15.758 1 95.62 298 VAL B CA 1
ATOM 5622 C C . VAL B 1 298 ? 5.316 -0.436 14.93 1 95.62 298 VAL B C 1
ATOM 5624 O O . VAL B 1 298 ? 6.246 -0.148 14.172 1 95.62 298 VAL B O 1
ATOM 5627 N N . LYS B 1 299 ? 4.812 -1.599 15.031 1 96 299 LYS B N 1
ATOM 5628 C CA . LYS B 1 299 ? 5.449 -2.734 14.375 1 96 299 LYS B CA 1
ATOM 5629 C C . LYS B 1 299 ? 5.27 -2.666 12.859 1 96 299 LYS B C 1
ATOM 5631 O O . LYS B 1 299 ? 4.164 -2.426 12.367 1 96 299 LYS B O 1
ATOM 5636 N N . VAL B 1 300 ? 6.344 -2.854 12.148 1 97.25 300 VAL B N 1
ATOM 5637 C CA . VAL B 1 300 ? 6.309 -2.951 10.695 1 97.25 300 VAL B CA 1
ATOM 5638 C C . VAL B 1 300 ? 5.777 -4.32 10.281 1 97.25 300 VAL B C 1
ATOM 5640 O O . VAL B 1 300 ? 6.234 -5.348 10.781 1 97.25 300 VAL B O 1
ATOM 5643 N N . ALA B 1 301 ? 4.777 -4.316 9.43 1 97.06 301 ALA B N 1
ATOM 5644 C CA . ALA B 1 301 ? 4.223 -5.582 8.953 1 97.06 301 ALA B CA 1
ATOM 5645 C C . ALA B 1 301 ? 5.281 -6.41 8.234 1 97.06 301 ALA B C 1
ATOM 5647 O O . ALA B 1 301 ? 6.102 -5.867 7.488 1 97.06 301 ALA B O 1
ATOM 5648 N N . VAL B 1 302 ? 5.215 -7.723 8.32 1 96.38 302 VAL B N 1
ATOM 5649 C CA . VAL B 1 302 ? 6.207 -8.602 7.707 1 96.38 302 VAL B CA 1
ATOM 5650 C C . VAL B 1 302 ? 6.105 -8.508 6.184 1 96.38 302 VAL B C 1
ATOM 5652 O O . VAL B 1 302 ? 7.082 -8.758 5.473 1 96.38 302 VAL B O 1
ATOM 5655 N N . ASN B 1 303 ? 4.922 -8.102 5.723 1 97.44 303 ASN B N 1
ATOM 5656 C CA . ASN B 1 303 ? 4.707 -8.008 4.281 1 97.44 303 ASN B CA 1
ATOM 5657 C C . ASN B 1 303 ? 4.629 -6.555 3.82 1 97.44 303 ASN B C 1
ATOM 5659 O O . ASN B 1 303 ? 3.949 -6.246 2.84 1 97.44 303 ASN B O 1
ATOM 5663 N N . LYS B 1 304 ? 5.234 -5.625 4.551 1 98.12 304 LYS B N 1
ATOM 5664 C CA . LYS B 1 304 ? 5.355 -4.258 4.059 1 98.12 304 LYS B CA 1
ATOM 5665 C C . LYS B 1 304 ? 6.32 -4.18 2.879 1 98.12 304 LYS B C 1
ATOM 5667 O O . LYS B 1 304 ? 7.41 -4.754 2.922 1 98.12 304 LYS B O 1
ATOM 5672 N N . PRO B 1 305 ? 6.008 -3.475 1.819 1 98.62 305 PRO B N 1
ATOM 5673 C CA . PRO B 1 305 ? 6.93 -3.312 0.692 1 98.62 305 PRO B CA 1
ATOM 5674 C C . PRO B 1 305 ? 8.266 -2.709 1.105 1 98.62 305 PRO B C 1
ATOM 5676 O O . PRO B 1 305 ? 8.312 -1.811 1.95 1 98.62 305 PRO B O 1
ATOM 5679 N N . ILE B 1 306 ? 9.391 -3.184 0.602 1 98.69 306 ILE B N 1
ATOM 5680 C CA . ILE B 1 306 ? 10.758 -2.68 0.686 1 98.69 306 ILE B CA 1
ATOM 5681 C C . ILE B 1 306 ? 11.391 -3.121 2.004 1 98.69 306 ILE B C 1
ATOM 5683 O O . ILE B 1 306 ? 12.469 -3.727 2.012 1 98.69 306 ILE B O 1
ATOM 5687 N N . VAL B 1 307 ? 10.648 -2.951 3.184 1 98.31 307 VAL B N 1
ATOM 5688 C CA . VAL B 1 307 ? 11.367 -3.096 4.445 1 98.31 307 VAL B CA 1
ATOM 5689 C C . VAL B 1 307 ? 10.758 -4.227 5.266 1 98.31 307 VAL B C 1
ATOM 5691 O O . VAL B 1 307 ? 11.281 -4.594 6.316 1 98.31 307 VAL B O 1
ATOM 5694 N N . GLY B 1 308 ? 9.625 -4.781 4.844 1 97.88 308 GLY B N 1
ATOM 5695 C CA . GLY B 1 308 ? 9.062 -5.918 5.559 1 97.88 308 GLY B CA 1
ATOM 5696 C C . GLY B 1 308 ? 9.984 -7.121 5.582 1 97.88 308 GLY B C 1
ATOM 5697 O O . GLY B 1 308 ? 10.695 -7.387 4.609 1 97.88 308 GLY B O 1
ATOM 5698 N N . GLU B 1 309 ? 9.883 -7.855 6.605 1 95.25 309 GLU B N 1
ATOM 5699 C CA . GLU B 1 309 ? 10.781 -8.984 6.82 1 95.25 309 GLU B CA 1
ATOM 5700 C C . GLU B 1 309 ? 10.68 -10 5.684 1 95.25 309 GLU B C 1
ATOM 5702 O O . GLU B 1 309 ? 11.664 -10.648 5.336 1 95.25 309 GLU B O 1
ATOM 5707 N N . ASN B 1 310 ? 9.578 -10.07 5.059 1 95.56 310 ASN B N 1
ATOM 5708 C CA . ASN B 1 310 ? 9.328 -11.125 4.082 1 95.56 310 ASN B CA 1
ATOM 5709 C C . ASN B 1 310 ? 9.719 -10.68 2.672 1 95.56 310 ASN B C 1
ATOM 5711 O O . ASN B 1 310 ? 9.688 -11.484 1.736 1 95.56 310 ASN B O 1
ATOM 5715 N N . GLN B 1 311 ? 10.086 -9.438 2.477 1 96.81 311 GLN B N 1
ATOM 5716 C CA . GLN B 1 311 ? 10.391 -8.898 1.155 1 96.81 311 GLN B CA 1
ATOM 5717 C C . GLN B 1 311 ? 11.414 -9.758 0.427 1 96.81 311 GLN B C 1
ATOM 5719 O O . GLN B 1 311 ? 11.344 -9.922 -0.793 1 96.81 311 GLN B O 1
ATOM 5724 N N . PHE B 1 312 ? 12.391 -10.359 1.155 1 95.75 312 PHE B N 1
ATOM 5725 C CA . PHE B 1 312 ? 13.469 -11.133 0.559 1 95.75 312 PHE B CA 1
ATOM 5726 C C . PHE B 1 312 ? 13.648 -12.461 1.286 1 95.75 312 PHE B C 1
ATOM 5728 O O . PHE B 1 312 ? 14.766 -12.984 1.355 1 95.75 312 PHE B O 1
ATOM 5735 N N . LYS B 1 313 ? 12.609 -12.953 1.839 1 92.81 313 LYS B N 1
ATOM 5736 C CA . LYS B 1 313 ? 12.578 -14.25 2.514 1 92.81 313 LYS B CA 1
ATOM 5737 C C . LYS B 1 313 ? 11.805 -15.281 1.695 1 92.81 313 LYS B C 1
ATOM 5739 O O . LYS B 1 313 ? 10.672 -15.023 1.277 1 92.81 313 LYS B O 1
ATOM 5744 N N . TYR B 1 314 ? 12.438 -16.406 1.523 1 89.75 314 TYR B N 1
ATOM 5745 C CA . TYR B 1 314 ? 11.828 -17.422 0.671 1 89.75 314 TYR B CA 1
ATOM 5746 C C . TYR B 1 314 ? 11.852 -18.781 1.35 1 89.75 314 TYR B C 1
ATOM 5748 O O . TYR B 1 314 ? 12.781 -19.109 2.092 1 89.75 314 TYR B O 1
ATOM 5756 N N . THR B 1 315 ? 10.828 -19.531 1.099 1 81.06 315 THR B N 1
ATOM 5757 C CA . THR B 1 315 ? 10.719 -20.828 1.749 1 81.06 315 THR B CA 1
ATOM 5758 C C . THR B 1 315 ? 10.367 -21.922 0.735 1 81.06 315 THR B C 1
ATOM 5760 O O . THR B 1 315 ? 10.609 -23.109 0.978 1 81.06 315 THR B O 1
ATOM 5763 N N . ALA B 1 316 ? 9.758 -21.578 -0.344 1 71.69 316 ALA B N 1
ATOM 5764 C CA . ALA B 1 316 ? 9.297 -22.578 -1.3 1 71.69 316 ALA B CA 1
ATOM 5765 C C . ALA B 1 316 ? 10.477 -23.203 -2.043 1 71.69 316 ALA B C 1
ATOM 5767 O O . ALA B 1 316 ? 11.352 -22.5 -2.545 1 71.69 316 ALA B O 1
ATOM 5768 N N . GLY B 1 317 ? 10.445 -24.484 -2.072 1 74 317 GLY B N 1
ATOM 5769 C CA . GLY B 1 317 ? 11.516 -25.234 -2.711 1 74 317 GLY B CA 1
ATOM 5770 C C . GLY B 1 317 ? 11.711 -24.875 -4.172 1 74 317 GLY B C 1
ATOM 5771 O O . GLY B 1 317 ? 12.836 -24.688 -4.629 1 74 317 GLY B O 1
ATOM 5772 N N . TRP B 1 318 ? 10.617 -24.688 -4.82 1 80.75 318 TRP B N 1
ATOM 5773 C CA . TRP B 1 318 ? 10.68 -24.391 -6.246 1 80.75 318 TRP B CA 1
ATOM 5774 C C . TRP B 1 318 ? 11.312 -23.016 -6.477 1 80.75 318 TRP B C 1
ATOM 5776 O O . TRP B 1 318 ? 12.062 -22.828 -7.434 1 80.75 318 TRP B O 1
ATOM 5786 N N . ILE B 1 319 ? 11.086 -22.125 -5.645 1 85.62 319 ILE B N 1
ATOM 5787 C CA . ILE B 1 319 ? 11.617 -20.766 -5.789 1 85.62 319 ILE B CA 1
ATOM 5788 C C . ILE B 1 319 ? 13.125 -20.781 -5.547 1 85.62 319 ILE B C 1
ATOM 5790 O O . ILE B 1 319 ? 13.883 -20.109 -6.25 1 85.62 319 ILE B O 1
ATOM 5794 N N . THR B 1 320 ? 13.508 -21.531 -4.578 1 81.12 320 THR B N 1
ATOM 5795 C CA . THR B 1 320 ? 14.938 -21.625 -4.297 1 81.12 320 THR B CA 1
ATOM 5796 C C . THR B 1 320 ? 15.68 -22.266 -5.461 1 81.12 320 THR B C 1
ATOM 5798 O O . THR B 1 320 ? 16.812 -21.891 -5.781 1 81.12 320 THR B O 1
ATOM 5801 N N . TRP B 1 321 ? 15.078 -23.328 -6.004 1 86.19 321 TRP B N 1
ATOM 5802 C CA . TRP B 1 321 ? 15.633 -23.938 -7.207 1 86.19 321 TRP B CA 1
ATOM 5803 C C . TRP B 1 321 ? 15.734 -22.922 -8.336 1 86.19 321 TRP B C 1
ATOM 5805 O O . TRP B 1 321 ? 16.766 -22.828 -9.008 1 86.19 321 TRP B O 1
ATOM 5815 N N . MET B 1 322 ? 14.727 -22.125 -8.531 1 93.31 322 MET B N 1
ATOM 5816 C CA . MET B 1 322 ? 14.719 -21.094 -9.57 1 93.31 322 MET B CA 1
ATOM 5817 C C . MET B 1 322 ? 15.805 -20.062 -9.32 1 93.31 322 MET B C 1
ATOM 5819 O O . MET B 1 322 ? 16.453 -19.609 -10.258 1 93.31 322 MET B O 1
ATOM 5823 N N . HIS B 1 323 ? 15.969 -19.672 -8.039 1 93.19 323 HIS B N 1
ATOM 5824 C CA . HIS B 1 323 ? 17.016 -18.719 -7.684 1 93.19 323 HIS B CA 1
ATOM 5825 C C . HIS B 1 323 ? 18.406 -19.281 -8.016 1 93.19 323 HIS B C 1
ATOM 5827 O O . HIS B 1 323 ? 19.266 -18.547 -8.508 1 93.19 323 HIS B O 1
ATOM 5833 N N . ARG B 1 324 ? 18.594 -20.547 -7.746 1 90.44 324 ARG B N 1
ATOM 5834 C CA . ARG B 1 324 ? 19.875 -21.188 -8.055 1 90.44 324 ARG B CA 1
ATOM 5835 C C . ARG B 1 324 ? 20.141 -21.172 -9.562 1 90.44 324 ARG B C 1
ATOM 5837 O O . ARG B 1 324 ? 21.234 -20.828 -9.992 1 90.44 324 ARG B O 1
ATOM 5844 N N . LYS B 1 325 ? 19.141 -21.562 -10.305 1 94.75 325 LYS B N 1
ATOM 5845 C CA . LYS B 1 325 ? 19.281 -21.562 -11.758 1 94.75 325 LYS B CA 1
ATOM 5846 C C . LYS B 1 325 ? 19.562 -20.156 -12.289 1 94.75 325 LYS B C 1
ATOM 5848 O O . LYS B 1 325 ? 20.391 -19.984 -13.188 1 94.75 325 LYS B O 1
ATOM 5853 N N . ALA B 1 326 ? 18.891 -19.203 -11.75 1 96.12 326 ALA B N 1
ATOM 5854 C CA . ALA B 1 326 ? 19.094 -17.812 -12.164 1 96.12 326 ALA B CA 1
ATOM 5855 C C . ALA B 1 326 ? 20.516 -17.344 -11.844 1 96.12 326 ALA B C 1
ATOM 5857 O O . ALA B 1 326 ? 21.125 -16.641 -12.633 1 96.12 326 ALA B O 1
ATOM 5858 N N . ARG B 1 327 ? 21 -17.734 -10.68 1 94.25 327 ARG B N 1
ATOM 5859 C CA . ARG B 1 327 ? 22.359 -17.391 -10.281 1 94.25 327 ARG B CA 1
ATOM 5860 C C . ARG B 1 327 ? 23.375 -18.016 -11.234 1 94.25 327 ARG B C 1
ATOM 5862 O O . ARG B 1 327 ? 24.359 -17.359 -11.617 1 94.25 327 ARG B O 1
ATOM 5869 N N . GLU B 1 328 ? 23.156 -19.234 -11.516 1 95.5 328 GLU B N 1
ATOM 5870 C CA . GLU B 1 328 ? 24.047 -19.953 -12.438 1 95.5 328 GLU B CA 1
ATOM 5871 C C . GLU B 1 328 ? 24.062 -19.281 -13.805 1 95.5 328 GLU B C 1
ATOM 5873 O O . GLU B 1 328 ? 25.094 -19.266 -14.477 1 95.5 328 GLU B O 1
ATOM 5878 N N . ALA B 1 329 ? 22.953 -18.781 -14.133 1 96.06 329 ALA B N 1
ATOM 5879 C CA . ALA B 1 329 ? 22.844 -18.078 -15.406 1 96.06 329 ALA B CA 1
ATOM 5880 C C . ALA B 1 329 ? 23.406 -16.656 -15.305 1 96.06 329 ALA B C 1
ATOM 5882 O O . ALA B 1 329 ? 23.438 -15.922 -16.297 1 96.06 329 ALA B O 1
ATOM 5883 N N . GLY B 1 330 ? 23.812 -16.203 -14.117 1 94.88 330 GLY B N 1
ATOM 5884 C CA . GLY B 1 330 ? 24.422 -14.906 -13.891 1 94.88 330 GLY B CA 1
ATOM 5885 C C . GLY B 1 330 ? 23.406 -13.781 -13.789 1 94.88 330 GLY B C 1
ATOM 5886 O O . GLY B 1 330 ? 23.75 -12.617 -13.977 1 94.88 330 GLY B O 1
ATOM 5887 N N . LYS B 1 331 ? 22.156 -14.141 -13.555 1 96.62 331 LYS B N 1
ATOM 5888 C CA . LYS B 1 331 ? 21.109 -13.125 -13.586 1 96.62 331 LYS B CA 1
ATOM 5889 C C . LYS B 1 331 ? 20.062 -13.375 -12.5 1 96.62 331 LYS B C 1
ATOM 5891 O O . LYS B 1 331 ? 18.875 -13.508 -12.797 1 96.62 331 LYS B O 1
ATOM 5896 N N . LEU B 1 332 ? 20.484 -13.344 -11.219 1 96.75 332 LEU B N 1
ATOM 5897 C CA . LEU B 1 332 ? 19.594 -13.547 -10.086 1 96.75 332 LEU B CA 1
ATOM 5898 C C . LEU B 1 332 ? 18.5 -12.484 -10.055 1 96.75 332 LEU B C 1
ATOM 5900 O O . LEU B 1 332 ? 17.391 -12.75 -9.578 1 96.75 332 LEU B O 1
ATOM 5904 N N . THR B 1 333 ? 18.797 -11.266 -10.633 1 97.25 333 THR B N 1
ATOM 5905 C CA . THR B 1 333 ? 17.844 -10.172 -10.672 1 97.25 333 THR B CA 1
ATOM 5906 C C . THR B 1 333 ? 16.594 -10.578 -11.422 1 97.25 333 THR B C 1
ATOM 5908 O O . THR B 1 333 ? 15.516 -10 -11.211 1 97.25 333 THR B O 1
ATOM 5911 N N . GLY B 1 334 ? 16.688 -11.586 -12.242 1 96.62 334 GLY B N 1
ATOM 5912 C CA . GLY B 1 334 ? 15.547 -12.055 -13 1 96.62 334 GLY B CA 1
ATOM 5913 C C . GLY B 1 334 ? 14.508 -12.758 -12.141 1 96.62 334 GLY B C 1
ATOM 5914 O O . GLY B 1 334 ? 13.375 -12.969 -12.57 1 96.62 334 GLY B O 1
ATOM 5915 N N . MET B 1 335 ? 14.867 -13.031 -10.883 1 96.62 335 MET B N 1
ATOM 5916 C CA . MET B 1 335 ? 13.969 -13.773 -10 1 96.62 335 MET B CA 1
ATOM 5917 C C . MET B 1 335 ? 13.75 -13.023 -8.688 1 96.62 335 MET B C 1
ATOM 5919 O O . MET B 1 335 ? 13.398 -13.625 -7.672 1 96.62 335 MET B O 1
ATOM 5923 N N . LEU B 1 336 ? 14.047 -11.711 -8.688 1 97.31 336 LEU B N 1
ATOM 5924 C CA . LEU B 1 336 ? 13.852 -10.836 -7.543 1 97.31 336 LEU B CA 1
ATOM 5925 C C . LEU B 1 336 ? 13.195 -9.523 -7.965 1 97.31 336 LEU B C 1
ATOM 5927 O O . LEU B 1 336 ? 13.305 -9.117 -9.125 1 97.31 336 LEU B O 1
ATOM 5931 N N . PRO B 1 337 ? 12.438 -8.883 -7.02 1 97.94 337 PRO B N 1
ATOM 5932 C CA . PRO B 1 337 ? 12.023 -7.516 -7.34 1 97.94 337 PRO B CA 1
ATOM 5933 C C . PRO B 1 337 ? 13.211 -6.578 -7.555 1 97.94 337 PRO B C 1
ATOM 5935 O O . PRO B 1 337 ? 13.18 -5.746 -8.469 1 97.94 337 PRO B O 1
ATOM 5938 N N . PHE B 1 338 ? 14.227 -6.715 -6.773 1 98.44 338 PHE B N 1
ATOM 5939 C CA . PHE B 1 338 ? 15.539 -6.074 -6.832 1 98.44 338 PHE B CA 1
ATOM 5940 C C . PHE B 1 338 ? 16.484 -6.695 -5.82 1 98.44 338 PHE B C 1
ATOM 5942 O O . PHE B 1 338 ? 16.062 -7.445 -4.938 1 98.44 338 PHE B O 1
ATOM 5949 N N . MET B 1 339 ? 17.766 -6.441 -6.012 1 97.94 339 MET B N 1
ATOM 5950 C CA . MET B 1 339 ? 18.734 -7.004 -5.09 1 97.94 339 MET B CA 1
ATOM 5951 C C . MET B 1 339 ? 18.562 -6.418 -3.691 1 97.94 339 MET B C 1
ATOM 5953 O O . MET B 1 339 ? 18.453 -5.203 -3.533 1 97.94 339 MET B O 1
ATOM 5957 N N . PRO B 1 340 ? 18.531 -7.273 -2.65 1 97.88 340 PRO B N 1
ATOM 5958 C CA . PRO B 1 340 ? 18.25 -6.809 -1.29 1 97.88 340 PRO B CA 1
ATOM 5959 C C . PRO B 1 340 ? 19.266 -5.781 -0.796 1 97.88 340 PRO B C 1
ATOM 5961 O O . PRO B 1 340 ? 18.922 -4.879 -0.032 1 97.88 340 PRO B O 1
ATOM 5964 N N . GLU B 1 341 ? 20.531 -5.828 -1.24 1 97.25 341 GLU B N 1
ATOM 5965 C CA . GLU B 1 341 ? 21.594 -4.93 -0.791 1 97.25 341 GLU B CA 1
ATOM 5966 C C . GLU B 1 341 ? 21.281 -3.484 -1.176 1 97.25 341 GLU B C 1
ATOM 5968 O O . GLU B 1 341 ? 21.766 -2.549 -0.534 1 97.25 341 GLU B O 1
ATOM 5973 N N . ALA B 1 342 ? 20.469 -3.34 -2.176 1 98.06 342 ALA B N 1
ATOM 5974 C CA . ALA B 1 342 ? 20.109 -2.004 -2.646 1 98.06 342 ALA B CA 1
ATOM 5975 C C . ALA B 1 342 ? 19.391 -1.214 -1.558 1 98.06 342 ALA B C 1
ATOM 5977 O O . ALA B 1 342 ? 19.375 0.019 -1.578 1 98.06 342 ALA B O 1
ATOM 5978 N N . VAL B 1 343 ? 18.781 -1.894 -0.563 1 98.31 343 VAL B N 1
ATOM 5979 C CA . VAL B 1 343 ? 18.047 -1.196 0.494 1 98.31 343 VAL B CA 1
ATOM 5980 C C . VAL B 1 343 ? 18.594 -1.628 1.858 1 98.31 343 VAL B C 1
ATOM 5982 O O . VAL B 1 343 ? 17.891 -1.516 2.869 1 98.31 343 VAL B O 1
ATOM 5985 N N . GLY B 1 344 ? 19.734 -2.219 1.868 1 97.31 344 GLY B N 1
ATOM 5986 C CA . GLY B 1 344 ? 20.406 -2.568 3.109 1 97.31 344 GLY B CA 1
ATOM 5987 C C . GLY B 1 344 ? 19.922 -3.881 3.701 1 97.31 344 GLY B C 1
ATOM 5988 O O . GLY B 1 344 ? 19.922 -4.051 4.922 1 97.31 344 GLY B O 1
ATOM 5989 N N . ARG B 1 345 ? 19.484 -4.77 2.82 1 96.94 345 ARG B N 1
ATOM 5990 C CA . ARG B 1 345 ? 18.969 -6.055 3.275 1 96.94 345 ARG B CA 1
ATOM 5991 C C . ARG B 1 345 ? 19.75 -7.207 2.658 1 96.94 345 ARG B C 1
ATOM 5993 O O . ARG B 1 345 ? 20.766 -6.992 1.988 1 96.94 345 ARG B O 1
ATOM 6000 N N . LYS B 1 346 ? 19.375 -8.453 3.037 1 93.38 346 LYS B N 1
ATOM 6001 C CA . LYS B 1 346 ? 19.984 -9.656 2.49 1 93.38 346 LYS B CA 1
ATOM 6002 C C . LYS B 1 346 ? 18.938 -10.711 2.154 1 93.38 346 LYS B C 1
ATOM 6004 O O . LYS B 1 346 ? 17.797 -10.641 2.646 1 93.38 346 LYS B O 1
ATOM 6009 N N . LEU B 1 347 ? 19.297 -11.594 1.276 1 92.56 347 LEU B N 1
ATOM 6010 C CA . LEU B 1 347 ? 18.438 -12.727 0.938 1 92.56 347 LEU B CA 1
ATOM 6011 C C . LEU B 1 347 ? 18.438 -13.758 2.059 1 92.56 347 LEU B C 1
ATOM 6013 O O . LEU B 1 347 ? 19.484 -14.047 2.645 1 92.56 347 LEU B O 1
ATOM 6017 N N . GLU B 1 348 ? 17.25 -14.227 2.357 1 88.88 348 GLU B N 1
ATOM 6018 C CA . GLU B 1 348 ? 17.109 -15.25 3.391 1 88.88 348 GLU B CA 1
ATOM 6019 C C . GLU B 1 348 ? 16.281 -16.422 2.889 1 88.88 348 GLU B C 1
ATOM 6021 O O . GLU B 1 348 ? 15.234 -16.234 2.268 1 88.88 348 GLU B O 1
ATOM 6026 N N . TYR B 1 349 ? 16.797 -17.609 3.129 1 86.44 349 TYR B N 1
ATOM 6027 C CA . TYR B 1 349 ? 16.062 -18.844 2.852 1 86.44 349 TYR B CA 1
ATOM 6028 C C . TYR B 1 349 ? 15.727 -19.578 4.145 1 86.44 349 TYR B C 1
ATOM 6030 O O . TYR B 1 349 ? 16.594 -19.844 4.965 1 86.44 349 TYR B O 1
ATOM 6038 N N . VAL B 1 350 ? 14.469 -19.797 4.297 1 83.94 350 VAL B N 1
ATOM 60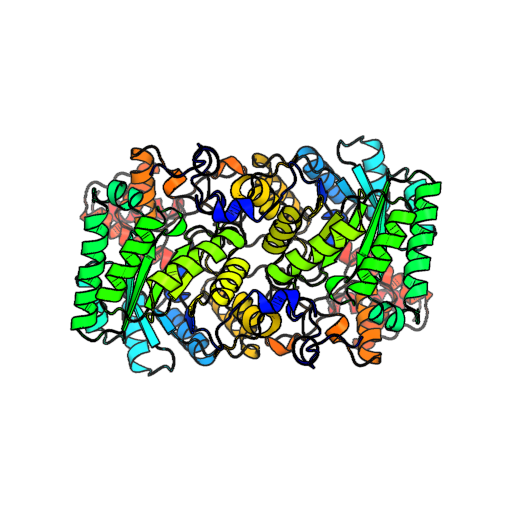39 C CA . VAL B 1 350 ? 14.023 -20.438 5.531 1 83.94 350 VAL B CA 1
ATOM 6040 C C . VAL B 1 350 ? 13.203 -21.688 5.199 1 83.94 350 VAL B C 1
ATOM 6042 O O . VAL B 1 350 ? 12.602 -21.781 4.125 1 83.94 350 VAL B O 1
ATOM 6045 N N . VAL B 1 351 ? 13.289 -22.625 6.109 1 81.25 351 VAL B N 1
ATOM 6046 C CA . VAL B 1 351 ? 12.555 -23.859 5.902 1 81.25 351 VAL B CA 1
ATOM 6047 C C . VAL B 1 351 ? 11.141 -23.719 6.461 1 81.25 351 VAL B C 1
ATOM 6049 O O . VAL B 1 351 ? 10.945 -23.234 7.574 1 81.25 351 VAL B O 1
ATOM 6052 N N . SER B 1 352 ? 10.172 -24.062 5.629 1 81.25 352 SER B N 1
ATOM 6053 C CA . SER B 1 352 ? 8.758 -24.016 6.008 1 81.25 352 SER B CA 1
ATOM 6054 C C . SER B 1 352 ? 7.996 -25.203 5.414 1 81.25 352 SER B C 1
ATOM 6056 O O . SER B 1 352 ? 8.594 -26.125 4.871 1 81.25 352 SER B O 1
ATOM 6058 N N . LYS B 1 353 ? 6.633 -25.219 5.652 1 75.06 353 LYS B N 1
ATOM 6059 C CA . LYS B 1 353 ? 5.746 -26.266 5.16 1 75.06 353 LYS B CA 1
ATOM 6060 C C . LYS B 1 353 ? 5.93 -26.484 3.66 1 75.06 353 LYS B C 1
ATOM 6062 O O . LYS B 1 353 ? 5.859 -27.609 3.174 1 75.06 353 LYS B O 1
ATOM 6067 N N . GLY B 1 354 ? 6.289 -25.469 2.965 1 71.12 354 GLY B N 1
ATOM 6068 C CA . GLY B 1 354 ? 6.379 -25.531 1.516 1 71.12 354 GLY B CA 1
ATOM 6069 C C . GLY B 1 354 ? 7.77 -25.891 1.023 1 71.12 354 GLY B C 1
ATOM 6070 O O . GLY B 1 354 ? 7.996 -26 -0.183 1 71.12 354 GLY B O 1
ATOM 6071 N N . SER B 1 355 ? 8.625 -26.234 1.935 1 78.19 355 SER B N 1
ATOM 6072 C CA . SER B 1 355 ? 9.992 -26.547 1.536 1 78.19 355 SER B CA 1
ATOM 6073 C C . SER B 1 355 ? 10.102 -27.969 1.008 1 78.19 355 SER B C 1
ATOM 6075 O O . SER B 1 355 ? 9.68 -28.922 1.671 1 78.19 355 SER B O 1
ATOM 6077 N N . GLY B 1 356 ? 10.625 -28.078 -0.174 1 76.19 356 GLY B N 1
ATOM 6078 C CA . GLY B 1 356 ? 10.82 -29.391 -0.772 1 76.19 356 GLY B CA 1
ATOM 6079 C C . GLY B 1 356 ? 12.023 -30.141 -0.209 1 76.19 356 GLY B C 1
ATOM 6080 O O . GLY B 1 356 ? 12.844 -29.547 0.498 1 76.19 356 GLY B O 1
ATOM 6081 N N . THR B 1 357 ? 12.102 -31.344 -0.546 1 81.38 357 THR B N 1
ATOM 6082 C CA . THR B 1 357 ? 13.156 -32.219 -0.053 1 81.38 357 THR B CA 1
ATOM 6083 C C . THR B 1 357 ? 14.531 -31.703 -0.465 1 81.38 357 THR B C 1
ATOM 6085 O O . THR B 1 357 ? 15.461 -31.688 0.341 1 81.38 357 THR B O 1
ATOM 6088 N N . SER B 1 358 ? 14.625 -31.203 -1.654 1 79.38 358 SER B N 1
ATOM 6089 C CA . SER B 1 358 ? 15.906 -30.719 -2.156 1 79.38 358 SER B CA 1
ATOM 6090 C C . SER B 1 358 ? 16.359 -29.469 -1.387 1 79.38 358 SER B C 1
ATOM 6092 O O . SER B 1 358 ? 17.547 -29.328 -1.095 1 79.38 358 SER B O 1
ATOM 6094 N N . PHE B 1 359 ? 15.508 -28.719 -1.05 1 83 359 PHE B N 1
ATOM 6095 C CA . PHE B 1 359 ? 15.836 -27.516 -0.314 1 83 359 PHE B CA 1
ATOM 6096 C C . PHE B 1 359 ? 16.281 -27.844 1.105 1 83 359 PHE B C 1
ATOM 6098 O O . PHE B 1 359 ? 17.25 -27.25 1.61 1 83 359 PHE B O 1
ATOM 6105 N N . VAL B 1 360 ? 15.547 -28.703 1.695 1 85.25 360 VAL B N 1
ATOM 6106 C CA . VAL B 1 360 ? 15.906 -29.109 3.047 1 85.25 360 VAL B CA 1
ATOM 6107 C C . VAL B 1 360 ? 17.312 -29.703 3.047 1 85.25 360 VAL B C 1
ATOM 6109 O O . VAL B 1 360 ? 18.109 -29.422 3.939 1 85.25 360 VAL B O 1
ATOM 6112 N N . ALA B 1 361 ? 17.562 -30.438 2.041 1 84.88 361 ALA B N 1
ATOM 6113 C CA . ALA B 1 361 ? 18.891 -31.062 1.917 1 84.88 361 ALA B CA 1
ATOM 6114 C C . ALA B 1 361 ? 19.969 -30 1.769 1 84.88 361 ALA B C 1
ATOM 6116 O O . ALA B 1 361 ? 21.031 -30.094 2.387 1 84.88 361 ALA B O 1
ATOM 6117 N N . GLU B 1 362 ? 19.703 -29.062 0.981 1 82.38 362 GLU B N 1
ATOM 6118 C CA . GLU B 1 362 ? 20.656 -27.984 0.758 1 82.38 362 GLU B CA 1
ATOM 6119 C C . GLU B 1 362 ? 20.906 -27.188 2.037 1 82.38 362 GLU B C 1
ATOM 6121 O O . GLU B 1 362 ? 22.031 -26.828 2.342 1 82.38 362 GLU B O 1
ATOM 6126 N N . ARG B 1 363 ? 19.844 -26.953 2.664 1 85.19 363 ARG B N 1
ATOM 6127 C CA . ARG B 1 363 ? 19.953 -26.203 3.91 1 85.19 363 ARG B CA 1
ATOM 6128 C C . ARG B 1 363 ? 20.766 -26.984 4.941 1 85.19 363 ARG B C 1
ATOM 6130 O O . ARG B 1 363 ? 21.578 -26.406 5.664 1 85.19 363 ARG B O 1
ATOM 6137 N N . LEU B 1 364 ? 20.516 -28.188 5.008 1 88.5 364 LEU B N 1
ATOM 6138 C CA . LEU B 1 364 ? 21.25 -29.031 5.934 1 88.5 364 LEU B CA 1
ATOM 6139 C C . LEU B 1 364 ? 22.734 -29.078 5.578 1 88.5 364 LEU B C 1
ATOM 6141 O O . LEU B 1 364 ? 23.594 -29.016 6.465 1 88.5 364 LEU B O 1
ATOM 6145 N N . THR B 1 365 ? 23 -29.125 4.34 1 86.69 365 THR B N 1
ATOM 6146 C CA . THR B 1 365 ? 24.375 -29.109 3.889 1 86.69 365 THR B CA 1
ATOM 6147 C C . THR B 1 365 ? 25.078 -27.828 4.293 1 86.69 365 THR B C 1
ATOM 6149 O O . THR B 1 365 ? 26.219 -27.844 4.75 1 86.69 365 THR B O 1
ATOM 6152 N N . GLU B 1 366 ? 24.359 -26.781 4.137 1 82.81 366 GLU B N 1
ATOM 6153 C CA . GLU B 1 366 ? 24.906 -25.484 4.543 1 82.81 366 GLU B CA 1
ATOM 6154 C C . GLU B 1 366 ? 25.188 -25.438 6.043 1 82.81 366 GLU B C 1
ATOM 6156 O O . GLU B 1 366 ? 26.078 -24.719 6.492 1 82.81 366 GLU B O 1
ATOM 6161 N N . LEU B 1 367 ? 24.375 -26.234 6.699 1 86.94 367 LEU B N 1
ATOM 6162 C CA . LEU B 1 367 ? 24.516 -26.266 8.148 1 86.94 367 LEU B CA 1
ATOM 6163 C C . LEU B 1 367 ? 25.516 -27.344 8.57 1 86.94 367 LEU B C 1
ATOM 6165 O O . LEU B 1 367 ? 25.688 -27.609 9.758 1 86.94 367 LEU B O 1
ATOM 6169 N N . GLY B 1 368 ? 26.078 -27.984 7.605 1 87.38 368 GLY B N 1
ATOM 6170 C CA . GLY B 1 368 ? 27.156 -28.922 7.875 1 87.38 368 GLY B CA 1
ATOM 6171 C C . GLY B 1 368 ? 26.672 -30.359 7.996 1 87.38 368 GLY B C 1
ATOM 6172 O O . GLY B 1 368 ? 27.406 -31.219 8.477 1 87.38 368 GLY B O 1
ATOM 6173 N N . ILE B 1 369 ? 25.453 -30.609 7.629 1 90.25 369 ILE B N 1
ATOM 6174 C CA . ILE B 1 369 ? 24.891 -31.969 7.703 1 90.25 369 ILE B CA 1
ATOM 6175 C C . ILE B 1 369 ? 24.609 -32.469 6.297 1 90.25 369 ILE B C 1
ATOM 6177 O O . ILE B 1 369 ? 23.766 -31.922 5.586 1 90.25 369 ILE B O 1
ATOM 6181 N N . THR B 1 370 ? 25.297 -33.469 5.914 1 89.31 370 THR B N 1
ATOM 6182 C CA . THR B 1 370 ? 25.062 -34.094 4.609 1 89.31 370 THR B CA 1
ATOM 6183 C C . THR B 1 370 ? 24.328 -35.406 4.754 1 89.31 370 THR B C 1
ATOM 6185 O O . THR B 1 370 ? 24.781 -36.281 5.488 1 89.31 370 THR B O 1
ATOM 6188 N N . VAL B 1 371 ? 23.234 -35.438 4.09 1 89.81 371 VAL B N 1
ATOM 6189 C CA . VAL B 1 371 ? 22.453 -36.688 4.09 1 89.81 371 VAL B CA 1
ATOM 6190 C C . VAL B 1 371 ? 22.516 -37.344 2.715 1 89.81 371 VAL B C 1
ATOM 6192 O O . VAL B 1 371 ? 21.891 -36.875 1.762 1 89.81 371 VAL B O 1
ATOM 6195 N N . GLU B 1 372 ? 23.203 -38.406 2.623 1 85.94 372 GLU B N 1
ATOM 6196 C CA . GLU B 1 372 ? 23.469 -39.062 1.34 1 85.94 372 GLU B CA 1
ATOM 6197 C C . GLU B 1 372 ? 22.312 -39.969 0.929 1 85.94 372 GLU B C 1
ATOM 6199 O O . GLU B 1 372 ? 21.984 -40.062 -0.253 1 85.94 372 GLU B O 1
ATOM 6204 N N . ASP B 1 373 ? 21.703 -40.594 1.865 1 90.44 373 ASP B N 1
ATOM 6205 C CA . ASP B 1 373 ? 20.609 -41.531 1.589 1 90.44 373 ASP B CA 1
ATOM 6206 C C . ASP B 1 373 ? 19.328 -40.812 1.244 1 90.44 373 ASP B C 1
ATOM 6208 O O . ASP B 1 373 ? 18.734 -40.125 2.096 1 90.44 373 ASP B O 1
ATOM 6212 N N . PRO B 1 374 ? 18.828 -40.969 0.064 1 90.5 374 PRO B N 1
ATOM 6213 C CA . PRO B 1 374 ? 17.625 -40.25 -0.372 1 90.5 374 PRO B CA 1
ATOM 6214 C C . PRO B 1 374 ? 16.391 -40.594 0.465 1 90.5 374 PRO B C 1
ATOM 6216 O O . PRO B 1 374 ? 15.523 -39.75 0.666 1 90.5 374 PRO B O 1
ATOM 6219 N N . GLU B 1 375 ? 16.375 -41.781 0.894 1 90.94 375 GLU B N 1
ATOM 6220 C CA . GLU B 1 375 ? 15.234 -42.188 1.703 1 90.94 375 GLU B CA 1
ATOM 6221 C C . GLU B 1 375 ? 15.234 -41.5 3.061 1 90.94 375 GLU B C 1
ATOM 6223 O O . GLU B 1 375 ? 14.18 -41.094 3.564 1 90.94 375 GLU B O 1
ATOM 6228 N N . VAL B 1 376 ? 16.406 -41.469 3.662 1 91.5 376 VAL B N 1
ATOM 6229 C CA . VAL B 1 376 ? 16.547 -40.781 4.938 1 91.5 376 VAL B CA 1
ATOM 6230 C C . VAL B 1 376 ? 16.234 -39.281 4.758 1 91.5 376 VAL B C 1
ATOM 6232 O O . VAL B 1 376 ? 15.578 -38.688 5.602 1 91.5 376 VAL B O 1
ATOM 6235 N N . MET B 1 377 ? 16.703 -38.75 3.648 1 91.31 377 MET B N 1
ATOM 6236 C CA . MET B 1 377 ? 16.453 -37.344 3.367 1 91.31 377 MET B CA 1
ATOM 6237 C C . MET B 1 377 ? 14.961 -37.062 3.225 1 91.31 377 MET B C 1
ATOM 6239 O O . MET B 1 377 ? 14.469 -36.031 3.674 1 91.31 377 MET B O 1
ATOM 6243 N N . ARG B 1 378 ? 14.266 -37.906 2.625 1 90.62 378 ARG B N 1
ATOM 6244 C CA . ARG B 1 378 ? 12.82 -37.781 2.477 1 90.62 378 ARG B CA 1
ATOM 6245 C C . ARG B 1 378 ? 12.125 -37.781 3.834 1 90.62 378 ARG B C 1
ATOM 6247 O O . ARG B 1 378 ? 11.172 -37.031 4.051 1 90.62 378 ARG B O 1
ATOM 6254 N N . LYS B 1 379 ? 12.578 -38.688 4.703 1 90.94 379 LYS B N 1
ATOM 6255 C CA . LYS B 1 379 ? 12.016 -38.75 6.051 1 90.94 379 LYS B CA 1
ATOM 6256 C C . LYS B 1 379 ? 12.266 -37.438 6.812 1 90.94 379 LYS B C 1
ATOM 6258 O O . LYS B 1 379 ? 11.375 -36.938 7.516 1 90.94 379 LYS B O 1
ATOM 6263 N N . ILE B 1 380 ? 13.43 -37 6.648 1 91.31 380 ILE B N 1
ATOM 6264 C CA . ILE B 1 380 ? 13.789 -35.75 7.297 1 91.31 380 ILE B CA 1
ATOM 6265 C C . ILE B 1 380 ? 12.906 -34.625 6.758 1 91.31 380 ILE B C 1
ATOM 6267 O O . ILE B 1 380 ? 12.328 -33.844 7.527 1 91.31 380 ILE B O 1
ATOM 6271 N N . ALA B 1 381 ? 12.82 -34.562 5.461 1 89.25 381 ALA B N 1
ATOM 6272 C CA . ALA B 1 381 ? 12.023 -33.5 4.82 1 89.25 381 ALA B CA 1
ATOM 6273 C C . ALA B 1 381 ? 10.57 -33.594 5.266 1 89.25 381 ALA B C 1
ATOM 6275 O O . ALA B 1 381 ? 9.922 -32.562 5.473 1 89.25 381 ALA B O 1
ATOM 6276 N N . TYR B 1 382 ? 10.125 -34.719 5.387 1 87.62 382 TYR B N 1
ATOM 6277 C CA . TYR B 1 382 ? 8.75 -34.938 5.824 1 87.62 382 TYR B CA 1
ATOM 6278 C C . TYR B 1 382 ? 8.547 -34.438 7.246 1 87.62 382 TYR B C 1
ATOM 6280 O O . TYR B 1 382 ? 7.574 -33.719 7.535 1 87.62 382 TYR B O 1
ATOM 6288 N N . LYS B 1 383 ? 9.445 -34.812 8.078 1 88 383 LYS B N 1
ATOM 6289 C CA . LYS B 1 383 ? 9.367 -34.375 9.469 1 88 383 LYS B CA 1
ATOM 6290 C C . LYS B 1 383 ? 9.477 -32.875 9.594 1 88 383 LYS B C 1
ATOM 6292 O O . LYS B 1 383 ? 8.82 -32.25 10.445 1 88 383 LYS B O 1
ATOM 6297 N N . VAL B 1 384 ? 10.312 -32.406 8.797 1 86.38 384 VAL B N 1
ATOM 6298 C CA . VAL B 1 384 ? 10.5 -30.953 8.789 1 86.38 384 VAL B CA 1
ATOM 6299 C C . VAL B 1 384 ? 9.203 -30.266 8.375 1 86.38 384 VAL B C 1
ATOM 6301 O O . VAL B 1 384 ? 8.781 -29.281 8.992 1 86.38 384 VAL B O 1
ATOM 6304 N N . LYS B 1 385 ? 8.57 -30.719 7.375 1 82.31 385 LYS B N 1
ATOM 6305 C CA . LYS B 1 385 ? 7.297 -30.172 6.906 1 82.31 385 LYS B CA 1
ATOM 6306 C C . LYS B 1 385 ? 6.223 -30.281 7.984 1 82.31 385 LYS B C 1
ATOM 6308 O O . LYS B 1 385 ? 5.445 -29.344 8.188 1 82.31 385 LYS B O 1
ATOM 6313 N N . GLU B 1 386 ? 6.238 -31.359 8.641 1 83.75 386 GLU B N 1
ATOM 6314 C CA . GLU B 1 386 ? 5.277 -31.578 9.711 1 83.75 386 GLU B CA 1
ATOM 6315 C C . GLU B 1 386 ? 5.512 -30.594 10.867 1 83.75 386 GLU B C 1
ATOM 6317 O O . GLU B 1 386 ? 4.559 -30.109 11.477 1 83.75 386 GLU B O 1
ATOM 6322 N N . THR B 1 387 ? 6.723 -30.484 11.102 1 83.88 387 THR B N 1
ATOM 6323 C CA . THR B 1 387 ? 7.094 -29.562 12.18 1 83.88 387 THR B CA 1
ATOM 6324 C C . THR B 1 387 ? 6.695 -28.141 11.828 1 83.88 387 THR B C 1
ATOM 6326 O O . THR B 1 387 ? 6.16 -27.406 12.672 1 83.88 387 THR B O 1
ATOM 6329 N N . ALA B 1 388 ? 6.93 -27.797 10.656 1 81.19 388 ALA B N 1
ATOM 6330 C CA . ALA B 1 388 ? 6.547 -26.453 10.203 1 81.19 388 ALA B CA 1
ATOM 6331 C C . ALA B 1 388 ? 5.039 -26.266 10.297 1 81.19 388 ALA B C 1
ATOM 6333 O O . ALA B 1 388 ? 4.566 -25.188 10.695 1 81.19 388 ALA B O 1
ATOM 6334 N N . ASN B 1 389 ? 4.375 -27.234 9.922 1 79.19 389 ASN B N 1
ATOM 6335 C CA . ASN B 1 389 ? 2.916 -27.203 9.984 1 79.19 389 ASN B CA 1
ATOM 6336 C C . ASN B 1 389 ? 2.42 -27.062 11.414 1 79.19 389 ASN B C 1
ATOM 6338 O O . ASN B 1 389 ? 1.447 -26.359 11.68 1 79.19 389 ASN B O 1
ATOM 6342 N N . THR B 1 390 ? 3.129 -27.734 12.258 1 78.19 390 THR B N 1
ATOM 6343 C CA . THR B 1 390 ? 2.756 -27.734 13.664 1 78.19 390 THR B CA 1
ATOM 6344 C C . THR B 1 390 ? 3.072 -26.375 14.297 1 78.19 390 THR B C 1
ATOM 6346 O O . THR B 1 390 ? 2.27 -25.844 15.062 1 78.19 390 THR B O 1
ATOM 6349 N N . LEU B 1 391 ? 4.195 -25.891 13.906 1 74.06 391 LEU B N 1
ATOM 6350 C CA . LEU B 1 391 ? 4.66 -24.641 14.477 1 74.06 391 LEU B CA 1
ATOM 6351 C C . LEU B 1 391 ? 3.934 -23.453 13.852 1 74.06 391 LEU B C 1
ATOM 6353 O O . LEU B 1 391 ? 3.912 -22.359 14.414 1 74.06 391 LEU B O 1
ATOM 6357 N N . LYS B 1 392 ? 3.328 -23.891 12.781 1 70.81 392 LYS B N 1
ATOM 6358 C CA . LYS B 1 392 ? 2.791 -22.797 11.969 1 70.81 392 LYS B CA 1
ATOM 6359 C C . LYS B 1 392 ? 3.809 -21.672 11.812 1 70.81 392 LYS B C 1
ATOM 6361 O O . LYS B 1 392 ? 3.496 -20.5 12.062 1 70.81 392 LYS B O 1
ATOM 6366 N N . SER B 1 393 ? 4.949 -21.984 11.562 1 76.56 393 SER B N 1
ATOM 6367 C CA . SER B 1 393 ? 6.086 -21.078 11.422 1 76.56 393 SER B CA 1
ATOM 6368 C C . SER B 1 393 ? 7.223 -21.734 10.648 1 76.56 393 SER B C 1
ATOM 6370 O O . SER B 1 393 ? 7.082 -22.875 10.172 1 76.56 393 SER B O 1
ATOM 6372 N N . THR B 1 394 ? 8.219 -20.953 10.406 1 81.88 394 THR B N 1
ATOM 6373 C CA . THR B 1 394 ? 9.438 -21.516 9.836 1 81.88 394 THR B CA 1
ATOM 6374 C C . THR B 1 394 ? 10.141 -22.422 10.844 1 81.88 394 THR B C 1
ATOM 6376 O O . THR B 1 394 ? 9.875 -22.344 12.047 1 81.88 394 THR B O 1
ATOM 6379 N N . VAL B 1 395 ? 10.891 -23.297 10.32 1 82.81 395 VAL B N 1
ATOM 6380 C CA . VAL B 1 395 ? 11.68 -24.188 11.172 1 82.81 395 VAL B CA 1
ATOM 6381 C C . VAL B 1 395 ? 13.078 -23.609 11.367 1 82.81 395 VAL B C 1
ATOM 6383 O O . VAL B 1 395 ? 13.875 -23.531 10.43 1 82.81 395 VAL B O 1
ATOM 6386 N N . PRO B 1 396 ? 13.32 -23.188 12.594 1 83.25 396 PRO B N 1
ATOM 6387 C CA . PRO B 1 396 ? 14.656 -22.641 12.82 1 83.25 396 PRO B CA 1
ATOM 6388 C C . PRO B 1 396 ? 15.766 -23.656 12.578 1 83.25 396 PRO B C 1
ATOM 6390 O O . PRO B 1 396 ? 15.523 -24.875 12.672 1 83.25 396 PRO B O 1
ATOM 6393 N N . ASP B 1 397 ? 16.922 -23.141 12.367 1 84.94 397 ASP B N 1
ATOM 6394 C CA . ASP B 1 397 ? 18.078 -23.984 12.055 1 84.94 397 ASP B CA 1
ATOM 6395 C C . ASP B 1 397 ? 18.344 -25 13.172 1 84.94 397 ASP B C 1
ATOM 6397 O O . ASP B 1 397 ? 18.672 -26.141 12.914 1 84.94 397 ASP B O 1
ATOM 6401 N N . SER B 1 398 ? 18.141 -24.562 14.367 1 85.81 398 SER B N 1
ATOM 6402 C CA . SER B 1 398 ? 18.375 -25.438 15.5 1 85.81 398 SER B CA 1
ATOM 6403 C C . SER B 1 398 ? 17.438 -26.641 15.492 1 85.81 398 SER B C 1
ATOM 6405 O O . SER B 1 398 ? 17.859 -27.766 15.766 1 85.81 398 SER B O 1
ATOM 6407 N N . LEU B 1 399 ? 16.25 -26.359 15.133 1 87.38 399 LEU B N 1
ATOM 6408 C CA . LEU B 1 399 ? 15.266 -27.422 15.086 1 87.38 399 LEU B CA 1
ATOM 6409 C C . LEU B 1 399 ? 15.492 -28.312 13.867 1 87.38 399 LEU B C 1
ATOM 6411 O O . LEU B 1 399 ? 15.281 -29.531 13.93 1 87.38 399 LEU B O 1
ATOM 6415 N N . LEU B 1 400 ? 15.867 -27.719 12.82 1 89.12 400 LEU B N 1
ATOM 6416 C CA . LEU B 1 400 ? 16.188 -28.453 11.609 1 89.12 400 LEU B CA 1
ATOM 6417 C C . LEU B 1 400 ? 17.312 -29.469 11.867 1 89.12 400 LEU B C 1
ATOM 6419 O O . LEU B 1 400 ? 17.188 -30.641 11.484 1 89.12 400 LEU B O 1
ATOM 6423 N N . ILE B 1 401 ? 18.328 -29.016 12.531 1 88 401 ILE B N 1
ATOM 6424 C CA . ILE B 1 401 ? 19.469 -29.859 12.875 1 88 401 ILE B CA 1
ATOM 6425 C C . ILE B 1 401 ? 19.016 -30.984 13.805 1 88 401 ILE B C 1
ATOM 6427 O O . ILE B 1 401 ? 19.391 -32.156 13.609 1 88 401 ILE B O 1
ATOM 6431 N N . LYS B 1 402 ? 18.203 -30.609 14.727 1 89.19 402 LYS B N 1
ATOM 6432 C CA . LYS B 1 402 ? 17.719 -31.594 15.688 1 89.19 402 LYS B CA 1
ATOM 6433 C C . LYS B 1 402 ? 16.922 -32.688 14.992 1 89.19 402 LYS B C 1
ATOM 6435 O O . LYS B 1 402 ? 17.109 -33.875 15.281 1 89.19 402 LYS B O 1
ATOM 6440 N N . ILE B 1 403 ? 16.047 -32.281 14.117 1 91.69 403 ILE B N 1
ATOM 6441 C CA . ILE B 1 403 ? 15.211 -33.25 13.383 1 91.69 403 ILE B CA 1
ATOM 6442 C C . ILE B 1 403 ? 16.094 -34.156 12.547 1 91.69 403 ILE B C 1
ATOM 6444 O O . ILE B 1 403 ? 15.914 -35.375 12.555 1 91.69 403 ILE B O 1
ATOM 6448 N N . ALA B 1 404 ? 17.062 -33.625 11.859 1 91.5 404 ALA B N 1
ATOM 6449 C CA . ALA B 1 404 ? 17.953 -34.375 10.992 1 91.5 404 ALA B CA 1
ATOM 6450 C C . ALA B 1 404 ? 18.766 -35.406 11.805 1 91.5 404 ALA B C 1
ATOM 6452 O O . ALA B 1 404 ? 18.859 -36.562 11.438 1 91.5 404 ALA B O 1
ATOM 6453 N N . ARG B 1 405 ? 19.281 -34.938 12.875 1 90.12 405 ARG B N 1
ATOM 6454 C CA . ARG B 1 405 ? 20.125 -35.812 13.711 1 90.12 405 ARG B CA 1
ATOM 6455 C C . ARG B 1 405 ? 19.328 -36.938 14.328 1 90.12 405 ARG B C 1
ATOM 6457 O O . ARG B 1 405 ? 19.797 -38.062 14.414 1 90.12 405 ARG B O 1
ATOM 6464 N N . GLU B 1 406 ? 18.125 -36.594 14.75 1 91.12 406 GLU B N 1
ATOM 6465 C CA . GLU B 1 406 ? 17.266 -37.594 15.352 1 91.12 406 GLU B CA 1
ATOM 6466 C C . GLU B 1 406 ? 16.922 -38.719 14.352 1 91.12 406 GLU B C 1
ATOM 6468 O O . GLU B 1 406 ? 16.906 -39.875 14.703 1 91.12 406 GLU B O 1
ATOM 6473 N N . ILE B 1 407 ? 16.641 -38.312 13.188 1 91.69 407 ILE B N 1
ATOM 6474 C CA . ILE B 1 407 ? 16.25 -39.281 12.164 1 91.69 407 ILE B CA 1
ATOM 6475 C C . ILE B 1 407 ? 17.484 -40.062 11.695 1 91.69 407 ILE B C 1
ATOM 6477 O O . ILE B 1 407 ? 17.406 -41.281 11.469 1 91.69 407 ILE B O 1
ATOM 6481 N N . LEU B 1 408 ? 18.625 -39.406 11.586 1 89.69 408 LEU B N 1
ATOM 6482 C CA . LEU B 1 408 ? 19.859 -40.094 11.203 1 89.69 408 LEU B CA 1
ATOM 6483 C C . LEU B 1 408 ? 20.266 -41.094 12.258 1 89.69 408 LEU B C 1
ATOM 6485 O O . LEU B 1 408 ? 20.719 -42.219 11.914 1 89.69 408 LEU B O 1
ATOM 6489 N N . GLU B 1 409 ? 20.125 -40.719 13.453 1 86.81 409 GLU B N 1
ATOM 6490 C CA . GLU B 1 409 ? 20.438 -41.625 14.547 1 86.81 409 GLU B CA 1
ATOM 6491 C C . GLU B 1 409 ? 19.516 -42.844 14.523 1 86.81 409 GLU B C 1
ATOM 6493 O O . GLU B 1 409 ? 19.969 -43.969 14.75 1 86.81 409 GLU B O 1
ATOM 6498 N N . LYS B 1 410 ? 18.234 -42.75 14.289 1 89.94 410 LYS B N 1
ATOM 6499 C CA . LYS B 1 410 ? 17.25 -43.812 14.258 1 89.94 410 LYS B CA 1
ATOM 6500 C C . LYS B 1 410 ? 17.531 -44.781 13.094 1 89.94 410 LYS B C 1
ATOM 6502 O O . LYS B 1 410 ? 17.172 -45.938 13.148 1 89.94 410 LYS B O 1
ATOM 6507 N N . GLU B 1 411 ? 18.078 -44.125 12.047 1 86.88 411 GLU B N 1
ATOM 6508 C CA . GLU B 1 411 ? 18.344 -44.906 10.852 1 86.88 411 GLU B CA 1
ATOM 6509 C C . GLU B 1 411 ? 19.75 -45.5 10.875 1 86.88 411 GLU B C 1
ATOM 6511 O O . GLU B 1 411 ? 20.156 -46.188 9.938 1 86.88 411 GLU B O 1
ATOM 6516 N N . GLY B 1 412 ? 20.5 -45.312 11.977 1 74.69 412 GLY B N 1
ATOM 6517 C CA . GLY B 1 412 ? 21.812 -45.906 12.148 1 74.69 412 GLY B CA 1
ATOM 6518 C C . GLY B 1 412 ? 22.891 -45.188 11.344 1 74.69 412 GLY B C 1
ATOM 6519 O O . GLY B 1 412 ? 23.812 -45.844 10.836 1 74.69 412 GLY B O 1
ATOM 6520 N N . LYS B 1 413 ? 22.531 -43.969 11.133 1 70.69 413 LYS B N 1
ATOM 6521 C CA . LYS B 1 413 ? 23.5 -43.188 10.367 1 70.69 413 LYS B CA 1
ATOM 6522 C C . LYS B 1 413 ? 24.109 -42.062 11.211 1 70.69 413 LYS B C 1
ATOM 6524 O O . LYS B 1 413 ? 23.469 -41.562 12.133 1 70.69 413 LYS B O 1
#

Sequence (826 aa):
MDLPNKEKWDTEKYWLTPYNWIEEVRSKITPPERVVLHDATVREGQQMPGVAFKRDEIVMIAKALDELGIDRIELIPFLSKDDEEAAKELVDMGLNAKLLSFVSWKKEDTDLALKLDLEGIVLDFVGNPWQGKVFWNLKPEEIIERGLNAALYAKDHGLYVVAMPWDDFKAPLDFVEKNVKALVEAHVDRITICDTYGDALPWAMEYVMKRLKEAAGKTPLELHIHNDFGLATAGALVAVASGVEGLHVTVNGLGERVGLLSLEEIAVALEFLLGVKTNIKLEKLYEVSKIVEEISKVKVAVNKPIVGENQFKYTAGWITWMHRKAREAGKLTGMLPFMPEAVGRKLEYVVSKGSGTSFVAERLTELGITVEDPEVMRKIAYKVKETANTLKSTVPDSLLIKIAREILEKEGKMDLPNKEKWDTEKYWLTPYNWIEEVRSKITPPERVVLHDATVREGQQMPGVAFKRDEIVMIAKALDELGIDRIELIPFLSKDDEEAAKELVDMGLNAKLLSFVSWKKEDTDLALKLDLEGIVLDFVGNPWQGKVFWNLKPEEIIERGLNAALYAKDHGLYVVAMPWDDFKAPLDFVEKNVKALVEAHVDRITICDTYGDALPWAMEYVMKRLKEAAGKTPLELHIHNDFGLATAGALVAVASGVEGLHVTVNGLGERVGLLSLEEIAVALEFLLGVKTNIKLEKLYEVSKIVEEISKVKVAVNKPIVGENQFKYTAGWITWMHRKAREAGKLTGMLPFMPEAVGRKLEYVVSKGSGTSFVAERLTELGITVEDPEVMRKIAYKVKETANTLKSTVPDSLLIKIAREILEKEGK